Protein AF-A0A397FN67-F1 (afdb_monomer)

pLDDT: mean 71.42, std 22.91, range [21.08, 98.25]

Sequence (1260 aa):
MENNKENWKEIHKEFEYESCQKLWKEYGFDYQQTKEWKEALGWNFTVDDFAFCAWLRDEKHLTTQEVQQQNNLENLKTEYQKLWTDIHKDFSEEYYSKYRKETHQQNWEECNLTYQDAKEWIPAGFEPKDGWEVREWKDQGFTSEQVKALVEENVCDLYYVKKWKNQGFTPEQIVKYLVRIGLNLREIDFANYLKQKNIQLTADNLFQLRKEFYPGYPNAQEYLNKKYPCTCSERNHLNELIHEKNCSRNDIWEINLCNLNLEGDLDLKGFPHHSKYVIEIHHTGNPRLGEIKNKPEHVKLIYQNPQEWLKNEYSNKTQVEKIDLNLNSGRSRELIIDGYSNLKWIQGHNVSNTSKITISNCPQLYSVIVYDSNNIRDKNIRELILHNLPNLKKLDCHYNKLTTLEMNNCDNLEGINCSGNQLTEIKLPSGEKLEELNLCYNNFNQDLSFLSHLVNLKKLDLNNNPLYGSLEPLQLMNKLRWLDISNTDIDSGLEYLPNSLKEFICSTNIKKDAKVKVIEEDFEHFKDIKKLKEFNGSARKWLNENCPENGECRTDRVKPGTGGRRRRRRWYTDKEKVEGPSWHINGKKRADITELGISYEEINKNEKDENKKTKLKGGLWLKGFTDLEKLNCSDHQLTDLDLSDCPNLIELDCSNNSFKDLNFLKTLKSPEKLEKLSIQNNPQLVAKNLDSLSNFTNLKELDINDCPFGGSLKPLQNLNKLEKLNISNTNLREGLEYLPESCQILYCDSDYQYKSEKIMKELDKSKCSEGEGDKKYYIPTKWKIDKANNTTASIIPLERLFVIRGNLKQFINKWNKPHENDWYEKSKNFLQEKLLRKSTKEVSNELTKLQSSGNPDELGKDRWIIYGTQAFGRGAAIAGTVLTFQDQGTLGGGILGAYPIAELLVSKLDERLKNKEIKWNEFLNDADTFSDNFNELLGITKGIKTNELGMVNKTFKVLEKKVKDFLNDYDENKEGEEGYEEIDLEELTNKEKRKKLAQDLNDKGSKLWEIVKAIKDLEGIVTKYRQGILDEKETPEINLQLHQITNEKQSINQAKETQDKATQTENLTSESWLAKAKNLLCCRKDKNEPSLRDSLSLNNSEKELEIKESLEYLENTQEKDSYTSVKMENTDLDEHFAEKDEIEQIQVIKEGTKQEPENQEQQEANPEQKNWQNQNFTTEQTQQWIEAGLTANEANFATWLRDIKSQDLENFANPQWIKEKIATGELNLNELRQAYEQESKEVKIDMQAQVIQPPKGVNN

Structure (mmCIF, N/CA/C/O backbone):
data_AF-A0A397FN67-F1
#
_entry.id   AF-A0A397FN67-F1
#
loop_
_atom_site.group_PDB
_atom_site.id
_atom_site.type_symbol
_atom_site.label_atom_id
_atom_site.label_alt_id
_atom_site.label_comp_id
_atom_site.label_asym_id
_atom_site.label_entity_id
_atom_site.label_seq_id
_atom_site.pdbx_PDB_ins_code
_atom_site.Cartn_x
_atom_site.Cartn_y
_atom_site.Cartn_z
_atom_site.occupancy
_atom_site.B_iso_or_equiv
_atom_site.auth_seq_id
_atom_site.auth_comp_id
_atom_site.auth_asym_id
_atom_site.auth_atom_id
_atom_site.pdbx_PDB_model_num
ATOM 1 N N . MET A 1 1 ? 1.870 -63.033 54.431 1.00 37.62 1 MET A N 1
ATOM 2 C CA . MET A 1 1 ? 1.001 -62.476 53.378 1.00 37.62 1 MET A CA 1
ATOM 3 C C . MET A 1 1 ? 1.316 -61.001 53.353 1.00 37.62 1 MET A C 1
ATOM 5 O O . MET A 1 1 ? 0.927 -60.300 54.276 1.00 37.62 1 MET A O 1
ATOM 9 N N . GLU A 1 2 ? 2.177 -60.590 52.430 1.00 36.19 2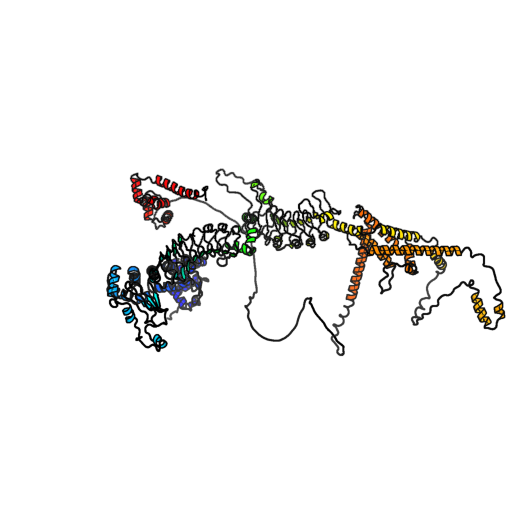 GLU A N 1
ATOM 10 C CA . GLU A 1 2 ? 2.654 -59.210 52.348 1.00 36.19 2 GLU A CA 1
ATOM 11 C C . GLU A 1 2 ? 1.702 -58.397 51.471 1.00 36.19 2 GLU A C 1
ATOM 13 O O . GLU A 1 2 ? 1.179 -58.905 50.479 1.00 36.19 2 GLU A O 1
ATOM 18 N N . ASN A 1 3 ? 1.446 -57.151 51.865 1.00 41.62 3 ASN A N 1
ATOM 19 C CA . ASN A 1 3 ? 0.583 -56.255 51.107 1.00 41.62 3 ASN A CA 1
ATOM 20 C C . ASN A 1 3 ? 1.307 -55.813 49.831 1.00 41.62 3 ASN A C 1
ATOM 22 O O . ASN A 1 3 ? 2.334 -55.136 49.921 1.00 41.62 3 ASN A O 1
ATOM 26 N N . ASN A 1 4 ? 0.733 -56.110 48.663 1.00 45.34 4 ASN A N 1
ATOM 27 C CA . ASN A 1 4 ? 1.080 -55.403 47.432 1.00 45.34 4 ASN A CA 1
ATOM 28 C C . ASN A 1 4 ? 0.812 -53.907 47.647 1.00 45.34 4 ASN A C 1
ATOM 30 O O . ASN A 1 4 ? -0.341 -53.490 47.745 1.00 45.34 4 ASN A O 1
ATOM 34 N N . LYS A 1 5 ? 1.869 -53.093 47.722 1.00 58.50 5 LYS A N 1
ATOM 35 C CA . LYS A 1 5 ? 1.740 -51.649 47.512 1.00 58.50 5 LYS A CA 1
ATOM 36 C C . LYS A 1 5 ? 1.583 -51.414 46.014 1.00 58.50 5 LYS A C 1
ATOM 38 O O . LYS A 1 5 ? 2.494 -51.731 45.257 1.00 58.50 5 LYS A O 1
ATOM 43 N N . GLU A 1 6 ? 0.452 -50.847 45.615 1.00 72.31 6 GLU A N 1
ATOM 44 C CA . GLU A 1 6 ? 0.221 -50.358 44.254 1.00 72.31 6 GLU A CA 1
ATOM 45 C C . GLU A 1 6 ? 1.322 -49.366 43.861 1.00 72.31 6 GLU A C 1
ATOM 47 O O . GLU A 1 6 ? 1.495 -48.322 44.496 1.00 72.31 6 GLU A O 1
ATOM 52 N N . ASN A 1 7 ? 2.096 -49.700 42.832 1.00 82.75 7 ASN A N 1
ATOM 53 C CA . ASN A 1 7 ? 3.241 -48.909 42.408 1.00 82.75 7 ASN A CA 1
ATOM 54 C C . ASN A 1 7 ? 2.853 -48.016 41.226 1.00 82.75 7 ASN A C 1
ATOM 56 O O . ASN A 1 7 ? 3.143 -48.322 40.075 1.00 82.75 7 ASN A O 1
ATOM 60 N N . TRP A 1 8 ? 2.202 -46.889 41.517 1.00 85.62 8 TRP A N 1
ATOM 61 C CA . TRP A 1 8 ? 1.679 -45.948 40.515 1.00 85.62 8 TRP A CA 1
ATOM 62 C C . TRP A 1 8 ? 2.721 -45.485 39.469 1.00 85.62 8 TRP A C 1
ATOM 64 O O . TRP A 1 8 ? 2.352 -45.205 38.328 1.00 85.62 8 TRP A O 1
ATOM 74 N N . LYS A 1 9 ? 4.026 -45.525 39.790 1.00 83.69 9 LYS A N 1
ATOM 75 C CA . LYS A 1 9 ? 5.127 -45.275 38.836 1.00 83.69 9 LYS A CA 1
ATOM 76 C C . LYS A 1 9 ? 5.163 -46.239 37.637 1.00 83.69 9 LYS A C 1
ATOM 78 O O . LYS A 1 9 ? 5.744 -45.896 36.612 1.00 83.69 9 LYS A O 1
ATOM 83 N N . GLU A 1 10 ? 4.579 -47.435 37.752 1.00 83.00 10 GLU A N 1
ATOM 84 C CA . GLU A 1 10 ? 4.506 -48.428 36.665 1.00 83.00 10 GLU A CA 1
ATOM 85 C C . GLU A 1 10 ? 3.536 -48.019 35.547 1.00 83.00 10 GLU A C 1
ATOM 87 O O . GLU A 1 10 ? 3.656 -48.510 34.424 1.00 83.00 10 GLU A O 1
ATOM 92 N N . ILE A 1 11 ? 2.602 -47.100 35.822 1.00 86.31 11 ILE A N 1
ATOM 93 C CA . ILE A 1 11 ? 1.666 -46.575 34.819 1.00 86.31 11 ILE A CA 1
ATOM 94 C C . ILE A 1 11 ? 2.350 -45.484 33.982 1.00 86.31 11 ILE A C 1
ATOM 96 O O . ILE A 1 11 ? 2.362 -45.555 32.750 1.00 86.31 11 ILE A O 1
ATOM 100 N N . HIS A 1 12 ? 2.947 -44.494 34.656 1.00 87.12 12 HIS A N 1
ATOM 101 C CA . HIS A 1 12 ? 3.748 -43.423 34.061 1.00 87.12 12 HIS A CA 1
ATOM 102 C C . HIS A 1 12 ? 4.732 -42.848 35.094 1.00 87.12 12 HIS A C 1
ATOM 104 O O . HIS A 1 12 ? 4.418 -42.764 36.281 1.00 87.12 12 HIS A O 1
ATOM 110 N N . LYS A 1 13 ? 5.905 -42.387 34.638 1.00 85.00 13 LYS A N 1
ATOM 111 C CA . LYS A 1 13 ? 6.996 -41.880 35.498 1.00 85.00 13 LYS A CA 1
ATOM 112 C C . LYS A 1 13 ? 6.555 -40.743 36.441 1.00 85.00 13 LYS A C 1
ATOM 114 O O . LYS A 1 13 ? 7.004 -40.678 37.578 1.00 85.00 13 LYS A O 1
ATOM 119 N N . GLU A 1 14 ? 5.658 -39.868 35.983 1.00 82.50 14 GLU A N 1
ATOM 120 C CA . GLU A 1 14 ? 5.205 -38.681 36.730 1.00 82.50 14 GLU A CA 1
ATOM 121 C C . GLU A 1 14 ? 4.193 -39.010 37.839 1.00 82.50 14 GLU A C 1
ATOM 123 O O . GLU A 1 14 ? 4.031 -38.222 38.765 1.00 82.50 14 GLU A O 1
ATOM 128 N N . PHE A 1 15 ? 3.621 -40.220 37.860 1.00 86.00 15 PHE A N 1
ATOM 129 C CA . PHE A 1 15 ? 2.894 -40.715 39.034 1.00 86.00 15 PHE A CA 1
ATOM 130 C C . PHE A 1 15 ? 3.808 -41.028 40.237 1.00 86.00 15 PHE A C 1
ATOM 132 O O . PHE A 1 15 ? 3.324 -41.460 41.284 1.00 86.00 15 PHE A O 1
ATOM 139 N N . GLU A 1 16 ? 5.119 -40.779 40.142 1.00 81.75 16 GLU A N 1
ATOM 140 C CA . GLU A 1 16 ? 5.977 -40.589 41.317 1.00 81.75 16 GLU A CA 1
ATOM 141 C C . GLU A 1 16 ? 5.455 -39.476 42.240 1.00 81.75 16 GLU A C 1
ATOM 143 O O . GLU A 1 16 ? 5.567 -39.596 43.461 1.00 81.75 16 GLU A O 1
ATOM 148 N N . TYR A 1 17 ? 4.840 -38.431 41.683 1.00 79.69 17 TYR A N 1
ATOM 149 C CA . TYR A 1 17 ? 4.263 -37.347 42.464 1.00 79.69 17 TYR A CA 1
ATOM 150 C C . TYR A 1 17 ? 2.878 -37.733 42.999 1.00 79.69 17 TYR A C 1
ATOM 152 O O . TYR A 1 17 ? 1.941 -38.015 42.249 1.00 79.69 17 TYR A O 1
ATOM 160 N N . GLU A 1 18 ? 2.734 -37.707 44.326 1.00 79.25 18 GLU A N 1
ATOM 161 C CA . GLU A 1 18 ? 1.484 -38.040 45.027 1.00 79.25 18 GLU A CA 1
ATOM 162 C C . GLU A 1 18 ? 0.322 -37.104 44.633 1.00 79.25 18 GLU A C 1
ATOM 164 O O . GLU A 1 18 ? -0.835 -37.519 44.649 1.00 79.25 18 GLU A O 1
ATOM 169 N N . SER A 1 19 ? 0.619 -35.880 44.179 1.00 77.56 19 SER A N 1
ATOM 170 C CA . SER A 1 19 ? -0.351 -34.941 43.597 1.00 77.56 19 SER A CA 1
ATOM 171 C C . SER A 1 19 ? -1.039 -35.488 42.341 1.00 77.56 19 SER A C 1
ATOM 173 O O . SER A 1 19 ? -2.262 -35.424 42.247 1.00 77.56 19 SER A O 1
ATOM 175 N N . CYS A 1 20 ? -0.290 -36.088 41.410 1.00 79.81 20 CYS A N 1
ATOM 176 C CA . CYS A 1 20 ? -0.850 -36.674 40.188 1.00 79.81 20 CYS A CA 1
ATOM 177 C C . CYS A 1 20 ? -1.724 -37.896 40.513 1.00 79.81 20 CYS A C 1
ATOM 179 O O . CYS A 1 20 ? -2.806 -38.054 39.956 1.00 79.81 20 CYS A O 1
ATOM 181 N N . GLN A 1 21 ? -1.305 -38.725 41.478 1.00 86.31 21 GLN A N 1
ATOM 182 C CA . GLN A 1 21 ? -2.132 -39.837 41.969 1.00 86.31 21 GLN A CA 1
ATOM 183 C C . GLN A 1 21 ? -3.420 -39.345 42.648 1.00 86.31 21 GLN A C 1
ATOM 185 O O . GLN A 1 21 ? -4.453 -40.006 42.566 1.00 86.31 21 GLN A O 1
ATOM 190 N N . LYS A 1 22 ? -3.358 -38.211 43.360 1.00 85.50 22 LYS A N 1
ATOM 191 C CA . LYS A 1 22 ? -4.500 -37.625 44.071 1.00 85.50 22 LYS A CA 1
ATOM 192 C C . LYS A 1 22 ? -5.565 -37.112 43.105 1.00 85.50 22 LYS A C 1
ATOM 194 O O . LYS A 1 22 ? -6.731 -37.389 43.348 1.00 85.50 22 LYS A O 1
ATOM 199 N N . LEU A 1 23 ? -5.179 -36.454 42.009 1.00 83.31 23 LEU A N 1
ATOM 200 C CA . LEU A 1 23 ? -6.122 -35.978 40.986 1.00 83.31 23 LEU A CA 1
ATOM 201 C C . LEU A 1 23 ? -6.899 -37.139 40.347 1.00 83.31 23 LEU A C 1
ATOM 203 O O . LEU A 1 23 ? -8.125 -37.133 40.368 1.00 83.31 23 LEU A O 1
ATOM 207 N N . TRP A 1 24 ? -6.219 -38.200 39.902 1.00 89.69 24 TRP A N 1
ATOM 208 C CA . TRP A 1 24 ? -6.897 -39.390 39.361 1.00 89.69 24 TRP A CA 1
ATOM 209 C C . TRP A 1 24 ? -7.875 -40.028 40.365 1.00 89.69 24 TRP A C 1
ATOM 211 O O . TRP A 1 24 ? -8.989 -40.396 39.992 1.00 89.69 24 TRP A O 1
ATOM 221 N N . LYS A 1 25 ? -7.514 -40.073 41.656 1.00 88.25 25 LYS A N 1
ATOM 222 C CA . LYS A 1 25 ? -8.401 -40.548 42.734 1.00 88.25 25 LYS A CA 1
ATOM 223 C C . LYS A 1 25 ? -9.576 -39.600 43.017 1.00 88.25 25 LYS A C 1
ATOM 225 O O . LYS A 1 25 ? -10.657 -40.086 43.332 1.00 88.25 25 LYS A O 1
ATOM 230 N N . GLU A 1 26 ? -9.397 -38.281 42.900 1.00 85.56 26 GLU A N 1
ATOM 231 C CA . GLU A 1 26 ? -10.476 -37.281 43.036 1.00 85.56 26 GLU A CA 1
ATOM 232 C C . GLU A 1 26 ? -11.522 -37.421 41.918 1.00 85.56 26 GLU A C 1
ATOM 234 O O . GLU A 1 26 ? -12.717 -37.380 42.205 1.00 85.56 26 GLU A O 1
ATOM 239 N N . TYR A 1 27 ? -11.091 -37.745 40.694 1.00 86.69 27 TYR A N 1
ATOM 240 C CA . TYR A 1 27 ? -11.962 -38.116 39.567 1.00 86.69 27 TYR A CA 1
ATOM 241 C C . TYR A 1 27 ? -12.446 -39.588 39.605 1.00 86.69 27 TYR A C 1
ATOM 243 O O . TYR A 1 27 ? -13.021 -40.105 38.640 1.00 86.69 27 TYR A O 1
ATOM 251 N N . GLY A 1 28 ? -12.256 -40.283 40.731 1.00 88.25 28 GLY A N 1
ATOM 252 C CA . GLY A 1 28 ? -12.824 -41.608 40.988 1.00 88.25 28 GLY A CA 1
ATOM 253 C C . GLY A 1 28 ? -12.128 -42.776 40.285 1.00 88.25 28 GLY A C 1
ATOM 254 O O . GLY A 1 28 ? -12.757 -43.817 40.116 1.00 88.25 28 GLY A O 1
ATOM 255 N N . PHE A 1 29 ? -10.867 -42.625 39.865 1.00 91.44 29 PHE A N 1
ATOM 256 C CA . PHE A 1 29 ? -10.068 -43.714 39.299 1.00 91.44 29 PHE A CA 1
ATOM 257 C C . PHE A 1 29 ? -9.144 -44.352 40.345 1.00 91.44 29 PHE A C 1
ATOM 259 O O . PHE A 1 29 ? -8.339 -43.674 40.991 1.00 91.44 29 PHE A O 1
ATOM 266 N N . ASP A 1 30 ? -9.212 -45.677 40.478 1.00 91.19 30 ASP A N 1
ATOM 267 C CA . ASP A 1 30 ? -8.211 -46.460 41.209 1.00 91.19 30 ASP A CA 1
ATOM 268 C C . ASP A 1 30 ? -6.963 -46.772 40.351 1.00 91.19 30 ASP A C 1
ATOM 270 O O . ASP A 1 30 ? -6.856 -46.367 39.188 1.00 91.19 30 ASP A O 1
ATOM 274 N N . TYR A 1 31 ? -5.982 -47.471 40.933 1.00 88.75 31 TYR A N 1
ATOM 275 C CA . TYR A 1 31 ? -4.731 -47.841 40.256 1.00 88.75 31 TYR A CA 1
ATOM 276 C C . TYR A 1 31 ? -4.960 -48.689 38.998 1.00 88.75 31 TYR A C 1
ATOM 278 O O . TYR A 1 31 ? -4.317 -48.473 37.970 1.00 88.75 31 TYR A O 1
ATOM 286 N N . GLN A 1 32 ? -5.878 -49.653 39.073 1.00 88.88 32 GLN A N 1
ATOM 287 C CA . GLN A 1 32 ? -6.140 -50.599 37.997 1.00 88.88 32 GLN A CA 1
ATOM 288 C C . GLN A 1 32 ? -6.911 -49.916 36.862 1.00 88.88 32 GLN A C 1
ATOM 290 O O . GLN A 1 32 ? -6.519 -50.031 35.702 1.00 88.88 32 GLN A O 1
ATOM 295 N N . GLN A 1 33 ? -7.919 -49.110 37.192 1.00 91.31 33 GLN A N 1
ATOM 296 C CA . GLN A 1 33 ? -8.656 -48.301 36.221 1.00 91.31 33 GLN A CA 1
ATOM 297 C C . GLN A 1 33 ? -7.745 -47.278 35.526 1.00 91.31 33 GLN A C 1
ATOM 299 O O . GLN A 1 33 ? -7.767 -47.166 34.303 1.00 91.31 33 GLN A O 1
ATOM 304 N N . THR A 1 34 ? -6.893 -46.569 36.276 1.00 92.25 34 THR A N 1
ATOM 305 C CA . THR A 1 34 ? -5.921 -45.611 35.708 1.00 92.25 34 THR A CA 1
ATOM 306 C C . THR A 1 34 ? -4.984 -46.300 34.711 1.00 92.25 34 THR A C 1
ATOM 308 O O . THR A 1 34 ? -4.683 -45.759 33.645 1.00 92.25 34 THR A O 1
ATOM 311 N N . LYS A 1 35 ? -4.553 -47.529 35.021 1.00 90.19 35 LYS A N 1
ATOM 312 C CA . LYS A 1 35 ? -3.726 -48.342 34.127 1.00 90.19 35 LYS A CA 1
ATOM 313 C C . LYS A 1 35 ? -4.472 -48.745 32.850 1.00 90.19 35 LYS A C 1
ATOM 315 O O . LYS A 1 35 ? -3.905 -48.620 31.768 1.00 90.19 35 LYS A O 1
ATOM 320 N N . GLU A 1 36 ? -5.728 -49.169 32.957 1.00 91.12 36 GLU A N 1
ATOM 321 C CA . GLU A 1 36 ? -6.570 -49.536 31.808 1.00 91.12 36 GLU A CA 1
ATOM 322 C C . GLU A 1 36 ? -6.836 -48.342 30.876 1.00 91.12 36 GLU A C 1
ATOM 324 O O . GLU A 1 36 ? -6.734 -48.480 29.657 1.00 91.12 36 GLU A O 1
ATOM 329 N N . TRP A 1 37 ? -7.089 -47.148 31.422 1.00 92.06 37 TRP A N 1
ATOM 330 C CA . TRP A 1 37 ? -7.226 -45.918 30.627 1.00 92.06 37 TRP A CA 1
ATOM 331 C C . TRP A 1 37 ? -5.919 -45.519 29.934 1.00 92.06 37 TRP A C 1
ATOM 333 O O . TRP A 1 37 ? -5.929 -45.146 28.760 1.00 92.06 37 TRP A O 1
ATOM 343 N N . LYS A 1 38 ? -4.774 -45.686 30.605 1.00 90.19 38 LYS A N 1
ATOM 344 C CA . LYS A 1 38 ? -3.451 -45.495 29.996 1.00 90.19 38 LYS A CA 1
ATOM 345 C C . LYS A 1 38 ? -3.157 -46.502 28.877 1.00 90.19 38 LYS A C 1
ATOM 347 O O . LYS A 1 38 ? -2.473 -46.163 27.912 1.00 90.19 38 LYS A O 1
ATOM 352 N N . GLU A 1 39 ? -3.646 -47.735 28.982 1.00 88.50 39 GLU A N 1
ATOM 353 C CA . GLU A 1 39 ? -3.519 -48.752 27.928 1.00 88.50 39 GLU A CA 1
ATOM 354 C C . GLU A 1 39 ? -4.458 -48.478 26.738 1.00 88.50 39 GLU A C 1
ATOM 356 O O . GLU A 1 39 ? -4.047 -48.673 25.593 1.00 88.50 39 GLU A O 1
ATOM 361 N N . ALA A 1 40 ? -5.662 -47.947 26.980 1.00 88.12 40 ALA A N 1
ATOM 362 C CA . ALA A 1 40 ? -6.610 -47.548 25.935 1.00 88.12 40 ALA A CA 1
ATOM 363 C C . ALA A 1 40 ? -6.161 -46.309 25.137 1.00 88.12 40 ALA A C 1
ATOM 365 O O . ALA A 1 40 ? -6.293 -46.288 23.915 1.00 88.12 40 ALA A O 1
ATOM 366 N N . LEU A 1 41 ? -5.607 -45.292 25.810 1.00 88.00 41 LEU A N 1
ATOM 367 C CA . LEU A 1 41 ? -5.147 -44.042 25.185 1.00 88.00 41 LEU A CA 1
ATOM 368 C C . LEU A 1 41 ? -3.759 -44.155 24.521 1.00 88.00 41 LEU A C 1
ATOM 370 O O . LEU A 1 41 ? -3.392 -43.317 23.694 1.00 88.00 41 LEU A O 1
ATOM 374 N N . GLY A 1 42 ? -2.980 -45.189 24.853 1.00 85.69 42 GLY A N 1
ATOM 375 C CA . GLY A 1 42 ? -1.720 -45.511 24.181 1.00 85.69 42 GLY A CA 1
ATOM 376 C C . GLY A 1 42 ? -0.681 -44.386 24.253 1.00 85.69 42 GLY A C 1
ATOM 377 O O . GLY A 1 42 ? -0.289 -43.956 25.336 1.00 85.69 42 GLY A O 1
ATOM 378 N N . TRP A 1 43 ? -0.193 -43.931 23.094 1.00 81.94 43 TRP A N 1
ATOM 379 C CA . TRP A 1 43 ? 0.784 -42.832 22.998 1.00 81.94 43 TRP A CA 1
ATOM 380 C C . TRP A 1 43 ? 0.173 -41.441 23.228 1.00 81.94 43 TRP A C 1
ATOM 382 O O . TRP A 1 43 ? 0.915 -40.506 23.509 1.00 81.94 43 TRP A O 1
ATOM 392 N N . ASN A 1 44 ? -1.157 -41.312 23.170 1.00 80.31 44 ASN A N 1
ATOM 393 C CA . ASN A 1 44 ? -1.868 -40.048 23.392 1.00 80.31 44 ASN A CA 1
ATOM 394 C C . ASN A 1 44 ? -2.247 -39.833 24.871 1.00 80.31 44 ASN A C 1
ATOM 396 O O . ASN A 1 44 ? -2.957 -38.876 25.191 1.00 80.31 44 ASN A O 1
ATOM 400 N N . PHE A 1 45 ? -1.794 -40.722 25.765 1.00 87.44 45 PHE A N 1
ATOM 401 C CA . PHE A 1 45 ? -1.947 -40.599 27.211 1.00 87.44 45 PHE A CA 1
ATOM 402 C C . PHE A 1 45 ? -0.966 -39.585 27.810 1.00 87.44 45 PHE A C 1
ATOM 404 O O . PHE A 1 45 ? 0.250 -39.696 27.646 1.00 87.44 45 PHE A O 1
ATOM 411 N N . THR A 1 46 ? -1.496 -38.676 28.616 1.00 86.62 46 THR A N 1
ATOM 412 C CA . THR A 1 46 ? -0.765 -37.773 29.506 1.00 86.62 46 THR A CA 1
ATOM 413 C C . THR A 1 46 ? -1.272 -37.952 30.940 1.00 86.62 46 THR A C 1
ATOM 415 O O . THR A 1 46 ? -2.404 -38.377 31.161 1.00 86.62 46 THR A O 1
ATOM 418 N N . VAL A 1 47 ? -0.460 -37.623 31.951 1.00 84.25 47 VAL A N 1
ATOM 419 C CA . VAL A 1 47 ? -0.909 -37.726 33.358 1.00 84.25 47 VAL A CA 1
ATOM 420 C C . VAL A 1 47 ? -1.998 -36.721 33.725 1.00 84.25 47 VAL A C 1
ATOM 422 O O . VAL A 1 47 ? -2.681 -36.935 34.723 1.00 84.25 47 VAL A O 1
ATOM 425 N N . ASP A 1 48 ? -2.181 -35.678 32.914 1.00 84.88 48 ASP A N 1
ATOM 426 C CA . ASP A 1 48 ? -3.223 -34.667 33.079 1.00 84.88 48 ASP A CA 1
ATOM 427 C C . ASP A 1 48 ? -4.565 -35.067 32.409 1.00 84.88 48 ASP A C 1
ATOM 429 O O . ASP A 1 48 ? -5.574 -34.407 32.624 1.00 84.88 48 ASP A O 1
ATOM 433 N N . ASP A 1 49 ? -4.645 -36.192 31.677 1.00 88.56 49 ASP A N 1
ATOM 434 C CA . ASP A 1 49 ? -5.885 -36.656 31.011 1.00 88.56 49 ASP A CA 1
ATOM 435 C C . ASP A 1 49 ? -6.989 -37.164 31.977 1.00 88.56 49 ASP A C 1
ATOM 437 O O . ASP A 1 49 ? -7.986 -37.729 31.521 1.00 88.56 49 ASP A O 1
ATOM 441 N N . PHE A 1 50 ? -6.869 -36.985 33.299 1.00 90.12 50 PHE A N 1
ATOM 442 C CA . PHE A 1 50 ? -7.849 -37.485 34.283 1.00 90.12 50 PHE A CA 1
ATOM 443 C C . PHE A 1 50 ? -9.269 -36.950 34.036 1.00 90.12 50 PHE A C 1
ATOM 445 O O . PHE A 1 50 ? -10.231 -37.719 34.085 1.00 90.12 50 PHE A O 1
ATOM 452 N N . ALA A 1 51 ? -9.407 -35.659 33.717 1.00 87.12 51 ALA A N 1
ATOM 453 C CA . ALA A 1 51 ? -10.700 -35.023 33.470 1.00 87.12 51 ALA A CA 1
ATOM 454 C C . ALA A 1 51 ? -11.303 -35.452 32.119 1.00 87.12 51 ALA A C 1
ATOM 456 O O . ALA A 1 51 ? -12.502 -35.723 32.030 1.00 87.12 51 ALA A O 1
ATOM 457 N N . PHE A 1 52 ? -10.461 -35.617 31.094 1.00 90.25 52 PHE A N 1
ATOM 458 C CA . PHE A 1 52 ? -10.858 -36.162 29.794 1.00 90.25 52 PHE A CA 1
ATOM 459 C C . PHE A 1 52 ? -11.320 -37.626 29.902 1.00 90.25 52 PHE A C 1
ATOM 461 O O . PHE A 1 52 ? -12.364 -37.987 29.361 1.00 90.25 52 PHE A O 1
ATOM 468 N N . CYS A 1 53 ? -10.606 -38.462 30.665 1.00 90.38 53 CYS A N 1
ATOM 469 C CA . CYS A 1 53 ? -11.012 -39.845 30.938 1.00 90.38 53 CYS A CA 1
ATOM 470 C C . CYS A 1 53 ? -12.323 -39.908 31.732 1.00 90.38 53 CYS A C 1
ATOM 472 O O . CYS A 1 53 ? -13.169 -40.754 31.444 1.00 90.38 53 CYS A O 1
ATOM 474 N N . ALA A 1 54 ? -12.518 -39.014 32.708 1.00 87.62 54 ALA A N 1
ATOM 475 C CA . ALA A 1 54 ? -13.774 -38.916 33.449 1.00 87.62 54 ALA A CA 1
ATOM 476 C C . ALA A 1 54 ? -14.938 -38.534 32.525 1.00 87.62 54 ALA A C 1
ATOM 478 O O . ALA A 1 54 ? -15.968 -39.194 32.550 1.00 87.62 54 ALA A O 1
ATOM 479 N N . TRP A 1 55 ? -14.760 -37.552 31.637 1.00 90.56 55 TRP A N 1
ATOM 480 C CA . TRP A 1 55 ? -15.769 -37.188 30.636 1.00 90.56 55 TRP A CA 1
ATOM 481 C C . TRP A 1 55 ? -16.108 -38.349 29.685 1.00 90.56 55 TRP A C 1
ATOM 483 O O . TRP A 1 55 ? -17.285 -38.617 29.433 1.00 90.56 55 TRP A O 1
ATOM 493 N N . LEU A 1 56 ? -15.106 -39.100 29.210 1.00 90.12 56 LEU A N 1
ATOM 494 C CA . LEU A 1 56 ? -15.346 -40.292 28.390 1.00 90.12 56 LEU A CA 1
ATOM 495 C C . LEU A 1 56 ? -16.146 -41.369 29.151 1.00 90.12 56 LEU A C 1
ATOM 497 O O . LEU A 1 56 ? -17.080 -41.940 28.588 1.00 90.12 56 LEU A O 1
ATOM 501 N N . ARG A 1 57 ? -15.819 -41.613 30.428 1.00 91.50 57 ARG A N 1
ATOM 502 C CA . ARG A 1 57 ? -16.481 -42.599 31.302 1.00 91.50 57 ARG A CA 1
ATOM 503 C C . ARG A 1 57 ? -17.906 -42.191 31.694 1.00 91.50 57 ARG A C 1
ATOM 505 O O . ARG A 1 57 ? -18.826 -43.000 31.597 1.00 91.50 57 ARG A O 1
ATOM 512 N N . ASP A 1 58 ? -18.079 -40.961 32.163 1.00 86.50 58 ASP A N 1
ATOM 513 C CA . ASP A 1 58 ? -19.273 -40.527 32.896 1.00 86.50 58 ASP A CA 1
ATOM 514 C C . ASP A 1 58 ? -20.312 -39.854 31.997 1.00 86.50 58 ASP A C 1
ATOM 516 O O . ASP A 1 58 ? -21.502 -40.041 32.223 1.00 86.50 58 ASP A O 1
ATOM 520 N N . GLU A 1 59 ? -19.884 -39.127 30.959 1.00 84.94 59 GLU A N 1
ATOM 521 C CA . GLU A 1 59 ? -20.772 -38.326 30.097 1.00 84.94 59 GLU A CA 1
ATOM 522 C C . GLU A 1 59 ? -20.979 -38.976 28.722 1.00 84.94 59 GLU A C 1
ATOM 524 O O . GLU A 1 59 ? -22.092 -39.014 28.200 1.00 84.94 59 GLU A O 1
ATOM 529 N N . LYS A 1 60 ? -19.910 -39.520 28.124 1.00 86.31 60 LYS A N 1
ATOM 530 C CA . LYS A 1 60 ? -19.995 -40.293 26.868 1.00 86.31 60 LYS A CA 1
ATOM 531 C C . LYS A 1 60 ? -20.336 -41.770 27.097 1.00 86.31 60 LYS A C 1
ATOM 533 O O . LYS A 1 60 ? -20.646 -42.460 26.128 1.00 86.31 60 LYS A O 1
ATOM 538 N N . HIS A 1 61 ? -20.281 -42.245 28.345 1.00 88.94 61 HIS A N 1
ATOM 539 C CA . HIS A 1 61 ? -20.503 -43.642 28.744 1.00 88.94 61 HIS A CA 1
ATOM 540 C C . HIS A 1 61 ? -19.633 -44.668 27.990 1.00 88.94 61 HIS A C 1
ATOM 542 O O . HIS A 1 61 ? -20.047 -45.809 27.789 1.00 88.94 61 HIS A O 1
ATOM 548 N N . LEU A 1 62 ? -18.426 -44.271 27.575 1.00 89.50 62 LEU A N 1
ATOM 549 C CA . LEU A 1 62 ? -17.500 -45.115 26.822 1.00 89.50 62 LEU A CA 1
ATOM 550 C C . LEU A 1 62 ? -16.588 -45.922 27.749 1.00 89.50 62 LEU A C 1
ATOM 552 O O . LEU A 1 62 ? -15.979 -45.398 28.684 1.00 89.50 62 LEU A O 1
ATOM 556 N N . THR A 1 63 ? -16.436 -47.205 27.437 1.00 89.69 63 THR A N 1
ATOM 557 C CA . THR A 1 63 ? -15.456 -48.086 28.077 1.00 89.69 63 THR A CA 1
ATOM 558 C C . THR A 1 63 ? -14.067 -47.948 27.447 1.00 89.69 63 THR A C 1
ATOM 560 O O . THR A 1 63 ? -13.912 -47.563 26.286 1.00 89.69 63 THR A O 1
ATOM 563 N N . THR A 1 64 ? -13.030 -48.346 28.186 1.00 88.25 64 THR A N 1
ATOM 564 C CA . THR A 1 64 ? -11.637 -48.391 27.701 1.00 88.25 64 THR A CA 1
ATOM 565 C C . THR A 1 64 ? -11.478 -49.227 26.425 1.00 88.25 64 THR A C 1
ATOM 567 O O . THR A 1 64 ? -10.701 -48.863 25.545 1.00 88.25 64 THR A O 1
ATOM 570 N N . GLN A 1 65 ? -12.254 -50.307 26.277 1.00 84.88 65 GLN A N 1
ATOM 571 C CA . GLN A 1 65 ? -12.250 -51.155 25.079 1.00 84.88 65 GLN A CA 1
ATOM 572 C C . GLN A 1 65 ? -12.872 -50.465 23.859 1.00 84.88 65 GLN A C 1
ATOM 574 O O . GLN A 1 65 ? -12.380 -50.645 22.747 1.00 84.88 65 GLN A O 1
ATOM 579 N N . GLU A 1 66 ? -13.929 -49.672 24.046 1.00 85.00 66 GLU A N 1
ATOM 580 C CA . GLU A 1 66 ? -14.563 -48.915 22.960 1.00 85.00 66 GLU A CA 1
ATOM 581 C C . GLU A 1 66 ? -13.682 -47.749 22.510 1.00 85.00 66 GLU A C 1
ATOM 583 O O . GLU A 1 66 ? -13.525 -47.541 21.310 1.00 85.00 66 GLU A O 1
ATOM 588 N N . VAL A 1 67 ? -13.040 -47.042 23.448 1.00 84.94 67 VAL A N 1
ATOM 589 C CA . VAL A 1 67 ? -12.064 -45.983 23.135 1.00 84.94 67 VAL A CA 1
ATOM 590 C C . VAL A 1 67 ? -10.885 -46.547 22.337 1.00 84.94 67 VAL A C 1
ATOM 592 O O . VAL A 1 67 ? -10.498 -45.964 21.329 1.00 84.94 67 VAL A O 1
ATOM 595 N N . GLN A 1 68 ? -10.368 -47.723 22.711 1.00 82.38 68 GLN A N 1
ATOM 596 C CA . GLN A 1 68 ? -9.272 -48.384 21.991 1.00 82.38 68 GLN A CA 1
ATOM 597 C C . GLN A 1 68 ? -9.661 -48.860 20.572 1.00 82.38 68 GLN A C 1
ATOM 599 O O . GLN A 1 68 ? -8.789 -49.043 19.724 1.00 82.38 68 GLN A O 1
ATOM 604 N N . GLN A 1 69 ? -10.955 -49.062 20.296 1.00 78.19 69 GLN A N 1
ATOM 605 C CA . GLN A 1 69 ? -11.469 -49.448 18.973 1.00 78.19 69 GLN A CA 1
ATOM 606 C C . GLN A 1 69 ? -11.833 -48.244 18.084 1.00 78.19 69 GLN A C 1
ATOM 608 O O . GLN A 1 69 ? -12.048 -48.412 16.881 1.00 78.19 69 GLN A O 1
ATOM 613 N N . GLN A 1 70 ? -11.905 -47.032 18.641 1.00 69.19 70 GLN A N 1
ATOM 614 C CA . GLN A 1 70 ? -12.266 -45.824 17.904 1.00 69.19 70 GLN A CA 1
ATOM 615 C C . GLN A 1 70 ? -11.029 -45.118 17.321 1.00 69.19 70 GLN A C 1
ATOM 617 O O . GLN A 1 70 ? -10.271 -44.451 18.021 1.00 69.19 70 GLN A O 1
ATOM 622 N N . ASN A 1 71 ? -10.879 -45.163 15.992 1.00 63.94 71 ASN A N 1
ATOM 623 C CA . ASN A 1 71 ? -9.847 -44.429 15.237 1.00 63.94 71 ASN A CA 1
ATOM 624 C C . ASN A 1 71 ? -10.103 -42.899 15.164 1.00 63.94 71 ASN A C 1
ATOM 626 O O . ASN A 1 71 ? -9.884 -42.281 14.123 1.00 63.94 71 ASN A O 1
ATOM 630 N N . ASN A 1 72 ? -10.616 -42.272 16.228 1.00 75.50 72 ASN A N 1
ATOM 631 C CA . ASN A 1 72 ? -11.003 -40.854 16.251 1.00 75.50 72 ASN A CA 1
ATOM 632 C C . ASN A 1 72 ? -10.562 -40.097 17.521 1.00 75.50 72 ASN A C 1
ATOM 634 O O . ASN A 1 72 ? -11.090 -39.018 17.780 1.00 75.50 72 ASN A O 1
ATOM 638 N N . LEU A 1 73 ? -9.622 -40.630 18.312 1.00 82.00 73 LEU A N 1
ATOM 639 C CA . LEU A 1 73 ? -9.269 -40.077 19.628 1.00 82.00 73 LEU A CA 1
ATOM 640 C C . LEU A 1 73 ? -8.906 -38.576 19.598 1.00 82.00 73 LEU A C 1
ATOM 642 O O . LEU A 1 73 ? -9.273 -37.837 20.509 1.00 82.00 73 LEU A O 1
ATOM 646 N N . GLU A 1 74 ? -8.265 -38.112 18.524 1.00 80.94 74 GLU A N 1
ATOM 647 C CA . GLU A 1 74 ? -7.949 -36.693 18.302 1.00 80.94 74 GLU A CA 1
ATOM 648 C C . GLU A 1 74 ? -9.209 -35.821 18.152 1.00 80.94 74 GLU A C 1
ATOM 650 O O . GLU A 1 74 ? -9.293 -34.723 18.703 1.00 80.94 74 GLU A O 1
ATOM 655 N N . ASN A 1 75 ? -10.239 -36.341 17.475 1.00 84.38 75 ASN A N 1
ATOM 656 C CA . ASN A 1 75 ? -11.541 -35.686 17.365 1.00 84.38 75 ASN A CA 1
ATOM 657 C C . ASN A 1 75 ? -12.257 -35.652 18.721 1.00 84.38 75 ASN A C 1
ATOM 659 O O . ASN A 1 75 ? -12.923 -34.665 19.005 1.00 84.38 75 ASN A O 1
ATOM 663 N N . LEU A 1 76 ? -12.105 -36.681 19.567 1.00 86.56 76 LEU A N 1
ATOM 664 C CA . LEU A 1 76 ? -12.670 -36.688 20.923 1.00 86.56 76 LEU A CA 1
ATOM 665 C C . LEU A 1 76 ? -11.969 -35.672 21.839 1.00 86.56 76 LEU A C 1
ATOM 667 O O . LEU A 1 76 ? -12.654 -34.958 22.568 1.00 86.56 76 LEU A O 1
ATOM 671 N N . LYS A 1 77 ? -10.632 -35.543 21.776 1.00 85.75 77 LYS A N 1
ATOM 672 C CA . LYS A 1 77 ? -9.908 -34.479 22.503 1.00 85.75 77 LYS A CA 1
ATOM 673 C C . LYS A 1 77 ? -10.290 -33.084 21.992 1.00 85.75 77 LYS A C 1
ATOM 675 O O . LYS A 1 77 ? -10.519 -32.188 22.801 1.00 85.75 77 LYS A O 1
ATOM 680 N N . THR A 1 78 ? -10.445 -32.922 20.676 1.00 85.50 78 THR A N 1
ATOM 681 C CA . THR A 1 78 ? -10.906 -31.668 20.052 1.00 85.50 78 THR A CA 1
ATOM 682 C C . THR A 1 78 ? -12.346 -31.330 20.455 1.00 85.50 78 THR A C 1
ATOM 684 O O . THR A 1 78 ? -12.635 -30.186 20.792 1.00 85.50 78 THR A O 1
ATOM 687 N N . GLU A 1 79 ? -13.253 -32.314 20.472 1.00 89.38 79 GLU A N 1
ATOM 688 C CA . GLU A 1 79 ? -14.631 -32.152 20.952 1.00 89.38 79 GLU A CA 1
ATOM 689 C C . GLU A 1 79 ? -14.642 -31.721 22.424 1.00 89.38 79 GLU A C 1
ATOM 691 O O . GLU A 1 79 ? -15.325 -30.760 22.773 1.00 89.38 79 GLU A O 1
ATOM 696 N N . TYR A 1 80 ? -13.844 -32.377 23.270 1.00 89.19 80 TYR A N 1
ATOM 697 C CA . TYR A 1 80 ? -13.758 -32.060 24.692 1.00 89.19 80 TYR A CA 1
ATOM 698 C C . TYR A 1 80 ? -13.245 -30.639 24.955 1.00 89.19 80 TYR A C 1
ATOM 700 O O . TYR A 1 80 ? -13.881 -29.894 25.696 1.00 89.19 80 TYR A O 1
ATOM 708 N N . GLN A 1 81 ? -12.153 -30.223 24.305 1.00 85.12 81 GLN A N 1
ATOM 709 C CA . GLN A 1 81 ? -11.657 -28.841 24.382 1.00 85.12 81 GLN A CA 1
ATOM 710 C C . GLN A 1 81 ? -12.707 -27.841 23.887 1.00 85.12 81 GLN A C 1
ATOM 712 O O . GLN A 1 81 ? -12.938 -26.805 24.517 1.00 85.12 81 GLN A O 1
ATOM 717 N N . LYS A 1 82 ? -13.403 -28.178 22.792 1.00 88.12 82 LYS A N 1
ATOM 718 C CA . LYS A 1 82 ? -14.436 -27.317 22.225 1.00 88.12 82 LYS A CA 1
ATOM 719 C C . LYS A 1 82 ? -15.587 -27.064 23.204 1.00 88.12 82 LYS A C 1
ATOM 721 O O . LYS A 1 82 ? -16.048 -25.928 23.287 1.00 88.12 82 LYS A O 1
ATOM 726 N N . LEU A 1 83 ? -16.008 -28.067 23.984 1.00 88.12 83 LEU A N 1
ATOM 727 C CA . LEU A 1 83 ? -17.066 -27.906 24.995 1.00 88.12 83 LEU A CA 1
ATOM 728 C C . LEU A 1 83 ? -16.768 -26.781 25.996 1.00 88.12 83 LEU A C 1
ATOM 730 O O . LEU A 1 83 ? -17.694 -26.085 26.403 1.00 88.12 83 LEU A O 1
ATOM 734 N N . TRP A 1 84 ? -15.503 -26.584 26.380 1.00 90.44 84 TRP A N 1
ATOM 735 C CA . TRP A 1 84 ? -15.110 -25.485 27.264 1.00 90.44 84 TRP A CA 1
ATOM 736 C C . TRP A 1 84 ? -15.075 -24.145 26.519 1.00 90.44 84 TRP A C 1
ATOM 738 O O . TRP A 1 84 ? -15.624 -23.158 27.010 1.00 90.44 84 TRP A O 1
ATOM 748 N N . THR A 1 85 ? -14.512 -24.094 25.306 1.00 86.81 85 THR A N 1
ATOM 749 C CA . THR A 1 85 ? -14.465 -22.844 24.520 1.00 86.81 85 THR A CA 1
ATOM 750 C C . THR A 1 85 ? -15.842 -22.357 24.059 1.00 86.81 85 THR A C 1
ATOM 752 O O . THR A 1 85 ? -16.041 -21.151 23.931 1.00 86.81 85 THR A O 1
ATOM 755 N N . ASP A 1 86 ? -16.800 -23.271 23.864 1.00 87.44 86 ASP A N 1
ATOM 756 C CA . ASP A 1 86 ? -18.203 -22.959 23.557 1.00 87.44 86 ASP A CA 1
ATOM 757 C C . ASP A 1 86 ? -18.931 -22.328 24.773 1.00 87.44 86 ASP A C 1
ATOM 759 O O . ASP A 1 86 ? -19.915 -21.612 24.587 1.00 87.44 86 ASP A O 1
ATOM 763 N N . ILE A 1 87 ? -18.445 -22.541 26.010 1.00 86.62 87 ILE A N 1
ATOM 764 C CA . ILE A 1 87 ? -18.908 -21.826 27.220 1.00 86.62 87 ILE A CA 1
ATOM 765 C C . ILE A 1 87 ? -18.243 -20.447 27.296 1.00 86.62 87 ILE A C 1
ATOM 767 O O . ILE A 1 87 ? -18.920 -19.436 27.478 1.00 86.62 87 ILE A O 1
ATOM 771 N N . HIS A 1 88 ? -16.913 -20.402 27.170 1.00 86.12 88 HIS A N 1
ATOM 772 C CA . HIS A 1 88 ? -16.150 -19.158 27.103 1.00 86.12 88 HIS A CA 1
ATOM 773 C C . HIS A 1 88 ? -14.816 -19.382 26.385 1.00 86.12 88 HIS A C 1
ATOM 775 O O . HIS A 1 88 ? -14.003 -20.195 26.823 1.00 86.12 88 HIS A O 1
ATOM 781 N N . LYS A 1 89 ? -14.548 -18.624 25.315 1.00 84.12 89 LYS A N 1
ATOM 782 C CA . LYS A 1 89 ? -13.341 -18.794 24.480 1.00 84.12 89 LYS A CA 1
ATOM 783 C C . LYS A 1 89 ? -12.036 -18.778 25.302 1.00 84.12 89 LYS A C 1
ATOM 785 O O . LYS A 1 89 ? -11.142 -19.571 25.037 1.00 84.12 89 LYS A O 1
ATOM 790 N N . ASP A 1 90 ? -11.960 -17.940 26.341 1.00 86.56 90 ASP A N 1
ATOM 791 C CA . ASP A 1 90 ? -10.754 -17.768 27.162 1.00 86.56 90 ASP A CA 1
ATOM 792 C C . ASP A 1 90 ? -10.371 -19.036 27.959 1.00 86.56 90 ASP A C 1
ATOM 794 O O . ASP A 1 90 ? -9.270 -19.097 28.495 1.00 86.56 90 ASP A O 1
ATOM 798 N N . PHE A 1 91 ? -11.204 -20.089 28.009 1.00 87.44 91 PHE A N 1
ATOM 799 C CA . PHE A 1 91 ? -10.788 -21.389 28.560 1.00 87.44 91 PHE A CA 1
ATOM 800 C C . PHE A 1 91 ? -9.569 -21.992 27.835 1.00 87.44 91 PHE A C 1
ATOM 802 O O . PHE A 1 91 ? -8.803 -22.728 28.461 1.00 87.44 91 PHE A O 1
ATOM 809 N N . SER A 1 92 ? -9.342 -21.646 26.560 1.00 84.19 92 SER A N 1
ATOM 810 C CA . SER A 1 92 ? -8.136 -22.034 25.815 1.00 84.19 92 SER A CA 1
ATOM 811 C C . SER A 1 92 ? -6.941 -21.087 25.993 1.00 84.19 92 SER A C 1
ATOM 813 O O . SER A 1 92 ? -5.879 -21.370 25.443 1.00 84.19 92 SER A O 1
ATOM 815 N N . GLU A 1 93 ? -7.076 -19.959 26.702 1.00 83.12 93 GLU A N 1
ATOM 816 C CA . GLU A 1 93 ? -5.939 -19.058 26.928 1.00 83.12 93 GLU A CA 1
ATOM 817 C C . GLU A 1 93 ? -4.916 -19.702 27.868 1.00 83.12 93 GLU A C 1
ATOM 819 O O . GLU A 1 93 ? -5.240 -20.166 28.964 1.00 83.12 93 GLU A O 1
ATOM 824 N N . GLU A 1 94 ? -3.660 -19.732 27.420 1.00 79.81 94 GLU A N 1
ATOM 825 C CA . GLU A 1 94 ? -2.526 -20.199 28.208 1.00 79.81 94 GLU A CA 1
ATOM 826 C C . GLU A 1 94 ? -1.997 -19.076 29.100 1.00 79.81 94 GLU A C 1
ATOM 828 O O . GLU A 1 94 ? -1.694 -17.975 28.632 1.00 79.81 94 GLU A O 1
ATOM 833 N N . TYR A 1 95 ? -1.767 -19.380 30.373 1.00 69.31 95 TYR A N 1
ATOM 834 C CA . TYR A 1 95 ? -1.131 -18.468 31.310 1.00 69.31 95 TYR A CA 1
ATOM 835 C C . TYR A 1 95 ? 0.004 -19.159 32.074 1.00 69.31 95 TYR A C 1
ATOM 837 O O . TYR A 1 95 ? 0.106 -20.385 32.138 1.00 69.31 95 TYR A O 1
ATOM 845 N N . TYR A 1 96 ? 0.902 -18.357 32.644 1.00 62.19 96 TYR A N 1
ATOM 846 C CA . TYR A 1 96 ? 1.912 -18.864 33.567 1.00 62.19 96 TYR A CA 1
ATOM 847 C C . TYR A 1 96 ? 1.321 -18.926 34.971 1.00 62.19 96 TYR A C 1
ATOM 849 O O . TYR A 1 96 ? 1.182 -17.897 35.640 1.00 62.19 96 TYR A O 1
ATOM 857 N N . SER A 1 97 ? 1.020 -20.137 35.436 1.00 59.28 97 SER A N 1
ATOM 858 C CA . SER A 1 97 ? 0.872 -20.376 36.864 1.00 59.28 97 SER A CA 1
ATOM 859 C C . SER A 1 97 ? 2.245 -20.323 37.536 1.00 59.28 97 SER A C 1
ATOM 861 O O . SER A 1 97 ? 3.300 -20.227 36.902 1.00 59.28 97 SER A O 1
ATOM 863 N N . LYS A 1 98 ? 2.258 -20.374 38.867 1.00 50.00 98 LYS A N 1
ATOM 864 C CA . LYS A 1 98 ? 3.489 -20.257 39.663 1.00 50.00 98 LYS A CA 1
ATOM 865 C C . LYS A 1 98 ? 4.487 -21.409 39.424 1.00 50.00 98 LYS A C 1
ATOM 867 O O . LYS A 1 98 ? 5.625 -21.313 39.882 1.00 50.00 98 LYS A O 1
ATOM 872 N N . TYR A 1 99 ? 4.067 -22.479 38.739 1.00 52.84 99 TYR A N 1
ATOM 873 C CA . TYR A 1 99 ? 4.842 -23.713 38.580 1.00 52.84 99 TYR A CA 1
ATOM 874 C C . TYR A 1 99 ? 4.863 -24.286 37.151 1.00 52.84 99 TYR A C 1
ATOM 876 O O . TYR A 1 99 ? 5.840 -24.956 36.816 1.00 52.84 99 TYR A O 1
ATOM 884 N N . ARG A 1 100 ? 3.861 -24.016 36.298 1.00 65.25 100 ARG A N 1
ATOM 885 C CA . ARG A 1 100 ? 3.867 -24.410 34.877 1.00 65.25 100 ARG A CA 1
ATOM 886 C C . ARG A 1 100 ? 3.103 -23.423 33.983 1.00 65.25 100 ARG A C 1
ATOM 888 O O . ARG A 1 100 ? 2.508 -22.462 34.459 1.00 65.25 100 ARG A O 1
ATOM 895 N N . LYS A 1 101 ? 3.186 -23.637 32.669 1.00 73.12 101 LYS A N 1
ATOM 896 C CA . LYS A 1 101 ? 2.304 -23.006 31.681 1.00 73.12 101 LYS A CA 1
ATOM 897 C C . LYS A 1 101 ? 1.081 -23.913 31.540 1.00 73.12 101 LYS A C 1
ATOM 899 O O . LYS A 1 101 ? 1.267 -25.103 31.294 1.00 73.12 101 LYS A O 1
ATOM 904 N N . GLU A 1 102 ? -0.115 -23.378 31.736 1.00 77.88 102 GLU A N 1
ATOM 905 C CA . GLU A 1 102 ? -1.373 -24.138 31.732 1.00 77.88 102 GLU A CA 1
ATOM 906 C C . GLU A 1 102 ? -2.502 -23.288 31.134 1.00 77.88 102 GLU A C 1
ATOM 908 O O . GLU A 1 102 ? -2.418 -22.057 31.123 1.00 77.88 102 GLU A O 1
ATOM 913 N N . THR A 1 103 ? -3.549 -23.923 30.611 1.00 85.31 103 THR A N 1
ATOM 914 C CA . THR A 1 103 ? -4.756 -23.222 30.153 1.00 85.31 103 THR A CA 1
ATOM 915 C C . THR A 1 103 ? -5.723 -22.955 31.302 1.00 85.31 103 THR A C 1
ATOM 917 O O . THR A 1 103 ? -5.682 -23.599 32.354 1.00 85.31 103 THR A O 1
ATOM 920 N N . HIS A 1 104 ? -6.649 -22.020 31.102 1.00 85.75 104 HIS A N 1
ATOM 921 C CA . HIS A 1 104 ? -7.751 -21.810 32.041 1.00 85.75 104 HIS A CA 1
ATOM 922 C C . HIS A 1 104 ? -8.649 -23.054 32.206 1.00 85.75 104 HIS A C 1
ATOM 924 O O . HIS A 1 104 ? -9.081 -23.328 33.323 1.00 85.75 104 HIS A O 1
ATOM 930 N N . GLN A 1 105 ? -8.837 -23.871 31.160 1.00 89.31 105 GLN A N 1
ATOM 931 C CA . GLN A 1 105 ? -9.459 -25.200 31.280 1.00 89.31 105 GLN A CA 1
ATOM 932 C C . GLN A 1 105 ? -8.688 -26.097 32.265 1.00 89.31 105 GLN A C 1
ATOM 934 O O . GLN A 1 105 ? -9.267 -26.583 33.237 1.00 89.31 105 GLN A O 1
ATOM 939 N N . GLN A 1 106 ? -7.377 -26.267 32.058 1.00 84.38 106 GLN A N 1
ATOM 940 C CA . GLN A 1 106 ? -6.535 -27.116 32.911 1.00 84.38 106 GLN A CA 1
ATOM 941 C C . GLN A 1 106 ? -6.548 -26.654 34.372 1.00 84.38 106 GLN A C 1
ATOM 943 O O . GLN A 1 106 ? -6.578 -27.479 35.281 1.00 84.38 106 GLN A O 1
ATOM 948 N N . ASN A 1 107 ? -6.606 -25.341 34.619 1.00 85.94 107 ASN A N 1
ATOM 949 C CA . ASN A 1 107 ? -6.725 -24.814 35.976 1.00 85.94 107 ASN A CA 1
ATOM 950 C C . ASN A 1 107 ? -8.030 -25.234 36.677 1.00 85.94 107 ASN A C 1
ATOM 952 O O . ASN A 1 107 ? -8.006 -25.567 37.862 1.00 85.94 107 ASN A O 1
ATOM 956 N N . TRP A 1 108 ? -9.163 -25.245 35.966 1.00 90.06 108 TRP A N 1
ATOM 957 C CA . TRP A 1 108 ? -10.436 -25.729 36.516 1.00 90.06 108 TRP A C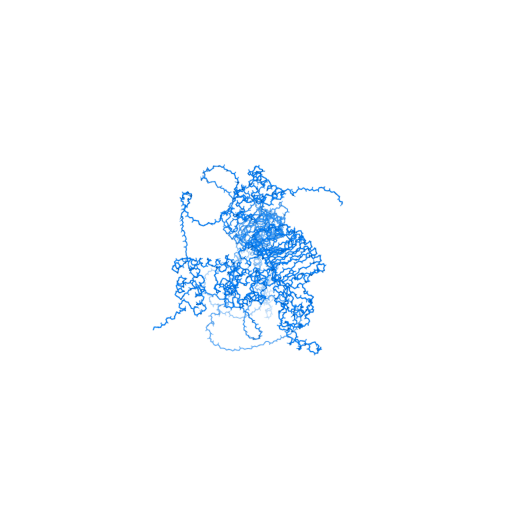A 1
ATOM 958 C C . TRP A 1 108 ? -10.399 -27.238 36.777 1.00 90.06 108 TRP A C 1
ATOM 960 O O . TRP A 1 108 ? -10.838 -27.686 37.836 1.00 90.06 108 TRP A O 1
ATOM 970 N N . GLU A 1 109 ? -9.811 -28.010 35.866 1.00 88.12 109 GLU A N 1
ATOM 971 C CA . GLU A 1 109 ? -9.646 -29.460 36.008 1.00 88.12 109 GLU A CA 1
ATOM 972 C C . GLU A 1 109 ? -8.740 -29.814 37.210 1.00 88.12 109 GLU A C 1
ATOM 974 O O . GLU A 1 109 ? -9.102 -30.641 38.047 1.00 88.12 109 GLU A O 1
ATOM 979 N N . GLU A 1 110 ? -7.618 -29.112 37.408 1.00 83.94 110 GLU A N 1
ATOM 980 C CA . GLU A 1 110 ? -6.788 -29.220 38.626 1.00 83.94 110 GLU A CA 1
ATOM 981 C C . GLU A 1 110 ? -7.538 -28.811 39.910 1.00 83.94 110 GLU A C 1
ATOM 983 O O . GLU A 1 110 ? -7.276 -29.320 41.010 1.00 83.94 110 GLU A O 1
ATOM 988 N N . CYS A 1 111 ? -8.509 -27.905 39.785 1.00 83.94 111 CYS A N 1
ATOM 989 C CA . CYS A 1 111 ? -9.399 -27.510 40.871 1.00 83.94 111 CYS A CA 1
ATOM 990 C C . CYS A 1 111 ? -10.496 -28.545 41.184 1.00 83.94 111 CYS A C 1
ATOM 992 O O . CYS A 1 111 ? -11.295 -28.311 42.092 1.00 83.94 111 CYS A O 1
ATOM 994 N N . ASN A 1 112 ? -10.502 -29.699 40.503 1.00 85.19 112 ASN A N 1
ATOM 995 C CA . ASN A 1 112 ? -11.551 -30.719 40.568 1.00 85.19 112 ASN A CA 1
ATOM 996 C C . ASN A 1 112 ? -12.932 -30.147 40.184 1.00 85.19 112 ASN A C 1
ATOM 998 O O . ASN A 1 112 ? -13.952 -30.427 40.822 1.00 85.19 112 ASN A O 1
ATOM 1002 N N . LEU A 1 113 ? -12.940 -29.287 39.160 1.00 87.94 113 LEU A N 1
ATOM 1003 C CA . LEU A 1 113 ? -14.133 -28.723 38.537 1.00 87.94 113 LEU A CA 1
ATOM 1004 C C . LEU A 1 113 ? -14.320 -29.324 37.145 1.00 87.94 113 LEU A C 1
ATOM 1006 O O . LEU A 1 113 ? -13.371 -29.572 36.403 1.00 87.94 113 LEU A O 1
ATOM 1010 N N . THR A 1 114 ? -15.573 -29.573 36.798 1.00 87.00 114 THR A N 1
ATOM 1011 C CA . THR A 1 114 ? -15.972 -30.180 35.527 1.00 87.00 114 THR A CA 1
ATOM 1012 C C . THR A 1 114 ? -16.427 -29.124 34.518 1.00 87.00 114 THR A C 1
ATOM 1014 O O . THR A 1 114 ? -16.749 -27.992 34.878 1.00 87.00 114 THR A O 1
ATOM 1017 N N . TYR A 1 115 ? -16.556 -29.506 33.246 1.00 86.19 115 TYR A N 1
ATOM 1018 C CA . TYR A 1 115 ? -17.164 -28.635 32.232 1.00 86.19 115 TYR A CA 1
ATOM 1019 C C . TYR A 1 115 ? -18.626 -28.260 32.581 1.00 86.19 115 TYR A C 1
ATOM 1021 O O . TYR A 1 115 ? -19.112 -27.194 32.208 1.00 86.19 115 TYR A O 1
ATOM 1029 N N . GLN A 1 116 ? -19.322 -29.115 33.341 1.00 85.56 116 GLN A N 1
ATOM 1030 C CA . GLN A 1 116 ? -20.664 -28.848 33.856 1.00 85.56 116 GLN A CA 1
ATOM 1031 C C . GLN A 1 116 ? -20.633 -27.807 34.987 1.00 85.56 116 GLN A C 1
ATOM 1033 O O . GLN A 1 116 ? -21.483 -26.920 35.014 1.00 85.56 116 GLN A O 1
ATOM 1038 N N . ASP A 1 117 ? -19.604 -27.817 35.844 1.00 89.56 117 ASP A N 1
ATOM 1039 C CA . ASP A 1 117 ? -19.362 -26.707 36.774 1.00 89.56 117 ASP A CA 1
ATOM 1040 C C . ASP A 1 117 ? -19.109 -25.396 36.017 1.00 89.56 117 ASP A C 1
ATOM 1042 O O . ASP A 1 117 ? -19.666 -24.366 36.386 1.00 89.56 117 ASP A O 1
ATOM 1046 N N . ALA A 1 118 ? -18.340 -25.408 34.924 1.00 89.38 118 ALA A N 1
ATOM 1047 C CA . ALA A 1 118 ? -18.141 -24.209 34.106 1.00 89.38 118 ALA A CA 1
ATOM 1048 C C . ALA A 1 118 ? -19.461 -23.662 33.530 1.00 89.38 118 ALA A C 1
ATOM 1050 O O . ALA A 1 118 ? -19.697 -22.454 33.590 1.00 89.38 118 ALA A O 1
ATOM 1051 N N . LYS A 1 119 ? -20.369 -24.533 33.062 1.00 89.31 119 LYS A N 1
ATOM 1052 C CA . LYS A 1 119 ? -21.714 -24.127 32.603 1.00 89.31 119 LYS A CA 1
ATOM 1053 C C . LYS A 1 119 ? -22.563 -23.463 33.687 1.00 89.31 119 LYS A C 1
ATOM 1055 O O . LYS A 1 119 ? -23.431 -22.664 33.350 1.00 89.31 119 LYS A O 1
ATOM 1060 N N . GLU A 1 120 ? -22.353 -23.787 34.958 1.00 90.56 120 GLU A N 1
ATOM 1061 C CA . GLU A 1 120 ? -23.136 -23.232 36.068 1.00 90.56 120 GLU A CA 1
ATOM 1062 C C . GLU A 1 120 ? -22.487 -22.000 36.708 1.00 90.56 120 GLU A C 1
ATOM 1064 O O . GLU A 1 120 ? -23.172 -21.027 37.029 1.00 90.56 120 GLU A O 1
ATOM 1069 N N . TRP A 1 121 ? -21.166 -22.024 36.886 1.00 89.31 121 TRP A N 1
ATOM 1070 C CA . TRP A 1 121 ? -20.430 -21.012 37.639 1.00 89.31 121 TRP A CA 1
ATOM 1071 C C . TRP A 1 121 ? -19.978 -19.824 36.779 1.00 89.31 121 TRP A C 1
ATOM 1073 O O . TRP A 1 121 ? -19.958 -18.702 37.287 1.00 89.31 121 TRP A O 1
ATOM 1083 N N . ILE A 1 122 ? -19.733 -19.997 35.473 1.00 85.38 122 ILE A N 1
ATOM 1084 C CA . ILE A 1 122 ? -19.484 -18.848 34.581 1.00 85.38 122 ILE A CA 1
ATOM 1085 C C . ILE A 1 122 ? -20.736 -17.937 34.505 1.00 85.38 122 ILE A C 1
ATOM 1087 O O . ILE A 1 122 ? -20.623 -16.744 34.798 1.00 85.38 122 ILE A O 1
ATOM 1091 N N . PRO A 1 123 ? -21.973 -18.442 34.282 1.00 80.94 123 PRO A N 1
ATOM 1092 C CA . PRO A 1 123 ? -23.194 -17.622 34.365 1.00 80.94 123 PRO A CA 1
ATOM 1093 C C . PRO A 1 123 ? -23.590 -17.156 35.778 1.00 80.94 123 PRO A C 1
ATOM 1095 O O . PRO A 1 123 ? -24.563 -16.401 35.916 1.00 80.94 123 PRO A O 1
ATOM 1098 N N . ALA A 1 124 ? -22.884 -17.609 36.822 1.00 75.19 124 ALA A N 1
ATOM 1099 C CA . ALA A 1 124 ? -22.985 -17.078 38.183 1.00 75.19 124 ALA A CA 1
ATOM 1100 C C . ALA A 1 124 ? -22.102 -15.833 38.409 1.00 75.19 124 ALA A C 1
ATOM 1102 O O . ALA A 1 124 ? -22.274 -15.154 39.420 1.00 75.19 124 ALA A O 1
ATOM 1103 N N . GLY A 1 125 ? -21.216 -15.504 37.458 1.00 73.50 125 GLY A N 1
ATOM 1104 C CA . GLY A 1 125 ? -20.405 -14.283 37.447 1.00 73.50 125 GLY A CA 1
ATOM 1105 C C . GLY A 1 125 ? -18.893 -14.488 37.572 1.00 73.50 125 GLY A C 1
ATOM 1106 O O . GLY A 1 125 ? -18.190 -13.495 37.731 1.00 73.50 125 GLY A O 1
ATOM 1107 N N . PHE A 1 126 ? -18.401 -15.729 37.504 1.00 82.44 126 PHE A N 1
ATOM 1108 C CA . PHE A 1 126 ? -16.967 -16.049 37.503 1.00 82.44 126 PHE A CA 1
ATOM 1109 C C . PHE A 1 126 ? -16.392 -16.084 36.077 1.00 82.44 126 PHE A C 1
ATOM 1111 O O . PHE A 1 126 ? -17.119 -16.324 35.113 1.00 82.44 126 PHE A O 1
ATOM 1118 N N . GLU A 1 127 ? -15.083 -15.877 35.934 1.00 83.25 127 GLU A N 1
ATOM 1119 C CA . GLU A 1 127 ? -14.355 -15.995 34.664 1.00 83.25 127 GLU A CA 1
ATOM 1120 C C . GLU A 1 127 ? -13.550 -17.314 34.589 1.00 83.25 127 GLU A C 1
ATOM 1122 O O . GLU A 1 127 ? -13.255 -17.929 35.618 1.00 83.25 127 GLU A O 1
ATOM 1127 N N . PRO A 1 128 ? -13.107 -17.753 33.391 1.00 85.25 128 PRO A N 1
ATOM 1128 C CA . PRO A 1 128 ? -12.273 -18.954 33.227 1.00 85.25 128 PRO A CA 1
ATOM 1129 C C . PRO A 1 128 ? -10.985 -18.983 34.066 1.00 85.25 128 PRO A C 1
ATOM 1131 O O . PRO A 1 128 ? -10.458 -20.050 34.359 1.00 85.25 128 PRO A O 1
ATOM 1134 N N . LYS A 1 129 ? -10.492 -17.829 34.519 1.00 81.19 129 LYS A N 1
ATOM 1135 C CA . LYS A 1 129 ? -9.328 -17.713 35.412 1.00 81.19 129 LYS A CA 1
ATOM 1136 C C . LYS A 1 129 ? -9.603 -18.132 36.876 1.00 81.19 129 LYS A C 1
ATOM 1138 O O . LYS A 1 129 ? -8.649 -18.322 37.626 1.00 81.19 129 LYS A O 1
ATOM 1143 N N . ASP A 1 130 ? -10.869 -18.227 37.299 1.00 82.81 130 ASP A N 1
ATOM 1144 C CA . ASP A 1 130 ? -11.276 -18.226 38.719 1.00 82.81 130 ASP A CA 1
ATOM 1145 C C . ASP A 1 130 ? -11.501 -19.628 39.325 1.00 82.81 130 ASP A C 1
ATOM 1147 O O . ASP A 1 130 ? -12.152 -19.763 40.365 1.00 82.81 130 ASP A O 1
ATOM 1151 N N . GLY A 1 131 ? -10.956 -20.688 38.714 1.00 83.38 131 GLY A N 1
ATOM 1152 C CA . GLY A 1 131 ? -11.203 -22.081 39.123 1.00 83.38 131 GLY A CA 1
ATOM 1153 C C . GLY A 1 131 ? -10.915 -22.349 40.607 1.00 83.38 131 GLY A C 1
ATOM 1154 O O . GLY A 1 131 ? -11.693 -23.016 41.293 1.00 83.38 131 GLY A O 1
ATOM 1155 N N . TRP A 1 132 ? -9.856 -21.743 41.151 1.00 83.31 132 TRP A N 1
ATOM 1156 C CA . TRP A 1 132 ? -9.534 -21.836 42.579 1.00 83.31 132 TRP A CA 1
ATOM 1157 C C . TRP A 1 132 ? -10.585 -21.192 43.490 1.00 83.31 132 TRP A C 1
ATOM 1159 O O . TRP A 1 132 ? -10.865 -21.734 44.560 1.00 83.31 132 TRP A O 1
ATOM 1169 N N . GLU A 1 133 ? -11.186 -20.066 43.095 1.00 82.06 133 GLU A N 1
ATOM 1170 C CA . GLU A 1 133 ? -12.210 -19.410 43.913 1.00 82.06 133 GLU A CA 1
ATOM 1171 C C . GLU A 1 133 ? -13.528 -20.193 43.866 1.00 82.06 133 GLU A C 1
ATOM 1173 O O . GLU A 1 133 ? -14.130 -20.450 44.911 1.00 82.06 133 GLU A O 1
ATOM 1178 N N . VAL A 1 134 ? -13.930 -20.666 42.680 1.00 86.81 134 VAL A N 1
ATOM 1179 C CA . VAL A 1 134 ? -15.096 -21.548 42.503 1.00 86.81 134 VAL A CA 1
ATOM 1180 C C . VAL A 1 134 ? -14.962 -22.818 43.355 1.00 86.81 134 VAL A C 1
ATOM 1182 O O . VAL A 1 134 ? -15.911 -23.200 44.048 1.00 86.81 134 VAL A O 1
ATOM 1185 N N . ARG A 1 135 ? -13.768 -23.434 43.391 1.00 87.56 135 ARG A N 1
ATOM 1186 C CA . ARG A 1 135 ? -13.465 -24.561 44.290 1.00 87.56 135 ARG A CA 1
ATOM 1187 C C . ARG A 1 135 ? -13.679 -24.188 45.755 1.00 87.56 135 ARG A C 1
ATOM 1189 O O . ARG A 1 135 ? -14.387 -24.907 46.456 1.00 87.56 135 ARG A O 1
ATOM 1196 N N . GLU A 1 136 ? -13.127 -23.066 46.223 1.00 86.38 136 GLU A N 1
ATOM 1197 C CA . GLU A 1 136 ? -13.303 -22.664 47.623 1.00 86.38 136 GLU A CA 1
ATOM 1198 C C . GLU A 1 136 ? -14.779 -22.409 47.989 1.00 86.38 136 GLU A C 1
ATOM 1200 O O . GLU A 1 136 ? -15.191 -22.744 49.103 1.00 86.38 136 GLU A O 1
ATOM 1205 N N . TRP A 1 137 ? -15.595 -21.855 47.082 1.00 87.19 137 TRP A N 1
ATOM 1206 C CA . TRP A 1 137 ? -17.040 -21.689 47.298 1.00 87.19 137 TRP A CA 1
ATOM 1207 C C . TRP A 1 137 ? -17.775 -23.032 47.412 1.00 87.19 137 TRP A C 1
ATOM 1209 O O . TRP A 1 137 ? -18.582 -23.206 48.337 1.00 87.19 137 TRP A O 1
ATOM 1219 N N . LYS A 1 138 ? -17.459 -24.001 46.540 1.00 88.62 138 LYS A N 1
ATOM 1220 C CA . LYS A 1 138 ? -17.979 -25.379 46.624 1.00 88.62 138 LYS A CA 1
ATOM 1221 C C . LYS A 1 138 ? -17.528 -26.082 47.910 1.00 88.62 138 LYS A C 1
ATOM 1223 O O . LYS A 1 138 ? -18.355 -26.714 48.563 1.00 88.62 138 LYS A O 1
ATOM 1228 N N . ASP A 1 139 ? -16.282 -25.893 48.348 1.00 87.06 139 ASP A N 1
ATOM 1229 C CA . ASP A 1 139 ? -15.764 -26.423 49.621 1.00 87.06 139 ASP A CA 1
ATOM 1230 C C . ASP A 1 139 ? -16.450 -25.783 50.847 1.00 87.06 139 ASP A C 1
ATOM 1232 O O . ASP A 1 139 ? -16.621 -26.423 51.888 1.00 87.06 139 ASP A O 1
ATOM 1236 N N . GLN A 1 140 ? -16.915 -24.530 50.740 1.00 85.25 140 GLN A N 1
ATOM 1237 C CA . GLN A 1 140 ? -17.817 -23.928 51.732 1.00 85.25 140 GLN A CA 1
ATOM 1238 C C . GLN A 1 140 ? -19.269 -24.439 51.624 1.00 85.25 140 GLN A C 1
ATOM 1240 O O . GLN A 1 140 ? -20.105 -24.065 52.452 1.00 85.25 140 GLN A O 1
ATOM 1245 N N . GLY A 1 141 ? -19.590 -25.310 50.669 1.00 88.06 141 GLY A N 1
ATOM 1246 C CA . GLY A 1 141 ? -20.910 -25.910 50.478 1.00 88.06 141 GLY A CA 1
ATOM 1247 C C . GLY A 1 141 ? -21.954 -24.966 49.882 1.00 88.06 141 GLY A C 1
ATOM 1248 O O . GLY A 1 141 ? -23.135 -25.148 50.164 1.00 88.06 141 GLY A O 1
ATOM 1249 N N . PHE A 1 142 ? -21.540 -23.943 49.129 1.00 91.44 142 PHE A N 1
ATOM 1250 C CA . PHE A 1 142 ? -22.460 -23.086 48.375 1.00 91.44 142 PHE A CA 1
ATOM 1251 C C . PHE A 1 142 ? -22.744 -23.665 46.983 1.00 91.44 142 PHE A C 1
ATOM 1253 O O . PHE A 1 142 ? -21.861 -24.254 46.360 1.00 91.44 142 PHE A O 1
ATOM 1260 N N . THR A 1 143 ? -23.958 -23.449 46.475 1.00 91.62 143 THR A N 1
ATOM 1261 C CA . THR A 1 143 ? -24.309 -23.737 45.073 1.00 91.62 143 THR A CA 1
ATOM 1262 C C . THR A 1 143 ? -24.040 -22.540 44.159 1.00 91.62 143 THR A C 1
ATOM 1264 O O . THR A 1 143 ? -24.030 -21.393 44.612 1.00 91.62 143 THR A O 1
ATOM 1267 N N . SER A 1 144 ? -23.896 -22.802 42.859 1.00 89.12 144 SER A N 1
ATOM 1268 C CA . SER A 1 144 ? -23.784 -21.795 41.793 1.00 89.12 144 SER A CA 1
ATOM 1269 C C . SER A 1 144 ? -24.895 -20.741 41.883 1.00 89.12 144 SER A C 1
ATOM 1271 O O . SER A 1 144 ? -24.615 -19.547 41.882 1.00 89.12 144 SER A O 1
ATOM 1273 N N . GLU A 1 145 ? -26.147 -21.160 42.082 1.00 87.19 145 GLU A N 1
ATOM 1274 C CA . GLU A 1 145 ? -27.310 -20.275 42.270 1.00 87.19 145 GLU A CA 1
ATOM 1275 C C . GLU A 1 145 ? -27.237 -19.418 43.546 1.00 87.19 145 GLU A C 1
ATOM 1277 O O . GLU A 1 145 ? -27.614 -18.244 43.540 1.00 87.19 145 GLU A O 1
ATOM 1282 N N . GLN A 1 146 ? -26.750 -19.981 44.658 1.00 87.75 146 GLN A N 1
ATOM 1283 C CA . GLN A 1 146 ? -26.581 -19.241 45.911 1.00 87.75 146 GLN A CA 1
ATOM 1284 C C . GLN A 1 146 ? -25.478 -18.192 45.784 1.00 87.75 146 GLN A C 1
ATOM 1286 O O . GLN A 1 146 ? -25.669 -17.060 46.229 1.00 87.75 146 GLN A O 1
ATOM 1291 N N . VAL A 1 147 ? -24.343 -18.542 45.171 1.00 83.38 147 VAL A N 1
ATOM 1292 C CA . VAL A 1 147 ? -23.263 -17.578 44.931 1.00 83.38 147 VAL A CA 1
ATOM 1293 C C . VAL A 1 147 ? -23.688 -16.554 43.891 1.00 83.38 147 VAL A C 1
ATOM 1295 O O . VAL A 1 147 ? -23.460 -15.378 44.125 1.00 83.38 147 VAL A O 1
ATOM 1298 N N . LYS A 1 148 ? -24.422 -16.938 42.842 1.00 80.69 148 LYS A N 1
ATOM 1299 C CA . LYS A 1 148 ? -25.045 -16.003 41.896 1.00 80.69 148 LYS A CA 1
ATOM 1300 C C . LYS A 1 148 ? -25.928 -14.982 42.609 1.00 80.69 148 LYS A C 1
ATOM 1302 O O . LYS A 1 148 ? -25.727 -13.791 42.413 1.00 80.69 148 LYS A O 1
ATOM 1307 N N . ALA A 1 149 ? -26.815 -15.408 43.510 1.00 76.38 149 ALA A N 1
ATOM 1308 C CA . ALA A 1 149 ? -27.618 -14.483 44.314 1.00 76.38 149 ALA A CA 1
ATOM 1309 C C . ALA A 1 149 ? -26.753 -13.574 45.215 1.00 76.38 149 ALA A C 1
ATOM 1311 O O . ALA A 1 149 ? -27.096 -12.413 45.438 1.00 76.38 149 ALA A O 1
ATOM 1312 N N . LEU A 1 150 ? -25.607 -14.061 45.714 1.00 75.56 150 LEU A N 1
ATOM 1313 C CA . LEU A 1 150 ? -24.632 -13.223 46.420 1.00 75.56 150 LEU A CA 1
ATOM 1314 C C . LEU A 1 150 ? -23.838 -12.299 45.479 1.00 75.56 150 LEU A C 1
ATOM 1316 O O . LEU A 1 150 ? -23.448 -11.226 45.916 1.00 75.56 150 LEU A O 1
ATOM 1320 N N . VAL A 1 151 ? -23.565 -12.669 44.229 1.00 67.19 151 VAL A N 1
ATOM 1321 C CA . VAL A 1 151 ? -22.825 -11.864 43.238 1.00 67.19 151 VAL A CA 1
ATOM 1322 C C . VAL A 1 151 ? -23.728 -10.776 42.659 1.00 67.19 151 VAL A C 1
ATOM 1324 O O . VAL A 1 151 ? -23.337 -9.612 42.612 1.00 67.19 151 VAL A O 1
ATOM 1327 N N . GLU A 1 152 ? -24.973 -11.122 42.328 1.00 62.78 152 GLU A N 1
ATOM 1328 C CA . GLU A 1 152 ? -26.050 -10.191 41.986 1.00 62.78 152 GLU A CA 1
ATOM 1329 C C . GLU A 1 152 ? -26.292 -9.215 43.144 1.00 62.78 152 GLU A C 1
ATOM 1331 O O . GLU A 1 152 ? -26.244 -8.000 42.939 1.00 62.78 152 GLU A O 1
ATOM 1336 N N . GLU A 1 153 ? -26.459 -9.738 44.364 1.00 59.91 153 GLU A N 1
ATOM 1337 C CA . GLU A 1 153 ? -26.470 -8.985 45.630 1.00 59.91 153 GLU A CA 1
ATOM 1338 C C . GLU A 1 153 ? -25.217 -8.134 45.878 1.00 59.91 153 GLU A C 1
ATOM 1340 O O . GLU A 1 153 ? -25.209 -7.228 46.711 1.00 59.91 153 GLU A O 1
ATOM 1345 N N . ASN A 1 154 ? -24.121 -8.465 45.194 1.00 56.41 154 ASN A N 1
ATOM 1346 C CA . ASN A 1 154 ? -22.778 -7.996 45.478 1.00 56.41 154 ASN A CA 1
ATOM 1347 C C . ASN A 1 154 ? -22.521 -8.046 47.005 1.00 56.41 154 ASN A C 1
ATOM 1349 O O . ASN A 1 154 ? -22.382 -7.055 47.713 1.00 56.41 154 ASN A O 1
ATOM 1353 N N . VAL A 1 155 ? -22.523 -9.260 47.535 1.00 64.75 155 VAL A N 1
ATOM 1354 C CA . VAL A 1 155 ? -22.230 -9.691 48.911 1.00 64.75 155 VAL A CA 1
ATOM 1355 C C . VAL A 1 155 ? -21.438 -11.014 48.892 1.00 64.75 155 VAL A C 1
ATOM 1357 O O . VAL A 1 155 ? -21.339 -11.722 49.888 1.00 64.75 155 VAL A O 1
ATOM 1360 N N . CYS A 1 156 ? -20.806 -11.318 47.759 1.00 67.12 156 CYS A N 1
ATOM 1361 C CA . CYS A 1 156 ? -19.967 -12.483 47.479 1.00 67.12 156 CYS A CA 1
ATOM 1362 C C . CYS A 1 156 ? -18.511 -12.335 47.973 1.00 67.12 156 CYS A C 1
ATOM 1364 O O . CYS A 1 156 ? -17.578 -12.697 47.269 1.00 67.12 156 CYS A O 1
ATOM 1366 N N . ASP A 1 157 ? -18.275 -11.770 49.161 1.00 73.81 157 ASP A N 1
ATOM 1367 C CA . ASP A 1 157 ? -16.913 -11.748 49.722 1.00 73.81 157 ASP A CA 1
ATOM 1368 C C . ASP A 1 157 ? -16.663 -13.033 50.518 1.00 73.81 157 ASP A C 1
ATOM 1370 O O . ASP A 1 157 ? -17.172 -13.208 51.632 1.00 73.81 157 ASP A O 1
ATOM 1374 N N . LEU A 1 158 ? -15.868 -13.931 49.940 1.00 71.31 158 LEU A N 1
ATOM 1375 C CA . LEU A 1 158 ? -15.582 -15.247 50.499 1.00 71.31 158 LEU A CA 1
ATOM 1376 C C . LEU A 1 158 ? -14.901 -15.187 51.881 1.00 71.31 158 LEU A C 1
ATOM 1378 O O . LEU A 1 158 ? -15.144 -16.058 52.718 1.00 71.31 158 LEU A O 1
ATOM 1382 N N . TYR A 1 159 ? -14.106 -14.153 52.186 1.00 75.25 159 TYR A N 1
ATOM 1383 C CA . TYR A 1 159 ? -13.480 -13.992 53.504 1.00 75.25 159 TYR A CA 1
ATOM 1384 C C . TYR A 1 159 ? -14.518 -13.671 54.587 1.00 75.25 159 TYR A C 1
ATOM 1386 O O . TYR A 1 159 ? -14.496 -14.266 55.672 1.00 75.25 159 TYR A O 1
ATOM 1394 N N . TYR A 1 160 ? -15.466 -12.774 54.304 1.00 74.12 160 TYR A N 1
ATOM 1395 C CA . TYR A 1 160 ? -16.567 -12.513 55.234 1.00 74.12 160 TYR A CA 1
ATOM 1396 C C . TYR A 1 160 ? -17.553 -13.684 55.286 1.00 74.12 160 TYR A C 1
ATOM 1398 O O . TYR A 1 160 ? -17.969 -14.062 56.379 1.00 74.12 160 TYR A O 1
ATOM 1406 N N . VAL A 1 161 ? -17.868 -14.337 54.166 1.00 79.06 161 VAL A N 1
ATOM 1407 C CA . VAL A 1 161 ? -18.737 -15.526 54.161 1.00 79.06 161 VAL A CA 1
ATOM 1408 C C . VAL A 1 161 ? -18.136 -16.676 54.980 1.00 79.06 161 VAL A C 1
ATOM 1410 O O . VAL A 1 161 ? -18.847 -17.269 55.796 1.00 79.06 161 VAL A O 1
ATOM 1413 N N . LYS A 1 162 ? -16.820 -16.917 54.894 1.00 81.75 162 LYS A N 1
ATOM 1414 C CA . LYS A 1 162 ? -16.094 -17.840 55.790 1.00 81.75 162 LYS A CA 1
ATOM 1415 C C . LYS A 1 162 ? -16.267 -17.452 57.271 1.00 81.75 162 LYS A C 1
ATOM 1417 O O . LYS A 1 162 ? -16.482 -18.328 58.107 1.00 81.75 162 LYS A O 1
ATOM 1422 N N . LYS A 1 163 ? -16.283 -16.157 57.631 1.00 82.94 163 LYS A N 1
ATOM 1423 C CA . LYS A 1 163 ? -16.618 -15.722 59.009 1.00 82.94 163 LYS A CA 1
ATOM 1424 C C . LYS A 1 163 ? -18.062 -16.044 59.404 1.00 82.94 163 LYS A C 1
ATOM 1426 O O . LYS A 1 163 ? -18.270 -16.516 60.520 1.00 82.94 163 LYS A O 1
ATOM 1431 N N . TRP A 1 164 ? -19.044 -15.833 58.524 1.00 87.25 164 TRP A N 1
ATOM 1432 C CA . TRP A 1 164 ? -20.447 -16.193 58.794 1.00 87.25 164 TRP A CA 1
ATOM 1433 C C . TRP A 1 164 ? -20.621 -17.709 58.975 1.00 87.25 164 TRP A C 1
ATOM 1435 O O . TRP A 1 164 ? -21.278 -18.141 59.924 1.00 87.25 164 TRP A O 1
ATOM 1445 N N . LYS A 1 165 ? -19.951 -18.527 58.156 1.00 86.56 165 LYS A N 1
ATOM 1446 C CA . LYS A 1 165 ? -19.884 -19.989 58.335 1.00 86.56 165 LYS A CA 1
ATOM 1447 C C . LYS A 1 165 ? -19.259 -20.369 59.683 1.00 86.56 165 LYS A C 1
ATOM 1449 O O . LYS A 1 165 ? -19.824 -21.198 60.392 1.00 86.56 165 LYS A O 1
ATOM 1454 N N . ASN A 1 166 ? -18.181 -19.701 60.101 1.00 85.81 166 ASN A N 1
ATOM 1455 C CA . ASN A 1 166 ? -17.544 -19.916 61.410 1.00 85.81 166 ASN A CA 1
ATOM 1456 C C . ASN A 1 166 ? -18.427 -19.505 62.610 1.00 85.81 166 ASN A C 1
ATOM 1458 O O . ASN A 1 166 ? -18.250 -20.037 63.702 1.00 85.81 166 ASN A O 1
ATOM 1462 N N . GLN A 1 167 ? -19.409 -18.615 62.420 1.00 84.75 167 GLN A N 1
ATOM 1463 C CA . GLN A 1 167 ? -20.477 -18.314 63.396 1.00 84.75 167 GLN A CA 1
ATOM 1464 C C . GLN A 1 167 ? -21.694 -19.267 63.265 1.00 84.75 167 GLN A C 1
ATOM 1466 O O . GLN A 1 167 ? -22.781 -19.031 63.805 1.00 84.75 167 GLN A O 1
ATOM 1471 N N . GLY A 1 168 ? -21.533 -20.368 62.525 1.00 86.50 168 GLY A N 1
ATOM 1472 C CA . GLY A 1 168 ? -22.509 -21.446 62.389 1.00 86.50 168 GLY A CA 1
ATOM 1473 C C . GLY A 1 168 ? -23.740 -21.092 61.556 1.00 86.50 168 GLY A C 1
ATOM 1474 O O . GLY A 1 168 ? -24.819 -21.613 61.840 1.00 86.50 168 GLY A O 1
ATOM 1475 N N . PHE A 1 169 ? -23.650 -20.154 60.607 1.00 90.06 169 PHE A N 1
ATOM 1476 C CA . PHE A 1 169 ? -24.718 -19.917 59.626 1.00 90.06 169 PHE A CA 1
ATOM 1477 C C . PHE A 1 169 ? -24.584 -20.880 58.439 1.00 90.06 169 PHE A C 1
ATOM 1479 O O . PHE A 1 169 ? -23.474 -21.133 57.970 1.00 90.06 169 PHE A O 1
ATOM 1486 N N . THR A 1 170 ? -25.704 -21.401 57.931 1.00 91.00 170 THR A N 1
ATOM 1487 C CA . THR A 1 170 ? -25.710 -22.186 56.680 1.00 91.00 170 THR A CA 1
ATOM 1488 C C . THR A 1 170 ? -25.655 -21.263 55.451 1.00 91.00 170 THR A C 1
ATOM 1490 O O . THR A 1 170 ? -26.025 -20.092 55.572 1.00 91.00 170 THR A O 1
ATOM 1493 N N . PRO A 1 171 ? -25.232 -21.748 54.269 1.00 90.12 171 PRO A N 1
ATOM 1494 C CA . PRO A 1 171 ? -25.279 -20.985 53.017 1.00 90.12 171 PRO A CA 1
ATOM 1495 C C . PRO A 1 171 ? -26.642 -20.328 52.746 1.00 90.12 171 PRO A C 1
ATOM 1497 O O . PRO A 1 171 ? -26.714 -19.131 52.479 1.00 90.12 171 PRO A O 1
ATOM 1500 N N . GLU A 1 172 ? -27.741 -21.057 52.953 1.00 88.12 172 GLU A N 1
ATOM 1501 C CA . GLU A 1 172 ? -29.117 -20.566 52.772 1.00 88.12 172 GLU A CA 1
ATOM 1502 C C . GLU A 1 172 ? -29.451 -19.449 53.765 1.00 88.12 172 GLU A C 1
ATOM 1504 O O . GLU A 1 172 ? -30.146 -18.491 53.424 1.00 88.12 172 GLU A O 1
ATOM 1509 N N . GLN A 1 173 ? -28.964 -19.558 55.007 1.00 86.69 173 GLN A N 1
ATOM 1510 C CA . GLN A 1 173 ? -29.120 -18.504 56.006 1.00 86.69 173 GLN A CA 1
ATOM 1511 C C . GLN A 1 173 ? -28.309 -17.265 55.621 1.00 86.69 173 GLN A C 1
ATOM 1513 O O . GLN A 1 173 ? -28.828 -16.161 55.735 1.00 86.69 173 GLN A O 1
ATOM 1518 N N . ILE A 1 174 ? -27.076 -17.434 55.139 1.00 88.44 174 ILE A N 1
ATOM 1519 C CA . ILE A 1 174 ? -26.205 -16.338 54.693 1.00 88.44 174 ILE A CA 1
ATOM 1520 C C . ILE A 1 174 ? -26.866 -15.588 53.531 1.00 88.44 174 ILE A C 1
ATOM 1522 O O . ILE A 1 174 ? -27.067 -14.380 53.634 1.00 88.44 174 ILE A O 1
ATOM 1526 N N . VAL A 1 175 ? -27.329 -16.299 52.497 1.00 86.12 175 VAL A N 1
ATOM 1527 C CA . VAL A 1 175 ? -28.114 -15.713 51.397 1.00 86.12 175 VAL A CA 1
ATOM 1528 C C . VAL A 1 175 ? -29.380 -15.032 51.930 1.00 86.12 175 VAL A C 1
ATOM 1530 O O . VAL A 1 175 ? -29.647 -13.883 51.593 1.00 86.12 175 VAL A O 1
ATOM 1533 N N . LYS A 1 176 ? -30.152 -15.669 52.822 1.00 84.81 176 LYS A N 1
ATOM 1534 C CA . LYS A 1 176 ? -31.364 -15.059 53.399 1.00 84.81 176 LYS A CA 1
ATOM 1535 C C . LYS A 1 176 ? -31.070 -13.751 54.145 1.00 84.81 176 LYS A C 1
ATOM 1537 O O . LYS A 1 176 ? -31.817 -12.793 53.978 1.00 84.81 176 LYS A O 1
ATOM 1542 N N . TYR A 1 177 ? -30.037 -13.710 54.983 1.00 82.75 177 TYR A N 1
ATOM 1543 C CA . TYR A 1 177 ? -29.713 -12.525 55.777 1.00 82.75 177 TYR A CA 1
ATOM 1544 C C . TYR A 1 177 ? -29.116 -11.401 54.918 1.00 82.75 177 TYR A C 1
ATOM 1546 O O . TYR A 1 177 ? -29.516 -10.250 55.075 1.00 82.75 177 TYR A O 1
ATOM 1554 N N . LEU A 1 178 ? -28.214 -11.719 53.989 1.00 79.44 178 LEU A N 1
ATOM 1555 C CA . LEU A 1 178 ? -27.553 -10.711 53.160 1.00 79.44 178 LEU A CA 1
ATOM 1556 C C . LEU A 1 178 ? -28.463 -10.210 52.026 1.00 79.44 178 LEU A C 1
ATOM 1558 O O . LEU A 1 178 ? -28.713 -9.014 51.941 1.00 79.44 178 LEU A O 1
ATOM 1562 N N . VAL A 1 179 ? -29.027 -11.120 51.223 1.00 74.88 179 VAL A N 1
ATOM 1563 C CA . VAL A 1 179 ? -29.851 -10.793 50.041 1.00 74.88 179 VAL A CA 1
ATOM 1564 C C . VAL A 1 179 ? -31.284 -10.430 50.435 1.00 74.88 179 VAL A C 1
ATOM 1566 O O . VAL A 1 179 ? -31.772 -9.356 50.115 1.00 74.88 179 VAL A O 1
ATOM 1569 N N . ARG A 1 180 ? -31.991 -11.303 51.170 1.00 73.44 180 ARG A N 1
ATOM 1570 C CA . ARG A 1 180 ? -33.444 -11.121 51.402 1.00 73.44 180 ARG A CA 1
ATOM 1571 C C . ARG A 1 180 ? -33.794 -10.187 52.562 1.00 73.44 180 ARG A C 1
ATOM 1573 O O . ARG A 1 180 ? -34.921 -9.705 52.622 1.00 73.44 180 ARG A O 1
ATOM 1580 N N . ILE A 1 181 ? -32.878 -9.983 53.509 1.00 73.31 181 ILE A N 1
ATOM 1581 C CA . ILE A 1 181 ? -33.075 -9.108 54.680 1.00 73.31 181 ILE A CA 1
ATOM 1582 C C . ILE A 1 181 ? -32.261 -7.805 54.552 1.00 73.31 181 ILE A C 1
ATOM 1584 O O . ILE A 1 181 ? -32.584 -6.831 55.227 1.00 73.31 181 ILE A O 1
ATOM 1588 N N . GLY A 1 182 ? -31.250 -7.742 53.676 1.00 70.12 182 GLY A N 1
ATOM 1589 C CA . GLY A 1 182 ? -30.453 -6.529 53.458 1.00 70.12 182 GLY A CA 1
ATOM 1590 C C . GLY A 1 182 ? -29.459 -6.224 54.586 1.00 70.12 182 GLY A C 1
ATOM 1591 O O . GLY A 1 182 ? -29.241 -5.059 54.936 1.00 70.12 182 GLY A O 1
ATOM 1592 N N . LEU A 1 183 ? -28.879 -7.260 55.203 1.00 74.31 183 LEU A N 1
ATOM 1593 C CA . LEU A 1 183 ? -27.723 -7.097 56.090 1.00 74.31 183 LEU A CA 1
ATOM 1594 C C . LEU A 1 183 ? -26.430 -6.975 55.280 1.00 74.31 183 LEU A C 1
ATOM 1596 O O . LEU A 1 183 ? -26.223 -7.656 54.281 1.00 74.31 183 LEU A O 1
ATOM 1600 N N . ASN A 1 184 ? -25.510 -6.150 55.766 1.00 71.00 184 ASN A N 1
ATOM 1601 C CA . ASN A 1 184 ? -24.148 -6.099 55.256 1.00 71.00 184 ASN A CA 1
ATOM 1602 C C . ASN A 1 184 ? -23.343 -7.316 55.763 1.00 71.00 184 ASN A C 1
ATOM 1604 O O . ASN A 1 184 ? -23.499 -7.742 56.907 1.00 71.00 184 ASN A O 1
ATOM 1608 N N . LEU A 1 185 ? -22.400 -7.816 54.958 1.00 70.25 185 LEU A N 1
ATOM 1609 C CA . LEU A 1 185 ? -21.392 -8.824 55.336 1.00 70.25 185 LEU A CA 1
ATOM 1610 C C . LEU A 1 185 ? -20.671 -8.540 56.669 1.00 70.25 185 LEU A C 1
ATOM 1612 O O . LEU A 1 185 ? -20.207 -9.466 57.335 1.00 70.25 185 LEU A O 1
ATOM 1616 N N . ARG A 1 186 ? -20.574 -7.269 57.074 1.00 71.81 186 ARG A N 1
ATOM 1617 C CA . ARG A 1 186 ? -19.952 -6.831 58.333 1.00 71.81 186 ARG A CA 1
ATOM 1618 C C . ARG A 1 186 ? -20.904 -6.825 59.543 1.00 71.81 186 ARG A C 1
ATOM 1620 O O . ARG A 1 186 ? -20.432 -6.688 60.665 1.00 71.81 186 ARG A O 1
ATOM 1627 N N . GLU A 1 187 ? -22.212 -7.029 59.364 1.00 73.50 187 GLU A N 1
ATOM 1628 C CA . GLU A 1 187 ? -23.225 -7.072 60.442 1.00 73.50 187 GLU A CA 1
ATOM 1629 C C . GLU A 1 187 ? -23.382 -8.463 61.094 1.00 73.50 187 GLU A C 1
ATOM 1631 O O . GLU A 1 187 ? -24.428 -8.785 61.657 1.00 73.50 187 GLU A O 1
ATOM 1636 N N . ILE A 1 188 ? -22.340 -9.297 61.057 1.00 78.44 188 ILE A N 1
ATOM 1637 C CA . ILE A 1 188 ? -22.358 -10.680 61.563 1.00 78.44 188 ILE A CA 1
ATOM 1638 C C . ILE A 1 188 ? -22.800 -10.797 63.035 1.00 78.44 188 ILE A C 1
ATOM 1640 O O . ILE A 1 188 ? -23.551 -11.706 63.385 1.00 78.44 188 ILE A O 1
ATOM 1644 N N . ASP A 1 189 ? -22.405 -9.850 63.892 1.00 75.25 189 ASP A N 1
ATOM 1645 C CA . ASP A 1 189 ? -22.787 -9.831 65.312 1.00 75.25 189 ASP A CA 1
ATOM 1646 C C . ASP A 1 189 ? -24.272 -9.491 65.504 1.00 75.25 189 ASP A C 1
ATOM 1648 O O . ASP A 1 189 ? -24.947 -10.070 66.358 1.00 75.25 189 ASP A O 1
ATOM 1652 N N . PHE A 1 190 ? -24.808 -8.599 64.666 1.00 76.56 190 PHE A N 1
ATOM 1653 C CA . PHE A 1 190 ? -26.232 -8.274 64.661 1.00 76.56 190 PHE A CA 1
ATOM 1654 C C . PHE A 1 190 ? -27.052 -9.432 64.076 1.00 76.56 190 PHE A C 1
ATOM 1656 O O . PHE A 1 190 ? -28.068 -9.813 64.653 1.00 76.56 190 PHE A O 1
ATOM 1663 N N . ALA A 1 191 ? -26.574 -10.087 63.014 1.00 80.25 191 ALA A N 1
ATOM 1664 C CA . ALA A 1 191 ? -27.171 -11.320 62.506 1.00 80.25 191 ALA A CA 1
ATOM 1665 C C . ALA A 1 191 ? -27.172 -12.439 63.566 1.00 80.25 191 ALA A C 1
ATOM 1667 O O . ALA A 1 191 ? -28.160 -13.162 63.694 1.00 80.25 191 ALA A O 1
ATOM 1668 N N . ASN A 1 192 ? -26.113 -12.555 64.374 1.00 81.00 192 ASN A N 1
ATOM 1669 C CA . ASN A 1 192 ? -26.046 -13.474 65.515 1.00 81.00 192 ASN A CA 1
ATOM 1670 C C . ASN A 1 192 ? -27.101 -13.141 66.584 1.00 81.00 192 ASN A C 1
ATOM 1672 O O . ASN A 1 192 ? -27.813 -14.036 67.039 1.00 81.00 192 ASN A O 1
ATOM 1676 N N . TYR A 1 193 ? -27.260 -11.865 66.946 1.00 80.31 193 TYR A N 1
ATOM 1677 C CA . TYR A 1 193 ? -28.330 -11.407 67.843 1.00 80.31 193 TYR A CA 1
ATOM 1678 C C . TYR A 1 193 ? -29.727 -11.735 67.294 1.00 80.31 193 TYR A C 1
ATOM 1680 O O . TYR A 1 193 ? -30.565 -12.288 68.009 1.00 80.31 193 TYR A O 1
ATOM 1688 N N . LEU A 1 194 ? -29.965 -11.468 66.008 1.00 79.69 194 LEU A N 1
ATOM 1689 C CA . LEU A 1 194 ? -31.215 -11.788 65.319 1.00 79.69 194 LEU A CA 1
ATOM 1690 C C . LEU A 1 194 ? -31.510 -13.299 65.318 1.00 79.69 194 LEU A C 1
ATOM 1692 O O . LEU A 1 194 ? -32.638 -13.711 65.595 1.00 79.69 194 LEU A O 1
ATOM 1696 N N . LYS A 1 195 ? -30.490 -14.124 65.058 1.00 80.69 195 LYS A N 1
ATOM 1697 C CA . LYS A 1 195 ? -30.546 -15.594 65.101 1.00 80.69 195 LYS A CA 1
ATOM 1698 C C . LYS A 1 195 ? -30.873 -16.114 66.505 1.00 80.69 195 LYS A C 1
ATOM 1700 O O . LYS A 1 195 ? -31.711 -16.998 66.639 1.00 80.69 195 LYS A O 1
ATOM 1705 N N . GLN A 1 196 ? -30.273 -15.537 67.550 1.00 79.81 196 GLN A N 1
ATOM 1706 C CA . GLN A 1 196 ? -30.550 -15.889 68.951 1.00 79.81 196 GLN A CA 1
ATOM 1707 C C . GLN A 1 196 ? -31.956 -15.469 69.409 1.00 79.81 196 GLN A C 1
ATOM 1709 O O . GLN A 1 196 ? -32.586 -16.177 70.191 1.00 79.81 196 GLN A O 1
ATOM 1714 N N . LYS A 1 197 ? -32.462 -14.329 68.922 1.00 75.62 197 LYS A N 1
ATOM 1715 C CA . LYS A 1 197 ? -33.798 -13.805 69.250 1.00 75.62 197 LYS A CA 1
ATOM 1716 C C . LYS A 1 197 ? -34.949 -14.573 68.580 1.00 75.62 197 LYS A C 1
ATOM 1718 O O . LYS A 1 197 ? -36.075 -14.472 69.056 1.00 75.62 197 LYS A O 1
ATOM 1723 N N . ASN A 1 198 ? -34.680 -15.329 67.509 1.00 70.62 198 ASN A N 1
ATOM 1724 C CA . ASN A 1 198 ? -35.655 -16.137 66.757 1.00 70.62 198 ASN A CA 1
ATOM 1725 C C . ASN A 1 198 ? -36.907 -15.354 66.284 1.00 70.62 198 ASN A C 1
ATOM 1727 O O . ASN A 1 198 ? -38.035 -15.844 66.345 1.00 70.62 198 ASN A O 1
ATOM 1731 N N . ILE A 1 199 ? -36.710 -14.108 65.837 1.00 66.06 199 ILE A N 1
ATOM 1732 C CA . ILE A 1 199 ? -37.785 -13.205 65.392 1.00 66.06 199 ILE A CA 1
ATOM 1733 C C . ILE A 1 199 ? -38.049 -13.377 63.885 1.00 66.06 199 ILE A C 1
ATOM 1735 O O . ILE A 1 199 ? -37.119 -13.483 63.085 1.00 66.06 199 ILE A O 1
ATOM 1739 N N . GLN A 1 200 ? -39.327 -13.353 63.488 1.00 63.31 200 GLN A N 1
ATOM 1740 C CA . GLN A 1 200 ? -39.758 -13.207 62.090 1.00 63.31 200 GLN A CA 1
ATOM 1741 C C . GLN A 1 200 ? -39.312 -11.835 61.557 1.00 63.31 200 GLN A C 1
ATOM 1743 O O . GLN A 1 200 ? -39.900 -10.810 61.894 1.00 63.31 200 GLN A O 1
ATOM 1748 N N . LEU A 1 201 ? -38.243 -11.812 60.763 1.00 64.56 201 LEU A N 1
ATOM 1749 C CA . LEU A 1 201 ? -37.672 -10.589 60.197 1.00 64.56 201 LEU A CA 1
ATOM 1750 C C . LEU A 1 201 ? -38.446 -10.102 58.972 1.00 64.56 201 LEU A C 1
ATOM 1752 O O . LEU A 1 201 ? -38.650 -10.856 58.022 1.00 64.56 201 LEU A O 1
ATOM 1756 N N . THR A 1 202 ? -38.795 -8.818 58.989 1.00 62.66 202 THR A N 1
ATOM 1757 C CA . THR A 1 202 ? -39.296 -8.055 57.840 1.00 62.66 202 THR A CA 1
ATOM 1758 C C . THR A 1 202 ? -38.478 -6.770 57.713 1.00 62.66 202 THR A C 1
ATOM 1760 O O . THR A 1 202 ? -37.879 -6.315 58.691 1.00 62.66 202 THR A O 1
ATOM 1763 N N . ALA A 1 203 ? -38.452 -6.156 56.527 1.00 56.72 203 ALA A N 1
ATOM 1764 C CA . ALA A 1 203 ? -37.749 -4.884 56.327 1.00 56.72 203 ALA A CA 1
ATOM 1765 C C . ALA A 1 203 ? -38.215 -3.802 57.330 1.00 56.72 203 ALA A C 1
ATOM 1767 O O . ALA A 1 203 ? -37.397 -3.059 57.872 1.00 56.72 203 ALA A O 1
ATOM 1768 N N . ASP A 1 204 ? -39.511 -3.792 57.660 1.00 57.78 204 ASP A N 1
ATOM 1769 C CA . ASP A 1 204 ? -40.130 -2.821 58.571 1.00 57.78 204 ASP A CA 1
ATOM 1770 C C . ASP A 1 204 ? -39.680 -2.968 60.035 1.00 57.78 204 ASP A C 1
ATOM 1772 O O . ASP A 1 204 ? -39.588 -1.973 60.757 1.00 57.78 204 ASP A O 1
ATOM 1776 N N . ASN A 1 205 ? -39.388 -4.193 60.501 1.00 69.88 205 ASN A N 1
ATOM 1777 C CA . ASN A 1 205 ? -38.945 -4.420 61.883 1.00 69.88 205 ASN A CA 1
ATOM 1778 C C . ASN A 1 205 ? -37.418 -4.365 62.057 1.00 69.88 205 ASN A C 1
ATOM 1780 O O . ASN A 1 205 ? -36.941 -4.087 63.162 1.00 69.88 205 ASN A O 1
ATOM 1784 N N . LEU A 1 206 ? -36.653 -4.514 60.970 1.00 69.88 206 LEU A N 1
ATOM 1785 C CA . LEU A 1 206 ? -35.190 -4.461 60.968 1.00 69.88 206 LEU A CA 1
ATOM 1786 C C . LEU A 1 206 ? -34.638 -3.158 61.575 1.00 69.88 206 LEU A C 1
ATOM 1788 O O . LEU A 1 206 ? -33.684 -3.202 62.352 1.00 69.88 206 LEU A O 1
ATOM 1792 N N . PHE A 1 207 ? -35.251 -2.005 61.278 1.00 66.62 207 PHE A N 1
ATOM 1793 C CA . PHE A 1 207 ? -34.809 -0.706 61.804 1.00 66.62 207 PHE A CA 1
ATOM 1794 C C . PHE A 1 207 ? -34.917 -0.618 63.336 1.00 66.62 207 PHE A C 1
ATOM 1796 O O . PHE A 1 207 ? -33.984 -0.166 64.001 1.00 66.62 207 PHE A O 1
ATOM 1803 N N . GLN A 1 208 ? -36.022 -1.096 63.919 1.00 66.44 208 GLN A N 1
ATOM 1804 C CA . GLN A 1 208 ? -36.185 -1.097 65.378 1.00 66.44 208 GLN A CA 1
ATOM 1805 C C . GLN A 1 208 ? -35.320 -2.167 66.051 1.00 66.44 208 GLN A C 1
ATOM 1807 O O . GLN A 1 208 ? -34.761 -1.906 67.111 1.00 66.44 208 GLN A O 1
ATOM 1812 N N . LEU A 1 209 ? -35.115 -3.326 65.418 1.00 72.69 209 LEU A N 1
ATOM 1813 C CA . LEU A 1 209 ? -34.196 -4.349 65.927 1.00 72.69 209 LEU A CA 1
ATOM 1814 C C . LEU A 1 209 ? -32.731 -3.875 65.907 1.00 72.69 209 LEU A C 1
ATOM 1816 O O . LEU A 1 209 ? -32.005 -4.146 66.864 1.00 72.69 209 LEU A O 1
ATOM 1820 N N . ARG A 1 210 ? -32.306 -3.103 64.891 1.00 72.12 210 ARG A N 1
ATOM 1821 C CA . ARG A 1 210 ? -31.007 -2.397 64.897 1.00 72.12 210 ARG A CA 1
ATOM 1822 C C . ARG A 1 210 ? -30.932 -1.407 66.065 1.00 72.12 210 ARG A C 1
ATOM 1824 O O . ARG A 1 210 ? -29.947 -1.405 66.800 1.00 72.12 210 ARG A O 1
ATOM 1831 N N . LYS A 1 211 ? -31.989 -0.619 66.297 1.00 63.81 211 LYS A N 1
ATOM 1832 C CA . LYS A 1 211 ? -32.067 0.337 67.417 1.00 63.81 211 LYS A CA 1
ATOM 1833 C C . LYS A 1 211 ? -31.997 -0.339 68.797 1.00 63.81 211 LYS A C 1
ATOM 1835 O O . LYS A 1 211 ? -31.375 0.204 69.705 1.00 63.81 211 LYS A O 1
ATOM 1840 N N . GLU A 1 212 ? -32.601 -1.518 68.955 1.00 68.69 212 GLU A N 1
ATOM 1841 C CA . GLU A 1 212 ? -32.510 -2.338 70.174 1.00 68.69 212 GLU A CA 1
ATOM 1842 C C . GLU A 1 212 ? -31.127 -2.969 70.387 1.00 68.69 212 GLU A C 1
ATOM 1844 O O . GLU A 1 212 ? -30.739 -3.194 71.532 1.00 68.69 212 GLU A O 1
ATOM 1849 N N . PHE A 1 213 ? -30.395 -3.275 69.310 1.00 69.94 213 PHE A N 1
ATOM 1850 C CA . PHE A 1 213 ? -29.072 -3.906 69.376 1.00 69.94 213 PHE A CA 1
ATOM 1851 C C . PHE A 1 213 ? -27.921 -2.904 69.566 1.00 69.94 213 PHE A C 1
ATOM 1853 O O . PHE A 1 213 ? -26.933 -3.223 70.227 1.00 69.94 213 PHE A O 1
ATOM 1860 N N . TYR A 1 214 ? -28.071 -1.668 69.077 1.00 65.00 214 TYR A N 1
ATOM 1861 C CA . TYR A 1 214 ? -27.097 -0.579 69.240 1.00 65.00 214 TYR A CA 1
ATOM 1862 C C . TYR A 1 214 ? -27.516 0.538 70.241 1.00 65.00 214 TYR A C 1
ATOM 1864 O O . TYR A 1 214 ? -27.260 1.711 69.968 1.00 65.00 214 TYR A O 1
ATOM 1872 N N . PRO A 1 215 ? -28.105 0.265 71.428 1.00 53.38 215 PRO A N 1
ATOM 1873 C CA . PRO A 1 215 ? -28.762 1.280 72.268 1.00 53.38 215 PRO A CA 1
ATOM 1874 C C . PRO A 1 215 ? -27.790 2.161 73.086 1.00 53.38 215 PRO A C 1
ATOM 1876 O O . PRO A 1 215 ? -28.174 2.715 74.114 1.00 53.38 215 PRO A O 1
ATOM 1879 N N . GLY A 1 216 ? -26.513 2.242 72.697 1.00 56.31 216 GLY A N 1
ATOM 1880 C CA . GLY A 1 216 ? -25.421 2.709 73.562 1.00 56.31 216 GLY A CA 1
ATOM 1881 C C . GLY A 1 216 ? -24.690 3.987 73.146 1.00 56.31 216 GLY A C 1
ATOM 1882 O O . GLY A 1 216 ? -23.827 4.418 73.908 1.00 56.31 216 GLY A O 1
ATOM 1883 N N . TYR A 1 217 ? -24.976 4.559 71.970 1.00 63.44 217 TYR A N 1
ATOM 1884 C CA . TYR A 1 217 ? -24.251 5.720 71.434 1.00 63.44 217 TYR A CA 1
ATOM 1885 C C . TYR A 1 217 ? -25.193 6.655 70.664 1.00 63.44 217 TYR A C 1
ATOM 1887 O O . TYR A 1 217 ? -25.412 6.443 69.473 1.00 63.44 217 TYR A O 1
ATOM 1895 N N . PRO A 1 218 ? -25.763 7.691 71.303 1.00 65.12 218 PRO A N 1
ATOM 1896 C CA . PRO A 1 218 ? -26.532 8.697 70.579 1.00 65.12 218 PRO A CA 1
ATOM 1897 C C . PRO A 1 218 ? -25.627 9.584 69.714 1.00 65.12 218 PRO A C 1
ATOM 1899 O O . PRO A 1 218 ? -26.081 10.096 68.700 1.00 65.12 218 PRO A O 1
ATOM 1902 N N . ASN A 1 219 ? -24.351 9.760 70.081 1.00 80.81 219 ASN A N 1
ATOM 1903 C CA . ASN A 1 219 ? -23.444 10.700 69.429 1.00 80.81 219 ASN A CA 1
ATOM 1904 C C . ASN A 1 219 ? -22.293 10.023 68.657 1.00 80.81 219 ASN A C 1
ATOM 1906 O O . ASN A 1 219 ? -21.663 9.079 69.143 1.00 80.81 219 ASN A O 1
ATOM 1910 N N . ALA A 1 220 ? -21.977 10.554 67.470 1.00 80.25 220 ALA A N 1
ATOM 1911 C CA . ALA A 1 220 ? -20.933 10.024 66.592 1.00 80.25 220 ALA A CA 1
ATOM 1912 C C . ALA A 1 220 ? -19.515 10.103 67.192 1.00 80.25 220 ALA A C 1
ATOM 1914 O O . ALA A 1 220 ? -18.757 9.130 67.122 1.00 80.25 220 ALA A O 1
ATOM 1915 N N . GLN A 1 221 ? -19.170 11.222 67.839 1.00 83.56 221 GLN A N 1
ATOM 1916 C CA . GLN A 1 221 ? -17.876 11.391 68.504 1.00 83.56 221 GLN A CA 1
ATOM 1917 C C . GLN A 1 221 ? -17.723 10.460 69.713 1.00 83.56 221 GLN A C 1
ATOM 1919 O O . GLN A 1 221 ? -16.638 9.930 69.954 1.00 83.56 221 GLN A O 1
ATOM 1924 N N . GLU A 1 222 ? -18.800 10.233 70.469 1.00 80.38 222 GLU A N 1
ATOM 1925 C CA . GLU A 1 222 ? -18.801 9.306 71.604 1.00 80.38 222 GLU A CA 1
ATOM 1926 C C . GLU A 1 222 ? -18.553 7.858 71.150 1.00 80.38 222 GLU A C 1
ATOM 1928 O O . GLU A 1 222 ? -17.708 7.169 71.732 1.00 80.38 222 GLU A O 1
ATOM 1933 N N . TYR A 1 223 ? -19.212 7.417 70.070 1.00 80.50 223 TYR A N 1
ATOM 1934 C CA . TYR A 1 223 ? -18.945 6.114 69.452 1.00 80.50 223 TYR A CA 1
ATOM 1935 C C . TYR A 1 223 ? -17.476 5.987 69.028 1.00 80.50 223 TYR A C 1
ATOM 1937 O O . TYR A 1 223 ? -16.813 5.012 69.397 1.00 80.50 223 TYR A O 1
ATOM 1945 N N . LEU A 1 224 ? -16.942 6.986 68.311 1.00 79.81 224 LEU A N 1
ATOM 1946 C CA . LEU A 1 224 ? -15.544 7.000 67.879 1.00 79.81 224 LEU A CA 1
ATOM 1947 C C . LEU A 1 224 ? -14.592 6.912 69.079 1.00 79.81 224 LEU A C 1
ATOM 1949 O O . LEU A 1 224 ? -13.699 6.071 69.099 1.00 79.81 224 LEU A O 1
ATOM 1953 N N . ASN A 1 225 ? -14.789 7.744 70.101 1.00 78.25 225 ASN A N 1
ATOM 1954 C CA . ASN A 1 225 ? -13.899 7.813 71.259 1.00 78.25 225 ASN A CA 1
ATOM 1955 C C . ASN A 1 225 ? -13.949 6.557 72.142 1.00 78.25 225 ASN A C 1
ATOM 1957 O O . ASN A 1 225 ? -12.936 6.220 72.750 1.00 78.25 225 ASN A O 1
ATOM 1961 N N . LYS A 1 226 ? -15.086 5.853 72.212 1.00 77.25 226 LYS A N 1
ATOM 1962 C CA . LYS A 1 226 ? -15.236 4.652 73.050 1.00 77.25 226 LYS A CA 1
ATOM 1963 C C . LYS A 1 226 ? -14.877 3.352 72.329 1.00 77.25 226 LYS A C 1
ATOM 1965 O O . LYS A 1 226 ? -14.314 2.462 72.961 1.00 77.25 226 LYS A O 1
ATOM 1970 N N . LYS A 1 227 ? -15.157 3.233 71.025 1.00 74.44 227 LYS A N 1
ATOM 1971 C CA . LYS A 1 227 ? -14.761 2.062 70.218 1.00 74.44 227 LYS A CA 1
ATOM 1972 C C . LYS A 1 227 ? -13.312 2.151 69.725 1.00 74.44 227 LYS A C 1
ATOM 1974 O O . LYS A 1 227 ? -12.651 1.127 69.598 1.00 74.44 227 LYS A O 1
ATOM 1979 N N . TYR A 1 228 ? -12.818 3.369 69.504 1.00 75.19 228 TYR A N 1
ATOM 1980 C CA . TYR A 1 228 ? -11.474 3.667 69.010 1.00 75.19 228 TYR A CA 1
ATOM 1981 C C . TYR A 1 228 ? -10.831 4.778 69.870 1.00 75.19 228 TYR A C 1
ATOM 1983 O O . TYR A 1 228 ? -10.693 5.921 69.418 1.00 75.19 228 TYR A O 1
ATOM 1991 N N . PRO A 1 229 ? -10.471 4.505 71.138 1.00 71.31 229 PRO A N 1
ATOM 1992 C CA . PRO A 1 229 ? -9.875 5.511 72.018 1.00 71.31 229 PRO A CA 1
ATOM 1993 C C . PRO A 1 229 ? -8.532 6.029 71.482 1.00 71.31 229 PRO A C 1
ATOM 1995 O O . PRO A 1 229 ? -7.789 5.296 70.833 1.00 71.31 229 PRO A O 1
ATOM 1998 N N . CYS A 1 230 ? -8.207 7.290 71.782 1.00 67.50 230 CYS A N 1
ATOM 1999 C CA . CYS A 1 230 ? -6.854 7.843 71.655 1.00 67.50 230 CYS A CA 1
ATOM 2000 C C . CYS A 1 230 ? -6.217 7.816 73.050 1.00 67.50 230 CYS A C 1
ATOM 2002 O O . CYS A 1 230 ? -6.775 8.386 73.985 1.00 67.50 230 CYS A O 1
ATOM 2004 N N . THR A 1 231 ? -5.031 7.233 73.196 1.00 61.12 231 THR A N 1
ATOM 2005 C CA . THR A 1 231 ? -4.180 7.320 74.405 1.00 61.12 231 THR A CA 1
ATOM 2006 C C . THR A 1 231 ? -3.522 8.702 74.593 1.00 61.12 231 THR A C 1
ATOM 2008 O O . THR A 1 231 ? -2.601 8.879 75.386 1.00 61.12 231 THR A O 1
ATOM 2011 N N . CYS A 1 232 ? -3.993 9.692 73.840 1.00 58.47 232 CYS A N 1
ATOM 2012 C CA . CYS A 1 232 ? -3.341 10.953 73.528 1.00 58.47 232 CYS A CA 1
ATOM 2013 C C . CYS A 1 232 ? -3.926 12.061 74.418 1.00 58.47 232 CYS A C 1
ATOM 2015 O O . CYS A 1 232 ? -4.877 12.738 74.031 1.00 58.47 232 CYS A O 1
ATOM 2017 N N . SER A 1 233 ? -3.411 12.215 75.640 1.00 47.38 233 SER A N 1
ATOM 2018 C CA . SER A 1 233 ? -3.865 13.278 76.547 1.00 47.38 233 SER A CA 1
ATOM 2019 C C . SER A 1 233 ? -3.525 14.664 75.995 1.00 47.38 233 SER A C 1
ATOM 2021 O O . SER A 1 233 ? -2.417 14.879 75.505 1.00 47.38 233 SER A O 1
ATOM 2023 N N . GLU A 1 234 ? -4.446 15.620 76.118 1.00 51.91 234 GLU A N 1
ATOM 2024 C CA . GLU A 1 234 ? -4.233 16.982 75.626 1.00 51.91 234 GLU A CA 1
ATOM 2025 C C . GLU A 1 234 ? -2.993 17.657 76.252 1.00 51.91 234 GLU A C 1
ATOM 2027 O O . GLU A 1 234 ? -2.847 17.700 77.472 1.00 51.91 234 GLU A O 1
ATOM 2032 N N . ARG A 1 235 ? -2.186 18.293 75.385 1.00 48.84 235 ARG A N 1
ATOM 2033 C CA . ARG A 1 235 ? -1.028 19.180 75.654 1.00 48.84 235 ARG A CA 1
ATOM 2034 C C . ARG A 1 235 ? 0.309 18.520 76.036 1.00 48.84 235 ARG A C 1
ATOM 2036 O O . ARG A 1 235 ? 0.587 18.262 77.202 1.00 48.84 235 ARG A O 1
ATOM 2043 N N . ASN A 1 236 ? 1.233 18.514 75.068 1.00 42.19 236 ASN A N 1
ATOM 2044 C CA . ASN A 1 236 ? 2.497 19.266 75.174 1.00 42.19 236 ASN A CA 1
ATOM 2045 C C . ASN A 1 236 ? 3.173 19.415 73.791 1.00 42.19 236 ASN A C 1
ATOM 2047 O O . ASN A 1 236 ? 3.575 18.426 73.185 1.00 42.19 236 ASN A O 1
ATOM 2051 N N . HIS A 1 237 ? 3.340 20.654 73.310 1.00 45.88 237 HIS A N 1
ATOM 2052 C CA . HIS A 1 237 ? 3.878 21.009 71.976 1.00 45.88 237 HIS A CA 1
ATOM 2053 C C . HIS A 1 237 ? 5.410 20.834 71.833 1.00 45.88 237 HIS A C 1
ATOM 2055 O O . HIS A 1 237 ? 6.093 21.708 71.308 1.00 45.88 237 HIS A O 1
ATOM 2061 N N . LEU A 1 238 ? 5.984 19.748 72.358 1.00 44.28 238 LEU A N 1
ATOM 2062 C CA . LEU A 1 238 ? 7.444 19.595 72.464 1.00 44.28 238 LEU A CA 1
ATOM 2063 C C . LEU A 1 238 ? 8.010 18.247 71.987 1.00 44.28 238 LEU A C 1
ATOM 2065 O O . LEU A 1 238 ? 9.221 18.081 72.050 1.00 44.28 238 LEU A O 1
ATOM 2069 N N . ASN A 1 239 ? 7.186 17.304 71.504 1.00 51.03 239 ASN A N 1
ATOM 2070 C CA . ASN A 1 239 ? 7.651 16.032 70.914 1.00 51.03 239 ASN A CA 1
ATOM 2071 C C . ASN A 1 239 ? 6.582 15.351 70.022 1.00 51.03 239 ASN A C 1
ATOM 2073 O O . ASN A 1 239 ? 6.122 14.250 70.323 1.00 51.03 239 ASN A O 1
ATOM 2077 N N . GLU A 1 240 ? 6.183 15.975 68.910 1.00 51.22 240 GLU A N 1
ATOM 2078 C CA . GLU A 1 240 ? 5.165 15.412 67.993 1.00 51.22 240 GLU A CA 1
ATOM 2079 C C . GLU A 1 240 ? 5.579 14.032 67.425 1.00 51.22 240 GLU A C 1
ATOM 2081 O O . GLU A 1 240 ? 4.826 13.064 67.530 1.00 51.22 240 GLU A O 1
ATOM 2086 N N . LEU A 1 241 ? 6.833 13.889 66.973 1.00 49.62 241 LEU A N 1
ATOM 2087 C CA . LEU A 1 241 ? 7.377 12.669 66.342 1.00 49.62 241 LEU A CA 1
ATOM 2088 C C . LEU A 1 241 ? 7.431 11.409 67.230 1.00 49.62 241 LEU A C 1
ATOM 2090 O O . LEU A 1 241 ? 7.493 10.291 66.712 1.00 49.62 241 LEU A O 1
ATOM 2094 N N . ILE A 1 242 ? 7.453 11.559 68.558 1.00 48.06 242 ILE A N 1
ATOM 2095 C CA . ILE A 1 242 ? 7.424 10.418 69.495 1.00 48.06 242 ILE A CA 1
ATOM 2096 C C . ILE A 1 242 ? 5.976 10.091 69.885 1.00 48.06 242 ILE A C 1
ATOM 2098 O O . ILE A 1 242 ? 5.657 8.932 70.153 1.00 48.06 242 ILE A O 1
ATOM 2102 N N . HIS A 1 243 ? 5.090 11.090 69.882 1.00 50.62 243 HIS A N 1
ATOM 2103 C CA . HIS A 1 243 ? 3.717 10.931 70.346 1.00 50.62 243 HIS A CA 1
ATOM 2104 C C . HIS A 1 243 ? 2.832 10.173 69.349 1.00 50.62 243 HIS A C 1
ATOM 2106 O O . HIS A 1 243 ? 2.006 9.365 69.778 1.00 50.62 243 HIS A O 1
ATOM 2112 N N . GLU A 1 244 ? 3.034 10.373 68.040 1.00 52.22 244 GLU A N 1
ATOM 2113 C CA . GLU A 1 244 ? 2.276 9.664 66.997 1.00 52.22 244 GLU A CA 1
ATOM 2114 C C . GLU A 1 244 ? 2.483 8.141 67.063 1.00 52.22 244 GLU A C 1
ATOM 2116 O O . GLU A 1 244 ? 1.517 7.381 66.977 1.00 52.22 244 GLU A O 1
ATOM 2121 N N . LYS A 1 245 ? 3.718 7.674 67.306 1.00 52.69 245 LYS A N 1
ATOM 2122 C CA . LYS A 1 245 ? 4.072 6.239 67.309 1.00 52.69 245 LYS A CA 1
ATOM 2123 C C . LYS A 1 245 ? 3.348 5.384 68.358 1.00 52.69 245 LYS A C 1
ATOM 2125 O O . LYS A 1 245 ? 3.284 4.175 68.177 1.00 52.69 245 LYS A O 1
ATOM 2130 N N . ASN A 1 246 ? 2.809 5.987 69.420 1.00 53.88 246 ASN A N 1
ATOM 2131 C CA . ASN A 1 246 ? 2.132 5.282 70.520 1.00 53.88 246 ASN A CA 1
ATOM 2132 C C . ASN A 1 246 ? 0.619 5.576 70.598 1.00 53.88 246 ASN A C 1
ATOM 2134 O O . ASN A 1 246 ? -0.031 5.260 71.600 1.00 53.88 246 ASN A O 1
ATOM 2138 N N . CYS A 1 247 ? 0.045 6.203 69.568 1.00 65.25 247 CYS A N 1
ATOM 2139 C CA . CYS A 1 247 ? -1.393 6.421 69.479 1.00 65.25 247 CYS A CA 1
ATOM 2140 C C . CYS A 1 247 ? -2.117 5.107 69.140 1.00 65.25 247 CYS A C 1
ATOM 2142 O O . CYS A 1 247 ? -1.877 4.512 68.093 1.00 65.25 247 CYS A O 1
ATOM 2144 N N . SER A 1 248 ? -3.081 4.694 69.967 1.00 68.00 248 SER A N 1
ATOM 2145 C CA . SER A 1 248 ? -3.938 3.518 69.718 1.00 68.00 248 SER A CA 1
ATOM 2146 C C . SER A 1 248 ? -4.796 3.605 68.445 1.00 68.00 248 SER A C 1
ATOM 2148 O O . SER A 1 248 ? -5.376 2.604 68.032 1.00 68.00 248 SER A O 1
ATOM 2150 N N . ARG A 1 249 ? -4.874 4.780 67.804 1.00 76.44 249 ARG A N 1
ATOM 2151 C CA . ARG A 1 249 ? -5.521 4.965 66.495 1.00 76.44 249 ARG A CA 1
ATOM 2152 C C . ARG A 1 249 ? -4.593 4.733 65.295 1.00 76.44 249 ARG A C 1
ATOM 2154 O O . ARG A 1 249 ? -5.077 4.758 64.172 1.00 76.44 249 ARG A O 1
ATOM 2161 N N . ASN A 1 250 ? -3.296 4.503 65.514 1.00 71.19 250 ASN A N 1
ATOM 2162 C CA . ASN A 1 250 ? -2.289 4.428 64.447 1.00 71.19 250 ASN A CA 1
ATOM 2163 C C . ASN A 1 250 ? -2.210 3.050 63.742 1.00 71.19 250 ASN A C 1
ATOM 2165 O O . ASN A 1 250 ? -1.681 2.939 62.640 1.00 71.19 250 ASN A O 1
ATOM 2169 N N . ASP A 1 251 ? -2.784 2.007 64.355 1.00 72.00 251 ASP A N 1
ATOM 2170 C CA . ASP A 1 251 ? -2.955 0.666 63.763 1.00 72.00 251 ASP A CA 1
ATOM 2171 C C . ASP A 1 251 ? -4.379 0.428 63.208 1.00 72.00 251 ASP A C 1
ATOM 2173 O O . ASP A 1 251 ? -4.713 -0.676 62.771 1.00 72.00 251 ASP A O 1
ATOM 2177 N N . ILE A 1 252 ? -5.247 1.448 63.225 1.00 74.94 252 ILE A N 1
ATOM 2178 C CA . ILE A 1 252 ? -6.584 1.366 62.625 1.00 74.94 252 ILE A CA 1
ATOM 2179 C C . ILE A 1 252 ? -6.447 1.505 61.109 1.00 74.94 252 ILE A C 1
ATOM 2181 O O . ILE A 1 252 ? -5.774 2.408 60.625 1.00 74.94 252 ILE A O 1
ATOM 2185 N N . TRP A 1 253 ? -7.137 0.640 60.368 1.00 68.69 253 TRP A N 1
ATOM 2186 C CA . TRP A 1 253 ? -7.279 0.721 58.909 1.00 68.69 253 TRP A CA 1
ATOM 2187 C C . TRP A 1 253 ? -8.752 0.793 58.458 1.00 68.69 253 TRP A C 1
ATOM 2189 O O . TRP A 1 253 ? -9.025 1.223 57.345 1.00 68.69 253 TRP A O 1
ATOM 2199 N N . GLU A 1 254 ? -9.716 0.455 59.327 1.00 77.25 254 GLU A N 1
ATOM 2200 C CA . GLU A 1 254 ? -11.157 0.528 59.034 1.00 77.25 254 GLU A CA 1
ATOM 2201 C C . GLU A 1 254 ? -11.969 1.030 60.245 1.00 77.25 254 GLU A C 1
ATOM 2203 O O . GLU A 1 254 ? -11.775 0.591 61.384 1.00 77.25 254 GLU A O 1
ATOM 2208 N N . ILE A 1 255 ? -12.936 1.912 59.986 1.00 77.56 255 ILE A N 1
ATOM 2209 C CA . ILE A 1 255 ? -13.943 2.398 60.932 1.00 77.56 255 ILE A CA 1
ATOM 2210 C C . ILE A 1 255 ? -15.321 2.213 60.300 1.00 77.56 255 ILE A C 1
ATOM 2212 O O . ILE A 1 255 ? -15.694 2.918 59.362 1.00 77.56 255 ILE A O 1
ATOM 2216 N N . ASN A 1 256 ? -16.114 1.293 60.847 1.00 73.19 256 ASN A N 1
ATOM 2217 C CA . ASN A 1 256 ? -17.488 1.090 60.405 1.00 73.19 256 ASN A CA 1
ATOM 2218 C C . ASN A 1 256 ? -18.472 1.821 61.334 1.00 73.19 256 ASN A C 1
ATOM 2220 O O . ASN A 1 256 ? -18.609 1.484 62.519 1.00 73.19 256 ASN A O 1
ATOM 2224 N N . LEU A 1 257 ? -19.135 2.832 60.771 1.00 76.44 257 LEU A N 1
ATOM 2225 C CA . LEU A 1 257 ? -20.224 3.603 61.366 1.00 76.44 257 LEU A CA 1
ATOM 2226 C C . LEU A 1 257 ? -21.584 3.288 60.707 1.00 76.44 257 LEU A C 1
ATOM 2228 O O . LEU A 1 257 ? -22.581 3.883 61.100 1.00 76.44 257 LEU A O 1
ATOM 2232 N N . CYS A 1 258 ? -21.653 2.426 59.685 1.00 70.94 258 CYS A N 1
ATOM 2233 C CA . CYS A 1 258 ? -22.840 2.287 58.833 1.00 70.94 258 CYS A CA 1
ATOM 2234 C C . CYS A 1 258 ? -24.099 1.854 59.596 1.00 70.94 258 CYS A C 1
ATOM 2236 O O . CYS A 1 258 ? -24.047 0.955 60.431 1.00 70.94 258 CYS A O 1
ATOM 2238 N N . ASN A 1 259 ? -25.247 2.444 59.242 1.00 65.19 259 ASN A N 1
ATOM 2239 C CA . ASN A 1 259 ? -26.578 2.098 59.771 1.00 65.19 259 ASN A CA 1
ATOM 2240 C C . ASN A 1 259 ? -26.743 2.206 61.307 1.00 65.19 259 ASN A C 1
ATOM 2242 O O . ASN A 1 259 ? -27.688 1.642 61.862 1.00 65.19 259 ASN A O 1
ATOM 2246 N N . LEU A 1 260 ? -25.865 2.939 62.002 1.00 71.12 260 LEU A N 1
ATOM 2247 C CA . LEU A 1 260 ? -25.891 3.084 63.466 1.00 71.12 260 LEU A CA 1
ATOM 2248 C C . LEU A 1 260 ? -26.824 4.200 63.976 1.00 71.12 260 LEU A C 1
ATOM 2250 O O . LEU A 1 260 ? -27.051 4.299 65.179 1.00 71.12 260 LEU A O 1
ATOM 2254 N N . ASN A 1 261 ? -27.369 5.033 63.081 1.00 69.38 261 ASN A N 1
ATOM 2255 C CA . ASN A 1 261 ? -28.206 6.200 63.397 1.00 69.38 261 ASN A CA 1
ATOM 2256 C C . ASN A 1 261 ? -27.550 7.166 64.417 1.00 69.38 261 ASN A C 1
ATOM 2258 O O . ASN A 1 261 ? -28.214 7.693 65.309 1.00 69.38 261 ASN A O 1
ATOM 2262 N N . LEU A 1 262 ? -26.240 7.394 64.278 1.00 76.25 262 LEU A N 1
ATOM 2263 C CA . LEU A 1 262 ? -25.474 8.320 65.121 1.00 76.25 262 LEU A CA 1
ATOM 2264 C C . LEU A 1 262 ? -25.876 9.781 64.859 1.00 76.25 262 LEU A C 1
ATOM 2266 O O . LEU A 1 262 ? -26.124 10.155 63.711 1.00 76.25 262 LEU A O 1
ATOM 2270 N N . GLU A 1 263 ? -25.892 10.610 65.906 1.00 80.00 263 GLU A N 1
ATOM 2271 C CA . GLU A 1 263 ? -26.210 12.042 65.834 1.00 80.00 263 GLU A CA 1
ATOM 2272 C C . GLU A 1 263 ? -24.977 12.942 66.037 1.00 80.00 263 GLU A C 1
ATOM 2274 O O . GLU A 1 263 ? -24.085 12.647 66.840 1.00 80.00 263 GLU A O 1
ATOM 2279 N N . GLY A 1 264 ? -24.966 14.096 65.364 1.00 83.56 264 GLY A N 1
ATOM 2280 C CA . GLY A 1 264 ? -23.975 15.160 65.566 1.00 83.56 264 GLY A CA 1
ATOM 2281 C C . GLY A 1 264 ? -22.645 14.957 64.832 1.00 83.56 264 GLY A C 1
ATOM 2282 O O . GLY A 1 264 ? -22.430 13.946 64.165 1.00 83.56 264 GLY A O 1
ATOM 2283 N N . ASP A 1 265 ? -21.778 15.966 64.923 1.00 84.38 265 ASP A N 1
ATOM 2284 C CA . ASP A 1 265 ? -20.507 16.045 64.190 1.00 84.38 265 ASP A CA 1
ATOM 2285 C C . ASP A 1 265 ? -19.499 14.952 64.590 1.00 84.38 265 ASP A C 1
ATOM 2287 O O . ASP A 1 265 ? -19.515 14.439 65.714 1.00 84.38 265 ASP A O 1
ATOM 2291 N N . LEU A 1 266 ? -18.577 14.648 63.670 1.00 85.62 266 LEU A N 1
ATOM 2292 C CA . LEU A 1 266 ? -17.486 13.690 63.852 1.00 85.62 266 LEU A CA 1
ATOM 2293 C C . LEU A 1 266 ? -16.133 14.371 63.593 1.00 85.62 266 LEU A C 1
ATOM 2295 O O . LEU A 1 266 ? -15.762 14.625 62.451 1.00 85.62 266 LEU A O 1
ATOM 2299 N N . ASP A 1 267 ? -15.375 14.650 64.649 1.00 85.00 267 ASP A N 1
ATOM 2300 C CA . ASP A 1 267 ? -14.041 15.249 64.597 1.00 85.00 267 ASP A CA 1
ATOM 2301 C C . ASP A 1 267 ? -12.936 14.174 64.578 1.00 85.00 267 ASP A C 1
ATOM 2303 O O . ASP A 1 267 ? -12.758 13.383 65.517 1.00 85.00 267 ASP A O 1
ATOM 2307 N N . LEU A 1 268 ? -12.161 14.177 63.491 1.00 83.69 268 LEU A N 1
ATOM 2308 C CA . LEU A 1 268 ? -11.067 13.249 63.215 1.00 83.69 268 LEU A CA 1
ATOM 2309 C C . LEU A 1 268 ? -9.685 13.774 63.645 1.00 83.69 268 LEU A C 1
ATOM 2311 O O . LEU A 1 268 ? -8.691 13.077 63.457 1.00 83.69 268 LEU A O 1
ATOM 2315 N N . LYS A 1 269 ? -9.594 14.934 64.309 1.00 77.44 269 LYS A N 1
ATOM 2316 C CA . LYS A 1 269 ? -8.330 15.531 64.793 1.00 77.44 269 LYS A CA 1
ATOM 2317 C C . LYS A 1 269 ? -7.493 14.622 65.710 1.00 77.44 269 LYS A C 1
ATOM 2319 O O . LYS A 1 269 ? -6.301 14.844 65.881 1.00 77.44 269 LYS A O 1
ATOM 2324 N N . GLY A 1 270 ? -8.107 13.608 66.321 1.00 69.31 270 GLY A N 1
ATOM 2325 C CA . GLY A 1 270 ? -7.405 12.609 67.132 1.00 69.31 270 GLY A CA 1
ATOM 2326 C C . GLY A 1 270 ? -6.702 11.499 66.336 1.00 69.31 270 GLY A C 1
ATOM 2327 O O . GLY A 1 270 ? -6.185 10.576 66.957 1.00 69.31 270 GLY A O 1
ATOM 2328 N N . PHE A 1 271 ? -6.725 11.519 65.002 1.00 74.50 271 PHE A N 1
ATOM 2329 C CA . PHE A 1 271 ? -5.901 10.635 64.172 1.00 74.50 271 PHE A CA 1
ATOM 2330 C C . PHE A 1 271 ? -4.537 11.300 63.893 1.00 74.50 271 PHE A C 1
ATOM 2332 O O . PHE A 1 271 ? -4.506 12.506 63.648 1.00 74.50 271 PHE A O 1
ATOM 2339 N N . PRO A 1 272 ? -3.413 10.555 63.965 1.00 68.25 272 PRO A N 1
ATOM 2340 C CA . PRO A 1 272 ? -2.073 11.096 63.694 1.00 68.25 272 PRO A CA 1
ATOM 2341 C C . PRO A 1 272 ? -1.973 11.566 62.239 1.00 68.25 272 PRO A C 1
ATOM 2343 O O . PRO A 1 272 ? -2.721 11.074 61.405 1.00 68.25 272 PRO A O 1
ATOM 2346 N N . HIS A 1 273 ? -1.059 12.475 61.889 1.00 66.94 273 HIS A N 1
ATOM 2347 C CA . HIS A 1 273 ? -0.945 12.962 60.505 1.00 66.94 273 HIS A CA 1
ATOM 2348 C C . HIS A 1 273 ? -0.425 11.881 59.545 1.00 66.94 273 HIS A C 1
ATOM 2350 O O . HIS A 1 273 ? -0.809 11.851 58.370 1.00 66.94 273 HIS A O 1
ATOM 2356 N N . HIS A 1 274 ? 0.381 10.954 60.066 1.00 62.84 274 HIS A N 1
ATOM 2357 C CA . HIS A 1 274 ? 0.894 9.797 59.344 1.00 62.84 274 HIS A CA 1
ATOM 2358 C C . HIS A 1 274 ? 0.428 8.493 60.003 1.00 62.84 274 HIS A C 1
ATOM 2360 O O . HIS A 1 274 ? 0.785 8.210 61.147 1.00 62.84 274 HIS A O 1
ATOM 2366 N N . SER A 1 275 ? -0.332 7.694 59.249 1.00 65.75 275 SER A N 1
ATOM 2367 C CA . SER A 1 275 ? -0.730 6.331 59.615 1.00 65.75 275 SER A CA 1
ATOM 2368 C C . SER A 1 275 ? 0.065 5.289 58.831 1.00 65.75 275 SER A C 1
ATOM 2370 O O . SER A 1 275 ? 0.504 5.539 57.706 1.00 65.75 275 SER A O 1
ATOM 2372 N N . LYS A 1 276 ? 0.222 4.092 59.407 1.00 64.19 276 LYS A N 1
ATOM 2373 C CA . LYS A 1 276 ? 0.790 2.922 58.715 1.00 64.19 276 LYS A CA 1
ATOM 2374 C C . LYS A 1 276 ? -0.136 2.390 57.610 1.00 64.19 276 LYS A C 1
ATOM 2376 O O . LYS A 1 276 ? 0.332 1.717 56.693 1.00 64.19 276 LYS A O 1
ATOM 2381 N N . TYR A 1 277 ? -1.430 2.695 57.697 1.00 65.62 277 TYR A N 1
ATOM 2382 C CA . TYR A 1 277 ? -2.468 2.250 56.771 1.00 65.62 277 TYR A CA 1
ATOM 2383 C C . TYR A 1 277 ? -3.354 3.425 56.340 1.00 65.62 277 TYR A C 1
ATOM 2385 O O . TYR A 1 277 ? -3.563 4.375 57.095 1.00 65.62 277 TYR A O 1
ATOM 2393 N N . VAL A 1 278 ? -3.925 3.341 55.137 1.00 70.38 278 VAL A N 1
ATOM 2394 C CA . VAL A 1 278 ? -5.060 4.196 54.761 1.00 70.38 278 VAL A CA 1
ATOM 2395 C C . VAL A 1 278 ? -6.241 3.816 55.654 1.00 70.38 278 VAL A C 1
ATOM 2397 O O . VAL A 1 278 ? -6.521 2.630 55.813 1.00 70.38 278 VAL A O 1
ATOM 2400 N N . ILE A 1 279 ? -6.906 4.803 56.257 1.00 77.25 279 ILE A N 1
ATOM 2401 C CA . ILE A 1 279 ? -8.029 4.564 57.174 1.00 77.25 279 ILE A CA 1
ATOM 2402 C C . ILE A 1 279 ? -9.334 4.749 56.410 1.00 77.25 279 ILE A C 1
ATOM 2404 O O . ILE A 1 279 ? -9.654 5.861 55.992 1.00 77.25 279 ILE A O 1
ATOM 2408 N N . GLU A 1 280 ? -10.098 3.676 56.248 1.00 78.75 280 GLU A N 1
ATOM 2409 C CA . GLU A 1 280 ? -11.396 3.689 55.573 1.00 78.75 280 GLU A CA 1
ATOM 2410 C C . GLU A 1 280 ? -12.537 3.907 56.575 1.00 78.75 280 GLU A C 1
ATOM 2412 O O . GLU A 1 280 ? -12.745 3.099 57.480 1.00 78.75 280 GLU A O 1
ATOM 2417 N N . ILE A 1 281 ? -13.297 4.996 56.428 1.00 80.06 281 ILE A N 1
ATOM 2418 C CA . ILE A 1 281 ? -14.460 5.301 57.272 1.00 80.06 281 ILE A CA 1
ATOM 2419 C C . ILE A 1 281 ? -15.745 5.066 56.479 1.00 80.06 281 ILE A C 1
ATOM 2421 O O . ILE A 1 281 ? -16.135 5.883 55.647 1.00 80.06 281 ILE A O 1
ATOM 2425 N N . HIS A 1 282 ? -16.439 3.971 56.778 1.00 76.12 282 HIS A N 1
ATOM 2426 C CA . HIS A 1 282 ? -17.736 3.641 56.190 1.00 76.12 282 HIS A CA 1
ATOM 2427 C C . HIS A 1 282 ? -18.849 4.274 57.034 1.00 76.12 282 HIS A C 1
ATOM 2429 O O . HIS A 1 282 ? -19.089 3.817 58.153 1.00 76.12 282 HIS A O 1
ATOM 2435 N N . HIS A 1 283 ? -19.526 5.317 56.541 1.00 75.69 283 HIS A N 1
ATOM 2436 C CA . HIS A 1 283 ? -20.381 6.179 57.384 1.00 75.69 283 HIS A CA 1
ATOM 2437 C C . HIS A 1 283 ? -21.847 6.337 56.958 1.00 75.69 283 HIS A C 1
ATOM 2439 O O . HIS A 1 283 ? -22.599 7.116 57.550 1.00 75.69 283 HIS A O 1
ATOM 2445 N N . THR A 1 284 ? -22.275 5.594 55.952 1.00 67.88 284 THR A N 1
ATOM 2446 C CA . THR A 1 284 ? -23.571 5.765 55.288 1.00 67.88 284 THR A CA 1
ATOM 2447 C C . THR A 1 284 ? -24.724 5.058 56.010 1.00 67.88 284 THR A C 1
ATOM 2449 O O . THR A 1 284 ? -24.522 4.212 56.882 1.00 67.88 284 THR A O 1
ATOM 2452 N N . GLY A 1 285 ? -25.960 5.488 55.743 1.00 65.06 285 GLY A N 1
ATOM 2453 C CA . GLY A 1 285 ? -27.131 5.077 56.533 1.00 65.06 285 GLY A CA 1
ATOM 2454 C C . GLY A 1 285 ? -27.238 5.715 57.931 1.00 65.06 285 GLY A C 1
ATOM 2455 O O . GLY A 1 285 ? -27.973 5.217 58.780 1.00 65.06 285 GLY A O 1
ATOM 2456 N N . ASN A 1 286 ? -26.534 6.825 58.190 1.00 69.50 286 ASN A N 1
ATOM 2457 C CA . ASN A 1 286 ? -26.695 7.644 59.400 1.00 69.50 286 ASN A CA 1
ATOM 2458 C C . ASN A 1 286 ? -27.362 8.990 59.055 1.00 69.50 286 ASN A C 1
ATOM 2460 O O . ASN A 1 286 ? -26.660 9.982 58.873 1.00 69.50 286 ASN A O 1
ATOM 2464 N N . PRO A 1 287 ? -28.703 9.073 58.974 1.00 66.44 287 PRO A N 1
ATOM 2465 C CA . PRO A 1 287 ? -29.403 10.284 58.523 1.00 66.44 287 PRO A CA 1
ATOM 2466 C C . PRO A 1 287 ? -29.319 11.475 59.498 1.00 66.44 287 PRO A C 1
ATOM 2468 O O . PRO A 1 287 ? -29.872 12.533 59.209 1.00 66.44 287 PRO A O 1
ATOM 2471 N N . ARG A 1 288 ? -28.676 11.302 60.661 1.00 70.12 288 ARG A N 1
ATOM 2472 C CA . ARG A 1 288 ? -28.489 12.321 61.709 1.00 70.12 288 ARG A CA 1
ATOM 2473 C C . ARG A 1 288 ? -27.017 12.673 61.965 1.00 70.12 288 ARG A C 1
ATOM 2475 O O . ARG A 1 288 ? -26.740 13.494 62.842 1.00 70.12 288 ARG A O 1
ATOM 2482 N N . LEU A 1 289 ? -26.090 12.062 61.221 1.00 79.12 289 LEU A N 1
ATOM 2483 C CA . LEU A 1 289 ? -24.666 12.366 61.315 1.00 79.12 289 LEU A CA 1
ATOM 2484 C C . LEU A 1 289 ? -24.438 13.816 60.872 1.00 79.12 289 LEU A C 1
ATOM 2486 O O . LEU A 1 289 ? -24.964 14.242 59.845 1.00 79.12 289 LEU A O 1
ATOM 2490 N N . GLY A 1 290 ? -23.692 14.566 61.679 1.00 77.38 290 GLY A N 1
ATOM 2491 C CA . GLY A 1 290 ? -23.317 15.945 61.390 1.00 77.38 290 GLY A CA 1
ATOM 2492 C C . GLY A 1 290 ? -22.129 16.040 60.435 1.00 77.38 290 GLY A C 1
ATOM 2493 O O . GLY A 1 290 ? -21.847 15.139 59.645 1.00 77.38 290 GLY A O 1
ATOM 2494 N N . GLU A 1 291 ? -21.406 17.148 60.519 1.00 81.00 291 GLU A N 1
ATOM 2495 C CA . GLU A 1 291 ? -20.243 17.411 59.675 1.00 81.00 291 GLU A CA 1
ATOM 2496 C C . GLU A 1 291 ? -19.027 16.576 60.123 1.00 81.00 291 GLU A C 1
ATOM 2498 O O . GLU A 1 291 ? -18.735 16.470 61.319 1.00 81.00 291 GLU A O 1
ATOM 2503 N N . ILE A 1 292 ? -18.290 15.998 59.166 1.00 83.31 292 ILE A N 1
ATOM 2504 C CA . ILE A 1 292 ? -17.023 15.300 59.434 1.00 83.31 292 ILE A CA 1
ATOM 2505 C C . ILE A 1 292 ? -15.875 16.315 59.358 1.00 83.31 292 ILE A C 1
ATOM 2507 O O . ILE A 1 292 ? -15.578 16.853 58.293 1.00 83.31 292 ILE A O 1
ATOM 2511 N N . LYS A 1 293 ? -15.222 16.577 60.492 1.00 83.12 293 LYS A N 1
ATOM 2512 C CA . LYS A 1 293 ? -14.245 17.662 60.682 1.00 83.12 293 LYS A CA 1
ATOM 2513 C C . LYS A 1 293 ? -12.817 17.140 60.811 1.00 83.12 293 LYS A C 1
ATOM 2515 O O . LYS A 1 293 ? -12.586 16.025 61.271 1.00 83.12 293 LYS A O 1
ATOM 2520 N N . ASN A 1 294 ? -11.852 17.981 60.426 1.00 80.69 294 ASN A N 1
ATOM 2521 C CA . ASN A 1 294 ? -10.408 17.742 60.571 1.00 80.69 294 ASN A CA 1
ATOM 2522 C C . ASN A 1 294 ? -9.912 16.404 59.973 1.00 80.69 294 ASN A C 1
ATOM 2524 O O . ASN A 1 294 ? -9.045 15.755 60.555 1.00 80.69 294 ASN A O 1
ATOM 2528 N N . LYS A 1 295 ? -10.460 15.976 58.825 1.00 84.75 295 LYS A N 1
ATOM 2529 C CA . LYS A 1 295 ? -10.086 14.725 58.139 1.00 84.75 295 LYS A CA 1
ATOM 2530 C C . LYS A 1 295 ? -8.627 14.769 57.635 1.00 84.75 295 LYS A C 1
ATOM 2532 O O . LYS A 1 295 ? -8.346 15.571 56.744 1.00 84.75 295 LYS A O 1
ATOM 2537 N N . PRO A 1 296 ? -7.717 13.893 58.104 1.00 78.88 296 PRO A N 1
ATOM 2538 C CA . PRO A 1 296 ? -6.369 13.777 57.539 1.00 78.88 296 PRO A CA 1
ATOM 2539 C C . PRO A 1 296 ? -6.366 13.268 56.084 1.00 78.88 296 PRO A C 1
ATOM 2541 O O . PRO A 1 296 ? -7.344 12.685 55.602 1.00 78.88 296 PRO A O 1
ATOM 2544 N N . GLU A 1 297 ? -5.246 13.445 55.378 1.00 75.69 297 GLU A N 1
ATOM 2545 C CA . GLU A 1 297 ? -5.104 13.035 53.968 1.00 75.69 297 GLU A CA 1
ATOM 2546 C C . GLU A 1 297 ? -5.211 11.516 53.768 1.00 75.69 297 GLU A C 1
ATOM 2548 O O . GLU A 1 297 ? -5.897 11.062 52.856 1.00 75.69 297 GLU A O 1
ATOM 2553 N N . HIS A 1 298 ? -4.607 10.723 54.658 1.00 74.44 298 HIS A N 1
ATOM 2554 C CA . HIS A 1 298 ? -4.627 9.256 54.602 1.00 74.44 298 HIS A CA 1
ATOM 2555 C C . HIS A 1 298 ? -5.962 8.636 55.077 1.00 74.44 298 HIS A C 1
ATOM 2557 O O . HIS A 1 298 ? -6.079 7.411 55.133 1.00 74.44 298 HIS A O 1
ATOM 2563 N N . VAL A 1 299 ? -6.966 9.449 55.431 1.00 78.25 299 VAL A N 1
ATOM 2564 C CA . VAL A 1 299 ? -8.310 8.980 55.799 1.00 78.25 299 VAL A CA 1
ATOM 2565 C C . VAL A 1 299 ? -9.255 9.116 54.605 1.00 78.25 299 VAL A C 1
ATOM 2567 O O . VAL A 1 299 ? -9.492 10.221 54.108 1.00 78.25 299 VAL A O 1
ATOM 2570 N N . LYS A 1 300 ? -9.835 8.000 54.164 1.00 76.62 300 LYS A N 1
ATOM 2571 C CA . LYS A 1 300 ? -10.832 7.932 53.090 1.00 76.62 300 LYS A CA 1
ATOM 2572 C C . LYS A 1 300 ? -12.234 7.764 53.668 1.00 76.62 300 LYS A C 1
ATOM 2574 O O . LYS A 1 300 ? -12.451 6.921 54.534 1.00 76.62 300 LYS A O 1
ATOM 2579 N N . LEU A 1 301 ? -13.193 8.535 53.162 1.00 77.38 301 LEU A N 1
ATOM 2580 C CA . LEU A 1 301 ? -14.613 8.290 53.411 1.00 77.38 301 LEU A CA 1
ATOM 2581 C C . LEU A 1 301 ? -15.115 7.278 52.381 1.00 77.38 301 LEU A C 1
ATOM 2583 O O . LEU A 1 301 ? -14.890 7.469 51.187 1.00 77.38 301 LEU A O 1
ATOM 2587 N N . ILE A 1 302 ? -15.772 6.215 52.846 1.00 74.00 302 ILE A N 1
ATOM 2588 C CA . ILE A 1 302 ? -16.355 5.187 51.986 1.00 74.00 302 ILE A CA 1
ATOM 2589 C C . ILE A 1 302 ? -17.880 5.280 52.027 1.00 74.00 302 ILE A C 1
ATOM 2591 O O . ILE A 1 302 ? -18.526 4.978 53.036 1.00 74.00 302 ILE A O 1
ATOM 2595 N N . TYR A 1 303 ? -18.455 5.682 50.897 1.00 72.06 303 TYR A N 1
ATOM 2596 C CA . TYR A 1 303 ? -19.901 5.778 50.689 1.00 72.06 303 TYR A CA 1
ATOM 2597 C C . TYR A 1 303 ? -20.518 4.397 50.423 1.00 72.06 303 TYR A C 1
ATOM 2599 O O . TYR A 1 303 ? -19.806 3.496 49.988 1.00 72.06 303 TYR A O 1
ATOM 2607 N N . GLN A 1 304 ? -21.821 4.185 50.661 1.00 66.00 304 GLN A N 1
ATOM 2608 C CA . GLN A 1 304 ? -22.444 2.881 50.362 1.00 66.00 304 GLN A CA 1
ATOM 2609 C C . GLN A 1 304 ? -22.700 2.720 48.864 1.00 66.00 304 GLN A C 1
ATOM 2611 O O . GLN A 1 304 ? -22.507 1.625 48.349 1.00 66.00 304 GLN A O 1
ATOM 2616 N N . ASN A 1 305 ? -23.059 3.807 48.175 1.00 71.06 305 ASN A N 1
ATOM 2617 C CA . ASN A 1 305 ? -23.217 3.842 46.725 1.00 71.06 305 ASN A CA 1
ATOM 2618 C C . ASN A 1 305 ? -22.648 5.150 46.108 1.00 71.06 305 ASN A C 1
ATOM 2620 O O . ASN A 1 305 ? -22.657 6.197 46.762 1.00 71.06 305 ASN A O 1
ATOM 2624 N N . PRO A 1 306 ? -22.179 5.114 44.846 1.00 77.56 306 PRO A N 1
ATOM 2625 C CA . PRO A 1 306 ? -21.821 6.278 44.033 1.00 77.56 306 PRO A CA 1
ATOM 2626 C C . PRO A 1 306 ? -22.812 7.456 44.030 1.00 77.56 306 PRO A C 1
ATOM 2628 O O . PRO A 1 306 ? -22.379 8.606 43.972 1.00 77.56 306 PRO A O 1
ATOM 2631 N N . GLN A 1 307 ? -24.127 7.225 44.131 1.00 81.62 307 GLN A N 1
ATOM 2632 C CA . GLN A 1 307 ? -25.105 8.322 44.127 1.00 81.62 307 GLN A CA 1
ATOM 2633 C C . GLN A 1 307 ? -25.063 9.146 45.427 1.00 81.62 307 GLN A C 1
ATOM 2635 O O . GLN A 1 307 ? -25.195 10.371 45.399 1.00 81.62 307 GLN A O 1
ATOM 2640 N N . GLU A 1 308 ? -24.840 8.492 46.570 1.00 76.12 308 GLU A N 1
ATOM 2641 C CA . GLU A 1 308 ? -24.572 9.147 47.852 1.00 76.12 308 GLU A CA 1
ATOM 2642 C C . GLU A 1 308 ? -23.240 9.895 47.831 1.00 76.12 308 GLU A C 1
ATOM 2644 O O . GLU A 1 308 ? -23.185 11.020 48.323 1.00 76.12 308 GLU A O 1
ATOM 2649 N N . TRP A 1 309 ? -22.190 9.310 47.249 1.00 83.19 309 TRP A N 1
ATOM 2650 C CA . TRP A 1 309 ? -20.905 9.992 47.054 1.00 83.19 309 TRP A CA 1
ATOM 2651 C C . TRP A 1 309 ? -2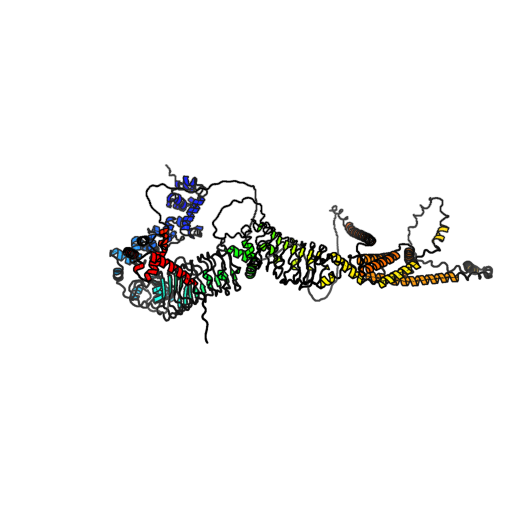1.099 11.307 46.286 1.00 83.19 309 TRP A C 1
ATOM 2653 O O . TRP A 1 309 ? -20.770 12.374 46.805 1.00 83.19 309 TRP A O 1
ATOM 2663 N N . LEU A 1 310 ? -21.758 11.256 45.121 1.00 85.50 310 LEU A N 1
ATOM 2664 C CA . LEU A 1 310 ? -22.048 12.434 44.298 1.00 85.50 310 LEU A CA 1
ATOM 2665 C C . LEU A 1 310 ? -22.860 13.484 45.074 1.00 85.50 310 LEU A C 1
ATOM 2667 O O . LEU A 1 310 ? -22.557 14.675 45.023 1.00 85.50 310 LEU A O 1
ATOM 2671 N N . LYS A 1 311 ? -23.879 13.049 45.827 1.00 82.44 311 LYS A N 1
ATOM 2672 C CA . LYS A 1 311 ? -24.732 13.945 46.619 1.00 82.44 311 LYS A CA 1
ATOM 2673 C C . LYS A 1 311 ? -23.981 14.649 47.754 1.00 82.44 311 LYS A C 1
ATOM 2675 O O . LYS A 1 311 ? -24.374 15.758 48.107 1.00 82.44 311 LYS A O 1
ATOM 2680 N N . ASN A 1 312 ? -22.959 14.024 48.339 1.00 77.44 312 ASN A N 1
ATOM 2681 C CA . ASN A 1 312 ? -22.197 14.603 49.447 1.00 77.44 312 ASN A CA 1
ATOM 2682 C C . ASN A 1 312 ? -21.031 15.469 48.946 1.00 77.44 312 ASN A C 1
ATOM 2684 O O . ASN A 1 312 ? -20.985 16.655 49.267 1.00 77.44 312 ASN A O 1
ATOM 2688 N N . GLU A 1 313 ? -20.147 14.911 48.115 1.00 80.62 313 GLU A N 1
ATOM 2689 C CA . GLU A 1 313 ? -18.954 15.603 47.595 1.00 80.62 313 GLU A CA 1
ATOM 2690 C C . GLU A 1 313 ? -19.323 16.751 46.633 1.00 80.62 313 GLU A C 1
ATOM 2692 O O . GLU A 1 313 ? -18.697 17.809 46.635 1.00 80.62 313 GLU A O 1
ATOM 2697 N N . TYR A 1 314 ? -20.393 16.582 45.846 1.00 86.75 314 TYR A N 1
ATOM 2698 C CA . TYR A 1 314 ? -20.842 17.531 44.819 1.00 86.75 314 TYR A CA 1
ATOM 2699 C C . TYR A 1 314 ? -22.280 18.017 45.065 1.00 86.75 314 TYR A C 1
ATOM 2701 O O . TYR A 1 314 ? -23.090 18.139 44.140 1.00 86.75 314 TYR A O 1
ATOM 2709 N N . SER A 1 315 ? -22.595 18.309 46.330 1.00 83.81 315 SER A N 1
ATOM 2710 C CA . SER A 1 315 ? -23.930 18.711 46.803 1.00 83.81 315 SER A CA 1
ATOM 2711 C C . SER A 1 315 ? -24.495 19.977 46.133 1.00 83.81 315 SER A C 1
ATOM 2713 O O . SER A 1 315 ? -25.676 20.018 45.777 1.00 83.81 315 SER A O 1
ATOM 2715 N N . ASN A 1 316 ? -23.675 21.014 45.925 1.00 87.50 316 ASN A N 1
ATOM 2716 C CA . ASN A 1 316 ? -24.123 22.290 45.360 1.00 87.50 316 ASN A CA 1
ATOM 2717 C C . ASN A 1 316 ? -24.045 22.317 43.822 1.00 87.50 316 ASN A C 1
ATOM 2719 O O . ASN A 1 316 ? -23.134 22.912 43.242 1.00 87.50 316 ASN A O 1
ATOM 2723 N N . LYS A 1 317 ? -25.036 21.707 43.157 1.00 90.94 317 LYS A N 1
ATOM 2724 C CA . LYS A 1 317 ? -25.088 21.547 41.688 1.00 90.94 317 LYS A CA 1
ATOM 2725 C C . LYS A 1 317 ? -24.834 22.818 40.862 1.00 90.94 317 LYS A C 1
ATOM 2727 O O . LYS A 1 317 ? -24.378 22.715 39.726 1.00 90.94 317 LYS A O 1
ATOM 2732 N N . THR A 1 318 ? -25.124 24.005 41.400 1.00 89.44 318 THR A N 1
ATOM 2733 C CA . THR A 1 318 ? -24.951 25.283 40.684 1.00 89.44 318 THR A CA 1
ATOM 2734 C C . THR A 1 318 ? -23.538 25.863 40.780 1.00 89.44 318 THR A C 1
ATOM 2736 O O . THR A 1 318 ? -23.233 26.802 40.052 1.00 89.44 318 THR A O 1
ATOM 2739 N N . GLN A 1 319 ? -22.657 25.330 41.633 1.00 91.44 319 GLN A N 1
ATOM 2740 C CA . GLN A 1 319 ? -21.272 25.809 41.788 1.00 91.44 319 GLN A CA 1
ATOM 2741 C C . GLN A 1 319 ? -20.211 24.829 41.266 1.00 91.44 319 GLN A C 1
ATOM 2743 O O . GLN A 1 319 ? -19.056 25.212 41.102 1.00 91.44 319 GLN A O 1
ATOM 2748 N N . VAL A 1 320 ? -20.577 23.574 40.995 1.00 94.69 320 VAL A N 1
ATOM 2749 C CA . VAL A 1 320 ? -19.630 22.554 40.527 1.00 94.69 320 VAL A CA 1
ATOM 2750 C C . VAL A 1 320 ? -19.310 22.761 39.046 1.00 94.69 320 VAL A C 1
ATOM 2752 O O . VAL A 1 320 ? -20.157 22.527 38.189 1.00 94.69 320 VAL A O 1
ATOM 2755 N N . GLU A 1 321 ? -18.067 23.150 38.744 1.00 95.25 321 GLU A N 1
ATOM 2756 C CA . GLU A 1 321 ? -17.556 23.222 37.364 1.00 95.25 321 GLU A CA 1
ATOM 2757 C C . GLU A 1 321 ? -16.881 21.926 36.885 1.00 95.25 321 GLU A C 1
ATOM 2759 O O . GLU A 1 321 ? -16.764 21.694 35.679 1.00 95.25 321 GLU A O 1
ATOM 2764 N N . LYS A 1 322 ? -16.435 21.069 37.811 1.00 95.25 322 LYS A N 1
ATOM 2765 C CA . LYS A 1 322 ? -15.734 19.815 37.515 1.00 95.25 322 LYS A CA 1
ATOM 2766 C C . LYS A 1 322 ? -16.132 18.714 38.495 1.00 95.25 322 LYS A C 1
ATOM 2768 O O . LYS A 1 322 ? -16.130 18.951 39.700 1.00 95.25 322 LYS A O 1
ATOM 2773 N N . ILE A 1 323 ? -16.376 17.513 37.974 1.00 93.56 323 ILE A N 1
ATOM 2774 C CA . ILE A 1 323 ? -16.495 16.272 38.750 1.00 93.56 323 ILE A CA 1
ATOM 2775 C C . ILE A 1 323 ? -15.293 15.378 38.426 1.00 93.56 323 ILE A C 1
ATOM 2777 O O . ILE A 1 323 ? -14.902 15.241 37.265 1.00 93.56 323 ILE A O 1
ATOM 2781 N N . ASP A 1 324 ? -14.708 14.786 39.463 1.00 89.44 324 ASP A N 1
ATOM 2782 C CA . ASP A 1 324 ? -13.643 13.790 39.370 1.00 89.44 324 ASP A CA 1
ATOM 2783 C C . ASP A 1 324 ? -14.164 12.473 39.958 1.00 89.44 324 ASP A C 1
ATOM 2785 O O . ASP A 1 324 ? -14.487 12.407 41.142 1.00 89.44 324 ASP A O 1
ATOM 2789 N N . LEU A 1 325 ? -14.311 11.441 39.127 1.00 84.81 325 LEU A N 1
ATOM 2790 C CA . LEU A 1 325 ? -14.928 10.150 39.452 1.00 84.81 325 LEU A CA 1
ATOM 2791 C C . LEU A 1 325 ? -13.980 9.234 40.244 1.00 84.81 325 LEU A C 1
ATOM 2793 O O . LEU A 1 325 ? -13.821 8.051 39.942 1.00 84.81 325 LEU A O 1
ATOM 2797 N N . ASN A 1 326 ? -13.366 9.774 41.295 1.00 74.81 326 ASN A N 1
ATOM 2798 C CA . ASN A 1 326 ? -12.565 9.031 42.261 1.00 74.81 326 ASN A CA 1
ATOM 2799 C C . ASN A 1 326 ? -13.486 8.297 43.257 1.00 74.81 326 ASN A C 1
ATOM 2801 O O . ASN A 1 326 ? -13.563 8.631 44.446 1.00 74.81 326 ASN A O 1
ATOM 2805 N N . LEU A 1 327 ? -14.229 7.315 42.732 1.00 69.00 327 LEU A N 1
ATOM 2806 C CA . LEU A 1 327 ? -15.222 6.509 43.442 1.00 69.00 327 LEU A CA 1
ATOM 2807 C C . LEU A 1 327 ? -14.567 5.596 44.493 1.00 69.00 327 LEU A C 1
ATOM 2809 O O . LEU A 1 327 ? -14.417 4.389 44.308 1.00 69.00 327 LEU A O 1
ATOM 2813 N N . ASN A 1 328 ? -14.236 6.167 45.653 1.00 59.50 328 ASN A N 1
ATOM 2814 C CA . ASN A 1 328 ? -13.913 5.429 46.880 1.00 59.50 328 ASN A CA 1
ATOM 2815 C C . ASN A 1 328 ? -15.213 4.954 47.559 1.00 59.50 328 ASN A C 1
ATOM 2817 O O . ASN A 1 328 ? -15.434 5.178 48.744 1.00 59.50 328 ASN A O 1
ATOM 2821 N N . SER A 1 329 ? -16.128 4.364 46.792 1.00 54.78 329 SER A N 1
ATOM 2822 C CA . SER A 1 329 ? -17.471 3.984 47.229 1.00 54.78 329 SER A CA 1
ATOM 2823 C C . SER A 1 329 ? -17.678 2.478 47.175 1.00 54.78 329 SER A C 1
ATOM 2825 O O . SER A 1 329 ? -17.145 1.784 46.312 1.00 54.78 329 SER A O 1
ATOM 2827 N N . GLY A 1 330 ? -18.536 1.995 48.067 1.00 54.00 330 GLY A N 1
ATOM 2828 C CA . GLY A 1 330 ? -19.177 0.698 47.972 1.00 54.00 330 GLY A CA 1
ATOM 2829 C C . GLY A 1 330 ? -20.117 0.572 46.769 1.00 54.00 330 GLY A C 1
ATOM 2830 O O . GLY A 1 330 ? -20.066 1.320 45.792 1.00 54.00 330 GLY A O 1
ATOM 2831 N N . ARG A 1 331 ? -20.955 -0.455 46.836 1.00 51.09 331 ARG A N 1
ATOM 2832 C CA . ARG A 1 331 ? -21.572 -1.110 45.685 1.00 51.09 331 ARG A CA 1
ATOM 2833 C C . ARG A 1 331 ? -22.790 -0.339 45.157 1.00 51.09 331 ARG A C 1
ATOM 2835 O O . ARG A 1 331 ? -23.788 -0.194 45.853 1.00 51.09 331 ARG A O 1
ATOM 2842 N N . SER A 1 332 ? -22.733 0.075 43.889 1.00 55.25 332 SER A N 1
ATOM 2843 C CA . SER A 1 332 ? -23.909 0.397 43.064 1.00 55.25 332 SER A CA 1
ATOM 2844 C C . SER A 1 332 ? -23.750 -0.198 41.673 1.00 55.25 332 SER A C 1
ATOM 2846 O O . SER A 1 332 ? -22.639 -0.473 41.219 1.00 55.25 332 SER A O 1
ATOM 2848 N N . ARG A 1 333 ? -24.877 -0.360 40.983 1.00 65.38 333 ARG A N 1
ATOM 2849 C CA . ARG A 1 333 ? -24.910 -0.663 39.551 1.00 65.38 333 ARG A CA 1
ATOM 2850 C C . ARG A 1 333 ? -24.951 0.607 38.694 1.00 65.38 333 ARG A C 1
ATOM 2852 O O . ARG A 1 333 ? -24.473 0.562 37.567 1.00 65.38 333 ARG A O 1
ATOM 2859 N N . GLU A 1 334 ? -25.446 1.728 39.223 1.00 83.50 334 GLU A N 1
ATOM 2860 C CA . GLU A 1 334 ? -25.629 2.981 38.476 1.00 83.50 334 GLU A CA 1
ATOM 2861 C C . GLU A 1 334 ? -25.137 4.231 39.235 1.00 83.50 334 GLU A C 1
ATOM 2863 O O . GLU A 1 334 ? -25.203 4.295 40.470 1.00 83.50 334 GLU A O 1
ATOM 2868 N N . LEU A 1 335 ? -24.663 5.222 38.471 1.00 87.75 335 LEU A N 1
ATOM 2869 C CA . LEU A 1 335 ? -24.385 6.602 38.879 1.00 87.75 335 LEU A CA 1
ATOM 2870 C C . LEU A 1 335 ? -25.102 7.571 37.921 1.00 87.75 335 LEU A C 1
ATOM 2872 O O . LEU A 1 335 ? -24.867 7.528 36.714 1.00 87.75 335 LEU A O 1
ATOM 2876 N N . ILE A 1 336 ? -25.928 8.471 38.459 1.00 92.12 336 ILE A N 1
ATOM 2877 C CA . ILE A 1 336 ? -26.714 9.451 37.695 1.00 92.12 336 ILE A CA 1
ATOM 2878 C C . ILE A 1 336 ? -26.228 10.875 38.001 1.00 92.12 336 ILE A C 1
ATOM 2880 O O . ILE A 1 336 ? -26.454 11.412 39.092 1.00 92.12 336 ILE A O 1
ATOM 2884 N N . ILE A 1 337 ? -25.598 11.511 37.012 1.00 93.94 337 ILE A N 1
ATOM 2885 C CA . ILE A 1 337 ? -25.130 12.902 37.055 1.00 93.94 337 ILE A CA 1
ATOM 2886 C C . ILE A 1 337 ? -26.112 13.763 36.258 1.00 93.94 337 ILE A C 1
ATOM 2888 O O . ILE A 1 337 ? -25.975 13.936 35.050 1.00 93.94 337 ILE A O 1
ATOM 2892 N N . ASP A 1 338 ? -27.115 14.301 36.950 1.00 94.75 338 ASP A N 1
ATOM 2893 C CA . ASP A 1 338 ? -28.188 15.090 36.337 1.00 94.75 338 ASP A CA 1
ATOM 2894 C C . ASP A 1 338 ? -28.220 16.545 36.832 1.00 94.75 338 ASP A C 1
ATOM 2896 O O . ASP A 1 338 ? -28.050 16.806 38.029 1.00 94.75 338 ASP A O 1
ATOM 2900 N N . GLY A 1 339 ? -28.495 17.495 35.935 1.00 91.56 339 GLY A N 1
ATOM 2901 C CA . GLY A 1 339 ? -28.912 18.856 36.297 1.00 91.56 339 GLY A CA 1
ATOM 2902 C C . GLY A 1 339 ? -27.822 19.761 36.889 1.00 91.56 339 GLY A C 1
ATOM 2903 O O . GLY A 1 339 ? -28.135 20.690 37.638 1.00 91.56 339 GLY A O 1
ATOM 2904 N N . TYR A 1 340 ? -26.545 19.509 36.591 1.00 95.12 340 TYR A N 1
ATOM 2905 C CA . TYR A 1 340 ? -25.439 20.382 36.993 1.00 95.12 340 TYR A CA 1
ATOM 2906 C C . TYR A 1 340 ? -25.245 21.515 35.970 1.00 95.12 340 TYR A C 1
ATOM 2908 O O . TYR A 1 340 ? -24.620 21.345 34.923 1.00 95.12 340 TYR A O 1
ATOM 2916 N N . SER A 1 341 ? -25.795 22.697 36.264 1.00 92.50 341 SER A N 1
ATOM 2917 C CA . SER A 1 341 ? -25.928 23.799 35.294 1.00 92.50 341 SER A CA 1
ATOM 2918 C C . SER A 1 341 ? -24.613 24.457 34.854 1.00 92.50 341 SER A C 1
ATOM 2920 O O . SER A 1 341 ? -24.558 24.997 33.748 1.00 92.50 341 SER A O 1
ATOM 2922 N N . ASN A 1 342 ? -23.579 24.417 35.701 1.00 94.75 342 ASN A N 1
ATOM 2923 C CA . ASN A 1 342 ? -22.261 25.031 35.476 1.00 94.75 342 ASN A CA 1
ATOM 2924 C C . ASN A 1 342 ? -21.128 24.002 35.282 1.00 94.75 342 ASN A C 1
ATOM 2926 O O . ASN A 1 342 ? -19.968 24.391 35.149 1.00 94.75 342 ASN A O 1
ATOM 2930 N N . LEU A 1 343 ? -21.449 22.704 35.247 1.00 97.31 343 LEU A N 1
ATOM 2931 C CA . LEU A 1 343 ? -20.474 21.629 35.063 1.00 97.31 343 LEU A CA 1
ATOM 2932 C C . LEU A 1 343 ? -19.910 21.660 33.642 1.00 97.31 343 LEU A C 1
ATOM 2934 O O . LEU A 1 343 ? -20.672 21.632 32.683 1.00 97.31 343 LEU A O 1
ATOM 2938 N N . LYS A 1 344 ? -18.580 21.691 33.525 1.00 96.81 344 LYS A N 1
ATOM 2939 C CA . LYS A 1 344 ? -17.822 21.776 32.264 1.00 96.81 344 LYS A CA 1
ATOM 2940 C C . LYS A 1 344 ? -16.991 20.522 31.994 1.00 96.81 344 LYS A C 1
ATOM 2942 O O . LYS A 1 344 ? -16.787 20.176 30.832 1.00 96.81 344 LYS A O 1
ATOM 2947 N N . TRP A 1 345 ? -16.535 19.826 33.038 1.00 97.06 345 TRP A N 1
ATOM 2948 C CA . TRP A 1 345 ? -15.678 18.643 32.906 1.00 97.06 345 TRP A CA 1
ATOM 2949 C C . TRP A 1 345 ? -16.113 17.503 33.824 1.00 97.06 345 TRP A C 1
ATOM 2951 O O . TRP A 1 345 ? -16.304 17.703 35.023 1.00 97.06 345 TRP A O 1
ATOM 2961 N N . ILE A 1 346 ? -16.172 16.295 33.271 1.00 95.88 346 ILE A N 1
ATOM 2962 C CA . ILE A 1 346 ? -16.184 15.045 34.032 1.00 95.88 346 ILE A CA 1
ATOM 2963 C C . ILE A 1 346 ? -14.912 14.290 33.651 1.00 95.88 346 ILE A C 1
ATOM 2965 O O . ILE A 1 346 ? -14.673 14.060 32.465 1.00 95.88 346 ILE A O 1
ATOM 2969 N N . GLN A 1 347 ? -14.099 13.926 34.641 1.00 92.19 347 GLN A N 1
ATOM 2970 C CA . GLN A 1 347 ? -12.957 13.031 34.448 1.00 92.19 347 GLN A CA 1
ATOM 2971 C C . GLN A 1 347 ? -13.053 11.831 35.388 1.00 92.19 347 GLN A C 1
ATOM 2973 O O . GLN A 1 347 ? -13.558 11.965 36.498 1.00 92.19 347 GLN A O 1
ATOM 2978 N N . GLY A 1 348 ? -12.555 10.678 34.963 1.00 83.62 348 GLY A N 1
ATOM 2979 C CA . GLY A 1 348 ? -12.545 9.451 35.738 1.00 83.62 348 GLY A CA 1
ATOM 2980 C C . GLY A 1 348 ? -11.505 8.482 35.201 1.00 83.62 348 GLY A C 1
ATOM 2981 O O . GLY A 1 348 ? -11.492 8.173 34.011 1.00 83.62 348 GLY A O 1
ATOM 2982 N N . HIS A 1 349 ? -10.648 7.998 36.092 1.00 75.56 349 HIS A N 1
ATOM 2983 C CA . HIS A 1 349 ? -9.645 6.985 35.790 1.00 75.56 349 HIS A CA 1
ATOM 2984 C C . HIS A 1 349 ? -9.892 5.791 36.707 1.00 75.56 349 HIS A C 1
ATOM 2986 O O . HIS A 1 349 ? -9.975 5.968 37.923 1.00 75.56 349 HIS A O 1
ATOM 2992 N N . ASN A 1 350 ? -10.015 4.594 36.135 1.00 69.25 350 ASN A N 1
ATOM 2993 C CA . ASN A 1 350 ? -10.278 3.344 36.855 1.00 69.25 350 ASN A CA 1
ATOM 2994 C C . ASN A 1 350 ? -11.554 3.453 37.717 1.00 69.25 350 ASN A C 1
ATOM 2996 O O . ASN A 1 350 ? -11.541 3.174 38.919 1.00 69.25 350 ASN A O 1
ATOM 3000 N N . VAL A 1 351 ? -12.647 3.934 37.107 1.00 73.19 351 VAL A N 1
ATOM 3001 C CA . VAL A 1 351 ? -13.920 4.252 37.781 1.00 73.19 351 VAL A CA 1
ATOM 3002 C C . VAL A 1 351 ? -14.601 2.975 38.270 1.00 73.19 351 VAL A C 1
ATOM 3004 O O . VAL A 1 351 ? -15.414 2.361 37.586 1.00 73.19 351 VAL A O 1
ATOM 3007 N N . SER A 1 352 ? -14.218 2.568 39.476 1.00 62.91 352 SER A N 1
ATOM 3008 C CA . SER A 1 352 ? -14.561 1.265 40.032 1.00 62.91 352 SER A CA 1
ATOM 3009 C C . SER A 1 352 ? -15.911 1.248 40.763 1.00 62.91 352 SER A C 1
ATOM 3011 O O . SER A 1 352 ? -16.322 2.235 41.374 1.00 62.91 352 SER A O 1
ATOM 3013 N N . ASN A 1 353 ? -16.567 0.082 40.782 1.00 65.31 353 ASN A N 1
ATOM 3014 C CA . ASN A 1 353 ? -17.852 -0.169 41.462 1.00 65.31 353 ASN A CA 1
ATOM 3015 C C . ASN A 1 353 ? -19.060 0.571 40.840 1.00 65.31 353 ASN A C 1
ATOM 3017 O O . ASN A 1 353 ? -19.957 1.013 41.559 1.00 65.31 353 ASN A O 1
ATOM 3021 N N . THR A 1 354 ? -19.101 0.721 39.511 1.00 74.62 354 THR A N 1
ATOM 3022 C CA . THR A 1 354 ? -20.278 1.213 38.772 1.00 74.62 354 THR A CA 1
ATOM 3023 C C . THR A 1 354 ? -20.351 0.562 37.390 1.00 74.62 354 THR A C 1
ATOM 3025 O O . THR A 1 354 ? -19.435 0.716 36.591 1.00 74.62 354 THR A O 1
ATOM 3028 N N . SER A 1 355 ? -21.443 -0.148 37.088 1.00 79.44 355 SER A N 1
ATOM 3029 C CA . SER A 1 355 ? -21.664 -0.765 35.768 1.00 79.44 355 SER A CA 1
ATOM 3030 C C . SER A 1 355 ? -22.330 0.170 34.753 1.00 79.44 355 SER A C 1
ATOM 3032 O O . SER A 1 355 ? -22.187 -0.052 33.554 1.00 79.44 355 SER A O 1
ATOM 3034 N N . LYS A 1 356 ? -23.038 1.208 35.209 1.00 87.75 356 LYS A N 1
ATOM 3035 C CA . LYS A 1 356 ? -23.801 2.143 34.377 1.00 87.75 356 LYS A CA 1
ATOM 3036 C C . LYS A 1 356 ? -23.574 3.586 34.810 1.00 87.75 356 LYS A C 1
ATOM 3038 O O . LYS A 1 356 ? -23.722 3.903 35.988 1.00 87.75 356 LYS A O 1
ATOM 3043 N N . ILE A 1 357 ? -23.256 4.469 33.871 1.00 91.56 357 ILE A N 1
ATOM 3044 C CA . ILE A 1 357 ? -23.198 5.912 34.124 1.00 91.56 357 ILE A CA 1
ATOM 3045 C C . ILE A 1 357 ? -24.198 6.618 33.212 1.00 91.56 357 ILE A C 1
ATOM 3047 O O . ILE A 1 357 ? -24.133 6.488 31.992 1.00 91.56 357 ILE A O 1
ATOM 3051 N N . THR A 1 358 ? -25.089 7.398 33.817 1.00 94.44 358 THR A N 1
ATOM 3052 C CA . THR A 1 358 ? -26.085 8.218 33.124 1.00 94.44 358 THR A CA 1
ATOM 3053 C C . THR A 1 358 ? -25.766 9.693 33.383 1.00 94.44 358 THR A C 1
ATOM 3055 O O . THR A 1 358 ? -25.759 10.134 34.533 1.00 94.44 358 THR A O 1
ATOM 3058 N N . ILE A 1 359 ? -25.472 10.469 32.336 1.00 95.81 359 ILE A N 1
ATOM 3059 C CA . ILE A 1 359 ? -25.169 11.907 32.427 1.00 95.81 359 ILE A CA 1
ATOM 3060 C C . ILE A 1 359 ? -26.215 12.683 31.627 1.00 95.81 359 ILE A C 1
ATOM 3062 O O . ILE A 1 359 ? -26.307 12.538 30.406 1.00 95.81 359 ILE A O 1
ATOM 3066 N N . SER A 1 360 ? -26.988 13.531 32.307 1.00 95.69 360 SER A N 1
ATOM 3067 C CA . SER A 1 360 ? -28.119 14.237 31.705 1.00 95.69 360 SER A CA 1
ATOM 3068 C C . SER A 1 360 ? -28.214 15.709 32.100 1.00 95.69 360 SER A C 1
ATOM 3070 O O . SER A 1 360 ? -27.793 16.126 33.180 1.00 95.69 360 SER A O 1
ATOM 3072 N N . ASN A 1 361 ? -28.786 16.525 31.210 1.00 92.50 361 ASN A N 1
ATOM 3073 C CA . ASN A 1 361 ? -29.195 17.908 31.497 1.00 92.50 361 ASN A CA 1
ATOM 3074 C C . ASN A 1 361 ? -28.081 18.783 32.120 1.00 92.50 361 ASN A C 1
ATOM 3076 O O . ASN A 1 361 ? -28.336 19.610 32.998 1.00 92.50 361 ASN A O 1
ATOM 3080 N N . CYS A 1 362 ? -26.834 18.600 31.673 1.00 95.44 362 CYS A N 1
ATOM 3081 C CA . CYS A 1 362 ? -25.671 19.390 32.091 1.00 95.44 362 CYS A CA 1
ATOM 3082 C C . CYS A 1 362 ? -25.252 20.326 30.937 1.00 95.44 362 CYS A C 1
ATOM 3084 O O . CYS A 1 362 ? -24.349 19.997 30.168 1.00 95.44 362 CYS A O 1
ATOM 3086 N N . PRO A 1 363 ? -25.921 21.484 30.753 1.00 93.69 363 PRO A N 1
ATOM 3087 C CA . PRO A 1 363 ? -25.866 22.254 29.509 1.00 93.69 363 PRO A CA 1
ATOM 3088 C C . PRO A 1 363 ? -24.509 22.898 29.203 1.00 93.69 363 PRO A C 1
ATOM 3090 O O . PRO A 1 363 ? -24.281 23.269 28.057 1.00 93.69 363 PRO A O 1
ATOM 3093 N N . GLN A 1 364 ? -23.613 23.048 30.183 1.00 95.44 364 GLN A N 1
ATOM 3094 C CA . GLN A 1 364 ? -22.256 23.584 29.986 1.00 95.44 364 GLN A CA 1
ATOM 3095 C C . GLN A 1 364 ? -21.175 22.499 29.846 1.00 95.44 364 GLN A C 1
ATOM 3097 O O . GLN A 1 364 ? -20.002 22.837 29.677 1.00 95.44 364 GLN A O 1
ATOM 3102 N N . LEU A 1 365 ? -21.549 21.215 29.899 1.00 97.25 365 LEU A N 1
ATOM 3103 C CA . LEU A 1 365 ? -20.595 20.110 29.907 1.00 97.25 365 LEU A CA 1
ATOM 3104 C C . LEU A 1 365 ? -19.862 20.047 28.565 1.00 97.25 365 LEU A C 1
ATOM 3106 O O . LEU A 1 365 ? -20.480 19.840 27.528 1.00 97.25 365 LEU A O 1
ATOM 3110 N N . TYR A 1 366 ? -18.546 20.249 28.603 1.00 94.69 366 TYR A N 1
ATOM 3111 C CA . TYR A 1 366 ? -17.670 20.376 27.438 1.00 94.69 366 TYR A CA 1
ATOM 3112 C C . TYR A 1 366 ? -16.929 19.067 27.128 1.00 94.69 366 TYR A C 1
ATOM 3114 O O . TYR A 1 366 ? -16.750 18.722 25.957 1.00 94.69 366 TYR A O 1
ATOM 3122 N N . SER A 1 367 ? -16.505 18.331 28.164 1.00 96.94 367 SER A N 1
ATOM 3123 C CA . SER A 1 367 ? -15.752 17.078 28.020 1.00 96.94 367 SER A CA 1
ATOM 3124 C C . SER A 1 367 ? -16.131 16.043 29.077 1.00 96.94 367 SER A C 1
ATOM 3126 O O . SER A 1 367 ? -16.227 16.368 30.263 1.00 96.94 367 SER A O 1
ATOM 3128 N N . VAL A 1 368 ? -16.242 14.789 28.640 1.00 96.75 368 VAL A N 1
ATOM 3129 C CA . VAL A 1 368 ? -16.367 13.589 29.479 1.00 96.75 368 VAL A CA 1
ATOM 3130 C C . VAL A 1 368 ? -15.187 12.672 29.161 1.00 96.75 368 VAL A C 1
ATOM 3132 O O . VAL A 1 368 ? -14.972 12.349 27.996 1.00 96.75 368 VAL A O 1
ATOM 3135 N N . ILE A 1 369 ? -14.407 12.296 30.174 1.00 93.81 369 ILE A N 1
ATOM 3136 C CA . ILE A 1 369 ? -13.254 11.388 30.062 1.00 93.81 369 ILE A CA 1
ATOM 3137 C C . ILE A 1 369 ? -13.403 10.313 31.138 1.00 93.81 369 ILE A C 1
ATOM 3139 O O . ILE A 1 369 ? -13.331 10.640 32.317 1.00 93.81 369 ILE A O 1
ATOM 3143 N N . VAL A 1 370 ? -13.636 9.056 30.765 1.00 89.81 370 VAL A N 1
ATOM 3144 C CA . VAL A 1 370 ? -13.910 7.958 31.704 1.00 89.81 370 VAL A CA 1
ATOM 3145 C C . VAL A 1 370 ? -13.292 6.654 31.186 1.00 89.81 370 VAL A C 1
ATOM 3147 O O . VAL A 1 370 ? -13.909 5.980 30.371 1.00 89.81 370 VAL A O 1
ATOM 3150 N N . TYR A 1 371 ? -12.093 6.277 31.638 1.00 84.56 371 TYR A N 1
ATOM 3151 C CA . TYR A 1 371 ? -11.382 5.075 31.153 1.00 84.56 371 TYR A CA 1
ATOM 3152 C C . TYR A 1 371 ? -10.715 4.268 32.278 1.00 84.56 371 TYR A C 1
ATOM 3154 O O . TYR A 1 371 ? -10.399 4.826 33.331 1.00 84.56 371 TYR A O 1
ATOM 3162 N N . ASP A 1 372 ? -10.470 2.970 32.065 1.00 75.12 372 ASP A N 1
ATOM 3163 C CA . ASP A 1 372 ? -9.598 2.141 32.916 1.00 75.12 372 ASP A CA 1
ATOM 3164 C C . ASP A 1 372 ? -8.225 1.964 32.245 1.00 75.12 372 ASP A C 1
ATOM 3166 O O . ASP A 1 372 ? -8.106 1.450 31.137 1.00 75.12 372 ASP A O 1
ATOM 3170 N N . SER A 1 373 ? -7.165 2.423 32.910 1.00 64.44 373 SER A N 1
ATOM 3171 C CA . SER A 1 373 ? -5.784 2.336 32.424 1.00 64.44 373 SER A CA 1
ATOM 3172 C C . SER A 1 373 ? -5.097 1.013 32.752 1.00 64.44 373 SER A C 1
ATOM 3174 O O . SER A 1 373 ? -4.003 0.762 32.251 1.00 64.44 373 SER A O 1
ATOM 3176 N N . ASN A 1 374 ? -5.674 0.214 33.651 1.00 57.34 374 ASN A N 1
ATOM 3177 C CA . ASN A 1 374 ? -4.971 -0.875 34.323 1.00 57.34 374 ASN A CA 1
ATOM 3178 C C . ASN A 1 374 ? -5.561 -2.265 34.024 1.00 57.34 374 ASN A C 1
ATOM 3180 O O . ASN A 1 374 ? -4.971 -3.253 34.462 1.00 57.34 374 ASN A O 1
ATOM 3184 N N . ASN A 1 375 ? -6.688 -2.355 33.302 1.00 51.66 375 ASN A N 1
ATOM 3185 C CA . ASN A 1 375 ? -7.399 -3.606 32.995 1.00 51.66 375 ASN A CA 1
ATOM 3186 C C . ASN A 1 375 ? -7.655 -4.433 34.275 1.00 51.66 375 ASN A C 1
ATOM 3188 O O . ASN A 1 375 ? -7.433 -5.647 34.316 1.00 51.66 375 ASN A O 1
ATOM 3192 N N . ILE A 1 376 ? -8.043 -3.749 35.362 1.00 50.94 376 ILE A N 1
ATOM 3193 C CA . ILE A 1 376 ? -8.218 -4.375 36.680 1.00 50.94 376 ILE A CA 1
ATOM 3194 C C . ILE A 1 376 ? -9.539 -5.137 36.676 1.00 50.94 376 ILE A C 1
ATOM 3196 O O . ILE A 1 376 ? -10.612 -4.578 36.461 1.00 50.94 376 ILE A O 1
ATOM 3200 N N . ARG A 1 377 ? -9.424 -6.440 36.923 1.00 49.38 377 ARG A N 1
ATOM 3201 C CA . ARG A 1 377 ? -10.284 -7.473 36.340 1.00 49.38 377 ARG A CA 1
ATOM 3202 C C . ARG A 1 377 ? -11.792 -7.418 36.645 1.00 49.38 377 ARG A C 1
ATOM 3204 O O . ARG A 1 377 ? -12.533 -8.032 35.892 1.00 49.38 377 ARG A O 1
ATOM 3211 N N . ASP A 1 378 ? -12.266 -6.670 37.647 1.00 49.66 378 ASP A N 1
ATOM 3212 C CA . ASP A 1 378 ? -13.608 -6.918 38.215 1.00 49.66 378 ASP A CA 1
ATOM 3213 C C . ASP A 1 378 ? -14.561 -5.699 38.295 1.00 49.66 378 ASP A C 1
ATOM 3215 O O . ASP A 1 378 ? -15.626 -5.809 38.908 1.00 49.66 378 ASP A O 1
ATOM 3219 N N . LYS A 1 379 ? -14.206 -4.501 37.781 1.00 57.25 379 LYS A N 1
ATOM 3220 C CA . LYS A 1 379 ? -14.896 -3.245 38.197 1.00 57.25 379 LYS A CA 1
ATOM 3221 C C . LYS A 1 379 ? -15.216 -2.183 37.127 1.00 57.25 379 LYS A C 1
ATOM 3223 O O . LYS A 1 379 ? -15.391 -1.023 37.497 1.00 57.25 379 LYS A O 1
ATOM 3228 N N . ASN A 1 380 ? -15.360 -2.551 35.854 1.00 69.44 380 ASN A N 1
ATOM 3229 C CA . ASN A 1 380 ? -15.483 -1.581 34.748 1.00 69.44 380 ASN A CA 1
ATOM 3230 C C . ASN A 1 380 ? -16.932 -1.310 34.290 1.00 69.44 380 ASN A C 1
ATOM 3232 O O . ASN A 1 380 ? -17.842 -2.114 34.507 1.00 69.44 380 ASN A O 1
ATOM 3236 N N . ILE A 1 381 ? -17.130 -0.170 33.618 1.00 83.38 381 ILE A N 1
ATOM 3237 C CA . ILE A 1 381 ? -18.435 0.301 33.127 1.00 83.38 381 ILE A CA 1
ATOM 3238 C C . ILE A 1 381 ? -18.863 -0.506 31.887 1.00 83.38 381 ILE A C 1
ATOM 3240 O O . ILE A 1 381 ? -18.044 -0.774 31.004 1.00 83.38 381 ILE A O 1
ATOM 3244 N N . ARG A 1 382 ? -20.153 -0.862 31.824 1.00 86.56 382 ARG A N 1
ATOM 3245 C CA . ARG A 1 382 ? -20.824 -1.595 30.730 1.00 86.56 382 ARG A CA 1
ATOM 3246 C C . ARG A 1 382 ? -21.822 -0.743 29.936 1.00 86.56 382 ARG A C 1
ATOM 3248 O O . ARG A 1 382 ? -22.008 -0.972 28.744 1.00 86.56 382 ARG A O 1
ATOM 3255 N N . GLU A 1 383 ? -22.427 0.255 30.575 1.00 91.19 383 GLU A N 1
ATOM 3256 C CA . GLU A 1 383 ? -23.376 1.182 29.951 1.00 91.19 383 GLU A CA 1
ATOM 3257 C C . GLU A 1 383 ? -22.962 2.640 30.202 1.00 91.19 383 GLU A C 1
ATOM 3259 O O . GLU A 1 383 ? -22.776 3.049 31.352 1.00 91.19 383 GLU A O 1
ATOM 3264 N N . LEU A 1 384 ? -22.869 3.444 29.141 1.00 94.12 384 LEU A N 1
ATOM 3265 C CA . LEU A 1 384 ? -22.707 4.897 29.234 1.00 94.12 384 LEU A CA 1
ATOM 3266 C C . LEU A 1 384 ? -23.832 5.588 28.458 1.00 94.12 384 LEU A C 1
ATOM 3268 O O . LEU A 1 384 ? -23.924 5.458 27.239 1.00 94.12 384 LEU A O 1
ATOM 3272 N N . ILE A 1 385 ? -24.685 6.325 29.170 1.00 95.00 385 ILE A N 1
ATOM 3273 C CA . ILE A 1 385 ? -25.837 7.031 28.601 1.00 95.00 385 ILE A CA 1
ATOM 3274 C C . ILE A 1 385 ? -25.632 8.534 28.759 1.00 95.00 385 ILE A C 1
ATOM 3276 O O . ILE A 1 385 ? -25.547 9.053 29.873 1.00 95.00 385 ILE A O 1
ATOM 3280 N N . LEU A 1 386 ? -25.577 9.241 27.634 1.00 95.06 386 LEU A N 1
ATOM 3281 C CA . LEU A 1 386 ? -25.449 10.691 27.555 1.00 95.06 386 LEU A CA 1
ATOM 3282 C C . LEU A 1 386 ? -26.730 11.279 26.947 1.00 95.06 386 LEU A C 1
ATOM 3284 O O . LEU A 1 386 ? -27.174 10.838 25.885 1.00 95.06 386 LEU A O 1
ATOM 3288 N N . HIS A 1 387 ? -27.337 12.263 27.619 1.00 93.06 387 HIS A N 1
ATOM 3289 C CA . HIS A 1 387 ? -28.613 12.845 27.188 1.00 93.06 387 HIS A CA 1
ATOM 3290 C C . HIS A 1 387 ? -28.694 14.366 27.407 1.00 93.06 387 HIS A C 1
ATOM 3292 O O . HIS A 1 387 ? -28.448 14.863 28.507 1.00 93.06 387 HIS A O 1
ATOM 3298 N N . ASN A 1 388 ? -29.103 15.120 26.382 1.00 90.69 388 ASN A N 1
ATOM 3299 C CA . ASN A 1 388 ? -29.256 16.586 26.430 1.00 90.69 388 ASN A CA 1
ATOM 3300 C C . ASN A 1 388 ? -27.977 17.311 26.890 1.00 90.69 388 ASN A C 1
ATOM 3302 O O . ASN A 1 388 ? -27.991 18.087 27.852 1.00 90.69 388 ASN A O 1
ATOM 3306 N N . LEU A 1 389 ? -26.864 17.069 26.191 1.00 94.25 389 LEU A N 1
ATOM 3307 C CA . LEU A 1 389 ? -25.562 17.684 26.476 1.00 94.25 389 LEU A CA 1
ATOM 3308 C C . LEU A 1 389 ? -25.134 18.596 25.309 1.00 94.25 389 LEU A C 1
ATOM 3310 O O . LEU A 1 389 ? -24.180 18.286 24.593 1.00 94.25 389 LEU A O 1
ATOM 3314 N N . PRO A 1 390 ? -25.827 19.731 25.087 1.00 91.62 390 PRO A N 1
ATOM 3315 C CA . PRO A 1 390 ? -25.709 20.516 23.858 1.00 91.62 390 PRO A CA 1
ATOM 3316 C C . PRO A 1 390 ? -24.338 21.164 23.636 1.00 91.62 390 PRO A C 1
ATOM 3318 O O . PRO A 1 390 ? -24.070 21.578 22.517 1.00 91.62 390 PRO A O 1
ATOM 3321 N N . ASN A 1 391 ? -23.468 21.265 24.645 1.00 93.81 391 ASN A N 1
ATOM 3322 C CA . ASN A 1 391 ? -22.112 21.817 24.501 1.00 93.81 391 ASN A CA 1
ATOM 3323 C C . ASN A 1 391 ? -20.994 20.759 24.578 1.00 93.81 391 ASN A C 1
ATOM 3325 O O . ASN A 1 391 ? -19.815 21.127 24.547 1.00 93.81 391 ASN A O 1
ATOM 3329 N N . LEU A 1 392 ? -21.340 19.466 24.646 1.00 96.06 392 LEU A N 1
ATOM 3330 C CA . LEU A 1 392 ? -20.358 18.389 24.733 1.00 96.06 392 LEU A CA 1
ATOM 3331 C C . LEU A 1 392 ? -19.591 18.279 23.416 1.00 96.06 392 LEU A C 1
ATOM 3333 O O . LEU A 1 392 ? -20.178 18.008 22.374 1.00 96.06 392 LEU A O 1
ATOM 3337 N N . LYS A 1 393 ? -18.273 18.476 23.481 1.00 95.94 393 LYS A N 1
ATOM 3338 C CA . LYS A 1 393 ? -17.362 18.437 22.328 1.00 95.94 393 LYS A CA 1
ATOM 3339 C C . LYS A 1 393 ? -16.436 17.231 22.338 1.00 95.94 393 LYS A C 1
ATOM 3341 O O . LYS A 1 393 ? -15.989 16.812 21.275 1.0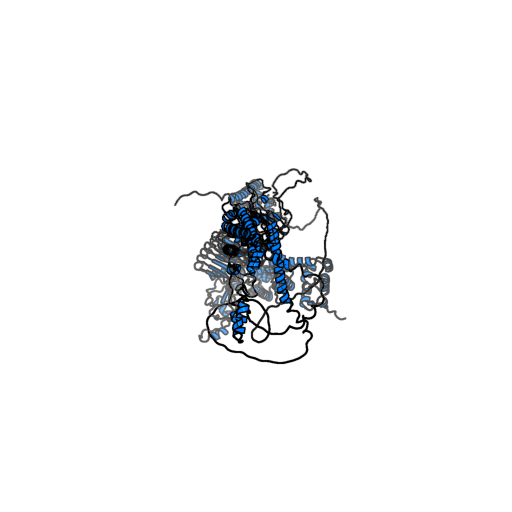0 95.94 393 LYS A O 1
ATOM 3346 N N . LYS A 1 394 ? -16.130 16.675 23.511 1.00 96.50 394 LYS A N 1
ATOM 3347 C CA . LYS A 1 394 ? -15.219 15.532 23.637 1.00 96.50 394 LYS A CA 1
ATOM 3348 C C . LYS A 1 394 ? -15.800 14.448 24.528 1.00 96.50 394 LYS A C 1
ATOM 3350 O O . LYS A 1 394 ? -16.123 14.707 25.688 1.00 96.50 394 LYS A O 1
ATOM 3355 N N . LEU A 1 395 ? -15.868 13.243 23.980 1.00 96.75 395 LEU A N 1
ATOM 3356 C CA . LEU A 1 395 ? -16.134 12.017 24.712 1.00 96.75 395 LEU A CA 1
ATOM 3357 C C . LEU A 1 395 ? -14.919 11.100 24.591 1.00 96.75 395 LEU A C 1
ATOM 3359 O O . LEU A 1 395 ? -14.535 10.715 23.490 1.00 96.75 395 LEU A O 1
ATOM 3363 N N . ASP A 1 396 ? -14.348 10.727 25.727 1.00 95.44 396 ASP A N 1
ATOM 3364 C CA . ASP A 1 396 ? -13.356 9.668 25.823 1.00 95.44 396 ASP A CA 1
ATOM 3365 C C . ASP A 1 396 ? -13.834 8.623 26.837 1.00 95.44 396 ASP A C 1
ATOM 3367 O O . ASP A 1 396 ? -14.064 8.935 28.004 1.00 95.44 396 ASP A O 1
ATOM 3371 N N . CYS A 1 397 ? -14.040 7.396 26.372 1.00 93.12 397 CYS A N 1
ATOM 3372 C CA . CYS A 1 397 ? -14.547 6.267 27.149 1.00 93.12 397 CYS A CA 1
ATOM 3373 C C . CYS A 1 397 ? -13.807 4.956 26.825 1.00 93.12 397 CYS A C 1
ATOM 3375 O O . CYS A 1 397 ? -14.373 3.861 26.913 1.00 93.12 397 CYS A O 1
ATOM 3377 N N . HIS A 1 398 ? -12.542 5.070 26.408 1.00 91.19 398 HIS A N 1
ATOM 3378 C CA . HIS A 1 398 ? -11.727 3.928 25.999 1.00 91.19 398 HIS A CA 1
ATOM 3379 C C . HIS A 1 398 ? -11.382 2.956 27.143 1.00 91.19 398 HIS A C 1
ATOM 3381 O O . HIS A 1 398 ? -11.556 3.284 28.314 1.00 91.19 398 HIS A O 1
ATOM 3387 N N . TYR A 1 399 ? -10.924 1.748 26.796 1.00 86.94 399 TYR A N 1
ATOM 3388 C CA . TYR A 1 399 ? -10.563 0.660 27.718 1.00 86.94 399 TYR A CA 1
ATOM 3389 C C . TYR A 1 399 ? -11.577 0.457 28.861 1.00 86.94 399 TYR A C 1
ATOM 3391 O O . TYR A 1 399 ? -11.225 0.443 30.036 1.00 86.94 399 TYR A O 1
ATOM 3399 N N . ASN A 1 400 ? -12.856 0.290 28.524 1.00 86.44 400 ASN A N 1
ATOM 3400 C CA . ASN A 1 400 ? -13.899 -0.130 29.466 1.00 86.44 400 ASN A CA 1
ATOM 3401 C C . ASN A 1 400 ? -14.435 -1.518 29.053 1.00 86.44 400 ASN A C 1
ATOM 3403 O O . ASN A 1 400 ? -13.745 -2.301 28.400 1.00 86.44 400 ASN A O 1
ATOM 3407 N N . LYS A 1 401 ? -15.650 -1.877 29.478 1.00 86.31 401 LYS A N 1
ATOM 3408 C CA . LYS A 1 401 ? -16.370 -3.073 29.013 1.00 86.31 401 LYS A CA 1
ATOM 3409 C C . LYS A 1 401 ? -17.731 -2.664 28.437 1.00 86.31 401 LYS A C 1
ATOM 3411 O O . LYS A 1 401 ? -18.722 -3.357 28.651 1.00 86.31 401 LYS A O 1
ATOM 3416 N N . LEU A 1 402 ? -17.790 -1.508 27.761 1.00 90.81 402 LEU A N 1
ATOM 3417 C CA . LEU A 1 402 ? -19.039 -0.954 27.243 1.00 90.81 402 LEU A CA 1
ATOM 3418 C C . LEU A 1 402 ? -19.638 -1.884 26.190 1.00 90.81 402 LEU A C 1
ATOM 3420 O O . LEU A 1 402 ? -19.023 -2.123 25.151 1.00 90.81 402 LEU A O 1
ATOM 3424 N N . THR A 1 403 ? -20.850 -2.360 26.457 1.00 91.31 403 THR A N 1
ATOM 3425 C CA . THR A 1 403 ? -21.740 -2.991 25.474 1.00 91.31 403 THR A CA 1
ATOM 3426 C C . THR A 1 403 ? -22.725 -1.977 24.899 1.00 91.31 403 THR A C 1
ATOM 3428 O O . THR A 1 403 ? -23.207 -2.164 23.787 1.00 91.31 403 THR A O 1
ATOM 3431 N N . THR A 1 404 ? -22.990 -0.889 25.634 1.00 92.56 404 THR A N 1
ATOM 3432 C CA . THR A 1 404 ? -23.954 0.153 25.261 1.00 92.56 404 THR A CA 1
ATOM 3433 C C . THR A 1 404 ? -23.344 1.543 25.434 1.00 92.56 404 THR A C 1
ATOM 3435 O O . THR A 1 404 ? -22.881 1.896 26.523 1.00 92.56 404 THR A O 1
ATOM 3438 N N . LEU A 1 405 ? -23.402 2.351 24.372 1.00 96.00 405 LEU A N 1
ATOM 3439 C CA . LEU A 1 405 ? -23.067 3.775 24.385 1.00 96.00 405 LEU A CA 1
ATOM 3440 C C . LEU A 1 405 ? -24.180 4.574 23.690 1.00 96.00 405 LEU A C 1
ATOM 3442 O O . LEU A 1 405 ? -24.375 4.450 22.482 1.00 96.00 405 LEU A O 1
ATOM 3446 N N . GLU A 1 406 ? -24.884 5.416 24.446 1.00 94.38 406 GLU A N 1
ATOM 3447 C CA . GLU A 1 406 ? -25.933 6.305 23.930 1.00 94.38 406 GLU A CA 1
ATOM 3448 C C . GLU A 1 406 ? -25.513 7.778 24.010 1.00 94.38 406 GLU A C 1
ATOM 3450 O O . GLU A 1 406 ? -24.980 8.225 25.025 1.00 94.38 406 GLU A O 1
ATOM 3455 N N . MET A 1 407 ? -25.771 8.545 22.944 1.00 92.94 407 MET A N 1
ATOM 3456 C CA . MET A 1 407 ? -25.337 9.945 22.779 1.00 92.94 407 MET A CA 1
ATOM 3457 C C . MET A 1 407 ? -26.483 10.844 22.287 1.00 92.94 407 MET A C 1
ATOM 3459 O O . MET A 1 407 ? -26.373 11.557 21.288 1.00 92.94 407 MET A O 1
ATOM 3463 N N . ASN A 1 408 ? -27.620 10.775 22.977 1.00 88.75 408 ASN A N 1
ATOM 3464 C CA . ASN A 1 408 ? -28.859 11.434 22.576 1.00 88.75 408 ASN A CA 1
ATOM 3465 C C . ASN A 1 408 ? -28.774 12.962 22.784 1.00 88.75 408 ASN A C 1
ATOM 3467 O O . ASN A 1 408 ? -28.548 13.436 23.900 1.00 88.75 408 ASN A O 1
ATOM 3471 N N . ASN A 1 409 ? -29.019 13.748 21.729 1.00 86.38 409 ASN A N 1
ATOM 3472 C CA . ASN A 1 409 ? -28.920 15.218 21.732 1.00 86.38 409 ASN A CA 1
ATOM 3473 C C . ASN A 1 409 ? -27.519 15.726 22.158 1.00 86.38 409 ASN A C 1
ATOM 3475 O O . ASN A 1 409 ? -27.376 16.587 23.036 1.00 86.38 409 ASN A O 1
ATOM 3479 N N . CYS A 1 410 ? -26.477 15.157 21.539 1.00 90.56 410 CYS A N 1
ATOM 3480 C CA . CYS A 1 410 ? -25.058 15.493 21.732 1.00 90.56 410 CYS A CA 1
ATOM 3481 C C . CYS A 1 410 ? -24.396 16.006 20.431 1.00 90.56 410 CYS A C 1
ATOM 3483 O O . CYS A 1 410 ? -23.230 15.727 20.156 1.00 90.56 410 CYS A O 1
ATOM 3485 N N . ASP A 1 411 ? -25.131 16.770 19.618 1.00 87.62 411 ASP A N 1
ATOM 3486 C CA . ASP A 1 411 ? -24.781 17.110 18.221 1.00 87.62 411 ASP A CA 1
ATOM 3487 C C . ASP A 1 411 ? -23.545 18.013 18.038 1.00 87.62 411 ASP A C 1
ATOM 3489 O O . ASP A 1 411 ? -23.115 18.280 16.916 1.00 87.62 411 ASP A O 1
ATOM 3493 N N . ASN A 1 412 ? -22.955 18.499 19.133 1.00 92.00 412 ASN A N 1
ATOM 3494 C CA . ASN A 1 412 ? -21.749 19.329 19.118 1.00 92.00 412 ASN A CA 1
ATOM 3495 C C . ASN A 1 412 ? -20.442 18.552 19.360 1.00 92.00 412 ASN A C 1
ATOM 3497 O O . ASN A 1 412 ? -19.390 19.183 19.487 1.00 92.00 412 ASN A O 1
ATOM 3501 N N . LEU A 1 413 ? -20.492 17.214 19.381 1.00 94.88 413 LEU A N 1
ATOM 3502 C CA . LEU A 1 413 ? -19.316 16.353 19.517 1.00 94.88 413 LEU A CA 1
ATOM 3503 C C . LEU A 1 413 ? -18.327 16.549 18.353 1.00 94.88 413 LEU A C 1
ATOM 3505 O O . LEU A 1 413 ? -18.663 16.388 17.182 1.00 94.88 413 LEU A O 1
ATOM 3509 N N . GLU A 1 414 ? -17.083 16.873 18.709 1.00 96.12 414 GLU A N 1
ATOM 3510 C CA . GLU A 1 414 ? -15.931 17.056 17.816 1.00 96.12 414 GLU A CA 1
ATOM 3511 C C . GLU A 1 414 ? -14.999 15.835 17.840 1.00 96.12 414 GLU A C 1
ATOM 3513 O O . GLU A 1 414 ? -14.350 15.538 16.838 1.00 96.12 414 GLU A O 1
ATOM 3518 N N . GLY A 1 415 ? -14.946 15.102 18.959 1.00 96.75 415 GLY A N 1
ATOM 3519 C CA . GLY A 1 415 ? -14.142 13.888 19.099 1.00 96.75 415 GLY A CA 1
ATOM 3520 C C . GLY A 1 415 ? -14.803 12.825 19.976 1.00 96.75 415 GLY A C 1
ATOM 3521 O O . GLY A 1 415 ? -15.270 13.138 21.075 1.00 96.75 415 GLY A O 1
ATOM 3522 N N . ILE A 1 416 ? -14.808 11.579 19.495 1.00 97.25 416 ILE A N 1
ATOM 3523 C CA . ILE A 1 416 ? -15.291 10.388 20.209 1.00 97.25 416 ILE A CA 1
ATOM 3524 C C . ILE A 1 416 ? -14.182 9.330 20.213 1.00 97.25 416 ILE A C 1
ATOM 3526 O O . ILE A 1 416 ? -13.744 8.877 19.155 1.00 97.25 416 ILE A O 1
ATOM 3530 N N . ASN A 1 417 ? -13.761 8.903 21.401 1.00 97.12 417 ASN A N 1
ATOM 3531 C CA . ASN A 1 417 ? -12.915 7.732 21.599 1.00 97.12 417 ASN A CA 1
ATOM 3532 C C . ASN A 1 417 ? -13.670 6.701 22.444 1.00 97.12 417 ASN A C 1
ATOM 3534 O O . ASN A 1 417 ? -13.983 6.962 23.605 1.00 97.12 417 ASN A O 1
ATOM 3538 N N . CYS A 1 418 ? -13.960 5.536 21.870 1.00 95.44 418 CYS A N 1
ATOM 3539 C CA . CYS A 1 418 ? -14.561 4.398 22.569 1.00 95.44 418 CYS A CA 1
ATOM 3540 C C . CYS A 1 418 ? -13.785 3.097 22.302 1.00 95.44 418 CYS A C 1
ATOM 3542 O O . CYS A 1 418 ? -14.356 2.005 22.338 1.00 95.44 418 CYS A O 1
ATOM 3544 N N . SER A 1 419 ? -12.483 3.207 22.029 1.00 94.69 419 SER A N 1
ATOM 3545 C CA . SER A 1 419 ? -11.611 2.059 21.763 1.00 94.69 419 SER A CA 1
ATOM 3546 C C . SER A 1 419 ? -11.494 1.090 22.944 1.00 94.69 419 SER A C 1
ATOM 3548 O O . SER A 1 419 ? -11.659 1.485 24.095 1.00 94.69 419 SER A O 1
ATOM 3550 N N . GLY A 1 420 ? -11.210 -0.188 22.688 1.00 89.94 420 GLY A N 1
ATOM 3551 C CA . GLY A 1 420 ? -11.017 -1.191 23.741 1.00 89.94 420 GLY A CA 1
ATOM 3552 C C . GLY A 1 420 ? -12.283 -1.453 24.558 1.00 89.94 420 GLY A C 1
ATOM 3553 O O . GLY A 1 420 ? -12.242 -1.409 25.785 1.00 89.94 420 GLY A O 1
ATOM 3554 N N . ASN A 1 421 ? -13.407 -1.678 23.881 1.00 91.94 421 ASN A N 1
ATOM 3555 C CA . ASN A 1 421 ? -14.716 -1.940 24.482 1.00 91.94 421 ASN A CA 1
ATOM 3556 C C . ASN A 1 421 ? -15.348 -3.204 23.865 1.00 91.94 421 ASN A C 1
ATOM 3558 O O . ASN A 1 421 ? -14.667 -4.007 23.230 1.00 91.94 421 ASN A O 1
ATOM 3562 N N . GLN A 1 422 ? -16.640 -3.439 24.107 1.00 92.75 422 GLN A N 1
ATOM 3563 C CA . GLN A 1 422 ? -17.379 -4.600 23.600 1.00 92.75 422 GLN A CA 1
ATOM 3564 C C . GLN A 1 422 ? -18.529 -4.197 22.660 1.00 92.75 422 GLN A C 1
ATOM 3566 O O . GLN A 1 422 ? -19.443 -4.992 22.437 1.00 92.75 422 GLN A O 1
ATOM 3571 N N . LEU A 1 423 ? -18.481 -2.984 22.094 1.00 94.88 423 LEU A N 1
ATOM 3572 C CA . LEU A 1 423 ? -19.539 -2.434 21.245 1.00 94.88 423 LEU A CA 1
ATOM 3573 C C . LEU A 1 423 ? -19.667 -3.232 19.940 1.00 94.88 423 LEU A C 1
ATOM 3575 O O . LEU A 1 423 ? -18.670 -3.524 19.278 1.00 94.88 423 LEU A O 1
ATOM 3579 N N . THR A 1 424 ? -20.903 -3.559 19.568 1.00 93.75 424 THR A N 1
ATOM 3580 C CA . THR A 1 424 ? -21.265 -4.213 18.297 1.00 93.75 424 THR A CA 1
ATOM 3581 C C . THR A 1 424 ? -21.964 -3.256 17.330 1.00 93.75 424 THR A C 1
ATOM 3583 O O . THR A 1 424 ? -21.814 -3.395 16.118 1.00 93.75 424 THR A O 1
ATOM 3586 N N . GLU A 1 425 ? -22.679 -2.261 17.860 1.00 92.19 425 GLU A N 1
ATOM 3587 C CA . GLU A 1 425 ? -23.311 -1.158 17.133 1.00 92.19 425 GLU A CA 1
ATOM 3588 C C . GLU A 1 425 ? -23.086 0.179 17.860 1.00 92.19 425 GLU A C 1
ATOM 3590 O O . GLU A 1 425 ? -22.775 0.216 19.051 1.00 92.19 425 GLU A O 1
ATOM 3595 N N . ILE A 1 426 ? -23.204 1.294 17.133 1.00 92.38 426 ILE A N 1
ATOM 3596 C CA . ILE A 1 426 ? -23.121 2.644 17.699 1.00 92.38 426 ILE A CA 1
ATOM 3597 C C . ILE A 1 426 ? -24.000 3.606 16.897 1.00 92.38 426 ILE A C 1
ATOM 3599 O O . ILE A 1 426 ? -23.913 3.678 15.670 1.00 92.38 426 ILE A O 1
ATOM 3603 N N . LYS A 1 427 ? -24.838 4.376 17.597 1.00 89.25 427 LYS A N 1
ATOM 3604 C CA . LYS A 1 427 ? -25.598 5.487 17.012 1.00 89.25 427 LYS A CA 1
ATOM 3605 C C . LYS A 1 427 ? -24.807 6.770 17.223 1.00 89.25 427 LYS A C 1
ATOM 3607 O O . LYS A 1 427 ? -24.725 7.288 18.334 1.00 89.25 427 LYS A O 1
ATOM 3612 N N . LEU A 1 428 ? -24.177 7.237 16.153 1.00 88.94 428 LEU A N 1
ATOM 3613 C CA . LEU A 1 428 ? -23.404 8.475 16.152 1.00 88.94 428 LEU A CA 1
ATOM 3614 C C . LEU A 1 428 ? -24.348 9.694 16.053 1.00 88.94 428 LEU A C 1
ATOM 3616 O O . LEU A 1 428 ? -25.441 9.568 15.493 1.00 88.94 428 LEU A O 1
ATOM 3620 N N . PRO A 1 429 ? -23.963 10.864 16.603 1.00 82.81 429 PRO A N 1
ATOM 3621 C CA . PRO A 1 429 ? -24.703 12.118 16.410 1.00 82.81 429 PRO A CA 1
ATOM 3622 C C . PRO A 1 429 ? -24.698 12.537 14.928 1.00 82.81 429 PRO A C 1
ATOM 3624 O O . PRO A 1 429 ? -23.986 11.939 14.127 1.00 82.81 429 PRO A O 1
ATOM 3627 N N . SER A 1 430 ? -25.417 13.608 14.561 1.00 75.38 430 SER A N 1
ATOM 3628 C CA . SER A 1 430 ? -25.639 14.032 13.156 1.00 75.38 430 SER A CA 1
ATOM 3629 C C . SER A 1 430 ? -24.386 14.229 12.277 1.00 75.38 430 SER A C 1
ATOM 3631 O O . SER A 1 430 ? -24.500 14.377 11.061 1.00 75.38 430 SER A O 1
ATOM 3633 N N . GLY A 1 431 ? -23.186 14.236 12.863 1.00 68.56 431 GLY A N 1
ATOM 3634 C CA . GLY A 1 431 ? -21.911 14.174 12.147 1.00 68.56 431 GLY A CA 1
ATOM 3635 C C . GLY A 1 431 ? -21.377 15.518 11.660 1.00 68.56 431 GLY A C 1
ATOM 3636 O O . GLY A 1 431 ? -20.218 15.598 11.252 1.00 68.56 431 GLY A O 1
ATOM 3637 N N . GLU A 1 432 ? -22.163 16.598 11.748 1.00 82.75 432 GLU A N 1
ATOM 3638 C CA . GLU A 1 432 ? -21.776 17.916 11.224 1.00 82.75 432 GLU A CA 1
ATOM 3639 C C . GLU A 1 432 ? -20.478 18.468 11.832 1.00 82.75 432 GLU A C 1
ATOM 3641 O O . GLU A 1 432 ? -19.761 19.213 11.162 1.00 82.75 432 GLU A O 1
ATOM 3646 N N . LYS A 1 433 ? -20.153 18.107 13.080 1.00 90.44 433 LYS A N 1
ATOM 3647 C CA . LYS A 1 433 ? -18.973 18.616 13.800 1.00 90.44 433 LYS A CA 1
ATOM 3648 C C . LYS A 1 433 ? -17.926 17.565 14.148 1.00 90.44 433 LYS A C 1
ATOM 3650 O O . LYS A 1 433 ? -16.858 17.946 14.615 1.00 90.44 433 LYS A O 1
ATOM 3655 N N . LEU A 1 434 ? -18.189 16.283 13.892 1.00 95.44 434 LEU A N 1
ATOM 3656 C CA . LEU A 1 434 ? -17.288 15.208 14.298 1.00 95.44 434 LEU A CA 1
ATOM 3657 C C . LEU A 1 434 ? -16.018 15.213 13.433 1.00 95.44 434 LEU A C 1
ATOM 3659 O O . LEU A 1 434 ? -16.077 15.068 12.212 1.00 95.44 434 LEU A O 1
ATOM 3663 N N . GLU A 1 435 ? -14.864 15.385 14.075 1.00 96.62 435 GLU A N 1
ATOM 3664 C CA . GLU A 1 435 ? -13.549 15.455 13.433 1.00 96.62 435 GLU A CA 1
ATOM 3665 C C . GLU A 1 435 ? -12.658 14.249 13.768 1.00 96.62 435 GLU A C 1
ATOM 3667 O O . GLU A 1 435 ? -11.794 13.889 12.969 1.00 96.62 435 GLU A O 1
ATOM 3672 N N . GLU A 1 436 ? -12.843 13.615 14.926 1.00 97.69 436 GLU A N 1
ATOM 3673 C CA . GLU A 1 436 ? -12.050 12.457 15.356 1.00 97.69 436 GLU A CA 1
ATOM 3674 C C . GLU A 1 436 ? -12.968 11.341 15.870 1.00 97.69 436 GLU A C 1
ATOM 3676 O O . GLU A 1 436 ? -13.795 11.568 16.753 1.00 97.69 436 GLU A O 1
ATOM 3681 N N . LEU A 1 437 ? -12.820 10.134 15.321 1.00 97.81 437 LEU A N 1
ATOM 3682 C CA . LEU A 1 437 ? -13.572 8.953 15.741 1.00 97.81 437 LEU A CA 1
ATOM 3683 C C . LEU A 1 437 ? -12.626 7.762 15.904 1.00 97.81 437 LEU A C 1
ATOM 3685 O O . LEU A 1 437 ? -11.958 7.364 14.950 1.00 97.81 437 LEU A O 1
ATOM 3689 N N . ASN A 1 438 ? -12.582 7.192 17.108 1.00 98.00 438 ASN A N 1
ATOM 3690 C CA . ASN A 1 438 ? -11.833 5.976 17.397 1.00 98.00 438 ASN A CA 1
ATOM 3691 C C . ASN A 1 438 ? -12.763 4.864 17.910 1.00 98.00 438 ASN A C 1
ATOM 3693 O O . ASN A 1 438 ? -13.357 4.990 18.985 1.00 98.00 438 ASN A O 1
ATOM 3697 N N . LEU A 1 439 ? -12.852 3.788 17.121 1.00 96.94 439 LEU A N 1
ATOM 3698 C CA . LEU A 1 439 ? -13.638 2.579 17.358 1.00 96.94 439 LEU A CA 1
ATOM 3699 C C . LEU A 1 439 ? -12.763 1.325 17.573 1.00 96.94 439 LEU A C 1
ATOM 3701 O O . LEU A 1 439 ? -13.308 0.221 17.627 1.00 96.94 439 LEU A O 1
ATOM 3705 N N . CYS A 1 440 ? -11.431 1.433 17.649 1.00 95.25 440 CYS A N 1
ATOM 3706 C CA . CYS A 1 440 ? -10.557 0.257 17.592 1.00 95.25 440 CYS A CA 1
ATOM 3707 C C . CYS A 1 440 ? -10.729 -0.705 18.776 1.00 95.25 440 CYS A C 1
ATOM 3709 O O . CYS A 1 440 ? -11.161 -0.304 19.854 1.00 95.25 440 CYS A O 1
ATOM 3711 N N . TYR A 1 441 ? -10.411 -1.988 18.585 1.00 93.06 441 TYR A N 1
ATOM 3712 C CA . TYR A 1 441 ? -10.610 -3.050 19.584 1.00 93.06 441 TYR A CA 1
ATOM 3713 C C . TYR A 1 441 ? -12.055 -3.075 20.127 1.00 93.06 441 TYR A C 1
ATOM 3715 O O . TYR A 1 441 ? -12.296 -2.881 21.319 1.00 93.06 441 TYR A O 1
ATOM 3723 N N . ASN A 1 442 ? -13.014 -3.287 19.226 1.00 94.06 442 ASN A N 1
ATOM 3724 C CA . ASN A 1 442 ? -14.431 -3.513 19.519 1.00 94.06 442 ASN A CA 1
ATOM 3725 C C . ASN A 1 442 ? -14.937 -4.727 18.705 1.00 94.06 442 ASN A C 1
ATOM 3727 O O . ASN A 1 442 ? -14.156 -5.455 18.088 1.00 94.06 442 ASN A O 1
ATOM 3731 N N . ASN A 1 443 ? -16.251 -4.961 18.709 1.00 94.62 443 ASN A N 1
ATOM 3732 C CA . ASN A 1 443 ? -16.906 -6.099 18.063 1.00 94.62 443 ASN A CA 1
ATOM 3733 C C . ASN A 1 443 ? -17.801 -5.675 16.876 1.00 94.62 443 ASN A C 1
ATOM 3735 O O . ASN A 1 443 ? -18.771 -6.368 16.563 1.00 94.62 443 ASN A O 1
ATOM 3739 N N . PHE A 1 444 ? -17.512 -4.547 16.212 1.00 95.38 444 PHE A N 1
ATOM 3740 C CA . PHE A 1 444 ? -18.318 -4.053 15.085 1.00 95.38 444 PHE A CA 1
ATOM 3741 C C . PHE A 1 444 ? -18.259 -5.013 13.884 1.00 95.38 444 PHE A C 1
ATOM 3743 O O . PHE A 1 444 ? -17.236 -5.087 13.207 1.00 95.38 444 PHE A O 1
ATOM 3750 N N . ASN A 1 445 ? -19.355 -5.731 13.610 1.00 94.06 445 ASN A N 1
ATOM 3751 C CA . ASN A 1 445 ? -19.471 -6.730 12.535 1.00 94.06 445 ASN A CA 1
ATOM 3752 C C . ASN A 1 445 ? -20.448 -6.264 11.440 1.00 94.06 445 ASN A C 1
ATOM 3754 O O . ASN A 1 445 ? -21.564 -6.770 11.314 1.00 94.06 445 ASN A O 1
ATOM 3758 N N . GLN A 1 446 ? -20.044 -5.238 10.693 1.00 94.38 446 GLN A N 1
ATOM 3759 C CA . GLN A 1 446 ? -20.843 -4.597 9.644 1.00 94.38 446 GLN A CA 1
ATOM 3760 C C . GLN A 1 446 ? -19.938 -3.942 8.588 1.00 94.38 446 GLN A C 1
ATOM 3762 O O . GLN A 1 446 ? -18.723 -3.851 8.774 1.00 94.38 446 GLN A O 1
ATOM 3767 N N . ASP A 1 447 ? -20.523 -3.473 7.485 1.00 95.50 447 ASP A N 1
ATOM 3768 C CA . ASP A 1 447 ? -19.814 -2.618 6.527 1.00 95.50 447 ASP A CA 1
ATOM 3769 C C . ASP A 1 447 ? -19.689 -1.163 7.025 1.00 95.50 447 ASP A C 1
ATOM 3771 O O . ASP A 1 447 ? -20.218 -0.792 8.072 1.00 95.50 447 ASP A O 1
ATOM 3775 N N . LEU A 1 448 ? -18.968 -0.312 6.286 1.00 96.12 448 LEU A N 1
ATOM 3776 C CA . LEU A 1 448 ? -18.704 1.079 6.685 1.00 96.12 448 LEU A CA 1
ATOM 3777 C C . LEU A 1 448 ? -19.842 2.070 6.366 1.00 96.12 448 LEU A C 1
ATOM 3779 O O . LEU A 1 448 ? -19.665 3.276 6.554 1.00 96.12 448 LEU A O 1
ATOM 3783 N N . SER A 1 449 ? -21.007 1.621 5.883 1.00 94.25 449 SER A N 1
ATOM 3784 C CA . SER A 1 449 ? -22.106 2.509 5.456 1.00 94.25 449 SER A CA 1
ATOM 3785 C C . SER A 1 449 ? -22.605 3.438 6.569 1.00 94.25 449 SER A C 1
ATOM 3787 O O . SER A 1 449 ? -22.921 4.603 6.296 1.00 94.25 449 SER A O 1
ATOM 3789 N N . PHE A 1 450 ? -22.565 2.985 7.829 1.00 93.00 450 PHE A N 1
ATOM 3790 C CA . PHE A 1 450 ? -22.907 3.780 9.016 1.00 93.00 450 PHE A CA 1
ATOM 3791 C C . PHE A 1 450 ? -22.015 5.017 9.222 1.00 93.00 450 PHE A C 1
ATOM 3793 O O . PHE A 1 450 ? -22.414 5.935 9.932 1.00 93.00 450 PHE A O 1
ATOM 3800 N N . LEU A 1 451 ? -20.844 5.092 8.579 1.00 94.19 451 LEU A N 1
ATOM 3801 C CA . LEU A 1 451 ? -19.923 6.231 8.670 1.00 94.19 451 LEU A CA 1
ATOM 3802 C C . LEU A 1 451 ? -20.110 7.264 7.545 1.00 94.19 451 LEU A C 1
ATOM 3804 O O . LEU A 1 451 ? -19.556 8.359 7.623 1.00 94.19 451 LEU A O 1
ATOM 3808 N N . SER A 1 452 ? -20.882 6.949 6.500 1.00 91.31 452 SER A N 1
ATOM 3809 C CA . SER A 1 452 ? -20.936 7.730 5.246 1.00 91.31 452 SER A CA 1
ATOM 3810 C C . SER A 1 452 ? -21.369 9.198 5.393 1.00 91.31 452 SER A C 1
ATOM 3812 O O . SER A 1 452 ? -20.990 10.044 4.582 1.00 91.31 452 SER A O 1
ATOM 3814 N N . HIS A 1 453 ? -22.121 9.525 6.447 1.00 90.62 453 HIS A N 1
ATOM 3815 C CA . HIS A 1 453 ? -22.586 10.882 6.751 1.00 90.62 453 HIS A CA 1
ATOM 3816 C C . HIS A 1 453 ? -21.531 11.757 7.462 1.00 90.62 453 HIS A C 1
ATOM 3818 O O . HIS A 1 453 ? -21.672 12.978 7.518 1.00 90.62 453 HIS A O 1
ATOM 3824 N N . LEU A 1 454 ? -20.439 11.169 7.964 1.00 93.00 454 LEU A N 1
ATOM 3825 C CA . LEU A 1 454 ? -19.420 11.829 8.794 1.00 93.00 454 LEU A CA 1
ATOM 3826 C C . LEU A 1 454 ? -18.359 12.569 7.955 1.00 93.00 454 LEU A C 1
ATOM 3828 O O . LEU A 1 454 ? -17.150 12.431 8.154 1.00 93.00 454 LEU A O 1
ATOM 3832 N N . VAL A 1 455 ? -18.807 13.379 6.995 1.00 92.25 455 VAL A N 1
ATOM 3833 C CA . VAL A 1 455 ? -17.966 14.027 5.966 1.00 92.25 455 VAL A CA 1
ATOM 3834 C C . VAL A 1 455 ? -16.880 14.969 6.515 1.00 92.25 455 VAL A C 1
ATOM 3836 O O . VAL A 1 455 ? -15.979 15.379 5.777 1.00 92.25 455 VAL A O 1
ATOM 3839 N N . ASN A 1 456 ? -16.953 15.325 7.802 1.00 93.88 456 ASN A N 1
ATOM 3840 C CA . ASN A 1 456 ? -16.015 16.223 8.472 1.00 93.88 456 ASN A CA 1
ATOM 3841 C C . ASN A 1 456 ? -14.854 15.528 9.204 1.00 93.88 456 ASN A C 1
ATOM 3843 O O . ASN A 1 456 ? -13.937 16.235 9.641 1.00 93.88 456 ASN A O 1
ATOM 3847 N N . LEU A 1 457 ? -14.837 14.189 9.268 1.00 96.19 457 LEU A N 1
ATOM 3848 C CA . LEU A 1 457 ? -13.766 13.431 9.917 1.00 96.19 457 LEU A CA 1
ATOM 3849 C C . LEU A 1 457 ? -12.378 13.767 9.353 1.00 96.19 457 LEU A C 1
ATOM 3851 O O . LEU A 1 457 ? -12.168 13.909 8.148 1.00 96.19 457 LEU A O 1
ATOM 3855 N N . LYS A 1 458 ? -11.415 13.866 10.268 1.00 97.44 458 LYS A N 1
ATOM 3856 C CA . LYS A 1 458 ? -9.978 14.080 10.052 1.00 97.44 458 LYS A CA 1
ATOM 3857 C C . LYS A 1 458 ? -9.158 12.869 10.490 1.00 97.44 458 LYS A C 1
ATOM 3859 O O . LYS A 1 458 ? -8.106 12.631 9.898 1.00 97.44 458 LYS A O 1
ATOM 3864 N N . LYS A 1 459 ? -9.626 12.116 11.489 1.00 98.19 459 LYS A N 1
ATOM 3865 C CA . LYS A 1 459 ? -9.033 10.852 11.943 1.00 98.19 459 LYS A CA 1
ATOM 3866 C C . LYS A 1 459 ? -10.120 9.799 12.128 1.00 98.19 459 LYS A C 1
ATOM 3868 O O . LYS A 1 459 ? -11.148 10.106 12.733 1.00 98.19 459 LYS A O 1
ATOM 3873 N N . LEU A 1 460 ? -9.862 8.591 11.643 1.00 98.25 460 LEU A N 1
ATOM 3874 C CA . LEU A 1 460 ? -10.739 7.436 11.798 1.00 98.25 460 LEU A CA 1
ATOM 3875 C C . LEU A 1 460 ? -9.904 6.200 12.149 1.00 98.25 460 LEU A C 1
ATOM 3877 O O . LEU A 1 460 ? -9.050 5.798 11.364 1.00 98.25 460 LEU A O 1
ATOM 3881 N N . ASP A 1 461 ? -10.142 5.618 13.320 1.00 98.25 461 ASP A N 1
ATOM 3882 C CA . ASP A 1 461 ? -9.503 4.373 13.758 1.00 98.25 461 ASP A CA 1
ATOM 3883 C C . ASP A 1 461 ? -10.544 3.253 13.838 1.00 98.25 461 ASP A C 1
ATOM 3885 O O . ASP A 1 461 ? -11.517 3.350 14.592 1.00 98.25 461 ASP A O 1
ATOM 3889 N N . LEU A 1 462 ? -10.347 2.215 13.027 1.00 97.38 462 LEU A N 1
ATOM 3890 C CA . LEU A 1 462 ? -11.206 1.036 12.918 1.00 97.38 462 LEU A CA 1
ATOM 3891 C C . LEU A 1 462 ? -10.475 -0.253 13.329 1.00 97.38 462 LEU A C 1
ATOM 3893 O O . LEU A 1 462 ? -11.066 -1.332 13.256 1.00 97.38 462 LEU A O 1
ATOM 3897 N N . ASN A 1 463 ? -9.213 -0.151 13.763 1.00 95.94 463 ASN A N 1
ATOM 3898 C CA . ASN A 1 463 ? -8.304 -1.277 13.956 1.00 95.94 463 ASN A CA 1
ATOM 3899 C C . ASN A 1 463 ? -8.900 -2.374 14.855 1.00 95.94 463 ASN A C 1
ATOM 3901 O O . ASN A 1 463 ? -9.527 -2.105 15.879 1.00 95.94 463 ASN A O 1
ATOM 3905 N N . ASN A 1 464 ? -8.684 -3.630 14.479 1.00 94.12 464 ASN A N 1
ATOM 3906 C CA . ASN A 1 464 ? -9.086 -4.811 15.231 1.00 94.12 464 ASN A CA 1
ATOM 3907 C C . ASN A 1 464 ? -10.597 -4.884 15.522 1.00 94.12 464 ASN A C 1
ATOM 3909 O O . ASN A 1 464 ? -11.023 -5.120 16.650 1.00 94.12 464 ASN A O 1
ATOM 3913 N N . ASN A 1 465 ? -11.398 -4.731 14.467 1.00 94.81 465 ASN A N 1
ATOM 3914 C CA . ASN A 1 465 ? -12.837 -4.997 14.444 1.00 94.81 465 ASN A CA 1
ATOM 3915 C C . ASN A 1 465 ? -13.178 -5.994 13.321 1.00 94.81 465 ASN A C 1
ATOM 3917 O O . ASN A 1 465 ? -12.486 -6.000 12.306 1.00 94.81 465 ASN A O 1
ATOM 3921 N N . PRO A 1 466 ? -14.242 -6.807 13.436 1.00 93.69 466 PRO A N 1
ATOM 3922 C CA . PRO A 1 466 ? -14.754 -7.643 12.342 1.00 93.69 466 PRO A CA 1
ATOM 3923 C C . PRO A 1 466 ? -15.538 -6.842 11.271 1.00 93.69 466 PRO A C 1
ATOM 3925 O O . PRO A 1 466 ? -16.535 -7.314 10.732 1.00 93.69 466 PRO A O 1
ATOM 3928 N N . LEU A 1 467 ? -15.100 -5.616 10.959 1.00 96.25 467 LEU A N 1
ATOM 3929 C CA . LEU A 1 467 ? -15.674 -4.788 9.892 1.00 96.25 467 LEU A CA 1
ATOM 3930 C C . LEU A 1 467 ? -15.297 -5.373 8.530 1.00 96.25 467 LEU A C 1
ATOM 3932 O O . LEU A 1 467 ? -14.152 -5.782 8.350 1.00 96.25 467 LEU A O 1
ATOM 3936 N N . TYR A 1 468 ? -16.225 -5.379 7.573 1.00 93.62 468 TYR A N 1
ATOM 3937 C CA . TYR A 1 468 ? -16.032 -6.027 6.272 1.00 93.62 468 TYR A CA 1
ATOM 3938 C C . TYR A 1 468 ? -16.472 -5.162 5.083 1.00 93.62 468 TYR A C 1
ATOM 3940 O O . TYR A 1 468 ? -17.109 -4.122 5.237 1.00 93.62 468 TYR A O 1
ATOM 3948 N N . GLY A 1 469 ? -16.155 -5.619 3.869 1.00 92.12 469 GLY A N 1
ATOM 3949 C CA . GLY A 1 469 ? -16.578 -4.973 2.625 1.00 92.12 469 GLY A CA 1
ATOM 3950 C C . GLY A 1 469 ? -15.557 -3.958 2.116 1.00 92.12 469 GLY A C 1
ATOM 3951 O O . GLY A 1 469 ? -14.355 -4.215 2.158 1.00 92.12 469 GLY A O 1
ATOM 3952 N N . SER A 1 470 ? -16.033 -2.819 1.603 1.00 92.12 470 SER A N 1
ATOM 3953 C CA . SER A 1 470 ? -15.192 -1.839 0.909 1.00 92.12 470 SER A CA 1
ATOM 3954 C C . SER A 1 470 ? -15.080 -0.494 1.634 1.00 92.12 470 SER A C 1
ATOM 3956 O O . SER A 1 470 ? -15.922 -0.106 2.446 1.00 92.12 470 SER A O 1
ATOM 3958 N N . LEU A 1 471 ? -14.046 0.265 1.270 1.00 92.88 471 LEU A N 1
ATOM 3959 C CA . LEU A 1 471 ? -13.815 1.650 1.696 1.00 92.88 471 LEU A CA 1
ATOM 3960 C C . LEU A 1 471 ? -14.706 2.684 0.964 1.00 92.88 471 LEU A C 1
ATOM 3962 O O . LEU A 1 471 ? -14.575 3.883 1.213 1.00 92.88 471 LEU A O 1
ATOM 3966 N N . GLU A 1 472 ? -15.631 2.254 0.092 1.00 90.50 472 GLU A N 1
ATOM 3967 C CA . GLU A 1 472 ? -16.544 3.136 -0.662 1.00 90.50 472 GLU A CA 1
ATOM 3968 C C . GLU A 1 472 ? -17.343 4.135 0.203 1.00 90.50 472 GLU A C 1
ATOM 3970 O O . GLU A 1 472 ? -17.461 5.302 -0.196 1.00 90.50 472 GLU A O 1
ATOM 3975 N N . PRO A 1 473 ? -17.842 3.775 1.404 1.00 94.88 473 PRO A N 1
ATOM 3976 C CA . PRO A 1 473 ? -18.549 4.719 2.272 1.00 94.88 473 PRO A CA 1
ATOM 3977 C C . PRO A 1 473 ? -17.706 5.919 2.730 1.00 94.88 473 PRO A C 1
ATOM 3979 O O . PRO A 1 473 ? -18.267 6.932 3.145 1.00 94.88 473 PRO A O 1
ATOM 3982 N N . LEU A 1 474 ? -16.373 5.849 2.631 1.00 94.44 474 LEU A N 1
ATOM 3983 C CA . LEU A 1 474 ? -15.465 6.929 3.032 1.00 94.44 474 LEU A CA 1
ATOM 3984 C C . LEU A 1 474 ? -15.280 8.006 1.940 1.00 94.44 474 LEU A C 1
ATOM 3986 O O . LEU A 1 474 ? -14.642 9.029 2.197 1.00 94.44 474 LEU A O 1
ATOM 3990 N N . GLN A 1 475 ? -15.859 7.829 0.742 1.00 89.69 475 GLN A N 1
ATOM 3991 C CA . GLN A 1 475 ? -15.606 8.679 -0.436 1.00 89.69 475 GLN A CA 1
ATOM 3992 C C . GLN A 1 475 ? -15.894 10.177 -0.250 1.00 89.69 475 GLN A C 1
ATOM 3994 O O . GLN A 1 475 ? -15.272 11.020 -0.898 1.00 89.69 475 GLN A O 1
ATOM 3999 N N . LEU A 1 476 ? -16.821 10.534 0.644 1.00 91.81 476 LEU A N 1
ATOM 4000 C CA . LEU A 1 476 ? -17.190 11.928 0.905 1.00 91.81 476 LEU A CA 1
ATOM 4001 C C . LEU A 1 476 ? -16.347 12.593 2.009 1.00 91.81 476 LEU A C 1
ATOM 4003 O O . LEU A 1 476 ? -16.454 13.808 2.203 1.00 91.81 476 LEU A O 1
ATOM 4007 N N . MET A 1 477 ? -15.476 11.846 2.701 1.00 93.88 477 MET A N 1
ATOM 4008 C CA . MET A 1 477 ? -14.666 12.321 3.834 1.00 93.88 477 MET A CA 1
ATOM 4009 C C . MET A 1 477 ? -13.447 13.148 3.394 1.00 93.88 477 MET A C 1
ATOM 4011 O O . MET A 1 477 ? -12.305 12.877 3.758 1.00 93.88 477 MET A O 1
ATOM 4015 N N . ASN A 1 478 ? -13.679 14.214 2.630 1.00 92.12 478 ASN A N 1
ATOM 4016 C CA . ASN A 1 478 ? -12.661 15.078 2.014 1.00 92.12 478 ASN A CA 1
ATOM 4017 C C . ASN A 1 478 ? -11.724 15.816 3.003 1.00 92.12 478 ASN A C 1
ATOM 4019 O O . ASN A 1 478 ? -10.862 16.591 2.583 1.00 92.12 478 ASN A O 1
ATOM 4023 N N . LYS A 1 479 ? -11.902 15.617 4.315 1.00 95.19 479 LYS A N 1
ATOM 4024 C CA . LYS A 1 479 ? -11.045 16.143 5.387 1.00 95.19 479 LYS A CA 1
ATOM 4025 C C . LYS A 1 479 ? -10.186 15.070 6.071 1.00 95.19 479 LYS A C 1
ATOM 4027 O O . LYS A 1 479 ? -9.305 15.455 6.844 1.00 95.19 479 LYS A O 1
ATOM 4032 N N . LEU A 1 480 ? -10.389 13.782 5.772 1.00 96.19 480 LEU A N 1
ATOM 4033 C CA . LEU A 1 480 ? -9.727 12.653 6.432 1.00 96.19 480 LEU A CA 1
ATOM 4034 C C . LEU A 1 480 ? -8.223 12.674 6.145 1.00 96.19 480 LEU A C 1
ATOM 4036 O O . LEU A 1 480 ? -7.816 12.759 4.990 1.00 96.19 480 LEU A O 1
ATOM 4040 N N . ARG A 1 481 ? -7.401 12.634 7.194 1.00 95.88 481 ARG A N 1
ATOM 4041 C CA . ARG A 1 481 ? -5.930 12.723 7.142 1.00 95.88 481 ARG A CA 1
ATOM 4042 C C . ARG A 1 481 ? -5.243 11.473 7.669 1.00 95.88 481 ARG A C 1
ATOM 4044 O O . ARG A 1 481 ? -4.118 11.216 7.254 1.00 95.88 481 ARG A O 1
ATOM 4051 N N . TRP A 1 482 ? -5.905 10.739 8.554 1.00 97.25 482 TRP A N 1
ATOM 4052 C CA . TRP A 1 482 ? -5.387 9.546 9.208 1.00 97.25 482 TRP A CA 1
ATOM 4053 C C . TRP A 1 482 ? -6.473 8.468 9.212 1.00 97.25 482 TRP A C 1
ATOM 4055 O O . TRP A 1 482 ? -7.611 8.766 9.590 1.00 97.25 482 TRP A O 1
ATOM 4065 N N . LEU A 1 483 ? -6.126 7.259 8.776 1.00 97.06 483 LEU A N 1
ATOM 4066 C CA . LEU A 1 483 ? -7.016 6.100 8.729 1.00 97.06 483 LEU A CA 1
ATOM 4067 C C . LEU A 1 483 ? -6.242 4.832 9.112 1.00 97.06 483 LEU A C 1
ATOM 4069 O O . LEU A 1 483 ? -5.253 4.521 8.450 1.00 97.06 483 LEU A O 1
ATOM 4073 N N . ASP A 1 484 ? -6.718 4.091 10.112 1.00 97.12 484 ASP A N 1
ATOM 4074 C CA . ASP A 1 484 ? -6.248 2.732 10.419 1.00 97.12 484 ASP A CA 1
ATOM 4075 C C . ASP A 1 484 ? -7.394 1.727 10.238 1.00 97.12 484 ASP A C 1
ATOM 4077 O O . ASP A 1 484 ? -8.470 1.881 10.821 1.00 97.12 484 ASP A O 1
ATOM 4081 N N . ILE A 1 485 ? -7.160 0.716 9.399 1.00 96.81 485 ILE A N 1
ATOM 4082 C CA . ILE A 1 485 ? -8.068 -0.407 9.115 1.00 96.81 485 ILE A CA 1
ATOM 4083 C C . ILE A 1 485 ? -7.424 -1.768 9.422 1.00 96.81 485 ILE A C 1
ATOM 4085 O O . ILE A 1 485 ? -7.892 -2.805 8.952 1.00 96.81 485 ILE A O 1
ATOM 4089 N N . SER A 1 486 ? -6.326 -1.789 10.178 1.00 96.62 486 SER A N 1
ATOM 4090 C CA . SER A 1 486 ? -5.598 -3.016 10.511 1.00 96.62 486 SER A CA 1
ATOM 4091 C C . SER A 1 486 ? -6.496 -4.059 11.179 1.00 96.62 486 SER A C 1
ATOM 4093 O O . SER A 1 486 ? -7.372 -3.729 11.973 1.00 96.62 486 SER A O 1
ATOM 4095 N N . ASN A 1 487 ? -6.250 -5.340 10.907 1.00 95.06 487 ASN A N 1
ATOM 4096 C CA . ASN A 1 487 ? -6.952 -6.467 11.529 1.00 95.06 487 ASN A CA 1
ATOM 4097 C C . ASN A 1 487 ? -8.492 -6.424 11.344 1.00 95.06 487 ASN A C 1
ATOM 4099 O O . ASN A 1 487 ? -9.244 -6.821 12.247 1.00 95.06 487 ASN A O 1
ATOM 4103 N N . THR A 1 488 ? -8.938 -5.934 10.178 1.00 96.94 488 THR A N 1
ATOM 4104 C CA . THR A 1 488 ? -10.332 -5.938 9.695 1.00 96.94 488 THR A CA 1
ATOM 4105 C C . THR A 1 488 ? -10.490 -6.823 8.452 1.00 96.94 488 THR A C 1
ATOM 4107 O O . THR A 1 488 ? -9.510 -7.179 7.798 1.00 96.94 488 THR A O 1
ATOM 4110 N N . ASP A 1 489 ? -11.728 -7.150 8.090 1.00 95.31 489 ASP A N 1
ATOM 4111 C CA . ASP A 1 489 ? -12.077 -7.892 6.872 1.00 95.31 489 ASP A CA 1
ATOM 4112 C C . ASP A 1 489 ? -12.491 -6.970 5.708 1.00 95.31 489 ASP A C 1
ATOM 4114 O O . ASP A 1 489 ? -13.218 -7.378 4.796 1.00 95.31 489 ASP A O 1
ATOM 4118 N N . ILE A 1 490 ? -12.031 -5.715 5.737 1.00 94.69 490 ILE A N 1
ATOM 4119 C CA . ILE A 1 490 ? -12.159 -4.755 4.637 1.00 94.69 490 ILE A CA 1
ATOM 4120 C C . ILE A 1 490 ? -11.141 -5.134 3.557 1.00 94.69 490 ILE A C 1
ATOM 4122 O O . ILE A 1 490 ? -9.939 -5.117 3.812 1.00 94.69 490 ILE A O 1
ATOM 4126 N N . ASP A 1 491 ? -11.606 -5.466 2.353 1.00 88.38 491 ASP A N 1
ATOM 4127 C CA . ASP A 1 491 ? -10.789 -6.093 1.300 1.00 88.38 491 ASP A CA 1
ATOM 4128 C C . ASP A 1 491 ? -10.677 -5.274 0.001 1.00 88.38 491 ASP A C 1
ATOM 4130 O O . ASP A 1 491 ? -9.957 -5.655 -0.923 1.00 88.38 491 ASP A O 1
ATOM 4134 N N . SER A 1 492 ? -11.382 -4.141 -0.089 1.00 84.00 492 SER A N 1
ATOM 4135 C CA . SER A 1 492 ? -11.547 -3.390 -1.338 1.00 84.00 492 SER A CA 1
ATOM 4136 C C . SER A 1 492 ? -11.844 -1.892 -1.132 1.00 84.00 492 SER A C 1
ATOM 4138 O O . SER A 1 492 ? -12.061 -1.416 -0.017 1.00 84.00 492 SER A O 1
ATOM 4140 N N . GLY A 1 493 ? -11.870 -1.110 -2.220 1.00 81.38 493 GLY A N 1
ATOM 4141 C CA . GLY A 1 493 ? -12.352 0.280 -2.221 1.00 81.38 493 GLY A CA 1
ATOM 4142 C C . GLY A 1 493 ? -11.290 1.384 -2.086 1.00 81.38 493 GLY A C 1
ATOM 4143 O O . GLY A 1 493 ? -11.632 2.535 -1.815 1.00 81.38 493 GLY A O 1
ATOM 4144 N N . LEU A 1 494 ? -10.005 1.077 -2.268 1.00 83.06 494 LEU A N 1
ATOM 4145 C CA . LEU A 1 494 ? -8.897 2.043 -2.175 1.00 83.06 494 LEU A CA 1
ATOM 4146 C C . LEU A 1 494 ? -9.042 3.265 -3.109 1.00 83.06 494 LEU A C 1
ATOM 4148 O O . LEU A 1 494 ? -8.521 4.341 -2.808 1.00 83.06 494 LEU A O 1
ATOM 4152 N N . GLU A 1 495 ? -9.767 3.122 -4.222 1.00 74.06 495 GLU A N 1
ATOM 4153 C CA . GLU A 1 495 ? -10.097 4.187 -5.178 1.00 74.06 495 GLU A CA 1
ATOM 4154 C C . GLU A 1 495 ? -10.966 5.291 -4.560 1.00 74.06 495 GLU A C 1
ATOM 4156 O O . GLU A 1 495 ? -10.876 6.452 -4.961 1.00 74.06 495 GLU A O 1
ATOM 4161 N N . TYR A 1 496 ? -11.762 4.940 -3.549 1.00 85.31 496 TYR A N 1
ATOM 4162 C CA . TYR A 1 496 ? -12.671 5.842 -2.851 1.00 85.31 496 TYR A CA 1
ATOM 4163 C C . TYR A 1 496 ? -11.997 6.610 -1.712 1.00 85.31 496 TYR A C 1
ATOM 4165 O O . TYR A 1 496 ? -12.596 7.531 -1.161 1.00 85.31 496 TYR A O 1
ATOM 4173 N N . LEU A 1 497 ? -10.752 6.285 -1.345 1.00 87.12 497 LEU A N 1
ATOM 4174 C CA . LEU A 1 497 ? -10.062 7.034 -0.299 1.00 87.12 497 LEU A CA 1
ATOM 4175 C C . LEU A 1 497 ? -9.900 8.513 -0.706 1.00 87.12 497 LEU A C 1
ATOM 4177 O O . LEU A 1 497 ? -9.549 8.814 -1.851 1.00 87.12 497 LEU A O 1
ATOM 4181 N N . PRO A 1 498 ? -10.081 9.476 0.211 1.00 85.94 498 PRO A N 1
ATOM 4182 C CA . PRO A 1 498 ? -9.985 10.897 -0.112 1.00 85.94 498 PRO A CA 1
ATOM 4183 C C . PRO A 1 498 ? -8.530 11.333 -0.354 1.00 85.94 498 PRO A C 1
ATOM 4185 O O . PRO A 1 498 ? -7.574 10.741 0.150 1.00 85.94 498 PRO A O 1
ATOM 4188 N N . ASN A 1 499 ? -8.324 12.389 -1.147 1.00 85.25 499 ASN A N 1
ATOM 4189 C CA . ASN A 1 499 ? -6.979 12.917 -1.454 1.00 85.25 499 ASN A CA 1
ATOM 4190 C C . ASN A 1 499 ? -6.353 13.738 -0.312 1.00 85.25 499 ASN A C 1
ATOM 4192 O O . ASN A 1 499 ? -5.198 14.149 -0.406 1.00 85.25 499 ASN A O 1
ATOM 4196 N N . SER A 1 500 ? -7.102 13.969 0.767 1.00 89.88 500 SER A N 1
ATOM 4197 C CA . SER A 1 500 ? -6.631 14.582 2.012 1.00 89.88 500 SER A CA 1
ATOM 4198 C C . SER A 1 500 ? -5.825 13.629 2.904 1.00 89.88 500 SER A C 1
ATOM 4200 O O . SER A 1 500 ? -5.170 14.102 3.839 1.00 89.88 500 SER A O 1
ATOM 4202 N N . LEU A 1 501 ? -5.888 12.318 2.632 1.00 90.56 501 LEU A N 1
ATOM 4203 C CA . LEU A 1 501 ? -5.282 11.270 3.447 1.00 90.56 501 LEU A CA 1
ATOM 4204 C C . LEU A 1 501 ? -3.750 11.387 3.416 1.00 90.56 501 LEU A C 1
ATOM 4206 O O . LEU A 1 501 ? -3.148 11.495 2.347 1.00 90.56 501 LEU A O 1
ATOM 4210 N N . LYS A 1 502 ? -3.132 11.419 4.600 1.00 90.25 502 LYS A N 1
ATOM 4211 C CA . LYS A 1 502 ? -1.681 11.565 4.797 1.00 90.25 502 LYS A CA 1
ATOM 4212 C C . LYS A 1 502 ? -1.049 10.295 5.339 1.00 90.25 502 LYS A C 1
ATOM 4214 O O . LYS A 1 502 ? 0.045 9.937 4.925 1.00 90.25 502 LYS A O 1
ATOM 4219 N N . GLU A 1 503 ? -1.745 9.661 6.271 1.00 90.81 503 GLU A N 1
ATOM 4220 C CA . GLU A 1 503 ? -1.335 8.447 6.958 1.00 90.81 503 GLU A CA 1
ATOM 4221 C C . GLU A 1 503 ? -2.446 7.414 6.771 1.00 90.81 503 GLU A C 1
ATOM 4223 O O . GLU A 1 503 ? -3.624 7.699 7.001 1.00 90.81 503 GLU A O 1
ATOM 4228 N N . PHE A 1 504 ? -2.056 6.237 6.299 1.00 92.44 504 PHE A N 1
ATOM 4229 C CA . PHE A 1 504 ? -2.916 5.082 6.106 1.00 92.44 504 PHE A CA 1
ATOM 4230 C C . PHE A 1 504 ? -2.201 3.885 6.711 1.00 92.44 504 PHE A C 1
ATOM 4232 O O . PHE A 1 504 ? -1.015 3.680 6.443 1.00 92.44 504 PHE A O 1
ATOM 4239 N N . ILE A 1 505 ? -2.910 3.145 7.553 1.00 92.75 505 ILE A N 1
ATOM 4240 C CA . ILE A 1 505 ? -2.389 1.986 8.259 1.00 92.75 505 ILE A CA 1
ATOM 4241 C C . ILE A 1 505 ? -3.314 0.812 7.951 1.00 92.75 505 ILE A C 1
ATOM 4243 O O . ILE A 1 505 ? -4.526 0.860 8.159 1.00 92.75 505 ILE A O 1
ATOM 4247 N N . CYS A 1 506 ? -2.721 -0.247 7.426 1.00 92.75 506 CYS A N 1
ATOM 4248 C CA . CYS A 1 506 ? -3.351 -1.531 7.198 1.00 92.75 506 CYS A CA 1
ATOM 4249 C C . CYS A 1 506 ? -2.313 -2.588 7.563 1.00 92.75 506 CYS A C 1
ATOM 4251 O O . CYS A 1 506 ? -1.205 -2.570 7.029 1.00 92.75 506 CYS A O 1
ATOM 4253 N N . SER A 1 507 ? -2.638 -3.462 8.511 1.00 92.50 507 SER A N 1
ATOM 4254 C CA . SER A 1 507 ? -1.768 -4.573 8.879 1.00 92.50 507 SER A CA 1
ATOM 4255 C C . SER A 1 507 ? -2.535 -5.787 9.389 1.00 92.50 507 SER A C 1
ATOM 4257 O O . SER A 1 507 ? -3.633 -5.639 9.932 1.00 92.50 507 SER A O 1
ATOM 4259 N N . THR A 1 508 ? -1.942 -6.974 9.265 1.00 92.62 508 THR A N 1
ATOM 4260 C CA . THR A 1 508 ? -2.490 -8.249 9.781 1.00 92.62 508 THR A CA 1
ATOM 4261 C C . THR A 1 508 ? -1.721 -8.812 10.985 1.00 92.62 508 THR A C 1
ATOM 4263 O O . THR A 1 508 ? -1.814 -9.992 11.325 1.00 92.62 508 THR A O 1
ATOM 4266 N N . ASN A 1 509 ? -0.978 -7.949 11.689 1.00 88.06 509 ASN A N 1
ATOM 4267 C CA . ASN A 1 509 ? -0.111 -8.315 12.818 1.00 88.06 509 ASN A CA 1
ATOM 4268 C C . ASN A 1 509 ? -0.822 -9.049 13.974 1.00 88.06 509 ASN A C 1
ATOM 4270 O O . ASN A 1 509 ? -0.181 -9.839 14.668 1.00 88.06 509 ASN A O 1
ATOM 4274 N N . ILE A 1 510 ? -2.114 -8.785 14.201 1.00 85.56 510 ILE A N 1
ATOM 4275 C CA . ILE A 1 510 ? -2.920 -9.400 15.272 1.00 85.56 510 ILE A CA 1
ATOM 4276 C C . ILE A 1 510 ? -3.801 -10.520 14.701 1.00 85.56 510 ILE A C 1
ATOM 4278 O O . ILE A 1 510 ? -3.855 -11.605 15.275 1.00 85.56 510 ILE A O 1
ATOM 4282 N N . LYS A 1 511 ? -4.454 -10.280 13.556 1.00 87.38 511 LYS A N 1
ATOM 4283 C CA . LYS A 1 511 ? -5.272 -11.267 12.831 1.00 87.38 511 LYS A CA 1
ATOM 4284 C C . LYS A 1 511 ? -4.645 -11.577 11.472 1.00 87.38 511 LYS A C 1
ATOM 4286 O O . LYS A 1 511 ? -4.880 -10.860 10.502 1.00 87.38 511 LYS A O 1
ATOM 4291 N N . LYS A 1 512 ? -3.852 -12.649 11.409 1.00 87.12 512 LYS A N 1
ATOM 4292 C CA . LYS A 1 512 ? -3.086 -13.061 10.211 1.00 87.12 512 LYS A CA 1
ATOM 4293 C C . LYS A 1 512 ? -3.955 -13.541 9.041 1.00 87.12 512 LYS A C 1
ATOM 4295 O O . LYS A 1 512 ? -3.472 -13.658 7.919 1.00 87.12 512 LYS A O 1
ATOM 4300 N N . ASP A 1 513 ? -5.205 -13.870 9.333 1.00 87.94 513 ASP A N 1
ATOM 4301 C CA . ASP A 1 513 ? -6.248 -14.366 8.440 1.00 87.94 513 ASP A CA 1
ATOM 4302 C C . ASP A 1 513 ? -7.226 -13.270 7.975 1.00 87.94 513 ASP A C 1
ATOM 4304 O O . ASP A 1 513 ? -8.048 -13.523 7.095 1.00 87.94 513 ASP A O 1
ATOM 4308 N N . ALA A 1 514 ? -7.120 -12.054 8.523 1.00 91.50 514 ALA A N 1
ATOM 4309 C CA . ALA A 1 514 ? -8.007 -10.941 8.198 1.00 91.50 514 ALA A CA 1
ATOM 4310 C C . ALA A 1 514 ? -7.859 -10.487 6.736 1.00 91.50 514 ALA A C 1
ATOM 4312 O O . ALA A 1 514 ? -6.747 -10.314 6.224 1.00 91.50 514 ALA A O 1
ATOM 4313 N N . LYS A 1 515 ? -8.983 -10.242 6.053 1.00 92.00 515 LYS A N 1
ATOM 4314 C CA . LYS A 1 515 ? -8.979 -9.980 4.599 1.00 92.00 515 LYS A CA 1
ATOM 4315 C C . LYS A 1 515 ? -8.284 -8.685 4.180 1.00 92.00 515 LYS A C 1
ATOM 4317 O O . LYS A 1 515 ? -7.864 -8.586 3.025 1.00 92.00 515 LYS A O 1
ATOM 4322 N N . VAL A 1 516 ? -8.082 -7.739 5.104 1.00 94.06 516 VAL A N 1
ATOM 4323 C CA . VAL A 1 516 ? -7.272 -6.532 4.857 1.00 94.06 516 VAL A CA 1
ATOM 4324 C C . VAL A 1 516 ? -5.848 -6.850 4.392 1.00 94.06 516 VAL A C 1
ATOM 4326 O O . VAL A 1 516 ? -5.212 -5.988 3.792 1.00 94.06 516 VAL A O 1
ATOM 4329 N N . LYS A 1 517 ? -5.374 -8.095 4.545 1.00 90.38 517 LYS A N 1
ATOM 4330 C CA . LYS A 1 517 ? -4.132 -8.581 3.931 1.00 90.38 517 LYS A CA 1
ATOM 4331 C C . LYS A 1 517 ? -4.001 -8.238 2.439 1.00 90.38 517 LYS A C 1
ATOM 4333 O O . LYS A 1 517 ? -2.915 -7.901 1.986 1.00 90.38 517 LYS A O 1
ATOM 4338 N N . VAL A 1 518 ? -5.095 -8.285 1.671 1.00 86.25 518 VAL A N 1
ATOM 4339 C CA . VAL A 1 518 ? -5.072 -7.933 0.236 1.00 86.25 518 VAL A CA 1
ATOM 4340 C C . VAL A 1 518 ? -4.680 -6.462 0.044 1.00 86.25 518 VAL A C 1
ATOM 4342 O O . VAL A 1 518 ? -3.866 -6.139 -0.816 1.00 86.25 518 VAL A O 1
ATOM 4345 N N . ILE A 1 519 ? -5.211 -5.576 0.890 1.00 88.56 519 ILE A N 1
ATOM 4346 C CA . ILE A 1 519 ? -4.872 -4.149 0.908 1.00 88.56 519 ILE A CA 1
ATOM 4347 C C . ILE A 1 519 ? -3.461 -3.911 1.479 1.00 88.56 519 ILE A C 1
ATOM 4349 O O . ILE A 1 519 ? -2.763 -3.014 1.012 1.00 88.56 519 ILE A O 1
ATOM 4353 N N . GLU A 1 520 ? -3.032 -4.702 2.466 1.00 90.75 520 GLU A N 1
ATOM 4354 C CA . GLU A 1 520 ? -1.679 -4.662 3.040 1.00 90.75 520 GLU A CA 1
ATOM 4355 C C . GLU A 1 520 ? -0.621 -4.989 1.976 1.00 90.75 520 GLU A C 1
ATOM 4357 O O . GLU A 1 520 ? 0.262 -4.169 1.746 1.00 90.75 520 GLU A O 1
ATOM 4362 N N . GLU A 1 521 ? -0.759 -6.108 1.253 1.00 87.50 521 GLU A N 1
ATOM 4363 C CA . GLU A 1 521 ? 0.134 -6.496 0.145 1.00 87.50 521 GLU A CA 1
ATOM 4364 C C . GLU A 1 521 ? 0.192 -5.421 -0.958 1.00 87.50 521 GLU A C 1
ATOM 4366 O O . GLU A 1 521 ? 1.268 -5.055 -1.438 1.00 87.50 521 GLU A O 1
ATOM 4371 N N . ASP A 1 522 ? -0.967 -4.877 -1.340 1.00 85.06 522 ASP A N 1
ATOM 4372 C CA . ASP A 1 522 ? -1.083 -3.768 -2.289 1.00 85.06 522 ASP A CA 1
ATOM 4373 C C . ASP A 1 522 ? -0.329 -2.511 -1.820 1.00 85.06 522 ASP A C 1
ATOM 4375 O O . ASP A 1 522 ? 0.379 -1.855 -2.594 1.00 85.06 522 ASP A O 1
ATOM 4379 N N . PHE A 1 523 ? -0.480 -2.152 -0.545 1.00 86.00 523 PHE A N 1
ATOM 4380 C CA . PHE A 1 523 ? 0.147 -0.969 0.030 1.00 86.00 523 PHE A CA 1
ATOM 4381 C C . PHE A 1 523 ? 1.654 -1.161 0.247 1.00 86.00 523 PHE A C 1
ATOM 4383 O O . PHE A 1 523 ? 2.422 -0.226 0.005 1.00 86.00 523 PHE A O 1
ATOM 4390 N N . GLU A 1 524 ? 2.104 -2.363 0.617 1.00 86.94 524 GLU A N 1
ATOM 4391 C CA . GLU A 1 524 ? 3.524 -2.718 0.705 1.00 86.94 524 GLU A CA 1
ATOM 4392 C C . GLU A 1 524 ? 4.238 -2.640 -0.649 1.00 86.94 524 GLU A C 1
ATOM 4394 O O . GLU A 1 524 ? 5.408 -2.248 -0.694 1.00 86.94 524 GLU A O 1
ATOM 4399 N N . HIS A 1 525 ? 3.550 -2.968 -1.747 1.00 85.50 525 HIS A N 1
ATOM 4400 C CA . HIS A 1 525 ? 4.107 -2.888 -3.099 1.00 85.50 525 HIS A CA 1
ATOM 4401 C C . HIS A 1 525 ? 4.342 -1.435 -3.540 1.00 85.50 525 HIS A C 1
ATOM 4403 O O . HIS A 1 525 ? 5.462 -1.060 -3.895 1.00 85.50 525 HIS A O 1
ATOM 4409 N N . PHE A 1 526 ? 3.315 -0.580 -3.465 1.00 83.75 526 PHE A N 1
ATOM 4410 C CA . PHE A 1 526 ? 3.418 0.805 -3.952 1.00 83.75 526 PHE A CA 1
ATOM 4411 C C . PHE A 1 526 ? 4.043 1.788 -2.952 1.00 83.75 526 PHE A C 1
ATOM 4413 O O . PHE A 1 526 ? 4.657 2.771 -3.376 1.00 83.75 526 PHE A O 1
ATOM 4420 N N . LYS A 1 527 ? 3.854 1.565 -1.642 1.00 83.56 527 LYS A N 1
ATOM 4421 C CA . LYS A 1 527 ? 4.267 2.430 -0.511 1.00 83.56 527 LYS A CA 1
ATOM 4422 C C . LYS A 1 527 ? 3.805 3.894 -0.602 1.00 83.56 527 LYS A C 1
ATOM 4424 O O . LYS A 1 527 ? 4.302 4.756 0.120 1.00 83.56 527 LYS A O 1
ATOM 4429 N N . ASP A 1 528 ? 2.846 4.177 -1.481 1.00 83.62 528 ASP A N 1
ATOM 4430 C CA . ASP A 1 528 ? 2.247 5.490 -1.711 1.00 83.62 528 ASP A CA 1
ATOM 4431 C C . ASP A 1 528 ? 0.781 5.318 -2.133 1.00 83.62 528 ASP A C 1
ATOM 4433 O O . ASP A 1 528 ? 0.468 4.715 -3.162 1.00 83.62 528 ASP A O 1
ATOM 4437 N N . ILE A 1 529 ? -0.122 5.903 -1.344 1.00 78.94 529 ILE A N 1
ATOM 4438 C CA . ILE A 1 529 ? -1.572 5.903 -1.577 1.00 78.94 529 ILE A CA 1
ATOM 4439 C C . ILE A 1 529 ? -1.911 6.552 -2.932 1.00 78.94 529 ILE A C 1
ATOM 4441 O O . ILE A 1 529 ? -2.887 6.171 -3.574 1.00 78.94 529 ILE A O 1
ATOM 4445 N N . LYS A 1 530 ? -1.128 7.537 -3.392 1.00 81.62 530 LYS A N 1
ATOM 4446 C CA . LYS A 1 530 ? -1.376 8.216 -4.674 1.00 81.62 530 LYS A CA 1
ATOM 4447 C C . LYS A 1 530 ? -1.147 7.278 -5.850 1.00 81.62 530 LYS A C 1
ATOM 4449 O O . LYS A 1 530 ? -2.036 7.166 -6.688 1.00 81.62 530 LYS A O 1
ATOM 4454 N N . LYS A 1 531 ? -0.024 6.555 -5.855 1.00 81.56 531 LYS A N 1
ATOM 4455 C CA . LYS A 1 531 ? 0.249 5.507 -6.847 1.00 81.56 531 LYS A CA 1
ATOM 4456 C C . LYS A 1 531 ? -0.811 4.415 -6.797 1.00 81.56 531 LYS A C 1
ATOM 4458 O O . LYS A 1 531 ? -1.401 4.077 -7.815 1.00 81.56 531 LYS A O 1
ATOM 4463 N N . LEU A 1 532 ? -1.125 3.926 -5.598 1.00 79.38 532 LEU A N 1
ATOM 4464 C CA . LEU A 1 532 ? -2.144 2.897 -5.395 1.00 79.38 532 LEU A CA 1
ATOM 4465 C C . LEU A 1 532 ? -3.510 3.296 -5.995 1.00 79.38 532 LEU A C 1
ATOM 4467 O O . LEU A 1 532 ? -4.184 2.462 -6.594 1.00 79.38 532 LEU A O 1
ATOM 4471 N N . LYS A 1 533 ? -3.886 4.581 -5.911 1.00 78.25 533 LYS A N 1
ATOM 4472 C CA . LYS A 1 533 ? -5.071 5.143 -6.586 1.00 78.25 533 LYS A CA 1
ATOM 4473 C C . LYS A 1 533 ? -4.922 5.274 -8.098 1.00 78.25 533 LYS A C 1
ATOM 4475 O O . LYS A 1 533 ? -5.895 5.030 -8.804 1.00 78.25 533 LYS A O 1
ATOM 4480 N N . GLU A 1 534 ? -3.750 5.656 -8.608 1.00 82.94 534 GLU A N 1
ATOM 4481 C CA . GLU A 1 534 ? -3.490 5.698 -10.056 1.00 82.94 534 GLU A CA 1
ATOM 4482 C C . GLU A 1 534 ? -3.730 4.318 -10.681 1.00 82.94 534 GLU A C 1
ATOM 4484 O O . GLU A 1 534 ? -4.418 4.225 -11.697 1.00 82.94 534 GLU A O 1
ATOM 4489 N N . PHE A 1 535 ? -3.284 3.247 -10.018 1.00 84.50 535 PHE A N 1
ATOM 4490 C CA . PHE A 1 535 ? -3.529 1.858 -10.416 1.00 84.50 535 PHE A CA 1
ATOM 4491 C C . PHE A 1 535 ? -4.943 1.336 -10.125 1.00 84.50 535 PHE A C 1
ATOM 4493 O O . PHE A 1 535 ? -5.260 0.220 -10.525 1.00 84.50 535 PHE A O 1
ATOM 4500 N N . ASN A 1 536 ? -5.828 2.108 -9.491 1.00 74.69 536 ASN A N 1
ATOM 4501 C CA . ASN A 1 536 ? -7.188 1.667 -9.166 1.00 74.69 536 ASN A CA 1
ATOM 4502 C C . ASN A 1 536 ? -8.248 2.261 -10.114 1.00 74.69 536 ASN A C 1
ATOM 4504 O O . ASN A 1 536 ? -9.256 2.839 -9.710 1.00 74.69 536 ASN A O 1
ATOM 4508 N N . GLY A 1 537 ? -7.963 2.159 -11.415 1.00 81.25 537 GLY A N 1
ATOM 4509 C CA . GLY A 1 537 ? -8.848 2.585 -12.498 1.00 81.25 537 GLY A CA 1
ATOM 4510 C C . GLY A 1 537 ? -9.652 1.439 -13.123 1.00 81.25 537 GLY A C 1
ATOM 4511 O O . GLY A 1 537 ? -9.599 0.282 -12.696 1.00 81.25 537 GLY A O 1
ATOM 4512 N N . SER A 1 538 ? -10.371 1.740 -14.211 1.00 86.38 538 SER A N 1
ATOM 4513 C CA . SER A 1 538 ? -11.130 0.718 -14.947 1.00 86.38 538 SER A CA 1
ATOM 4514 C C . SER A 1 538 ? -10.239 -0.368 -15.558 1.00 86.38 538 SER A C 1
ATOM 4516 O O . SER A 1 538 ? -10.731 -1.469 -15.784 1.00 86.38 538 SER A O 1
ATOM 4518 N N . ALA A 1 539 ? -8.945 -0.097 -15.771 1.00 88.31 539 ALA A N 1
ATOM 4519 C CA . ALA A 1 539 ? -7.961 -1.087 -16.205 1.00 88.31 539 ALA A CA 1
ATOM 4520 C C . ALA A 1 539 ? -7.792 -2.231 -15.190 1.00 88.31 539 ALA A C 1
ATOM 4522 O O . ALA A 1 539 ? -8.040 -3.391 -15.521 1.00 88.31 539 ALA A O 1
ATOM 4523 N N . ARG A 1 540 ? -7.452 -1.908 -13.933 1.00 85.56 540 ARG A N 1
ATOM 4524 C CA . ARG A 1 540 ? -7.314 -2.897 -12.850 1.00 85.56 540 ARG A CA 1
ATOM 4525 C C . ARG A 1 540 ? -8.632 -3.599 -12.541 1.00 85.56 540 ARG A C 1
ATOM 4527 O O . ARG A 1 540 ? -8.640 -4.815 -12.369 1.00 85.56 540 ARG A O 1
ATOM 4534 N N . LYS A 1 541 ? -9.754 -2.869 -12.542 1.00 83.31 541 LYS A N 1
ATOM 4535 C CA . LYS A 1 541 ? -11.083 -3.472 -12.366 1.00 83.31 541 LYS A CA 1
ATOM 4536 C C . LYS A 1 541 ? -11.390 -4.506 -13.452 1.00 83.31 541 LYS A C 1
ATOM 4538 O O . LYS A 1 541 ? -11.762 -5.628 -13.125 1.00 83.31 541 LYS A O 1
ATOM 4543 N N . TRP A 1 542 ? -11.174 -4.163 -14.725 1.00 86.38 542 TRP A N 1
ATOM 4544 C CA . TRP A 1 542 ? -11.357 -5.098 -15.837 1.00 86.38 542 TRP A CA 1
ATOM 4545 C C . TRP A 1 542 ? -10.452 -6.327 -15.690 1.00 86.38 542 TRP A C 1
ATOM 4547 O O . TRP A 1 542 ? -10.924 -7.451 -15.859 1.00 86.38 542 TRP A O 1
ATOM 4557 N N . LEU A 1 543 ? -9.182 -6.133 -15.316 1.00 86.56 543 LEU A N 1
ATOM 4558 C CA . LEU A 1 543 ? -8.240 -7.233 -15.114 1.00 86.56 543 LEU A CA 1
ATOM 4559 C C . LEU A 1 543 ? -8.692 -8.162 -13.980 1.00 86.56 543 LEU A C 1
ATOM 4561 O O . LEU A 1 543 ? -8.688 -9.371 -14.162 1.00 86.56 543 LEU A O 1
ATOM 4565 N N . ASN A 1 544 ? -9.139 -7.627 -12.844 1.00 82.88 544 ASN A N 1
ATOM 4566 C CA . ASN A 1 544 ? -9.619 -8.431 -11.716 1.00 82.88 544 ASN A CA 1
ATOM 4567 C C . ASN A 1 544 ? -10.952 -9.149 -12.013 1.00 82.88 544 ASN A C 1
ATOM 4569 O O . ASN A 1 544 ? -11.153 -10.266 -11.543 1.00 82.88 544 ASN A O 1
ATOM 4573 N N . GLU A 1 545 ? -11.848 -8.546 -12.804 1.00 83.12 545 GLU A N 1
ATOM 4574 C CA . GLU A 1 545 ? -13.127 -9.156 -13.205 1.00 83.12 545 GLU A CA 1
ATOM 4575 C C . GLU A 1 545 ? -12.959 -10.290 -14.234 1.00 83.12 545 GLU A C 1
ATOM 4577 O O . GLU A 1 545 ? -13.659 -11.302 -14.151 1.00 83.12 545 GLU A O 1
ATOM 4582 N N . ASN A 1 546 ? -12.051 -10.129 -15.206 1.00 83.56 546 ASN A N 1
ATOM 4583 C CA . ASN A 1 546 ? -11.861 -11.083 -16.308 1.00 83.56 546 ASN A CA 1
ATOM 4584 C C . ASN A 1 546 ? -10.706 -12.066 -16.060 1.00 83.56 546 ASN A C 1
ATOM 4586 O O . ASN A 1 546 ? -10.722 -13.156 -16.618 1.00 83.56 546 ASN A O 1
ATOM 4590 N N . CYS A 1 547 ? -9.745 -11.715 -15.205 1.00 86.38 547 CYS A N 1
ATOM 4591 C CA . CYS A 1 547 ? -8.593 -12.519 -14.795 1.00 86.38 547 CYS A CA 1
ATOM 4592 C C . CYS A 1 547 ? -8.311 -12.329 -13.288 1.00 86.38 547 CYS A C 1
ATOM 4594 O O . CYS A 1 547 ? -7.353 -11.639 -12.919 1.00 86.38 547 CYS A O 1
ATOM 4596 N N . PRO A 1 548 ? -9.135 -12.894 -12.388 1.00 83.62 548 PRO A N 1
ATOM 4597 C CA . PRO A 1 548 ? -8.927 -12.783 -10.942 1.00 83.62 548 PRO A CA 1
ATOM 4598 C C . PRO A 1 548 ? -7.613 -13.447 -10.495 1.00 83.62 548 PRO A C 1
ATOM 4600 O O . PRO A 1 548 ? -7.200 -14.452 -11.062 1.00 83.62 548 PRO A O 1
ATOM 4603 N N . GLU A 1 549 ? -6.970 -12.917 -9.449 1.00 75.50 549 GLU A N 1
ATOM 4604 C CA . GLU A 1 549 ? -5.690 -13.449 -8.929 1.00 75.50 549 GLU A CA 1
ATOM 4605 C C . GLU A 1 549 ? -5.812 -14.899 -8.445 1.00 75.50 549 GLU A C 1
ATOM 4607 O O . GLU A 1 549 ? -4.989 -15.744 -8.785 1.00 75.50 549 GLU A O 1
ATOM 4612 N N . ASN A 1 550 ? -6.891 -15.199 -7.720 1.00 72.25 550 ASN A N 1
ATOM 4613 C CA . ASN A 1 550 ? -7.151 -16.510 -7.123 1.00 72.25 550 ASN A CA 1
ATOM 4614 C C . ASN A 1 550 ? -8.172 -17.338 -7.927 1.00 72.25 550 ASN A C 1
ATOM 4616 O O . ASN A 1 550 ? -8.977 -18.069 -7.349 1.00 72.25 550 ASN A O 1
ATOM 4620 N N . GLY A 1 551 ? -8.189 -17.210 -9.257 1.00 80.38 551 GLY A N 1
ATOM 4621 C CA . GLY A 1 551 ? -9.133 -17.938 -10.104 1.00 80.38 551 GLY A CA 1
ATOM 4622 C C . GLY A 1 551 ? -8.716 -18.044 -11.568 1.00 80.38 551 GLY A C 1
ATOM 4623 O O . GLY A 1 551 ? -7.655 -17.582 -11.976 1.00 80.38 551 GLY A O 1
ATOM 4624 N N . GLU A 1 552 ? -9.574 -18.683 -12.355 1.00 84.00 552 GLU A N 1
ATOM 4625 C CA . GLU A 1 552 ? -9.407 -18.812 -13.803 1.00 84.00 552 GLU A CA 1
ATOM 4626 C C . GLU A 1 552 ? -9.944 -17.574 -14.532 1.00 84.00 552 GLU A C 1
ATOM 4628 O O . GLU A 1 552 ? -11.001 -17.038 -14.173 1.00 84.00 552 GLU A O 1
ATOM 4633 N N . CYS A 1 553 ? -9.249 -17.145 -15.586 1.00 82.00 553 CYS A N 1
ATOM 4634 C CA . CYS A 1 553 ? -9.727 -16.086 -16.463 1.00 82.00 553 CYS A CA 1
ATOM 4635 C C . CYS A 1 553 ? -10.989 -16.516 -17.229 1.00 82.00 553 CYS A C 1
ATOM 4637 O O . CYS A 1 553 ? -11.093 -17.643 -17.724 1.00 82.00 553 CYS A O 1
ATOM 4639 N N . ARG A 1 554 ? -11.938 -15.585 -17.359 1.00 71.12 554 ARG A N 1
ATOM 4640 C CA . ARG A 1 554 ? -13.266 -15.765 -17.964 1.00 71.12 554 ARG A CA 1
ATOM 4641 C C . ARG A 1 554 ? -13.416 -14.902 -19.213 1.00 71.12 554 ARG A C 1
ATOM 4643 O O . ARG A 1 554 ? -12.887 -13.798 -19.266 1.00 71.12 554 ARG A O 1
ATOM 4650 N N . THR A 1 555 ? -14.218 -15.359 -20.176 1.00 58.47 555 THR A N 1
ATOM 4651 C CA . THR A 1 555 ? -14.488 -14.607 -21.420 1.00 58.47 555 THR A CA 1
ATOM 4652 C C . THR A 1 555 ? -15.952 -14.205 -21.646 1.00 58.47 555 THR A C 1
ATOM 4654 O O . THR A 1 555 ? -16.217 -13.393 -22.531 1.00 58.47 555 THR A O 1
ATOM 4657 N N . ASP A 1 556 ? -16.915 -14.721 -20.870 1.00 49.00 556 ASP A N 1
ATOM 4658 C CA . ASP A 1 556 ? -18.340 -14.633 -21.229 1.00 49.00 556 ASP A CA 1
ATOM 4659 C C . ASP A 1 556 ? -19.192 -13.680 -20.373 1.00 49.00 556 ASP A C 1
ATOM 4661 O O . ASP A 1 556 ? -19.623 -13.993 -19.260 1.00 49.00 556 ASP A O 1
ATOM 4665 N N . ARG A 1 557 ? -19.615 -12.566 -20.989 1.00 37.62 557 ARG A N 1
ATOM 4666 C CA . ARG A 1 557 ? -20.843 -11.846 -20.605 1.00 37.62 557 ARG A CA 1
ATOM 4667 C C . ARG A 1 557 ? -22.093 -12.592 -21.100 1.00 37.62 557 ARG A C 1
ATOM 4669 O O . ARG A 1 557 ? -22.816 -12.096 -21.965 1.00 37.62 557 ARG A O 1
ATOM 4676 N N . VAL A 1 558 ? -22.432 -13.726 -20.489 1.00 31.48 558 VAL A N 1
ATOM 4677 C CA . VAL A 1 558 ? -23.816 -14.238 -20.539 1.00 31.48 558 VAL A CA 1
ATOM 4678 C C . VAL A 1 558 ? -24.559 -13.744 -19.300 1.00 31.48 558 VAL A C 1
ATOM 4680 O O . VAL A 1 558 ? -24.474 -14.332 -18.226 1.00 31.48 558 VAL A O 1
ATOM 4683 N N . LYS A 1 559 ? -25.319 -12.649 -19.442 1.00 29.92 559 LYS A N 1
ATOM 4684 C CA . LYS A 1 559 ? -26.270 -12.229 -18.401 1.00 29.92 559 LYS A CA 1
ATOM 4685 C C . LYS A 1 559 ? -27.348 -13.311 -18.233 1.00 29.92 559 LYS A C 1
ATOM 4687 O O . LYS A 1 559 ? -28.036 -13.599 -19.217 1.00 29.92 559 LYS A O 1
ATOM 4692 N N . PRO A 1 560 ? -27.617 -13.815 -17.014 1.00 29.75 560 PRO A N 1
ATOM 4693 C CA . PRO A 1 560 ? -28.861 -14.514 -16.720 1.00 29.75 560 PRO A CA 1
ATOM 4694 C C . PRO A 1 560 ? -29.999 -13.481 -16.708 1.00 29.75 560 PRO A C 1
ATOM 4696 O O . PRO A 1 560 ? -30.349 -12.908 -15.679 1.00 29.75 560 PRO A O 1
ATOM 4699 N N . GLY A 1 561 ? -30.544 -13.185 -17.890 1.00 29.86 561 GLY A N 1
ATOM 4700 C CA . GLY A 1 561 ? -31.729 -12.345 -18.036 1.00 29.86 561 GLY A CA 1
ATOM 4701 C C . GLY A 1 561 ? -32.942 -13.014 -17.388 1.00 29.86 561 GLY A C 1
ATOM 4702 O O . GLY A 1 561 ? -33.236 -14.182 -17.644 1.00 29.86 561 GLY A O 1
ATOM 4703 N N . THR A 1 562 ? -33.644 -12.277 -16.535 1.00 32.94 562 THR A N 1
ATOM 4704 C CA . THR A 1 562 ? -34.801 -12.762 -15.782 1.00 32.94 562 THR A CA 1
ATOM 4705 C C . THR A 1 562 ? -36.001 -13.101 -16.679 1.00 32.94 562 THR A C 1
ATOM 4707 O O . THR A 1 562 ? -36.340 -12.371 -17.602 1.00 32.94 562 THR A O 1
ATOM 4710 N N . GLY A 1 563 ? -36.708 -14.186 -16.337 1.00 30.62 563 GLY A N 1
ATOM 4711 C CA . GLY A 1 563 ? -38.135 -14.365 -16.649 1.00 30.62 563 GLY A CA 1
ATOM 4712 C C . GLY A 1 563 ? -38.529 -14.702 -18.096 1.00 30.62 563 GLY A C 1
ATOM 4713 O O . GLY A 1 563 ? -39.015 -13.847 -18.828 1.00 30.62 563 GLY A O 1
ATOM 4714 N N . GLY A 1 564 ? -38.499 -15.989 -18.472 1.00 28.36 564 GLY A N 1
ATOM 4715 C CA . GLY A 1 564 ? -39.052 -16.435 -19.761 1.00 28.36 564 GLY A CA 1
ATOM 4716 C C . GLY A 1 564 ? -39.286 -17.943 -19.886 1.00 28.36 564 GLY A C 1
ATOM 4717 O O . GLY A 1 564 ? -38.504 -18.654 -20.510 1.00 28.36 564 GLY A O 1
ATOM 4718 N N . ARG A 1 565 ? -40.393 -18.472 -19.341 1.00 39.50 565 ARG A N 1
ATOM 4719 C CA . ARG A 1 565 ? -40.789 -19.876 -19.584 1.00 39.50 565 ARG A CA 1
ATOM 4720 C C . ARG A 1 565 ? -41.088 -20.103 -21.078 1.00 39.50 565 ARG A C 1
ATOM 4722 O O . ARG A 1 565 ? -42.151 -19.671 -21.519 1.00 39.50 565 ARG A O 1
ATOM 4729 N N . ARG A 1 566 ? -40.286 -20.917 -21.792 1.00 34.88 566 ARG A N 1
ATOM 4730 C CA . ARG A 1 566 ? -40.759 -22.104 -22.565 1.00 34.88 566 ARG A CA 1
ATOM 4731 C C . ARG A 1 566 ? -39.678 -22.815 -23.404 1.00 34.88 566 ARG A C 1
ATOM 4733 O O . ARG A 1 566 ? -38.940 -22.195 -24.148 1.00 34.88 566 ARG A O 1
ATOM 4740 N N . ARG A 1 567 ? -39.791 -24.155 -23.401 1.00 30.30 567 ARG A N 1
ATOM 4741 C CA . ARG A 1 567 ? -39.251 -25.155 -24.355 1.00 30.30 567 ARG A CA 1
ATOM 4742 C C . ARG A 1 567 ? -37.739 -25.434 -24.347 1.00 30.30 567 ARG A C 1
ATOM 4744 O O . ARG A 1 567 ? -36.971 -24.876 -25.117 1.00 30.30 567 ARG A O 1
ATOM 4751 N N . ARG A 1 568 ? -37.388 -26.521 -23.640 1.00 36.75 568 ARG A N 1
ATOM 4752 C CA . ARG A 1 568 ? -36.289 -27.427 -24.021 1.00 36.75 568 ARG A CA 1
ATOM 4753 C C . ARG A 1 568 ? -36.372 -27.768 -25.520 1.00 36.75 568 ARG A C 1
ATOM 4755 O O . ARG A 1 568 ? -37.357 -28.381 -25.937 1.00 36.75 568 ARG A O 1
ATOM 4762 N N . ARG A 1 569 ? -35.315 -27.495 -26.290 1.00 29.95 569 ARG A N 1
ATOM 4763 C CA . ARG A 1 569 ? -34.975 -28.243 -27.514 1.00 29.95 569 ARG A CA 1
ATOM 4764 C C . ARG A 1 569 ? -33.460 -28.425 -27.628 1.00 29.95 569 ARG A C 1
ATOM 4766 O O . ARG A 1 569 ? -32.755 -27.527 -28.059 1.00 29.95 569 ARG A O 1
ATOM 4773 N N . ARG A 1 570 ? -33.028 -29.630 -27.240 1.00 32.03 570 ARG A N 1
ATOM 4774 C CA . ARG A 1 570 ? -31.925 -30.424 -27.809 1.00 32.03 570 ARG A CA 1
ATOM 4775 C C . ARG A 1 570 ? -31.236 -29.774 -29.025 1.00 32.03 570 ARG A C 1
ATOM 4777 O O . ARG A 1 570 ? -31.770 -29.897 -30.121 1.00 32.03 570 ARG A O 1
ATOM 4784 N N . TRP A 1 571 ? -30.039 -29.232 -28.807 1.00 25.45 571 TRP A N 1
ATOM 4785 C CA . TRP A 1 571 ? -28.948 -29.138 -29.786 1.00 25.45 571 TRP A CA 1
ATOM 4786 C C . TRP A 1 571 ? -27.629 -29.388 -29.042 1.00 25.45 571 TRP A C 1
ATOM 4788 O O . TRP A 1 571 ? -27.027 -28.482 -28.480 1.00 25.45 571 TRP A O 1
ATOM 4798 N N . TYR A 1 572 ? -27.231 -30.660 -28.980 1.00 32.81 572 TYR A N 1
ATOM 4799 C CA . TYR A 1 572 ? -25.811 -30.996 -29.094 1.00 32.81 572 TYR A CA 1
ATOM 4800 C C . TYR A 1 572 ? -25.504 -31.031 -30.597 1.00 32.81 572 TYR A C 1
ATOM 4802 O O . TYR A 1 572 ? -26.429 -31.244 -31.380 1.00 32.81 572 TYR A O 1
ATOM 4810 N N . THR A 1 573 ? -24.231 -30.863 -30.957 1.00 33.53 573 THR A N 1
ATOM 4811 C CA . THR A 1 573 ? -23.714 -30.788 -32.336 1.00 33.53 573 THR A CA 1
ATOM 4812 C C . THR A 1 573 ? -24.256 -29.617 -33.161 1.00 33.53 573 THR A C 1
ATOM 4814 O O . THR A 1 573 ? -25.205 -29.772 -33.919 1.00 33.53 573 THR A O 1
ATOM 4817 N N . ASP A 1 574 ? -23.563 -28.481 -33.085 1.00 27.45 574 ASP A N 1
ATOM 4818 C CA . ASP A 1 574 ? -22.807 -28.025 -34.255 1.00 27.45 574 ASP A CA 1
ATOM 4819 C C . ASP A 1 574 ? -21.519 -27.304 -33.831 1.00 27.45 574 ASP A C 1
ATOM 4821 O O . ASP A 1 574 ? -21.448 -26.684 -32.770 1.00 27.45 574 ASP A O 1
ATOM 4825 N N . LYS A 1 575 ? -20.462 -27.453 -34.640 1.00 33.31 575 LYS A N 1
ATOM 4826 C CA . LYS A 1 575 ? -19.150 -26.820 -34.421 1.00 33.31 575 LYS A CA 1
ATOM 4827 C C . LYS A 1 575 ? -19.150 -25.391 -34.974 1.00 33.31 575 LYS A C 1
ATOM 4829 O O . LYS A 1 575 ? -18.415 -25.098 -35.915 1.00 33.31 575 LYS A O 1
ATOM 4834 N N . GLU A 1 576 ? -19.932 -24.495 -34.385 1.00 32.34 576 GLU A N 1
ATOM 4835 C CA . GLU A 1 576 ? -19.735 -23.064 -34.626 1.00 32.34 576 GLU A CA 1
ATOM 4836 C C . GLU A 1 576 ? -18.663 -22.536 -33.669 1.00 32.34 576 GLU A C 1
ATOM 4838 O O . GLU A 1 576 ? -18.851 -22.459 -32.455 1.00 32.34 576 GLU A O 1
ATOM 4843 N N . LYS A 1 577 ? -17.492 -22.211 -34.232 1.00 35.75 577 LYS A N 1
ATOM 4844 C CA . LYS A 1 577 ? -16.429 -21.499 -33.523 1.00 35.75 577 LYS A CA 1
ATOM 4845 C C . LYS A 1 577 ? -16.958 -20.130 -33.092 1.00 35.75 577 LYS A C 1
ATOM 4847 O O . LYS A 1 577 ? -17.094 -19.234 -33.922 1.00 35.75 577 LYS A O 1
ATOM 4852 N N . VAL A 1 578 ? -17.190 -19.947 -31.798 1.00 35.44 578 VAL A N 1
ATOM 4853 C CA . VAL A 1 578 ? -17.329 -18.609 -31.218 1.00 35.44 578 VAL A CA 1
ATOM 4854 C C . VAL A 1 578 ? -15.923 -18.017 -31.113 1.00 35.44 578 VAL A C 1
ATOM 4856 O O . VAL A 1 578 ? -15.175 -18.321 -30.187 1.00 35.44 578 VAL A O 1
ATOM 4859 N N . GLU A 1 579 ? -15.529 -17.223 -32.109 1.00 36.69 579 GLU A N 1
ATOM 4860 C CA . GLU A 1 579 ? -14.213 -16.575 -32.152 1.00 36.69 579 GLU A CA 1
ATOM 4861 C C . GLU A 1 579 ? -14.153 -15.372 -31.197 1.00 36.69 579 GLU A C 1
ATOM 4863 O O . GLU A 1 579 ? -14.285 -14.212 -31.597 1.00 36.69 579 GLU A O 1
ATOM 4868 N N . GLY A 1 580 ? -13.917 -15.664 -29.915 1.00 38.97 580 GLY A N 1
ATOM 4869 C CA . GLY A 1 580 ? -13.501 -14.679 -28.914 1.00 38.97 580 GLY A CA 1
ATOM 4870 C C . GLY A 1 580 ? -12.177 -13.964 -29.262 1.00 38.97 580 GLY A C 1
ATOM 4871 O O . GLY A 1 580 ? -11.624 -14.147 -30.357 1.00 38.97 580 GLY A O 1
ATOM 4872 N N . PRO A 1 581 ? -11.657 -13.107 -28.363 1.00 40.25 581 PRO A N 1
ATOM 4873 C CA . PRO A 1 581 ? -10.310 -12.549 -28.507 1.00 40.25 581 PRO A CA 1
ATOM 4874 C C . PRO A 1 581 ? -9.271 -13.682 -28.590 1.00 40.25 581 PRO A C 1
ATOM 4876 O O . PRO A 1 581 ? -9.426 -14.730 -27.969 1.00 40.25 581 PRO A O 1
ATOM 4879 N N . SER A 1 582 ? -8.244 -13.506 -29.422 1.00 44.19 582 SER A N 1
ATOM 4880 C CA . SER A 1 582 ? -7.462 -14.607 -30.010 1.00 44.19 582 SER A CA 1
ATOM 4881 C C . SER A 1 582 ? -6.350 -15.198 -29.132 1.00 44.19 582 SER A C 1
ATOM 4883 O O . SER A 1 582 ? -5.475 -15.879 -29.660 1.00 44.19 582 SER A O 1
ATOM 4885 N N . TRP A 1 583 ? -6.387 -14.992 -27.813 1.00 54.19 583 TRP A N 1
ATOM 4886 C CA . TRP A 1 583 ? -5.398 -15.538 -26.873 1.00 54.19 583 TRP A CA 1
ATOM 4887 C C . TRP A 1 583 ? -6.023 -16.585 -25.960 1.00 54.19 583 TRP A C 1
ATOM 4889 O O . TRP A 1 583 ? -7.139 -16.432 -25.461 1.00 54.19 583 TRP A O 1
ATOM 4899 N N . HIS A 1 584 ? -5.281 -17.664 -25.726 1.00 56.72 584 HIS A N 1
ATOM 4900 C CA . HIS A 1 584 ? -5.719 -18.834 -24.966 1.00 56.72 584 HIS A CA 1
ATOM 4901 C C . HIS A 1 584 ? -5.712 -18.593 -23.442 1.00 56.72 584 HIS A C 1
ATOM 4903 O O . HIS A 1 584 ? -5.099 -19.362 -22.706 1.00 56.72 584 HIS A O 1
ATOM 4909 N N . ILE A 1 585 ? -6.372 -17.531 -22.964 1.00 71.88 585 ILE A N 1
ATOM 4910 C CA . ILE A 1 585 ? -6.469 -17.201 -21.529 1.00 71.88 585 ILE A CA 1
ATOM 4911 C C . ILE A 1 585 ? -7.632 -17.912 -20.819 1.00 71.88 585 ILE A C 1
ATOM 4913 O O . ILE A 1 585 ? -7.604 -18.068 -19.605 1.00 71.88 585 ILE A O 1
ATOM 4917 N N . ASN A 1 586 ? -8.661 -18.350 -21.551 1.00 73.81 586 ASN A N 1
ATOM 4918 C CA . ASN A 1 586 ? -9.868 -18.937 -20.959 1.00 73.81 586 ASN A CA 1
ATOM 4919 C C . ASN A 1 586 ? -9.548 -20.223 -20.173 1.00 73.81 586 ASN A C 1
ATOM 4921 O O . ASN A 1 586 ? -8.966 -21.151 -20.736 1.00 73.81 586 ASN A O 1
ATOM 4925 N N . GLY A 1 587 ? -9.937 -20.278 -18.896 1.00 77.50 587 GLY A N 1
ATOM 4926 C CA . GLY A 1 587 ? -9.638 -21.409 -18.005 1.00 77.50 587 GLY A CA 1
ATOM 4927 C C . GLY A 1 587 ? -8.200 -21.450 -17.463 1.00 77.50 587 GLY A C 1
ATOM 4928 O O . GLY A 1 587 ? -7.856 -22.374 -16.733 1.00 77.50 587 GLY A O 1
ATOM 4929 N N . LYS A 1 588 ? -7.344 -20.474 -17.798 1.00 85.12 588 LYS A N 1
ATOM 4930 C CA . LYS A 1 588 ? -5.991 -20.344 -17.229 1.00 85.12 588 LYS A CA 1
ATOM 4931 C C . LYS A 1 588 ? -5.980 -19.443 -15.999 1.00 85.12 588 LYS A C 1
ATOM 4933 O O . LYS A 1 588 ? -6.785 -18.516 -15.909 1.00 85.12 588 LYS A O 1
ATOM 4938 N N . LYS A 1 589 ? -5.025 -19.653 -15.090 1.00 89.50 589 LYS A N 1
ATOM 4939 C CA . LYS A 1 589 ? -4.690 -18.675 -14.041 1.00 89.50 589 LYS A CA 1
ATOM 4940 C C . LYS A 1 589 ? -3.711 -17.642 -14.604 1.00 89.50 589 LYS A C 1
ATOM 4942 O O . LYS A 1 589 ? -3.059 -17.906 -15.612 1.00 89.50 589 LYS A O 1
ATOM 4947 N N . ARG A 1 590 ? -3.557 -16.488 -13.937 1.00 91.19 590 ARG A N 1
ATOM 4948 C CA . ARG A 1 590 ? -2.600 -15.434 -14.351 1.00 91.19 590 ARG A CA 1
ATOM 4949 C C . ARG A 1 590 ? -1.185 -15.972 -14.599 1.00 91.19 590 ARG A C 1
ATOM 4951 O O . ARG A 1 590 ? -0.566 -15.601 -15.591 1.00 91.19 590 ARG A O 1
ATOM 4958 N N . ALA A 1 591 ? -0.725 -16.881 -13.738 1.00 91.50 591 ALA A N 1
ATOM 4959 C CA . ALA A 1 591 ? 0.602 -17.482 -13.817 1.00 91.50 591 ALA A CA 1
ATOM 4960 C C . ALA A 1 591 ? 0.844 -18.264 -15.121 1.00 91.50 591 ALA A C 1
ATOM 4962 O O . ALA A 1 591 ? 1.955 -18.230 -15.628 1.00 91.50 591 ALA A O 1
ATOM 4963 N N . ASP A 1 592 ? -0.188 -18.894 -15.703 1.00 90.12 592 ASP A N 1
ATOM 4964 C CA . ASP A 1 592 ? -0.072 -19.767 -16.885 1.00 90.12 592 ASP A CA 1
ATOM 4965 C C . ASP A 1 592 ? -0.220 -19.008 -18.231 1.00 90.12 592 ASP A C 1
ATOM 4967 O O . ASP A 1 592 ? -0.300 -19.618 -19.313 1.00 90.12 592 ASP A O 1
ATOM 4971 N N . ILE A 1 593 ? -0.374 -17.678 -18.188 1.00 89.69 593 ILE A N 1
ATOM 4972 C CA . ILE A 1 593 ? -0.661 -16.836 -19.357 1.00 89.69 593 ILE A CA 1
ATOM 4973 C C . ILE A 1 593 ? 0.637 -16.276 -19.934 1.00 89.69 593 ILE A C 1
ATOM 4975 O O . ILE A 1 593 ? 1.212 -15.331 -19.406 1.00 89.69 593 ILE A O 1
ATOM 4979 N N . THR A 1 594 ? 1.038 -16.831 -21.078 1.00 91.62 594 THR A N 1
ATOM 4980 C CA . THR A 1 594 ? 2.209 -16.399 -21.853 1.00 91.62 594 THR A CA 1
ATOM 4981 C C . THR A 1 594 ? 1.916 -15.242 -22.812 1.00 91.62 594 THR A C 1
ATOM 4983 O O . THR A 1 594 ? 2.815 -14.476 -23.143 1.00 91.62 594 THR A O 1
ATOM 4986 N N . GLU A 1 595 ? 0.665 -15.063 -23.241 1.00 90.88 595 GLU A N 1
ATOM 4987 C CA . GLU A 1 595 ? 0.255 -13.974 -24.135 1.00 90.88 595 GLU A CA 1
ATOM 4988 C C . GLU A 1 595 ? -1.052 -13.339 -23.646 1.00 90.88 595 GLU A C 1
ATOM 4990 O O . GLU A 1 595 ? -2.065 -14.029 -23.495 1.00 90.88 595 GLU A O 1
ATOM 4995 N N . LEU A 1 596 ? -1.036 -12.022 -23.423 1.00 90.00 596 LEU A N 1
ATOM 4996 C CA . LEU A 1 596 ? -2.179 -11.231 -22.972 1.00 90.00 596 LEU A CA 1
ATOM 4997 C C . LEU A 1 596 ? -2.459 -10.090 -23.960 1.00 90.00 596 LEU A C 1
ATOM 4999 O O . LEU A 1 596 ? -1.792 -9.055 -23.941 1.00 90.00 596 LEU A O 1
ATOM 5003 N N . GLY A 1 597 ? -3.470 -10.280 -24.808 1.00 87.06 597 GLY A N 1
ATOM 5004 C CA . GLY A 1 597 ? -4.072 -9.211 -25.605 1.00 87.06 597 GLY A CA 1
ATOM 5005 C C . GLY A 1 597 ? -5.276 -8.603 -24.889 1.00 87.06 597 GLY A C 1
ATOM 5006 O O . GLY A 1 597 ? -6.241 -9.307 -24.572 1.00 87.06 597 GLY A O 1
ATOM 5007 N N . ILE A 1 598 ? -5.191 -7.304 -24.600 1.00 88.12 598 ILE A N 1
ATOM 5008 C CA . ILE A 1 598 ? -6.233 -6.486 -23.975 1.00 88.12 598 ILE A CA 1
ATOM 5009 C C . ILE A 1 598 ? -6.391 -5.122 -24.671 1.00 88.12 598 ILE A C 1
ATOM 5011 O O . ILE A 1 598 ? -6.805 -4.158 -24.026 1.00 88.12 598 ILE A O 1
ATOM 5015 N N . SER A 1 599 ? -6.065 -4.996 -25.962 1.00 90.19 599 SER A N 1
ATOM 5016 C CA . SER A 1 599 ? -6.221 -3.731 -26.700 1.00 90.19 599 SER A CA 1
ATOM 5017 C C . SER A 1 599 ? -7.686 -3.288 -26.813 1.00 90.19 599 SER A C 1
ATOM 5019 O O . SER A 1 599 ? -8.626 -4.046 -26.538 1.00 90.19 599 SER A O 1
ATOM 5021 N N . TYR A 1 600 ? -7.920 -2.034 -27.209 1.00 88.19 600 TYR A N 1
ATOM 5022 C CA . TYR A 1 600 ? -9.284 -1.531 -27.401 1.00 88.19 600 TYR A CA 1
ATOM 5023 C C . TYR A 1 600 ? -10.077 -2.341 -28.429 1.00 88.19 600 TYR A C 1
ATOM 5025 O O . TYR A 1 600 ? -11.251 -2.633 -28.182 1.00 88.19 600 TYR A O 1
ATOM 5033 N N . GLU A 1 601 ? -9.462 -2.723 -29.551 1.00 84.50 601 GLU A N 1
ATOM 5034 C CA . GLU A 1 601 ? -10.132 -3.542 -30.566 1.00 84.50 601 GLU A CA 1
ATOM 5035 C C . GLU A 1 601 ? -10.490 -4.925 -30.023 1.00 84.50 601 GLU A C 1
ATOM 5037 O O . GLU A 1 601 ? -11.558 -5.448 -30.324 1.00 84.50 601 GLU A O 1
ATOM 5042 N N . GLU A 1 602 ? -9.638 -5.497 -29.175 1.00 79.50 602 GLU A N 1
ATOM 5043 C CA . GLU A 1 602 ? -9.773 -6.856 -28.649 1.00 79.50 602 GLU A CA 1
ATOM 5044 C C . GLU A 1 602 ? -10.873 -6.961 -27.595 1.00 79.50 602 GLU A C 1
ATOM 5046 O O . GLU A 1 602 ? -11.772 -7.798 -27.717 1.00 79.50 602 GLU A O 1
ATOM 5051 N N . ILE A 1 603 ? -10.852 -6.066 -26.601 1.00 81.31 603 ILE A N 1
ATOM 5052 C CA . ILE A 1 603 ? -11.876 -5.995 -25.548 1.00 81.31 603 ILE A CA 1
ATOM 5053 C C . ILE A 1 603 ? -13.256 -5.703 -26.149 1.00 81.31 603 ILE A C 1
ATOM 5055 O O . ILE A 1 603 ? -14.268 -6.222 -25.676 1.00 81.31 603 ILE A O 1
ATOM 5059 N N . ASN A 1 604 ? -13.307 -4.889 -27.206 1.00 81.19 604 ASN A N 1
ATOM 5060 C CA . ASN A 1 604 ? -14.557 -4.444 -27.816 1.00 81.19 604 ASN A CA 1
ATOM 5061 C C . ASN A 1 604 ? -14.923 -5.201 -29.111 1.00 81.19 604 ASN A C 1
ATOM 5063 O O . ASN A 1 604 ? -15.944 -4.879 -29.719 1.00 81.19 604 ASN A O 1
ATOM 5067 N N . LYS A 1 605 ? -14.164 -6.238 -29.503 1.00 79.50 605 LYS A N 1
ATOM 5068 C CA . LYS A 1 605 ? -14.318 -7.008 -30.761 1.00 79.50 605 LYS A CA 1
ATOM 5069 C C . LYS A 1 605 ? -15.745 -7.509 -31.001 1.00 79.50 605 LYS A C 1
ATOM 5071 O O . LYS A 1 605 ? -16.227 -7.536 -32.132 1.00 79.50 605 LYS A O 1
ATOM 5076 N N . ASN A 1 606 ? -16.418 -7.903 -29.921 1.00 71.69 606 ASN A N 1
ATOM 5077 C CA . ASN A 1 606 ? -17.765 -8.473 -29.942 1.00 71.69 606 ASN A CA 1
ATOM 5078 C C . ASN A 1 606 ? -18.876 -7.462 -29.593 1.00 71.69 606 ASN A C 1
ATOM 5080 O O . ASN A 1 606 ? -20.055 -7.814 -29.668 1.00 71.69 606 ASN A O 1
ATOM 5084 N N . GLU A 1 607 ? -18.537 -6.219 -29.229 1.00 80.88 607 GLU A N 1
ATOM 5085 C CA . GLU A 1 607 ? -19.517 -5.176 -28.912 1.00 80.88 607 GLU A CA 1
ATOM 5086 C C . GLU A 1 607 ? -19.872 -4.371 -30.170 1.00 80.88 607 GLU A C 1
ATOM 5088 O O . GLU A 1 607 ? -19.066 -3.621 -30.721 1.00 80.88 607 GLU A O 1
ATOM 5093 N N . LYS A 1 608 ? -21.113 -4.551 -30.634 1.00 79.44 608 LYS A N 1
ATOM 5094 C CA . LYS A 1 608 ? -21.637 -3.935 -31.864 1.00 79.44 608 LYS A CA 1
ATOM 5095 C C . LYS A 1 608 ? -22.231 -2.545 -31.630 1.00 79.44 608 LYS A C 1
ATOM 5097 O O . LYS A 1 608 ? -22.503 -1.840 -32.596 1.00 79.44 608 LYS A O 1
ATOM 5102 N N . ASP A 1 609 ? -22.472 -2.166 -30.377 1.00 80.62 609 ASP A N 1
ATOM 5103 C CA . ASP A 1 609 ? -22.952 -0.837 -30.003 1.00 80.62 609 ASP A CA 1
ATOM 5104 C C . ASP A 1 609 ? -21.765 0.057 -29.621 1.00 80.62 609 ASP A C 1
ATOM 5106 O O . ASP A 1 609 ? -21.196 -0.092 -28.540 1.00 80.62 609 ASP A O 1
ATOM 5110 N N . GLU A 1 610 ? -21.405 1.007 -30.490 1.00 81.94 610 GLU A N 1
ATOM 5111 C CA . GLU A 1 610 ? -20.308 1.961 -30.243 1.00 81.94 610 GLU A CA 1
ATOM 5112 C C . GLU A 1 610 ? -20.440 2.686 -28.891 1.00 81.94 610 GLU A C 1
ATOM 5114 O O . GLU A 1 610 ? -19.434 2.974 -28.251 1.00 81.94 610 GLU A O 1
ATOM 5119 N N . ASN A 1 611 ? -21.664 2.918 -28.395 1.00 82.44 611 ASN A N 1
ATOM 5120 C CA . ASN A 1 611 ? -21.885 3.598 -27.112 1.00 82.44 611 ASN A CA 1
ATOM 5121 C C . ASN A 1 611 ? -21.575 2.718 -25.889 1.00 82.44 611 ASN A C 1
ATOM 5123 O O . ASN A 1 611 ? -21.523 3.225 -24.768 1.00 82.44 611 ASN A O 1
ATOM 5127 N N . LYS A 1 612 ? -21.416 1.402 -26.079 1.00 79.44 612 LYS A N 1
ATOM 5128 C CA . LYS A 1 612 ? -21.045 0.446 -25.025 1.00 79.44 612 LYS A CA 1
ATOM 5129 C C . LYS A 1 612 ? -19.565 0.084 -25.033 1.00 79.44 612 LYS A C 1
ATOM 5131 O O . LYS A 1 612 ? -19.116 -0.550 -24.077 1.00 79.44 612 LYS A O 1
ATOM 5136 N N . LYS A 1 613 ? -18.816 0.470 -26.070 1.00 83.50 613 LYS A N 1
ATOM 5137 C CA . LYS A 1 613 ? -17.375 0.237 -26.110 1.00 83.50 613 LYS A CA 1
ATOM 5138 C C . LYS A 1 613 ? -16.683 1.077 -25.045 1.00 83.50 613 LYS A C 1
ATOM 5140 O O . LYS A 1 613 ? -16.953 2.268 -24.897 1.00 83.50 613 LYS A O 1
ATOM 5145 N N . THR A 1 614 ? -15.775 0.464 -24.295 1.00 82.00 614 THR A N 1
ATOM 5146 C CA . THR A 1 614 ? -15.079 1.128 -23.184 1.00 82.00 614 THR A CA 1
ATOM 5147 C C . THR A 1 614 ? -13.575 1.102 -23.391 1.00 82.00 614 THR A C 1
ATOM 5149 O O . THR A 1 614 ? -12.997 0.030 -23.570 1.00 82.00 614 THR A O 1
ATOM 5152 N N . LYS A 1 615 ? -12.936 2.277 -23.303 1.00 89.94 615 LYS A N 1
ATOM 5153 C CA . LYS A 1 615 ? -11.485 2.388 -23.098 1.00 89.94 615 LYS A CA 1
ATOM 5154 C C . LYS A 1 615 ? -11.153 2.201 -21.616 1.00 89.94 615 LYS A C 1
ATOM 5156 O O . LYS A 1 615 ? -11.811 2.791 -20.751 1.00 89.94 615 LYS A O 1
ATOM 5161 N N . LEU A 1 616 ? -10.132 1.400 -21.336 1.00 91.25 616 LEU A N 1
ATOM 5162 C CA . LEU A 1 616 ? -9.551 1.241 -20.007 1.00 91.25 616 LEU A CA 1
ATOM 5163 C C . LEU A 1 616 ? -8.813 2.523 -19.600 1.00 91.25 616 LEU A C 1
ATOM 5165 O O . LEU A 1 616 ? -8.282 3.240 -20.448 1.00 91.25 616 LEU A O 1
ATOM 5169 N N . LYS A 1 617 ? -8.815 2.834 -18.302 1.00 91.69 617 LYS A N 1
ATOM 5170 C CA . LYS A 1 617 ? -8.223 4.052 -17.733 1.00 91.69 617 LYS A CA 1
ATOM 5171 C C . LYS A 1 617 ? -7.463 3.745 -16.449 1.00 91.69 617 LYS A C 1
ATOM 5173 O O . LYS A 1 617 ? -7.846 2.823 -15.7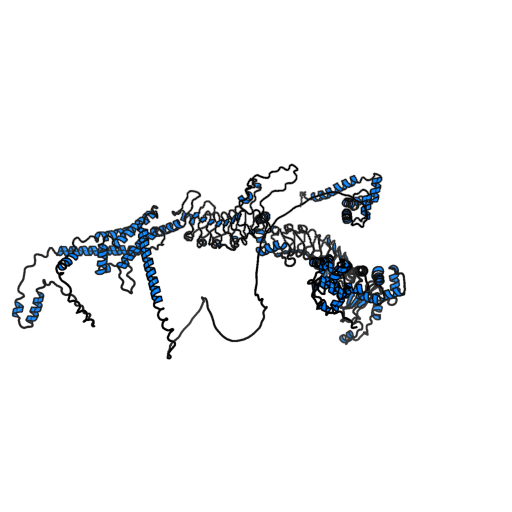25 1.00 91.69 617 LYS A O 1
ATOM 5178 N N . GLY A 1 618 ? -6.483 4.592 -16.138 1.00 89.81 618 GLY A N 1
ATOM 5179 C CA . GLY A 1 618 ? -5.622 4.469 -14.960 1.00 89.81 618 GLY A CA 1
ATOM 5180 C C . GLY A 1 618 ? -4.401 3.590 -15.225 1.00 89.81 618 GLY A C 1
ATOM 5181 O O . GLY A 1 618 ? -4.081 3.285 -16.374 1.00 89.81 618 GLY A O 1
ATOM 5182 N N . GLY A 1 619 ? -3.709 3.205 -14.161 1.00 91.25 619 GLY A N 1
ATOM 5183 C CA . GLY A 1 619 ? -2.610 2.253 -14.205 1.00 91.25 619 GLY A CA 1
ATOM 5184 C C . GLY A 1 619 ? -3.101 0.812 -14.365 1.00 91.25 619 GLY A C 1
ATOM 5185 O O . GLY A 1 619 ? -4.167 0.448 -13.860 1.00 91.25 619 GLY A O 1
ATOM 5186 N N . LEU A 1 620 ? -2.315 -0.014 -15.053 1.00 92.31 620 LEU A N 1
ATOM 5187 C CA . LEU A 1 620 ? -2.540 -1.455 -15.176 1.00 92.31 620 LEU A CA 1
ATOM 5188 C C . LEU A 1 620 ? -1.421 -2.214 -14.454 1.00 92.31 620 LEU A C 1
ATOM 5190 O O . LEU A 1 620 ? -0.266 -2.157 -14.868 1.00 92.31 620 LEU A O 1
ATOM 5194 N N . TRP A 1 621 ? -1.773 -2.943 -13.397 1.00 91.38 621 TRP A N 1
ATOM 5195 C CA . TRP A 1 621 ? -0.833 -3.745 -12.613 1.00 91.38 621 TRP A CA 1
ATOM 5196 C C . TRP A 1 621 ? -0.999 -5.228 -12.932 1.00 91.38 621 TRP A C 1
ATOM 5198 O O . TRP A 1 621 ? -2.067 -5.793 -12.697 1.00 91.38 621 TRP A O 1
ATOM 5208 N N . LEU A 1 622 ? 0.052 -5.863 -13.453 1.00 91.38 622 LEU A N 1
ATOM 5209 C CA . LEU A 1 622 ? 0.034 -7.270 -13.860 1.00 91.38 622 LEU A CA 1
ATOM 5210 C C . LEU A 1 622 ? 0.536 -8.227 -12.761 1.00 91.38 622 LEU A C 1
ATOM 5212 O O . LEU A 1 622 ? 1.264 -9.179 -13.043 1.00 91.38 622 LEU A O 1
ATOM 5216 N N . LYS A 1 623 ? 0.113 -8.004 -11.506 1.00 89.94 623 LYS A N 1
ATOM 5217 C CA . LYS A 1 623 ? 0.399 -8.897 -10.364 1.00 89.94 623 LYS A CA 1
ATOM 5218 C C . LYS A 1 623 ? 0.050 -10.349 -10.714 1.00 89.94 623 LYS A C 1
ATOM 5220 O O . LYS A 1 623 ? -1.077 -10.629 -11.139 1.00 89.94 623 LYS A O 1
ATOM 5225 N N . GLY A 1 624 ? 1.001 -11.264 -10.530 1.00 89.00 624 GLY A N 1
ATOM 5226 C CA . GLY A 1 624 ? 0.830 -12.703 -10.763 1.00 89.00 624 GLY A CA 1
ATOM 5227 C C . GLY A 1 624 ? 0.922 -13.205 -12.216 1.00 89.00 624 GLY A C 1
ATOM 5228 O O . GLY A 1 624 ? 0.652 -14.382 -12.439 1.00 89.00 624 GLY A O 1
ATOM 5229 N N . PHE A 1 625 ? 1.296 -12.380 -13.201 1.00 92.75 625 PHE A N 1
ATOM 5230 C CA . PHE A 1 625 ? 1.495 -12.803 -14.604 1.00 92.75 625 PHE A CA 1
ATOM 5231 C C . PHE A 1 625 ? 2.932 -13.304 -14.881 1.00 92.75 625 PHE A C 1
ATOM 5233 O O . PHE A 1 625 ? 3.649 -12.760 -15.725 1.00 92.75 625 PHE A O 1
ATOM 5240 N N . THR A 1 626 ? 3.362 -14.340 -14.152 1.00 94.12 626 THR A N 1
ATOM 5241 C CA . THR A 1 626 ? 4.771 -14.786 -14.083 1.00 94.12 626 THR A CA 1
ATOM 5242 C C . THR A 1 626 ? 5.356 -15.309 -15.395 1.00 94.12 626 THR A C 1
ATOM 5244 O O . THR A 1 626 ? 6.531 -15.060 -15.681 1.00 94.12 626 THR A O 1
ATOM 5247 N N . ASP A 1 627 ? 4.553 -15.984 -16.217 1.00 94.12 627 ASP A N 1
ATOM 5248 C CA . ASP A 1 627 ? 5.020 -16.586 -17.473 1.00 94.12 627 ASP A CA 1
ATOM 5249 C C . ASP A 1 627 ? 4.740 -15.694 -18.694 1.00 94.12 627 ASP A C 1
ATOM 5251 O O . ASP A 1 627 ? 4.918 -16.125 -19.830 1.00 94.12 627 ASP A O 1
ATOM 5255 N N . LEU A 1 628 ? 4.323 -14.439 -18.483 1.00 94.81 628 LEU A N 1
ATOM 5256 C CA . LEU A 1 628 ? 3.928 -13.537 -19.563 1.00 94.81 628 LEU A CA 1
ATOM 5257 C C . LEU A 1 628 ? 5.113 -13.144 -20.456 1.00 94.81 628 LEU A C 1
ATOM 5259 O O . LEU A 1 628 ? 6.020 -12.426 -20.033 1.00 94.81 628 LEU A O 1
ATOM 5263 N N . GLU A 1 629 ? 5.052 -13.575 -21.716 1.00 95.44 629 GLU A N 1
ATOM 5264 C CA . GLU A 1 629 ? 6.008 -13.274 -22.784 1.00 95.44 629 GLU A CA 1
ATOM 5265 C C . GLU A 1 629 ? 5.547 -12.109 -23.668 1.00 95.44 629 GLU A C 1
ATOM 5267 O O . GLU A 1 629 ? 6.382 -11.354 -24.167 1.00 95.44 629 GLU A O 1
ATOM 5272 N N . LYS A 1 630 ? 4.234 -11.938 -23.880 1.00 95.50 630 LYS A N 1
ATOM 5273 C CA . LYS A 1 630 ? 3.691 -10.899 -24.774 1.00 95.50 630 LYS A CA 1
ATOM 5274 C C . LYS A 1 630 ? 2.520 -10.149 -24.157 1.00 95.50 630 LYS A C 1
ATOM 5276 O O . LYS A 1 630 ? 1.539 -10.770 -23.749 1.00 95.50 630 LYS A O 1
ATOM 5281 N N . LEU A 1 631 ? 2.588 -8.820 -24.168 1.00 95.00 631 LEU A N 1
ATOM 5282 C CA . LEU A 1 631 ? 1.519 -7.928 -23.723 1.00 95.00 631 LEU A CA 1
ATOM 5283 C C . LEU A 1 631 ? 1.126 -6.959 -24.843 1.00 95.00 631 LEU A C 1
ATOM 5285 O O . LEU A 1 631 ? 1.962 -6.180 -25.296 1.00 95.00 631 LEU A O 1
ATOM 5289 N N . ASN A 1 632 ? -0.154 -6.955 -25.222 1.00 94.12 632 ASN A N 1
ATOM 5290 C CA . ASN A 1 632 ? -0.757 -5.880 -26.010 1.00 94.12 632 ASN A CA 1
ATOM 5291 C C . ASN A 1 632 ? -1.806 -5.144 -25.164 1.00 94.12 632 ASN A C 1
ATOM 5293 O O . ASN A 1 632 ? -2.865 -5.696 -24.871 1.00 94.12 632 ASN A O 1
ATOM 5297 N N . CYS A 1 633 ? -1.528 -3.899 -24.780 1.00 94.00 633 CYS A N 1
ATOM 5298 C CA . CYS A 1 633 ? -2.438 -3.028 -24.027 1.00 94.00 633 CYS A CA 1
ATOM 5299 C C . CYS A 1 633 ? -2.713 -1.689 -24.736 1.00 94.00 633 CYS A C 1
ATOM 5301 O O . CYS A 1 633 ? -2.972 -0.661 -24.099 1.00 94.00 633 CYS A O 1
ATOM 5303 N N . SER A 1 634 ? -2.664 -1.712 -26.067 1.00 94.88 634 SER A N 1
ATOM 5304 C CA . SER A 1 634 ? -2.831 -0.549 -26.938 1.00 94.88 634 SER A CA 1
ATOM 5305 C C . SER A 1 634 ? -4.246 0.055 -26.967 1.00 94.88 634 SER A C 1
ATOM 5307 O O . SER A 1 634 ? -5.250 -0.571 -26.612 1.00 94.88 634 SER A O 1
ATOM 5309 N N . ASP A 1 635 ? -4.314 1.306 -27.427 1.00 94.25 635 ASP A N 1
ATOM 5310 C CA . ASP A 1 635 ? -5.539 2.045 -27.770 1.00 94.25 635 ASP A CA 1
ATOM 5311 C C . ASP A 1 635 ? -6.482 2.399 -26.610 1.00 94.25 635 ASP A C 1
ATOM 5313 O O . ASP A 1 635 ? -7.677 2.646 -26.802 1.00 94.25 635 ASP A O 1
ATOM 5317 N N . HIS A 1 636 ? -5.962 2.535 -25.395 1.00 94.62 636 HIS A N 1
ATOM 5318 C CA . HIS A 1 636 ? -6.751 2.860 -24.203 1.00 94.62 636 HIS A CA 1
ATOM 5319 C C . HIS A 1 636 ? -6.534 4.304 -23.718 1.00 94.62 636 HIS A C 1
ATOM 5321 O O . HIS A 1 636 ? -6.385 5.238 -24.507 1.00 94.62 636 HIS A O 1
ATOM 5327 N N . GLN A 1 637 ? -6.674 4.531 -22.414 1.00 93.94 637 GLN A N 1
ATOM 5328 C CA . GLN A 1 637 ? -6.295 5.749 -21.695 1.00 93.94 637 GLN A CA 1
ATOM 5329 C C . GLN A 1 637 ? -5.457 5.351 -20.468 1.00 93.94 637 GLN A C 1
ATOM 5331 O O . GLN A 1 637 ? -5.664 5.874 -19.367 1.00 93.94 637 GLN A O 1
ATOM 5336 N N . LEU A 1 638 ? -4.566 4.365 -20.639 1.00 93.75 638 LEU A N 1
ATOM 5337 C CA . LEU A 1 638 ? -3.662 3.924 -19.582 1.00 93.75 638 LEU A CA 1
ATOM 5338 C C . LEU A 1 638 ? -2.649 5.027 -19.282 1.00 93.75 638 LEU A C 1
ATOM 5340 O O . LEU A 1 638 ? -2.153 5.697 -20.191 1.00 93.75 638 LEU A O 1
ATOM 5344 N N . THR A 1 639 ? -2.375 5.232 -17.997 1.00 92.50 639 THR A N 1
ATOM 5345 C CA . THR A 1 639 ? -1.474 6.292 -17.519 1.00 92.50 639 THR A CA 1
ATOM 5346 C C . THR A 1 639 ? -0.171 5.761 -16.942 1.00 92.50 639 THR A C 1
ATOM 5348 O O . THR A 1 639 ? 0.803 6.510 -16.909 1.00 92.50 639 THR A O 1
ATOM 5351 N N . ASP A 1 640 ? -0.159 4.503 -16.496 1.00 93.19 640 ASP A N 1
ATOM 5352 C CA . ASP A 1 640 ? 1.008 3.819 -15.935 1.00 93.19 640 ASP A CA 1
ATOM 5353 C C . ASP A 1 640 ? 0.887 2.290 -16.124 1.00 93.19 640 ASP A C 1
ATOM 5355 O O . ASP A 1 640 ? -0.214 1.778 -16.352 1.00 93.19 640 ASP A O 1
ATOM 5359 N N . LEU A 1 641 ? 2.002 1.562 -16.061 1.00 94.81 641 LEU A N 1
ATOM 5360 C CA . LEU A 1 641 ? 2.043 0.094 -16.072 1.00 94.81 641 LEU A CA 1
ATOM 5361 C C . LEU A 1 641 ? 2.890 -0.393 -14.897 1.00 94.81 641 LEU A C 1
ATOM 5363 O O . LEU A 1 641 ? 3.876 0.238 -14.528 1.00 94.81 641 LEU A O 1
ATOM 5367 N N . ASP A 1 642 ? 2.559 -1.560 -14.361 1.00 93.56 642 ASP A N 1
ATOM 5368 C CA . ASP A 1 642 ? 3.454 -2.272 -13.458 1.00 93.56 642 ASP A CA 1
ATOM 5369 C C . ASP A 1 642 ? 3.671 -3.698 -13.971 1.00 93.56 642 ASP A C 1
ATOM 5371 O O . ASP A 1 642 ? 2.736 -4.501 -14.077 1.00 93.56 642 ASP A O 1
ATOM 5375 N N . LEU A 1 643 ? 4.927 -3.947 -14.349 1.00 94.69 643 LEU A N 1
ATOM 5376 C CA . LEU A 1 643 ? 5.439 -5.146 -15.005 1.00 94.69 643 LEU A CA 1
ATOM 5377 C C . LEU A 1 643 ? 6.369 -5.935 -14.064 1.00 94.69 643 LEU A C 1
ATOM 5379 O O . LEU A 1 643 ? 7.132 -6.789 -14.523 1.00 94.69 643 LEU A O 1
ATOM 5383 N N . SER A 1 644 ? 6.331 -5.659 -12.750 1.00 93.38 644 SER A N 1
ATOM 5384 C CA . SER A 1 644 ? 7.213 -6.289 -11.761 1.00 93.38 644 SER A CA 1
ATOM 5385 C C . SER A 1 644 ? 7.098 -7.808 -11.745 1.00 93.38 644 SER A C 1
ATOM 5387 O O . SER A 1 644 ? 8.082 -8.500 -11.493 1.00 93.38 644 SER A O 1
ATOM 5389 N N . ASP A 1 645 ? 5.915 -8.341 -12.035 1.00 92.81 645 ASP A N 1
ATOM 5390 C CA . ASP A 1 645 ? 5.631 -9.776 -12.052 1.00 92.81 645 ASP A CA 1
ATOM 5391 C C . ASP A 1 645 ? 5.708 -10.403 -13.447 1.00 92.81 645 ASP A C 1
ATOM 5393 O O . ASP A 1 645 ? 5.323 -11.554 -13.600 1.00 92.81 645 ASP A O 1
ATOM 5397 N N . CYS A 1 646 ? 6.275 -9.705 -14.439 1.00 95.25 646 CYS A N 1
ATOM 5398 C CA . CYS A 1 646 ? 6.420 -10.193 -15.816 1.00 95.25 646 CYS A CA 1
ATOM 5399 C C . CYS A 1 646 ? 7.904 -10.442 -16.192 1.00 95.25 646 CYS A C 1
ATOM 5401 O O . CYS A 1 646 ? 8.438 -9.785 -17.090 1.00 95.25 646 CYS A O 1
ATOM 5403 N N . PRO A 1 647 ? 8.623 -11.370 -15.522 1.00 94.75 647 PRO A N 1
ATOM 5404 C CA . PRO A 1 647 ? 10.058 -11.605 -15.723 1.00 94.75 647 PRO A CA 1
ATOM 5405 C C . PRO A 1 647 ? 10.409 -12.266 -17.065 1.00 94.75 647 PRO A C 1
ATOM 5407 O O . PRO A 1 647 ? 11.590 -12.463 -17.348 1.00 94.75 647 PRO A O 1
ATOM 5410 N N . ASN A 1 648 ? 9.418 -12.650 -17.872 1.00 95.19 648 ASN A N 1
ATOM 5411 C CA . ASN A 1 648 ? 9.593 -13.334 -19.154 1.00 95.19 648 ASN A CA 1
ATOM 5412 C C . ASN A 1 648 ? 9.185 -12.482 -20.366 1.00 95.19 648 ASN A C 1
ATOM 5414 O O . ASN A 1 648 ? 9.199 -12.995 -21.479 1.00 95.19 648 ASN A O 1
ATOM 5418 N N . LEU A 1 649 ? 8.879 -11.192 -20.178 1.00 96.62 649 LEU A N 1
ATOM 5419 C CA . LEU A 1 649 ? 8.341 -10.339 -21.239 1.00 96.62 649 LEU A CA 1
ATOM 5420 C C . LEU A 1 649 ? 9.351 -10.114 -22.385 1.00 96.62 649 LEU A C 1
ATOM 5422 O O . LEU A 1 649 ? 10.439 -9.573 -22.189 1.00 96.62 649 LEU A O 1
ATOM 5426 N N . ILE A 1 650 ? 8.948 -10.516 -23.590 1.00 96.75 650 ILE A N 1
ATOM 5427 C CA . ILE A 1 650 ? 9.684 -10.439 -24.861 1.00 96.75 650 ILE A CA 1
ATOM 5428 C C . ILE A 1 650 ? 9.074 -9.365 -25.777 1.00 96.75 650 ILE A C 1
ATOM 5430 O O . ILE A 1 650 ? 9.804 -8.687 -26.500 1.00 96.75 650 ILE A O 1
ATOM 5434 N N . GLU A 1 651 ? 7.753 -9.179 -25.747 1.00 97.25 651 GLU A N 1
ATOM 5435 C CA . GLU A 1 651 ? 7.031 -8.251 -26.626 1.00 97.25 651 GLU A CA 1
ATOM 5436 C C . GLU A 1 651 ? 6.051 -7.386 -25.827 1.00 97.25 651 GLU A C 1
ATOM 5438 O O . GLU A 1 651 ? 5.181 -7.900 -25.122 1.00 97.25 651 GLU A O 1
ATOM 5443 N N . LEU A 1 652 ? 6.201 -6.064 -25.940 1.00 97.38 652 LEU A N 1
ATOM 5444 C CA . LEU A 1 652 ? 5.343 -5.078 -25.288 1.00 97.38 652 LEU A CA 1
ATOM 5445 C C . LEU A 1 652 ? 4.813 -4.064 -26.306 1.00 97.38 652 LEU A C 1
ATOM 5447 O O . LEU A 1 652 ? 5.578 -3.262 -26.842 1.00 97.38 652 LEU A O 1
ATOM 5451 N N . ASP A 1 653 ? 3.498 -4.060 -26.508 1.00 96.88 653 ASP A N 1
ATOM 5452 C CA . ASP A 1 653 ? 2.778 -2.979 -27.176 1.00 96.88 653 ASP A CA 1
ATOM 5453 C C . ASP A 1 653 ? 1.913 -2.222 -26.161 1.00 96.88 653 ASP A C 1
ATOM 5455 O O . ASP A 1 653 ? 0.935 -2.747 -25.626 1.00 96.88 653 ASP A O 1
ATOM 5459 N N . CYS A 1 654 ? 2.295 -0.974 -25.888 1.00 95.69 654 CYS A N 1
ATOM 5460 C CA . CYS A 1 654 ? 1.552 -0.034 -25.052 1.00 95.69 654 CYS A CA 1
ATOM 5461 C C . CYS A 1 654 ? 1.190 1.257 -25.818 1.00 95.69 654 CYS A C 1
ATOM 5463 O O . CYS A 1 654 ? 1.010 2.333 -25.238 1.00 95.69 654 CYS A O 1
ATOM 5465 N N . SER A 1 655 ? 1.059 1.154 -27.140 1.00 95.50 655 SER A N 1
ATOM 5466 C CA . SER A 1 655 ? 0.734 2.262 -28.039 1.00 95.50 655 SER A CA 1
ATOM 5467 C C . SER A 1 655 ? -0.620 2.939 -27.786 1.00 95.50 655 SER A C 1
ATOM 5469 O O . SER A 1 655 ? -1.500 2.389 -27.124 1.00 95.50 655 SER A O 1
ATOM 5471 N N . ASN A 1 656 ? -0.806 4.150 -28.327 1.00 94.81 656 ASN A N 1
ATOM 5472 C CA . ASN A 1 656 ? -2.087 4.874 -28.336 1.00 94.81 656 ASN A CA 1
ATOM 5473 C C . ASN A 1 656 ? -2.709 5.055 -26.926 1.00 94.81 656 ASN A C 1
ATOM 5475 O O . ASN A 1 656 ? -3.894 4.784 -26.714 1.00 94.81 656 ASN A O 1
ATOM 5479 N N . ASN A 1 657 ? -1.908 5.489 -25.946 1.00 96.25 657 ASN A N 1
ATOM 5480 C CA . ASN A 1 657 ? -2.291 5.593 -24.531 1.00 96.25 657 ASN A CA 1
ATOM 5481 C C . ASN A 1 657 ? -2.082 7.022 -23.968 1.00 96.25 657 ASN A C 1
ATOM 5483 O O . ASN A 1 657 ? -2.182 8.019 -24.685 1.00 96.25 657 ASN A O 1
ATOM 5487 N N . SER A 1 658 ? -1.920 7.175 -22.650 1.00 93.25 658 SER A N 1
ATOM 5488 C CA . SER A 1 658 ? -1.747 8.465 -21.962 1.00 93.25 658 SER A CA 1
ATOM 5489 C C . SER A 1 658 ? -0.570 8.452 -20.976 1.00 93.25 658 SER A C 1
ATOM 5491 O O . SER A 1 658 ? -0.622 9.106 -19.930 1.00 93.25 658 SER A O 1
ATOM 5493 N N . PHE A 1 659 ? 0.501 7.725 -21.312 1.00 92.69 659 PHE A N 1
ATOM 5494 C CA . PHE A 1 659 ? 1.724 7.685 -20.507 1.00 92.69 659 PHE A CA 1
ATOM 5495 C C . PHE A 1 659 ? 2.420 9.053 -20.471 1.00 92.69 659 PHE A C 1
ATOM 5497 O O . PHE A 1 659 ? 2.536 9.745 -21.485 1.00 92.69 659 PHE A O 1
ATOM 5504 N N . LYS A 1 660 ? 2.899 9.443 -19.283 1.00 90.88 660 LYS A N 1
ATOM 5505 C CA . LYS A 1 660 ? 3.607 10.719 -19.046 1.00 90.88 660 LYS A CA 1
ATOM 5506 C C . LYS A 1 660 ? 5.121 10.561 -18.964 1.00 90.88 660 LYS A C 1
ATOM 5508 O O . LYS A 1 660 ? 5.855 11.511 -19.224 1.00 90.88 660 LYS A O 1
ATOM 5513 N N . ASP A 1 661 ? 5.600 9.368 -18.642 1.00 90.06 661 ASP A N 1
ATOM 5514 C CA . ASP A 1 661 ? 7.008 8.998 -18.698 1.00 90.06 661 ASP A CA 1
ATOM 5515 C C . ASP A 1 661 ? 7.155 7.483 -18.930 1.00 90.06 661 ASP A C 1
ATOM 5517 O O . ASP A 1 661 ? 6.164 6.786 -19.138 1.00 90.06 661 ASP A O 1
ATOM 5521 N N . LEU A 1 662 ? 8.399 6.996 -18.955 1.00 89.88 662 LEU A N 1
ATOM 5522 C CA . LEU A 1 662 ? 8.742 5.585 -19.165 1.00 89.88 662 LEU A CA 1
ATOM 5523 C C . LEU A 1 662 ? 9.256 4.896 -17.887 1.00 89.88 662 LEU A C 1
ATOM 5525 O O . LEU A 1 662 ? 9.974 3.901 -17.970 1.00 89.88 662 LEU A O 1
ATOM 5529 N N . ASN A 1 663 ? 8.961 5.421 -16.693 1.00 88.94 663 ASN A N 1
ATOM 5530 C CA . ASN A 1 663 ? 9.434 4.815 -15.447 1.00 88.94 663 ASN A CA 1
ATOM 5531 C C . ASN A 1 663 ? 8.845 3.415 -15.226 1.00 88.94 663 ASN A C 1
ATOM 5533 O O . ASN A 1 663 ? 9.531 2.590 -14.625 1.00 88.94 663 ASN A O 1
ATOM 5537 N N . PHE A 1 664 ? 7.663 3.110 -15.775 1.00 90.19 664 PHE A N 1
ATOM 5538 C CA . PHE A 1 664 ? 7.090 1.760 -15.760 1.00 90.19 664 PHE A CA 1
ATOM 5539 C C . PHE A 1 664 ? 8.036 0.698 -16.332 1.00 90.19 664 PHE A C 1
ATOM 5541 O O . PHE A 1 664 ? 8.129 -0.401 -15.791 1.00 90.19 664 PHE A O 1
ATOM 5548 N N . LEU A 1 665 ? 8.826 1.030 -17.360 1.00 91.56 665 LEU A N 1
ATOM 5549 C CA . LEU A 1 665 ? 9.801 0.108 -17.951 1.00 91.56 665 LEU A CA 1
ATOM 5550 C C . LEU A 1 665 ? 10.924 -0.291 -16.977 1.00 91.56 665 LEU A C 1
ATOM 5552 O O . LEU A 1 665 ? 11.571 -1.313 -17.184 1.00 91.56 665 LEU A O 1
ATOM 5556 N N . LYS A 1 666 ? 11.143 0.471 -15.895 1.00 90.12 666 LYS A N 1
ATOM 5557 C CA . LYS A 1 666 ? 12.100 0.133 -14.826 1.00 90.12 666 LYS A CA 1
ATOM 5558 C C . LYS A 1 666 ? 11.567 -0.925 -13.853 1.00 90.12 666 LYS A C 1
ATOM 5560 O O . LYS A 1 666 ? 12.338 -1.401 -13.027 1.00 90.12 666 LYS A O 1
ATOM 5565 N N . THR A 1 667 ? 10.276 -1.267 -13.916 1.00 90.38 667 THR A N 1
ATOM 5566 C CA . THR A 1 667 ? 9.683 -2.337 -13.090 1.00 90.38 667 THR A CA 1
ATOM 5567 C C . THR A 1 667 ? 9.997 -3.733 -13.635 1.00 90.38 667 THR A C 1
ATOM 5569 O O . THR A 1 667 ? 9.979 -4.696 -12.873 1.00 90.38 667 THR A O 1
ATOM 5572 N N . LEU A 1 668 ? 10.352 -3.850 -14.922 1.00 91.19 668 LEU A N 1
ATOM 5573 C CA . LEU A 1 668 ? 10.764 -5.112 -15.540 1.00 91.19 668 LEU A CA 1
ATOM 5574 C C . LEU A 1 668 ? 12.006 -5.683 -14.843 1.00 91.19 668 LEU A C 1
ATOM 5576 O O . LEU A 1 668 ? 13.069 -5.064 -14.848 1.00 91.19 668 LEU A O 1
ATOM 5580 N N . LYS A 1 669 ? 11.881 -6.899 -14.297 1.00 90.31 669 LYS A N 1
ATOM 5581 C CA . LYS A 1 669 ? 12.985 -7.628 -13.638 1.00 90.31 669 LYS A CA 1
ATOM 5582 C C . LYS A 1 669 ? 14.079 -8.093 -14.616 1.00 90.31 669 LYS A C 1
ATOM 5584 O O . LYS A 1 669 ? 15.224 -8.229 -14.200 1.00 90.31 669 LYS A O 1
ATOM 5589 N N . SER A 1 670 ? 13.724 -8.309 -15.886 1.00 91.00 670 SER A N 1
ATOM 5590 C CA . SER A 1 670 ? 14.609 -8.795 -16.961 1.00 91.00 670 SER A CA 1
ATOM 5591 C C . SER A 1 670 ? 14.478 -7.940 -18.236 1.00 91.00 670 SER A C 1
ATOM 5593 O O . SER A 1 670 ? 13.971 -8.421 -19.253 1.00 91.00 670 SER A O 1
ATOM 5595 N N . PRO A 1 671 ? 14.881 -6.652 -18.217 1.00 91.44 671 PRO A N 1
ATOM 5596 C CA . PRO A 1 671 ? 14.799 -5.778 -19.393 1.00 91.44 671 PRO A CA 1
ATOM 5597 C C . PRO A 1 671 ? 15.621 -6.310 -20.578 1.00 91.44 671 PRO A C 1
ATOM 5599 O O . PRO A 1 671 ? 15.285 -6.070 -21.733 1.00 91.44 671 PRO A O 1
ATOM 5602 N N . GLU A 1 672 ? 16.665 -7.095 -20.323 1.00 90.06 672 GLU A N 1
ATOM 5603 C CA . GLU A 1 672 ? 17.462 -7.749 -21.353 1.00 90.06 672 GLU A CA 1
ATOM 5604 C C . GLU A 1 672 ? 16.691 -8.792 -22.176 1.00 90.06 672 GLU A C 1
ATOM 5606 O O . GLU A 1 672 ? 17.182 -9.168 -23.233 1.00 90.06 672 GLU A O 1
ATOM 5611 N N . LYS A 1 673 ? 15.509 -9.270 -21.760 1.00 93.94 673 LYS A N 1
ATOM 5612 C CA . LYS A 1 673 ? 14.705 -10.216 -22.563 1.00 93.94 673 LYS A CA 1
ATOM 5613 C C . LYS A 1 673 ? 13.844 -9.553 -23.638 1.00 93.94 673 LYS A C 1
ATOM 5615 O O . LYS A 1 673 ? 13.446 -10.237 -24.578 1.00 93.94 673 LYS A O 1
ATOM 5620 N N . LEU A 1 674 ? 13.559 -8.256 -23.517 1.00 96.50 674 LEU A N 1
ATOM 5621 C CA . LEU A 1 674 ? 12.610 -7.577 -24.395 1.00 96.50 674 LEU A CA 1
ATOM 5622 C C . LEU A 1 674 ? 13.174 -7.468 -25.822 1.00 96.50 674 LEU A C 1
ATOM 5624 O O . LEU A 1 674 ? 14.183 -6.804 -26.055 1.00 96.50 674 LEU A O 1
ATOM 5628 N N . GLU A 1 675 ? 12.511 -8.115 -26.780 1.00 97.44 675 GLU A N 1
ATOM 5629 C CA . GLU A 1 675 ? 12.869 -8.104 -28.201 1.00 97.44 675 GLU A CA 1
ATOM 5630 C C . GLU A 1 675 ? 12.036 -7.108 -29.018 1.00 97.44 675 GLU A C 1
ATOM 5632 O O . GLU A 1 675 ? 12.517 -6.624 -30.044 1.00 97.44 675 GLU A O 1
ATOM 5637 N N . LYS A 1 676 ? 10.817 -6.762 -28.584 1.00 97.81 676 LYS A N 1
ATOM 5638 C CA . LYS A 1 676 ? 9.990 -5.743 -29.249 1.00 97.81 676 LYS A CA 1
ATOM 5639 C C . LYS A 1 676 ? 9.327 -4.786 -28.267 1.00 97.81 676 LYS A C 1
ATOM 5641 O O . LYS A 1 676 ? 8.781 -5.215 -27.250 1.00 97.81 676 LYS A O 1
ATOM 5646 N N . LEU A 1 677 ? 9.324 -3.503 -28.619 1.00 97.50 677 LEU A N 1
ATOM 5647 C CA . LEU A 1 677 ? 8.737 -2.431 -27.822 1.00 97.50 677 LEU A CA 1
ATOM 5648 C C . LEU A 1 677 ? 8.048 -1.399 -28.723 1.00 97.50 677 LEU A C 1
ATOM 5650 O O . LEU A 1 677 ? 8.711 -0.706 -29.495 1.00 97.50 677 LEU A O 1
ATOM 5654 N N . SER A 1 678 ? 6.728 -1.279 -28.592 1.00 97.00 678 SER A N 1
ATOM 5655 C CA . SER A 1 678 ? 5.907 -0.259 -29.251 1.00 97.00 678 SER A CA 1
ATOM 5656 C C . SER A 1 678 ? 5.298 0.670 -28.202 1.00 97.00 678 SER A C 1
ATOM 5658 O O . SER A 1 678 ? 4.541 0.238 -27.333 1.00 97.00 678 SER A O 1
ATOM 5660 N N . ILE A 1 679 ? 5.649 1.956 -28.275 1.00 93.69 679 ILE A N 1
ATOM 5661 C CA . ILE A 1 679 ? 5.167 3.029 -27.381 1.00 93.69 679 ILE A CA 1
ATOM 5662 C C . ILE A 1 679 ? 4.523 4.159 -28.210 1.00 93.69 679 ILE A C 1
ATOM 5664 O O . ILE A 1 679 ? 4.319 5.265 -27.709 1.00 93.69 679 ILE A O 1
ATOM 5668 N N . GLN A 1 680 ? 4.240 3.915 -29.495 1.00 92.19 680 GLN A N 1
ATOM 5669 C CA . GLN A 1 680 ? 3.796 4.941 -30.444 1.00 92.19 680 GLN A CA 1
ATOM 5670 C C . GLN A 1 680 ? 2.570 5.739 -29.957 1.00 92.19 680 GLN A C 1
ATOM 5672 O O . GLN A 1 680 ? 1.729 5.221 -29.215 1.00 92.19 680 GLN A O 1
ATOM 5677 N N . ASN A 1 681 ? 2.464 6.996 -30.395 1.00 91.25 681 ASN A N 1
ATOM 5678 C CA . ASN A 1 681 ? 1.351 7.909 -30.123 1.00 91.25 681 ASN A CA 1
ATOM 5679 C C . ASN A 1 681 ? 0.985 8.016 -28.626 1.00 91.25 681 ASN A C 1
ATOM 5681 O O . ASN A 1 681 ? -0.151 7.803 -28.196 1.00 91.25 681 ASN A O 1
ATOM 5685 N N . ASN A 1 682 ? 1.979 8.378 -27.815 1.00 91.81 682 ASN A N 1
ATOM 5686 C CA . ASN A 1 682 ? 1.812 8.793 -26.423 1.00 91.81 682 ASN A CA 1
ATOM 5687 C C . ASN A 1 682 ? 2.217 10.279 -26.273 1.00 91.81 682 ASN A C 1
ATOM 5689 O O . ASN A 1 682 ? 3.288 10.598 -25.743 1.00 91.81 682 ASN A O 1
ATOM 5693 N N . PRO A 1 683 ? 1.373 11.233 -26.724 1.00 85.81 683 PRO A N 1
ATOM 5694 C CA . PRO A 1 683 ? 1.736 12.652 -26.831 1.00 85.81 683 PRO A CA 1
ATOM 5695 C C . PRO A 1 683 ? 1.923 13.368 -25.481 1.00 85.81 683 PRO A C 1
ATOM 5697 O O . PRO A 1 683 ? 2.394 14.503 -25.447 1.00 85.81 683 PRO A O 1
ATOM 5700 N N . GLN A 1 684 ? 1.558 12.731 -24.360 1.00 87.25 684 GLN A N 1
ATOM 5701 C CA . GLN A 1 684 ? 1.757 13.272 -23.008 1.00 87.25 684 GLN A CA 1
ATOM 5702 C C . GLN A 1 684 ? 3.143 12.966 -22.415 1.00 87.25 684 GLN A C 1
ATOM 5704 O O . GLN A 1 684 ? 3.452 13.476 -21.335 1.00 87.25 684 GLN A O 1
ATOM 5709 N N . LEU A 1 685 ? 3.984 12.174 -23.094 1.00 87.69 685 LEU A N 1
ATOM 5710 C CA . LEU A 1 685 ? 5.322 11.837 -22.608 1.00 87.69 685 LEU A CA 1
ATOM 5711 C C . LEU A 1 685 ? 6.182 13.098 -22.412 1.00 87.69 685 LEU A C 1
ATOM 5713 O O . LEU A 1 685 ? 6.397 13.890 -23.323 1.00 87.69 685 LEU A O 1
ATOM 5717 N N . VAL A 1 686 ? 6.757 13.259 -21.223 1.00 74.38 686 VAL A N 1
ATOM 5718 C CA . VAL A 1 686 ? 7.688 14.353 -20.882 1.00 74.38 686 VAL A CA 1
ATOM 5719 C C . VAL A 1 686 ? 9.152 13.936 -21.142 1.00 74.38 686 VAL A C 1
ATOM 5721 O O . VAL A 1 686 ? 10.099 14.660 -20.825 1.00 74.38 686 VAL A O 1
ATOM 5724 N N . ALA A 1 687 ? 9.362 12.755 -21.736 1.00 66.25 687 ALA A N 1
ATOM 5725 C CA . ALA A 1 687 ? 10.668 12.159 -21.995 1.00 66.25 687 ALA A CA 1
ATOM 5726 C C . ALA A 1 687 ? 11.514 13.008 -22.968 1.00 66.25 687 ALA A C 1
ATOM 5728 O O . ALA A 1 687 ? 11.261 13.080 -24.169 1.00 66.25 687 ALA A O 1
ATOM 5729 N N . LYS A 1 688 ? 12.563 13.650 -22.440 1.00 69.44 688 LYS A N 1
ATOM 5730 C CA . LYS A 1 688 ? 13.439 14.555 -23.208 1.00 69.44 688 LYS A CA 1
ATOM 5731 C C . LYS A 1 688 ? 14.476 13.844 -24.082 1.00 69.44 688 LYS A C 1
ATOM 5733 O O . LYS A 1 688 ? 15.072 14.506 -24.928 1.00 69.44 688 LYS A O 1
ATOM 5738 N N . ASN A 1 689 ? 14.727 12.557 -23.845 1.00 84.31 689 ASN A N 1
ATOM 5739 C CA . ASN A 1 689 ? 15.723 11.731 -24.529 1.00 84.31 689 ASN A CA 1
ATOM 5740 C C . ASN A 1 689 ? 15.352 10.235 -24.446 1.00 84.31 689 ASN A C 1
ATOM 5742 O O . ASN A 1 689 ? 14.302 9.880 -23.911 1.00 84.31 689 ASN A O 1
ATOM 5746 N N . LEU A 1 690 ? 16.223 9.376 -24.985 1.00 90.81 690 LEU A N 1
ATOM 5747 C CA . LEU A 1 690 ? 16.032 7.925 -25.080 1.00 90.81 690 LEU A CA 1
ATOM 5748 C C . LEU A 1 690 ? 16.830 7.126 -24.028 1.00 90.81 690 LEU A C 1
ATOM 5750 O O . LEU A 1 690 ? 16.944 5.911 -24.153 1.00 90.81 690 LEU A O 1
ATOM 5754 N N . ASP A 1 691 ? 17.386 7.769 -22.992 1.00 88.88 691 ASP A N 1
ATOM 5755 C CA . ASP A 1 691 ? 18.323 7.127 -22.047 1.00 88.88 691 ASP A CA 1
ATOM 5756 C C . ASP A 1 691 ? 17.716 5.893 -21.361 1.00 88.88 691 ASP A C 1
ATOM 5758 O O . ASP A 1 691 ? 18.386 4.877 -21.182 1.00 88.88 691 ASP A O 1
ATOM 5762 N N . SER A 1 692 ? 16.415 5.952 -21.050 1.00 86.00 692 SER A N 1
ATOM 5763 C CA . SER A 1 692 ? 15.677 4.848 -20.415 1.00 86.00 692 SER A CA 1
ATOM 5764 C C . SER A 1 692 ? 15.591 3.589 -21.286 1.00 86.00 692 SER A C 1
ATOM 5766 O O . SER A 1 692 ? 15.310 2.522 -20.755 1.00 86.00 692 SER A O 1
ATOM 5768 N N . LEU A 1 693 ? 15.843 3.697 -22.598 1.00 90.69 693 LEU A N 1
ATOM 5769 C CA . LEU A 1 693 ? 15.792 2.579 -23.543 1.00 90.69 693 LEU A CA 1
ATOM 5770 C C . LEU A 1 693 ? 17.149 1.879 -23.743 1.00 90.69 693 LEU A C 1
ATOM 5772 O O . LEU A 1 693 ? 17.215 0.844 -24.399 1.00 90.69 693 LEU A O 1
ATOM 5776 N N . SER A 1 694 ? 18.234 2.408 -23.171 1.00 90.44 694 SER A N 1
ATOM 5777 C CA . SER A 1 694 ? 19.593 1.873 -23.378 1.00 90.44 694 SER A CA 1
ATOM 5778 C C . SER A 1 694 ? 19.835 0.476 -22.778 1.00 90.44 694 SER A C 1
ATOM 5780 O O . SER A 1 694 ? 20.770 -0.210 -23.190 1.00 90.44 694 SER A O 1
ATOM 5782 N N . ASN A 1 695 ? 18.982 0.031 -21.847 1.00 88.94 695 ASN A N 1
ATOM 5783 C CA . ASN A 1 695 ? 19.109 -1.255 -21.149 1.00 88.94 695 ASN A CA 1
ATOM 5784 C C . ASN A 1 695 ? 18.513 -2.461 -21.907 1.00 88.94 695 ASN A C 1
ATOM 5786 O O . ASN A 1 695 ? 18.817 -3.599 -21.555 1.00 88.94 695 ASN A O 1
ATOM 5790 N N . PHE A 1 696 ? 17.686 -2.250 -22.938 1.00 93.75 696 PHE A N 1
ATOM 5791 C CA . PHE A 1 696 ? 16.990 -3.326 -23.666 1.00 93.75 696 PHE A CA 1
ATOM 5792 C C . PHE A 1 696 ? 17.896 -3.957 -24.737 1.00 93.75 696 PHE A C 1
ATOM 5794 O O . PHE A 1 696 ? 17.630 -3.885 -25.931 1.00 93.75 696 PHE A O 1
ATOM 5801 N N . THR A 1 697 ? 19.026 -4.539 -24.332 1.00 92.81 697 THR A N 1
ATOM 5802 C CA . THR A 1 697 ? 20.128 -4.918 -25.245 1.00 92.81 697 THR A CA 1
ATOM 5803 C C . THR A 1 697 ? 19.779 -5.968 -26.307 1.00 92.81 697 THR A C 1
ATOM 5805 O O . THR A 1 697 ? 20.463 -6.033 -27.331 1.00 92.81 697 THR A O 1
ATOM 5808 N N . ASN A 1 698 ? 18.716 -6.759 -26.110 1.00 95.12 698 ASN A N 1
ATOM 5809 C CA . ASN A 1 698 ? 18.211 -7.714 -27.103 1.00 95.12 698 ASN A CA 1
ATOM 5810 C C . ASN A 1 698 ? 17.090 -7.168 -28.005 1.00 95.12 698 ASN A C 1
ATOM 5812 O O . ASN A 1 698 ? 16.604 -7.912 -28.858 1.00 95.12 698 ASN A O 1
ATOM 5816 N N . LEU A 1 699 ? 16.708 -5.897 -27.857 1.00 97.25 699 LEU A N 1
ATOM 5817 C CA . LEU A 1 699 ? 15.632 -5.273 -28.621 1.00 97.25 699 LEU A CA 1
ATOM 5818 C C . LEU A 1 699 ? 15.935 -5.300 -30.125 1.00 97.25 699 LEU A C 1
ATOM 5820 O O . LEU A 1 699 ? 16.967 -4.794 -30.559 1.00 97.25 699 LEU A O 1
ATOM 5824 N N . LYS A 1 700 ? 15.019 -5.883 -30.903 1.00 97.44 700 LYS A N 1
ATOM 5825 C CA . LYS A 1 700 ? 15.047 -6.014 -32.369 1.00 97.44 700 LYS A CA 1
ATOM 5826 C C . LYS A 1 700 ? 14.162 -4.985 -33.061 1.00 97.44 700 LYS A C 1
ATOM 5828 O O . LYS A 1 700 ? 14.507 -4.513 -34.141 1.00 97.44 700 LYS A O 1
ATOM 5833 N N . GLU A 1 701 ? 13.037 -4.630 -32.448 1.00 97.56 701 GLU A N 1
ATOM 5834 C CA . GLU A 1 701 ? 12.047 -3.710 -33.012 1.00 97.56 701 GLU A CA 1
ATOM 5835 C C . GLU A 1 701 ? 11.655 -2.658 -31.969 1.00 97.56 701 GLU A C 1
ATOM 5837 O O . GLU A 1 701 ? 11.187 -2.995 -30.880 1.00 97.56 701 GLU A O 1
ATOM 5842 N N . LEU A 1 702 ? 11.880 -1.383 -32.302 1.00 97.25 702 LEU A N 1
ATOM 5843 C CA . LEU A 1 702 ? 11.519 -0.236 -31.470 1.00 97.25 702 LEU A CA 1
ATOM 5844 C C . LEU A 1 702 ? 10.641 0.732 -32.263 1.00 97.25 702 LEU A C 1
ATOM 5846 O O . LEU A 1 702 ? 11.115 1.349 -33.221 1.00 97.25 702 LEU A O 1
ATOM 5850 N N . ASP A 1 703 ? 9.397 0.910 -31.824 1.00 95.88 703 ASP A N 1
ATOM 5851 C CA . ASP A 1 703 ? 8.512 1.949 -32.342 1.00 95.88 703 ASP A CA 1
ATOM 5852 C C . ASP A 1 703 ? 8.229 3.022 -31.283 1.00 95.88 703 ASP A C 1
ATOM 5854 O O . ASP A 1 703 ? 7.651 2.761 -30.223 1.00 95.88 703 ASP A O 1
ATOM 5858 N N . ILE A 1 704 ? 8.672 4.244 -31.584 1.00 93.12 704 ILE A N 1
ATOM 5859 C CA . ILE A 1 704 ? 8.468 5.445 -30.771 1.00 93.12 704 ILE A CA 1
ATOM 5860 C C . ILE A 1 704 ? 7.819 6.576 -31.581 1.00 93.12 704 ILE A C 1
ATOM 5862 O O . ILE A 1 704 ? 8.021 7.748 -31.256 1.00 93.12 704 ILE A O 1
ATOM 5866 N N . ASN A 1 705 ? 7.082 6.251 -32.649 1.00 91.25 705 ASN A N 1
ATOM 5867 C CA . ASN A 1 705 ? 6.465 7.267 -33.496 1.00 91.25 705 ASN A CA 1
ATOM 5868 C C . ASN A 1 705 ? 5.398 8.096 -32.758 1.00 91.25 705 ASN A C 1
ATOM 5870 O O . ASN A 1 705 ? 4.875 7.682 -31.725 1.00 91.25 705 ASN A O 1
ATOM 5874 N N . ASP A 1 706 ? 5.125 9.307 -33.251 1.00 90.12 706 ASP A N 1
ATOM 5875 C CA . ASP A 1 706 ? 4.146 10.253 -32.680 1.00 90.12 706 ASP A CA 1
ATOM 5876 C C . ASP A 1 706 ? 4.356 10.584 -31.182 1.00 90.12 706 ASP A C 1
ATOM 5878 O O . ASP A 1 706 ? 3.474 11.111 -30.496 1.00 90.12 706 ASP A O 1
ATOM 5882 N N . CYS A 1 707 ? 5.565 10.336 -30.669 1.00 90.25 707 CYS A N 1
ATOM 5883 C CA . CYS A 1 707 ? 5.967 10.639 -29.302 1.00 90.25 707 CYS A CA 1
ATOM 5884 C C . CYS A 1 707 ? 6.970 11.807 -29.263 1.00 90.25 707 CYS A C 1
ATOM 5886 O O . CYS A 1 707 ? 7.914 11.859 -30.053 1.00 90.25 707 CYS A O 1
ATOM 5888 N N . PRO A 1 708 ? 6.858 12.738 -28.300 1.00 89.19 708 PRO A N 1
ATOM 5889 C CA . PRO A 1 708 ? 7.639 13.980 -28.260 1.00 89.19 708 PRO A CA 1
ATOM 5890 C C . PRO A 1 708 ? 9.143 13.831 -27.933 1.00 89.19 708 PRO A C 1
ATOM 5892 O O . PRO A 1 708 ? 9.779 14.839 -27.606 1.00 89.19 708 PRO A O 1
ATOM 5895 N N . PHE A 1 709 ? 9.732 12.633 -28.044 1.00 90.12 709 PHE A N 1
ATOM 5896 C CA . PHE A 1 709 ? 11.135 12.342 -27.719 1.00 90.12 709 PHE A CA 1
ATOM 5897 C C . PHE A 1 709 ? 12.106 13.319 -28.384 1.00 90.12 709 PHE A C 1
ATOM 5899 O O . PHE A 1 709 ? 12.110 13.486 -29.602 1.00 90.12 709 PHE A O 1
ATOM 5906 N N . GLY A 1 710 ? 12.943 13.963 -27.572 1.00 87.25 710 GLY A N 1
ATOM 5907 C CA . GLY A 1 710 ? 13.958 14.914 -28.021 1.00 87.25 710 GLY A CA 1
ATOM 5908 C C . GLY A 1 710 ? 15.383 14.357 -27.988 1.00 87.25 710 GLY A C 1
ATOM 5909 O O . GLY A 1 710 ? 15.631 13.200 -27.658 1.00 87.25 710 GLY A O 1
ATOM 5910 N N . GLY A 1 711 ? 16.348 15.224 -28.294 1.00 89.69 711 GLY A N 1
ATOM 5911 C CA . GLY A 1 711 ? 17.770 14.918 -28.132 1.00 89.69 711 GLY A CA 1
ATOM 5912 C C . GLY A 1 711 ? 18.366 14.137 -29.304 1.00 89.69 711 GLY A C 1
ATOM 5913 O O . GLY A 1 711 ? 18.206 14.533 -30.460 1.00 89.69 711 GLY A O 1
ATOM 5914 N N . SER A 1 712 ? 19.105 13.075 -28.987 1.00 92.56 712 SER A N 1
ATOM 5915 C CA . SER A 1 712 ? 19.949 12.314 -29.914 1.00 92.56 712 SER A CA 1
ATOM 5916 C C . SER A 1 712 ? 19.627 10.821 -29.858 1.00 92.56 712 SER A C 1
ATOM 5918 O O . SER A 1 712 ? 19.246 10.310 -28.806 1.00 92.56 712 SER A O 1
ATOM 5920 N N . LEU A 1 713 ? 19.857 10.116 -30.967 1.00 94.75 713 LEU A N 1
ATOM 5921 C CA . LEU A 1 713 ? 19.784 8.651 -31.064 1.00 94.75 713 LEU A CA 1
ATOM 5922 C C . LEU A 1 713 ? 20.916 7.915 -30.318 1.00 94.75 713 LEU A C 1
ATOM 5924 O O . LEU A 1 713 ? 20.863 6.694 -30.188 1.00 94.75 713 LEU A O 1
ATOM 5928 N N . LYS A 1 714 ? 21.920 8.637 -29.795 1.00 94.81 714 LYS A N 1
ATOM 5929 C CA . LYS A 1 714 ? 23.079 8.068 -29.081 1.00 94.81 714 LYS A CA 1
ATOM 5930 C C . LYS A 1 714 ? 22.752 7.002 -28.011 1.00 94.81 714 LYS A C 1
ATOM 5932 O O . LYS A 1 714 ? 23.504 6.034 -27.945 1.00 94.81 714 LYS A O 1
ATOM 5937 N N . PRO A 1 715 ? 21.679 7.096 -27.197 1.00 95.31 715 PRO A N 1
ATOM 5938 C CA . PRO A 1 715 ? 21.369 6.061 -26.204 1.00 95.31 715 PRO A CA 1
ATOM 5939 C C . PRO A 1 715 ? 21.087 4.671 -26.791 1.00 95.31 715 PRO A C 1
ATOM 5941 O O . PRO A 1 715 ? 21.216 3.679 -26.080 1.00 95.31 715 PRO A O 1
ATOM 5944 N N . LEU A 1 716 ? 20.748 4.582 -28.083 1.00 95.19 716 LEU A N 1
ATOM 5945 C CA . LEU A 1 716 ? 20.495 3.317 -28.780 1.00 95.19 716 LEU A CA 1
ATOM 5946 C C . LEU A 1 716 ? 21.784 2.638 -29.293 1.00 95.19 716 LEU A C 1
ATOM 5948 O O . LEU A 1 716 ? 21.708 1.570 -29.896 1.00 95.19 716 LEU A O 1
ATOM 5952 N N . GLN A 1 717 ? 22.965 3.233 -29.073 1.00 93.56 717 GLN A N 1
ATOM 5953 C CA . GLN A 1 717 ? 24.232 2.797 -29.681 1.00 93.56 717 GLN A CA 1
ATOM 5954 C C . GLN A 1 717 ? 24.609 1.340 -29.385 1.00 93.56 717 GLN A C 1
ATOM 5956 O O . GLN A 1 717 ? 25.196 0.678 -30.236 1.00 93.56 717 GLN A O 1
ATOM 5961 N N . ASN A 1 718 ? 24.270 0.842 -28.194 1.00 92.06 718 ASN A N 1
ATOM 5962 C CA . ASN A 1 718 ? 24.641 -0.502 -27.744 1.00 92.06 718 ASN A CA 1
ATOM 5963 C C . ASN A 1 718 ? 23.557 -1.561 -28.021 1.00 92.06 718 ASN A C 1
ATOM 5965 O O . ASN A 1 718 ? 23.721 -2.716 -27.626 1.00 92.06 718 ASN A O 1
ATOM 5969 N N . LEU A 1 719 ? 22.454 -1.197 -28.688 1.00 94.88 719 LEU A N 1
ATOM 5970 C CA . LEU A 1 719 ? 21.354 -2.113 -29.012 1.00 94.88 719 LEU A CA 1
ATOM 5971 C C . LEU A 1 719 ? 21.707 -2.966 -30.240 1.00 94.88 719 LEU A C 1
ATOM 5973 O O . LEU A 1 719 ? 21.076 -2.881 -31.286 1.00 94.88 719 LEU A O 1
ATOM 5977 N N . ASN A 1 720 ? 22.746 -3.792 -30.118 1.00 93.56 720 ASN A N 1
ATOM 5978 C CA . ASN A 1 720 ? 23.384 -4.524 -31.223 1.00 93.56 720 ASN A CA 1
ATOM 5979 C C . ASN A 1 720 ? 22.500 -5.593 -31.903 1.00 93.56 720 ASN A C 1
ATOM 5981 O O . ASN A 1 720 ? 22.965 -6.271 -32.819 1.00 93.56 720 ASN A O 1
ATOM 5985 N N . LYS A 1 721 ? 21.252 -5.771 -31.450 1.00 95.94 721 LYS A N 1
ATOM 5986 C CA . LYS A 1 721 ? 20.225 -6.602 -32.096 1.00 95.94 721 LYS A CA 1
ATOM 5987 C C . LYS A 1 721 ? 19.103 -5.794 -32.755 1.00 95.94 721 LYS A C 1
ATOM 5989 O O . LYS A 1 721 ? 18.249 -6.401 -33.385 1.00 95.94 721 LYS A O 1
ATOM 5994 N N . LEU A 1 722 ? 19.106 -4.462 -32.652 1.00 97.00 722 LEU A N 1
ATOM 5995 C CA . LEU A 1 722 ? 18.057 -3.599 -33.194 1.00 97.00 722 LEU A CA 1
ATOM 5996 C C . LEU A 1 722 ? 18.077 -3.671 -34.719 1.00 97.00 722 LEU A C 1
ATOM 5998 O O . LEU A 1 722 ? 19.029 -3.196 -35.330 1.00 97.00 722 LEU A O 1
ATOM 6002 N N . GLU A 1 723 ? 17.047 -4.268 -35.314 1.00 96.31 723 GLU A N 1
ATOM 6003 C CA . GLU A 1 723 ? 16.869 -4.467 -36.757 1.00 96.31 723 GLU A CA 1
ATOM 6004 C C . GLU A 1 723 ? 15.998 -3.367 -37.375 1.00 96.31 723 GLU A C 1
ATOM 6006 O O . GLU A 1 723 ? 16.273 -2.900 -38.486 1.00 96.31 723 GLU A O 1
ATOM 6011 N N . LYS A 1 724 ? 14.964 -2.939 -36.641 1.00 96.31 724 LYS A N 1
ATOM 6012 C CA . LYS A 1 724 ? 13.972 -1.950 -37.069 1.00 96.31 724 LYS A CA 1
ATOM 6013 C C . LYS A 1 724 ? 13.792 -0.854 -36.027 1.00 96.31 724 LYS A C 1
ATOM 6015 O O . LYS A 1 724 ? 13.636 -1.134 -34.838 1.00 96.31 724 LYS A O 1
ATOM 6020 N N . LEU A 1 725 ? 13.726 0.384 -36.497 1.00 96.44 725 LEU A N 1
ATOM 6021 C CA . LEU A 1 725 ? 13.496 1.560 -35.670 1.00 96.44 725 LEU A CA 1
ATOM 6022 C C . LEU A 1 725 ? 12.516 2.515 -36.363 1.00 96.44 725 LEU A C 1
ATOM 6024 O O . LEU A 1 725 ? 12.733 2.896 -37.512 1.00 96.44 725 LEU A O 1
ATOM 6028 N N . ASN A 1 726 ? 11.471 2.952 -35.662 1.00 94.25 726 ASN A N 1
ATOM 6029 C CA . ASN A 1 726 ? 10.561 3.994 -36.137 1.00 94.25 726 ASN A CA 1
ATOM 6030 C C . ASN A 1 726 ? 10.642 5.231 -35.232 1.00 94.25 726 ASN A C 1
ATOM 6032 O O . ASN A 1 726 ? 10.350 5.161 -34.040 1.00 94.25 726 ASN A O 1
ATOM 6036 N N . ILE A 1 727 ? 11.068 6.356 -35.816 1.00 92.56 727 ILE A N 1
ATOM 6037 C CA . ILE A 1 727 ? 11.217 7.667 -35.155 1.00 92.56 727 ILE A CA 1
ATOM 6038 C C . ILE A 1 727 ? 10.377 8.763 -35.817 1.00 92.56 727 ILE A C 1
ATOM 6040 O O . ILE A 1 727 ? 10.621 9.956 -35.602 1.00 92.56 727 ILE A O 1
ATOM 6044 N N . SER A 1 728 ? 9.423 8.364 -36.657 1.00 90.62 728 SER A N 1
ATOM 6045 C CA . SER A 1 728 ? 8.521 9.275 -37.359 1.00 90.62 728 SER A CA 1
ATOM 6046 C C . SER A 1 728 ? 7.788 10.169 -36.367 1.00 90.62 728 SER A C 1
ATOM 6048 O O . SER A 1 728 ? 7.393 9.715 -35.296 1.00 90.62 728 SER A O 1
ATOM 6050 N N . ASN A 1 729 ? 7.616 11.446 -36.705 1.00 88.69 729 ASN A N 1
ATOM 6051 C CA . ASN A 1 729 ? 6.876 12.392 -35.869 1.00 88.69 729 ASN A CA 1
ATOM 6052 C C . ASN A 1 729 ? 7.407 12.514 -34.419 1.00 88.69 729 ASN A C 1
ATOM 6054 O O . ASN A 1 729 ? 6.639 12.665 -33.469 1.00 88.69 729 ASN A O 1
ATOM 6058 N N . THR A 1 730 ? 8.732 12.466 -34.239 1.00 90.62 730 THR A N 1
ATOM 6059 C CA . THR A 1 730 ? 9.408 12.758 -32.958 1.00 90.62 730 THR A CA 1
ATOM 6060 C C . THR A 1 730 ? 10.140 14.112 -32.997 1.00 90.62 730 THR A C 1
ATOM 6062 O O . THR A 1 730 ? 10.104 14.829 -33.997 1.00 90.62 730 THR A O 1
ATOM 6065 N N . ASN A 1 731 ? 10.800 14.515 -31.902 1.00 89.12 731 ASN A N 1
ATOM 6066 C CA . ASN A 1 731 ? 11.621 15.737 -31.814 1.00 89.12 731 ASN A CA 1
ATOM 6067 C C . ASN A 1 731 ? 13.140 15.448 -31.833 1.00 89.12 731 ASN A C 1
ATOM 6069 O O . ASN A 1 731 ? 13.941 16.305 -31.431 1.00 89.12 731 ASN A O 1
ATOM 6073 N N . LEU A 1 732 ? 13.557 14.253 -32.269 1.00 90.69 732 LEU A N 1
ATOM 6074 C CA . LEU A 1 732 ? 14.963 13.836 -32.335 1.00 90.69 732 LEU A CA 1
ATOM 6075 C C . LEU A 1 732 ? 15.746 14.680 -33.355 1.00 90.69 732 LEU A C 1
ATOM 6077 O O . LEU A 1 732 ? 15.236 15.018 -34.426 1.00 90.69 732 LEU A O 1
ATOM 6081 N N . ARG A 1 733 ? 16.983 15.057 -33.008 1.00 88.56 733 ARG A N 1
ATOM 6082 C CA . ARG A 1 733 ? 17.747 16.109 -33.706 1.00 88.56 733 ARG A CA 1
ATOM 6083 C C . ARG A 1 733 ? 19.016 15.636 -34.405 1.00 88.56 733 ARG A C 1
ATOM 6085 O O . ARG A 1 733 ? 19.452 16.316 -35.329 1.00 88.56 733 ARG A O 1
ATOM 6092 N N . GLU A 1 734 ? 19.622 14.546 -33.947 1.00 90.25 734 GLU A N 1
ATOM 6093 C CA . GLU A 1 734 ? 20.953 14.085 -34.371 1.00 90.25 734 GLU A CA 1
ATOM 6094 C C . GLU A 1 734 ? 21.225 12.644 -33.899 1.00 90.25 734 GLU A C 1
ATOM 6096 O O . GLU A 1 734 ? 20.406 12.044 -33.199 1.00 90.25 734 GLU A O 1
ATOM 6101 N N . GLY A 1 735 ? 22.394 12.094 -34.243 1.00 90.19 735 GLY A N 1
ATOM 6102 C CA . GLY A 1 735 ? 22.862 10.804 -33.734 1.00 90.19 735 GLY A CA 1
ATOM 6103 C C . GLY A 1 735 ? 22.660 9.604 -34.659 1.00 90.19 735 GLY A C 1
ATOM 6104 O O . GLY A 1 735 ? 22.859 8.478 -34.211 1.00 90.19 735 GLY A O 1
ATOM 6105 N N . LEU A 1 736 ? 22.301 9.808 -35.931 1.00 92.12 736 LEU A N 1
ATOM 6106 C CA . LEU A 1 736 ? 22.203 8.731 -36.931 1.00 92.12 736 LEU A CA 1
ATOM 6107 C C . LEU A 1 736 ? 23.507 7.909 -37.035 1.00 92.12 736 LEU A C 1
ATOM 6109 O O . LEU A 1 736 ? 23.469 6.697 -37.239 1.00 92.12 736 LEU A O 1
ATOM 6113 N N . GLU A 1 737 ? 24.668 8.544 -36.837 1.00 88.56 737 GLU A N 1
ATOM 6114 C CA . GLU A 1 737 ? 25.973 7.872 -36.769 1.00 88.56 737 GLU A CA 1
ATOM 6115 C C . GLU A 1 737 ? 26.088 6.829 -35.646 1.00 88.56 737 GLU A C 1
ATOM 6117 O O . GLU A 1 737 ? 26.821 5.853 -35.814 1.00 88.56 737 GLU A O 1
ATOM 6122 N N . TYR A 1 738 ? 25.346 6.996 -34.546 1.00 93.06 738 TYR A N 1
ATOM 6123 C CA . TYR A 1 738 ? 25.359 6.086 -33.401 1.00 93.06 738 TYR A CA 1
ATOM 6124 C C . TYR A 1 738 ? 24.448 4.868 -33.568 1.00 93.06 738 TYR A C 1
ATOM 6126 O O . TYR A 1 738 ? 24.549 3.958 -32.755 1.00 93.06 738 TYR A O 1
ATOM 6134 N N . LEU A 1 739 ? 23.581 4.811 -34.588 1.00 93.44 739 LEU A N 1
ATOM 6135 C CA . LEU A 1 739 ? 22.736 3.631 -34.805 1.00 93.44 739 LEU A CA 1
ATOM 6136 C C . LEU A 1 739 ? 23.602 2.372 -35.021 1.00 93.44 739 LEU A C 1
ATOM 6138 O O . LEU A 1 739 ? 24.591 2.450 -35.759 1.00 93.44 739 LEU A O 1
ATOM 6142 N N . PRO A 1 740 ? 23.260 1.220 -34.418 1.00 91.00 740 PRO A N 1
ATOM 6143 C CA . PRO A 1 740 ? 24.033 -0.014 -34.555 1.00 91.00 740 PRO A CA 1
ATOM 6144 C C . PRO A 1 740 ? 23.986 -0.546 -35.996 1.00 91.00 740 PRO A C 1
ATOM 6146 O O . PRO A 1 740 ? 23.057 -0.257 -36.750 1.00 91.00 740 PRO A O 1
ATOM 6149 N N . GLU A 1 741 ? 24.990 -1.331 -36.403 1.00 88.19 741 GLU A N 1
ATOM 6150 C CA . GLU A 1 741 ? 25.043 -1.912 -37.761 1.00 88.19 741 GLU A CA 1
ATOM 6151 C C . GLU A 1 741 ? 23.938 -2.945 -38.023 1.00 88.19 741 GLU A C 1
ATOM 6153 O O . GLU A 1 741 ? 23.588 -3.181 -39.177 1.00 88.19 741 GLU A O 1
ATOM 6158 N N . SER A 1 742 ? 23.349 -3.505 -36.962 1.00 93.19 742 SER A N 1
ATOM 6159 C CA . SER A 1 742 ? 22.162 -4.359 -37.031 1.00 93.19 742 SER A CA 1
ATOM 6160 C C . SER A 1 742 ? 20.933 -3.637 -37.592 1.00 93.19 742 SER A C 1
ATOM 6162 O O . SER A 1 742 ? 20.047 -4.301 -38.128 1.00 93.19 742 SER A O 1
ATOM 6164 N N . CYS A 1 743 ? 20.873 -2.302 -37.481 1.00 94.19 743 CYS A N 1
ATOM 6165 C CA . CYS A 1 743 ? 19.698 -1.510 -37.831 1.00 94.19 743 CYS A CA 1
ATOM 6166 C C . CYS A 1 743 ? 19.578 -1.389 -39.353 1.00 94.19 743 CYS A C 1
ATOM 6168 O O . CYS A 1 743 ? 20.279 -0.608 -40.005 1.00 94.19 743 CYS A O 1
ATOM 6170 N N . GLN A 1 744 ? 18.689 -2.207 -39.913 1.00 91.44 744 GLN A N 1
ATOM 6171 C CA . GLN A 1 744 ? 18.456 -2.350 -41.347 1.00 91.44 744 GLN A CA 1
ATOM 6172 C C . GLN A 1 744 ? 17.379 -1.386 -41.845 1.00 91.44 744 GLN A C 1
ATOM 6174 O O . GLN A 1 744 ? 17.489 -0.886 -42.964 1.00 91.44 744 GLN A O 1
ATOM 6179 N N . ILE A 1 745 ? 16.359 -1.116 -41.023 1.00 92.69 745 ILE A N 1
ATOM 6180 C CA . ILE A 1 745 ? 15.178 -0.335 -41.405 1.00 92.69 745 ILE A CA 1
ATOM 6181 C C . ILE A 1 745 ? 14.966 0.811 -40.414 1.00 92.69 745 ILE A C 1
ATOM 6183 O O . ILE A 1 745 ? 14.737 0.585 -39.226 1.00 92.69 745 ILE A O 1
ATOM 6187 N N . LEU A 1 746 ? 14.995 2.042 -40.925 1.00 94.19 746 LEU A N 1
ATOM 6188 C CA . LEU A 1 746 ? 14.651 3.259 -40.198 1.00 94.19 746 LEU A CA 1
ATOM 6189 C C . LEU A 1 746 ? 13.435 3.931 -40.846 1.00 94.19 746 LEU A C 1
ATOM 6191 O O . LEU A 1 746 ? 13.516 4.368 -41.993 1.00 94.19 746 LEU A O 1
ATOM 6195 N N . TYR A 1 747 ? 12.336 4.075 -40.110 1.00 91.81 747 TYR A N 1
ATOM 6196 C CA . TYR A 1 747 ? 11.190 4.895 -40.514 1.00 91.81 747 TYR A CA 1
ATOM 6197 C C . TYR A 1 747 ? 11.311 6.299 -39.907 1.00 91.81 747 TYR A C 1
ATOM 6199 O O . TYR A 1 747 ? 11.627 6.445 -38.723 1.00 91.81 747 TYR A O 1
ATOM 6207 N N . CYS A 1 748 ? 11.104 7.335 -40.724 1.00 89.50 748 CYS A N 1
ATOM 6208 C CA . CYS A 1 748 ? 11.182 8.731 -40.291 1.00 89.50 748 CYS A CA 1
ATOM 6209 C C . CYS A 1 748 ? 10.328 9.645 -41.189 1.00 89.50 748 CYS A C 1
ATOM 6211 O O . CYS A 1 748 ? 10.803 10.115 -42.228 1.00 89.50 748 CYS A O 1
ATOM 6213 N N . ASP A 1 749 ? 9.103 9.926 -40.748 1.00 82.56 749 ASP A N 1
ATOM 6214 C CA . ASP A 1 749 ? 8.187 10.915 -41.336 1.00 82.56 749 ASP A CA 1
ATOM 6215 C C . ASP A 1 749 ? 7.981 12.173 -40.450 1.00 82.56 749 ASP A C 1
ATOM 6217 O O . ASP A 1 749 ? 8.538 12.264 -39.350 1.00 82.56 749 ASP A O 1
ATOM 6221 N N . SER A 1 750 ? 7.252 13.181 -40.949 1.00 68.38 750 SER A N 1
ATOM 6222 C CA . SER A 1 750 ? 7.073 14.500 -40.315 1.00 68.38 750 SER A CA 1
ATOM 6223 C C . SER A 1 750 ? 5.687 15.136 -40.489 1.00 68.38 750 SER A C 1
ATOM 6225 O O . SER A 1 750 ? 5.551 16.353 -40.323 1.00 68.38 750 SER A O 1
ATOM 6227 N N . ASP A 1 751 ? 4.653 14.365 -40.815 1.00 69.69 751 ASP A N 1
ATOM 6228 C CA . ASP A 1 751 ? 3.296 14.883 -41.047 1.00 69.69 751 ASP A CA 1
ATOM 6229 C C . ASP A 1 751 ? 2.586 15.409 -39.781 1.00 69.69 751 ASP A C 1
ATOM 6231 O O . ASP A 1 751 ? 1.575 16.107 -39.881 1.00 69.69 751 ASP A O 1
ATOM 6235 N N . TYR A 1 752 ? 3.140 15.168 -38.587 1.00 68.50 752 TYR A N 1
ATOM 6236 C CA . TYR A 1 752 ? 2.532 15.554 -37.308 1.00 68.50 752 TYR A CA 1
ATOM 6237 C C . TYR A 1 752 ? 3.115 16.835 -36.671 1.00 68.50 752 TYR A C 1
ATOM 6239 O O . TYR A 1 752 ? 3.912 17.570 -37.263 1.00 68.50 752 TYR A O 1
ATOM 6247 N N . GLN A 1 753 ? 2.684 17.143 -35.438 1.00 73.06 753 GLN A N 1
ATOM 6248 C CA . GLN A 1 753 ? 3.084 18.348 -34.695 1.00 73.06 753 GLN A CA 1
ATOM 6249 C C . GLN A 1 753 ? 4.575 18.358 -34.303 1.00 73.06 753 GLN A C 1
ATOM 6251 O O . GLN A 1 753 ? 5.180 19.429 -34.216 1.00 73.06 753 GLN A O 1
ATOM 6256 N N . TYR A 1 754 ? 5.164 17.187 -34.059 1.00 78.50 754 TYR A N 1
ATOM 6257 C CA . TYR A 1 754 ? 6.585 17.024 -33.755 1.00 78.50 754 TYR A CA 1
ATOM 6258 C C . TYR A 1 754 ? 7.333 16.635 -35.026 1.00 78.50 754 TYR A C 1
ATOM 6260 O O . TYR A 1 754 ? 6.855 15.807 -35.800 1.00 78.50 754 TYR A O 1
ATOM 6268 N N . LYS A 1 755 ? 8.495 17.248 -35.265 1.00 77.38 755 LYS A N 1
ATOM 6269 C CA . LYS A 1 755 ? 9.241 17.056 -36.512 1.00 77.38 755 LYS A CA 1
ATOM 6270 C C . LYS A 1 755 ? 10.730 16.895 -36.238 1.00 77.38 755 LYS A C 1
ATOM 6272 O O . LYS A 1 755 ? 11.412 17.850 -35.853 1.00 77.38 755 LYS A O 1
ATOM 6277 N N . SER A 1 756 ? 11.266 15.720 -36.559 1.00 83.81 756 SER A N 1
ATOM 6278 C CA . SER A 1 756 ? 12.703 15.416 -36.566 1.00 83.81 756 SER A CA 1
ATOM 6279 C C . SER A 1 756 ? 13.419 16.051 -37.763 1.00 83.81 756 SER A C 1
ATOM 6281 O O . SER A 1 756 ? 14.202 15.413 -38.465 1.00 83.81 756 SER A O 1
ATOM 6283 N N . GLU A 1 757 ? 13.161 17.341 -38.009 1.00 81.38 757 GLU A N 1
ATOM 6284 C CA . GLU A 1 757 ? 13.520 18.040 -39.246 1.00 81.38 757 GLU A CA 1
ATOM 6285 C C . GLU A 1 757 ? 15.002 17.937 -39.601 1.00 81.38 757 GLU A C 1
ATOM 6287 O O . GLU A 1 757 ? 15.346 17.931 -40.777 1.00 81.38 757 GLU A O 1
ATOM 6292 N N . LYS A 1 758 ? 15.896 17.911 -38.607 1.00 84.62 758 LYS A N 1
ATOM 6293 C CA . LYS A 1 758 ? 17.340 17.800 -38.848 1.00 84.62 758 LYS A CA 1
ATOM 6294 C C . LYS A 1 758 ? 17.712 16.429 -39.407 1.00 84.62 758 LYS A C 1
ATOM 6296 O O . LYS A 1 758 ? 18.370 16.370 -40.440 1.00 84.62 758 LYS A O 1
ATOM 6301 N N . ILE A 1 759 ? 17.250 15.366 -38.745 1.00 89.50 759 ILE A N 1
ATOM 6302 C CA . ILE A 1 759 ? 17.452 13.972 -39.153 1.00 89.50 759 ILE A CA 1
ATOM 6303 C C . ILE A 1 759 ? 16.833 13.759 -40.537 1.00 89.50 759 ILE A C 1
ATOM 6305 O O . ILE A 1 759 ? 17.520 13.310 -41.447 1.00 89.50 759 ILE A O 1
ATOM 6309 N N . MET A 1 760 ? 15.587 14.194 -40.742 1.00 85.88 760 MET A N 1
ATOM 6310 C CA . MET A 1 760 ? 14.913 14.107 -42.039 1.00 85.88 760 MET A CA 1
ATOM 6311 C C . MET A 1 760 ? 15.659 14.868 -43.147 1.00 85.88 760 MET A C 1
ATOM 6313 O O . MET A 1 760 ? 15.953 14.288 -44.186 1.00 85.88 760 MET A O 1
ATOM 6317 N N . LYS A 1 761 ? 16.065 16.129 -42.925 1.00 84.88 761 LYS A N 1
ATOM 6318 C CA . LYS A 1 761 ? 16.847 16.916 -43.906 1.00 84.88 761 LYS A CA 1
ATOM 6319 C C . LYS A 1 761 ? 18.226 16.321 -44.206 1.00 84.88 761 LYS A C 1
ATOM 6321 O O . LYS A 1 761 ? 18.843 16.735 -45.188 1.00 84.88 761 LYS A O 1
ATOM 6326 N N . GLU A 1 762 ? 18.741 15.428 -43.363 1.00 86.81 762 GLU A N 1
ATOM 6327 C CA . GLU A 1 762 ? 19.977 14.681 -43.606 1.00 86.81 762 GLU A CA 1
ATOM 6328 C C . GLU A 1 762 ? 19.705 13.365 -44.356 1.00 86.81 762 GLU A C 1
ATOM 6330 O O . GLU A 1 762 ? 20.449 13.037 -45.278 1.00 86.81 762 GLU A O 1
ATOM 6335 N N . LEU A 1 763 ? 18.613 12.664 -44.030 1.00 87.75 763 LEU A N 1
ATOM 6336 C CA . LEU A 1 763 ? 18.160 11.451 -44.718 1.00 87.75 763 LEU A CA 1
ATOM 6337 C C . LEU A 1 763 ? 17.684 11.735 -46.154 1.00 87.75 763 LEU A C 1
ATOM 6339 O O . LEU A 1 763 ? 18.175 11.095 -47.078 1.00 87.75 763 LEU A O 1
ATOM 6343 N N . ASP A 1 764 ? 16.823 12.735 -46.374 1.00 82.06 764 ASP A N 1
ATOM 6344 C CA . ASP A 1 764 ? 16.281 13.099 -47.700 1.00 82.06 764 ASP A CA 1
ATOM 6345 C C . ASP A 1 764 ? 17.339 13.607 -48.690 1.00 82.06 764 ASP A C 1
ATOM 6347 O O . ASP A 1 764 ? 17.143 13.558 -49.904 1.00 82.06 764 ASP A O 1
ATOM 6351 N N . LYS A 1 765 ? 18.474 14.111 -48.191 1.00 80.75 765 LYS A N 1
ATOM 6352 C CA . LYS A 1 765 ? 19.619 14.487 -49.037 1.00 80.75 765 LYS A CA 1
ATOM 6353 C C . LYS A 1 765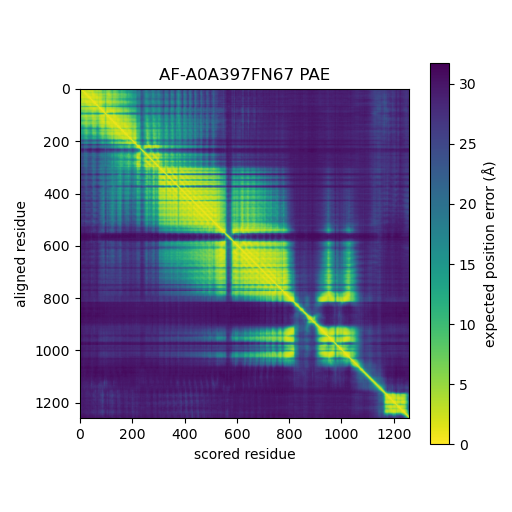 ? 20.461 13.291 -49.467 1.00 80.75 765 LYS A C 1
ATOM 6355 O O . LYS A 1 765 ? 21.281 13.439 -50.370 1.00 80.75 765 LYS A O 1
ATOM 6360 N N . SER A 1 766 ? 20.300 12.156 -48.796 1.00 77.38 766 SER A N 1
ATOM 6361 C CA . SER A 1 766 ? 21.091 10.953 -49.018 1.00 77.38 766 SER A CA 1
ATOM 6362 C C . SER A 1 766 ? 20.330 9.928 -49.850 1.00 77.38 766 SER A C 1
ATOM 6364 O O . SER A 1 766 ? 19.102 9.871 -49.840 1.00 77.38 766 SER A O 1
ATOM 6366 N N . LYS A 1 767 ? 21.058 9.057 -50.545 1.00 74.31 767 LYS A N 1
ATOM 6367 C CA . LYS A 1 767 ? 20.460 7.995 -51.376 1.00 74.31 767 LYS A CA 1
ATOM 6368 C C . LYS A 1 767 ? 20.143 6.711 -50.596 1.00 74.31 767 LYS A C 1
ATOM 6370 O O . LYS A 1 767 ? 20.347 5.607 -51.100 1.00 74.31 767 LYS A O 1
ATOM 6375 N N . CYS A 1 768 ? 19.705 6.839 -49.345 1.00 82.44 768 CYS A N 1
ATOM 6376 C CA . CYS A 1 768 ? 19.472 5.696 -48.459 1.00 82.44 768 CYS A CA 1
ATOM 6377 C C . CYS A 1 768 ? 18.008 5.235 -48.385 1.00 82.44 768 CYS A C 1
ATOM 6379 O O . CYS A 1 768 ? 17.752 4.213 -47.750 1.00 82.44 768 CYS A O 1
ATOM 6381 N N . SER A 1 769 ? 17.073 5.967 -48.998 1.00 84.50 769 SER A N 1
ATOM 6382 C CA . SER A 1 769 ? 15.651 5.623 -49.009 1.00 84.50 769 SER A CA 1
ATOM 6383 C C . SER A 1 769 ? 15.321 4.465 -49.954 1.00 84.50 769 SER A C 1
ATOM 6385 O O . SER A 1 769 ? 15.918 4.309 -51.021 1.00 84.50 769 SER A O 1
ATOM 6387 N N . GLU A 1 770 ? 14.330 3.670 -49.562 1.00 81.12 770 GLU A N 1
ATOM 6388 C CA . GLU A 1 770 ? 13.677 2.638 -50.366 1.00 81.12 770 GLU A CA 1
ATOM 6389 C C . GLU A 1 770 ? 12.158 2.651 -50.109 1.00 81.12 770 GLU A C 1
ATOM 6391 O O . GLU A 1 770 ? 11.685 3.203 -49.113 1.00 81.12 770 GLU A O 1
ATOM 6396 N N . GLY A 1 771 ? 11.393 2.048 -51.022 1.00 74.50 771 GLY A N 1
ATOM 6397 C CA . GLY A 1 771 ? 9.927 2.082 -51.011 1.00 74.50 771 GLY A CA 1
ATOM 6398 C C . GLY A 1 771 ? 9.328 3.323 -51.689 1.00 74.50 771 GLY A C 1
ATOM 6399 O O . GLY A 1 771 ? 10.032 4.261 -52.060 1.00 74.50 771 GLY A O 1
ATOM 6400 N N . GLU A 1 772 ? 8.006 3.308 -51.862 1.00 66.00 772 GLU A N 1
ATOM 6401 C CA . GLU A 1 772 ? 7.209 4.407 -52.425 1.00 66.00 772 GLU A CA 1
ATOM 6402 C C . GLU A 1 772 ? 6.016 4.716 -51.502 1.00 66.00 772 GLU A C 1
ATOM 6404 O O . GLU A 1 772 ? 5.461 3.808 -50.876 1.00 66.00 772 GLU A O 1
ATOM 6409 N N . GLY A 1 773 ? 5.616 5.992 -51.432 1.00 66.50 773 GLY A N 1
ATOM 6410 C CA . GLY A 1 773 ? 4.510 6.465 -50.586 1.00 66.50 773 GLY A CA 1
ATOM 6411 C C . GLY A 1 773 ? 4.720 6.169 -49.096 1.00 66.50 773 GLY A C 1
ATOM 6412 O O . GLY A 1 773 ? 5.848 6.197 -48.607 1.00 66.50 773 GLY A O 1
ATOM 6413 N N . ASP A 1 774 ? 3.637 5.812 -48.407 1.00 58.53 774 ASP A N 1
ATOM 6414 C CA . ASP A 1 774 ? 3.557 5.520 -46.962 1.00 58.53 774 ASP A CA 1
ATOM 6415 C C . ASP A 1 774 ? 4.454 4.348 -46.495 1.00 58.53 774 ASP A C 1
ATOM 6417 O O . ASP A 1 774 ? 4.512 4.022 -45.312 1.00 58.53 774 ASP A O 1
ATOM 6421 N N . LYS A 1 775 ? 5.148 3.674 -47.423 1.00 67.94 775 LYS A N 1
ATOM 6422 C CA . LYS A 1 775 ? 6.123 2.605 -47.151 1.00 67.94 775 LYS A CA 1
ATOM 6423 C C . LYS A 1 775 ? 7.574 3.056 -47.331 1.00 67.94 775 LYS A C 1
ATOM 6425 O O . LYS A 1 775 ? 8.457 2.208 -47.440 1.00 67.94 775 LYS A O 1
ATOM 6430 N N . LYS A 1 776 ? 7.833 4.365 -47.394 1.00 83.44 776 LYS A N 1
ATOM 6431 C CA . LYS A 1 776 ? 9.186 4.932 -47.448 1.00 83.44 776 LYS A CA 1
ATOM 6432 C C . LYS A 1 776 ? 9.939 4.613 -46.152 1.00 83.44 776 LYS A C 1
ATOM 6434 O O . LYS A 1 776 ? 9.568 5.075 -45.075 1.00 83.44 776 LYS A O 1
ATOM 6439 N N . TYR A 1 777 ? 11.037 3.876 -46.266 1.00 89.25 777 TYR A N 1
ATOM 6440 C CA . TYR A 1 777 ? 12.000 3.668 -45.184 1.00 89.25 777 TYR A CA 1
ATOM 6441 C C . TYR A 1 777 ? 13.404 4.051 -45.645 1.00 89.25 777 TYR A C 1
ATOM 6443 O O . TYR A 1 777 ? 13.672 4.213 -46.834 1.00 89.25 777 TYR A O 1
ATOM 6451 N N . TYR A 1 778 ? 14.312 4.205 -44.691 1.00 91.00 778 TYR A N 1
ATOM 6452 C CA . TYR A 1 778 ? 15.714 4.522 -44.920 1.00 91.00 778 TYR A CA 1
ATOM 6453 C C . TYR A 1 778 ? 16.585 3.381 -44.404 1.00 91.00 778 TYR A C 1
ATOM 6455 O O . TYR A 1 778 ? 16.260 2.753 -43.398 1.00 91.00 778 TYR A O 1
ATOM 6463 N N . ILE A 1 779 ? 17.712 3.131 -45.068 1.00 89.50 779 ILE A N 1
ATOM 6464 C CA . ILE A 1 779 ? 18.694 2.124 -44.652 1.00 89.50 779 ILE A CA 1
ATOM 6465 C C . ILE A 1 779 ? 19.889 2.841 -43.995 1.00 89.50 779 ILE A C 1
ATOM 6467 O O . ILE A 1 779 ? 20.688 3.466 -44.708 1.00 89.50 779 ILE A O 1
ATOM 6471 N N . PRO A 1 780 ? 20.069 2.758 -42.659 1.00 89.44 780 PRO A N 1
ATOM 6472 C CA . PRO A 1 780 ? 21.129 3.476 -41.943 1.00 89.44 780 PRO A CA 1
ATOM 6473 C C . PRO A 1 780 ? 22.543 3.182 -42.454 1.00 89.44 780 PRO A C 1
ATOM 6475 O O . PRO A 1 780 ? 23.376 4.085 -42.526 1.00 89.44 780 PRO A O 1
ATOM 6478 N N . THR A 1 781 ? 22.826 1.943 -42.865 1.00 84.75 781 THR A N 1
ATOM 6479 C CA . THR A 1 781 ? 24.141 1.555 -43.405 1.00 84.75 781 THR A CA 1
ATOM 6480 C C . THR A 1 781 ? 24.448 2.245 -44.739 1.00 84.75 781 THR A C 1
ATOM 6482 O O . THR A 1 781 ? 25.543 2.789 -44.900 1.00 84.75 781 THR A O 1
ATOM 6485 N N . LYS A 1 782 ? 23.470 2.346 -45.655 1.00 86.62 782 LYS A N 1
ATOM 6486 C CA . LYS A 1 782 ? 23.595 3.137 -46.896 1.00 86.62 782 LYS A CA 1
ATOM 6487 C C . LYS A 1 782 ? 23.826 4.617 -46.600 1.00 86.62 782 LYS A C 1
ATOM 6489 O O . LYS A 1 782 ? 24.673 5.238 -47.235 1.00 86.62 782 LYS A O 1
ATOM 6494 N N . TRP A 1 783 ? 23.120 5.177 -45.617 1.00 89.50 783 TRP A N 1
ATOM 6495 C CA . TRP A 1 783 ? 23.320 6.566 -45.195 1.00 89.50 783 TRP A CA 1
ATOM 6496 C C . TRP A 1 783 ? 24.730 6.806 -44.630 1.00 89.50 783 TRP A C 1
ATOM 6498 O O . TRP A 1 783 ? 25.372 7.784 -45.010 1.00 89.50 783 TRP A O 1
ATOM 6508 N N . LYS A 1 784 ? 25.261 5.901 -43.790 1.00 86.44 784 LYS A N 1
ATOM 6509 C CA . LYS A 1 784 ? 26.637 6.003 -43.258 1.00 86.44 784 LYS A CA 1
ATOM 6510 C C . LYS A 1 784 ? 27.670 6.017 -44.388 1.00 86.44 784 LYS A C 1
ATOM 6512 O O . LYS A 1 784 ? 28.600 6.823 -44.361 1.00 86.44 784 LYS A O 1
ATOM 6517 N N . ILE A 1 785 ? 27.485 5.152 -45.387 1.00 83.25 785 ILE A N 1
ATOM 6518 C CA . ILE A 1 785 ? 28.315 5.073 -46.596 1.00 83.25 785 ILE A CA 1
ATOM 6519 C C . ILE A 1 785 ? 28.230 6.371 -47.414 1.00 83.25 785 ILE A C 1
ATOM 6521 O O . ILE A 1 785 ? 29.260 6.922 -47.802 1.00 83.25 785 ILE A O 1
ATOM 6525 N N . ASP A 1 786 ? 27.028 6.899 -47.640 1.00 83.56 786 ASP A N 1
ATOM 6526 C CA . ASP A 1 786 ? 26.820 8.127 -48.413 1.00 83.56 786 ASP A CA 1
ATOM 6527 C C . ASP A 1 786 ? 27.408 9.361 -47.701 1.00 83.56 786 ASP A C 1
ATOM 6529 O O . ASP A 1 786 ? 28.180 10.115 -48.292 1.00 83.56 786 ASP A O 1
ATOM 6533 N N . LYS A 1 787 ? 27.176 9.507 -46.388 1.00 85.31 787 LYS A N 1
ATOM 6534 C CA . LYS A 1 787 ? 27.784 10.549 -45.538 1.00 85.31 787 LYS A CA 1
ATOM 6535 C C . LYS A 1 787 ? 29.316 10.476 -45.548 1.00 85.31 787 LYS A C 1
ATOM 6537 O O . LYS A 1 787 ? 29.981 11.513 -45.645 1.00 85.31 787 LYS A O 1
ATOM 6542 N N . ALA A 1 788 ? 29.882 9.268 -45.499 1.00 82.62 788 ALA A N 1
ATOM 6543 C CA . ALA A 1 788 ? 31.322 9.044 -45.593 1.00 82.62 788 ALA A CA 1
ATOM 6544 C C . ALA A 1 788 ? 31.890 9.445 -46.966 1.00 82.62 788 ALA A C 1
ATOM 6546 O O . ALA A 1 788 ? 32.908 10.140 -47.012 1.00 82.62 788 ALA A O 1
ATOM 6547 N N . ASN A 1 789 ? 31.218 9.065 -48.061 1.00 84.31 789 ASN A N 1
ATOM 6548 C CA . ASN A 1 789 ? 31.591 9.463 -49.420 1.00 84.31 789 ASN A CA 1
ATOM 6549 C C . ASN A 1 789 ? 31.525 10.989 -49.589 1.00 84.31 789 ASN A C 1
ATOM 6551 O O . ASN A 1 789 ? 32.488 11.586 -50.064 1.00 84.31 789 ASN A O 1
ATOM 6555 N N . ASN A 1 790 ? 30.435 11.633 -49.158 1.00 83.69 790 ASN A N 1
ATOM 6556 C CA . ASN A 1 790 ? 30.224 13.079 -49.270 1.00 83.69 790 ASN A CA 1
ATOM 6557 C C . ASN A 1 790 ? 31.279 13.900 -48.514 1.00 83.69 790 ASN A C 1
ATOM 6559 O O . ASN A 1 790 ? 31.818 14.874 -49.044 1.00 83.69 790 ASN A O 1
ATOM 6563 N N . THR A 1 791 ? 31.616 13.486 -47.289 1.00 83.56 791 THR A N 1
ATOM 6564 C CA . THR A 1 791 ? 32.623 14.169 -46.460 1.00 83.56 791 THR A CA 1
ATOM 6565 C C . THR A 1 791 ? 33.968 14.270 -47.184 1.00 83.56 791 THR A C 1
ATOM 6567 O O . THR A 1 791 ? 34.531 15.353 -47.290 1.00 83.56 791 THR A O 1
ATOM 6570 N N . THR A 1 792 ? 34.455 13.178 -47.772 1.00 83.75 792 THR A N 1
ATOM 6571 C CA . THR A 1 792 ? 35.719 13.191 -48.527 1.00 83.75 792 THR A CA 1
ATOM 6572 C C . THR A 1 792 ? 35.558 13.813 -49.917 1.00 83.75 792 THR A C 1
ATOM 6574 O O . THR A 1 792 ? 36.388 14.618 -50.339 1.00 83.75 792 THR A O 1
ATOM 6577 N N . ALA A 1 793 ? 34.474 13.493 -50.633 1.00 83.88 793 ALA A N 1
ATOM 6578 C CA . ALA A 1 793 ? 34.219 13.989 -51.986 1.00 83.88 793 ALA A CA 1
ATOM 6579 C C . ALA A 1 793 ? 34.061 15.512 -52.049 1.00 83.88 793 ALA A C 1
ATOM 6581 O O . ALA A 1 793 ? 34.325 16.094 -53.100 1.00 83.88 793 ALA A O 1
ATOM 6582 N N . SER A 1 794 ? 33.626 16.158 -50.965 1.00 83.56 794 SER A N 1
ATOM 6583 C CA . SER A 1 794 ? 33.516 17.619 -50.872 1.00 83.56 794 SER A CA 1
ATOM 6584 C C . SER A 1 794 ? 34.860 18.310 -50.609 1.00 83.56 794 SER A C 1
ATOM 6586 O O . SER A 1 794 ? 35.060 19.418 -51.100 1.00 83.56 794 SER A O 1
ATOM 6588 N N . ILE A 1 795 ? 35.799 17.647 -49.922 1.00 86.44 795 ILE A N 1
ATOM 6589 C CA . ILE A 1 795 ? 37.124 18.196 -49.583 1.00 86.44 795 ILE A CA 1
ATOM 6590 C C . ILE A 1 795 ? 38.134 18.020 -50.733 1.00 86.44 795 ILE A C 1
ATOM 6592 O O . ILE A 1 795 ? 39.012 18.862 -50.908 1.00 86.44 795 ILE A O 1
ATOM 6596 N N . ILE A 1 796 ? 38.017 16.961 -51.547 1.00 86.62 796 ILE A N 1
ATOM 6597 C CA . ILE A 1 796 ? 38.968 16.680 -52.640 1.00 86.62 796 ILE A CA 1
ATOM 6598 C C . ILE A 1 796 ? 39.013 17.827 -53.684 1.00 86.62 796 ILE A C 1
ATOM 6600 O O . ILE A 1 796 ? 37.998 18.105 -54.343 1.00 86.62 796 ILE A O 1
ATOM 6604 N N . PRO A 1 797 ? 40.192 18.446 -53.922 1.00 88.75 797 PRO A N 1
ATOM 6605 C CA . PRO A 1 797 ? 40.361 19.532 -54.885 1.00 88.75 797 PRO A CA 1
ATOM 6606 C C . PRO A 1 797 ? 40.566 18.981 -56.308 1.00 88.75 797 PRO A C 1
ATOM 6608 O O . PRO A 1 797 ? 41.682 18.940 -56.825 1.00 88.75 797 PRO A O 1
ATOM 6611 N N . LEU A 1 798 ? 39.474 18.555 -56.955 1.00 87.44 798 LEU A N 1
ATOM 6612 C CA . LEU A 1 798 ? 39.496 17.942 -58.298 1.00 87.44 798 LEU A CA 1
ATOM 6613 C C . LEU A 1 798 ? 40.300 18.732 -59.342 1.00 87.44 798 LEU A C 1
ATOM 6615 O O . LEU A 1 798 ? 41.024 18.135 -60.132 1.00 87.44 798 LEU A O 1
ATOM 6619 N N . GLU A 1 799 ? 40.196 20.062 -59.341 1.00 87.12 799 GLU A N 1
ATOM 6620 C CA . GLU A 1 799 ? 40.910 20.925 -60.290 1.00 87.12 799 GLU A CA 1
ATOM 6621 C C . GLU A 1 799 ? 42.435 20.837 -60.121 1.00 87.12 799 GLU A C 1
ATOM 6623 O O . GLU A 1 799 ? 43.166 20.808 -61.110 1.00 87.12 799 GLU A O 1
ATOM 6628 N N . ARG A 1 800 ? 42.921 20.724 -58.876 1.00 91.00 800 ARG A N 1
ATOM 6629 C CA . ARG A 1 800 ? 44.352 20.575 -58.575 1.00 91.00 800 ARG A CA 1
ATOM 6630 C C . ARG A 1 800 ? 44.855 19.183 -58.908 1.00 91.00 800 ARG A C 1
ATOM 6632 O O . ARG A 1 800 ? 45.873 19.062 -59.580 1.00 91.00 800 ARG A O 1
ATOM 6639 N N . LEU A 1 801 ? 44.093 18.145 -58.560 1.00 89.38 801 LEU A N 1
ATOM 6640 C CA . LEU A 1 801 ? 44.405 16.774 -58.969 1.00 89.38 801 LEU A CA 1
ATOM 6641 C C . LEU A 1 801 ? 44.498 16.633 -60.497 1.00 89.38 801 LEU A C 1
ATOM 6643 O O . LEU A 1 801 ? 45.434 16.003 -60.986 1.00 89.38 801 LEU A O 1
ATOM 6647 N N . PHE A 1 802 ? 43.611 17.290 -61.251 1.00 88.81 802 PHE A N 1
ATOM 6648 C CA . PHE A 1 802 ? 43.660 17.304 -62.714 1.00 88.81 802 PHE A CA 1
ATOM 6649 C C . PHE A 1 802 ? 44.934 17.974 -63.260 1.00 88.81 802 PHE A C 1
ATOM 6651 O O . PHE A 1 802 ? 45.550 17.449 -64.191 1.00 88.81 802 PHE A O 1
ATOM 6658 N N . VAL A 1 803 ? 45.352 19.107 -62.678 1.00 90.06 803 VAL A N 1
ATOM 6659 C CA . VAL A 1 803 ? 46.598 19.807 -63.046 1.00 90.06 803 VAL A CA 1
ATOM 6660 C C . VAL A 1 803 ? 47.821 18.946 -62.728 1.00 90.06 803 VAL A C 1
ATOM 6662 O O . VAL A 1 803 ? 48.607 18.669 -63.634 1.00 90.06 803 VAL A O 1
ATOM 6665 N N . ILE A 1 804 ? 47.930 18.437 -61.498 1.00 88.94 804 ILE A N 1
ATOM 6666 C CA . ILE A 1 804 ? 49.011 17.546 -61.050 1.00 88.94 804 ILE A CA 1
ATOM 6667 C C . ILE A 1 804 ? 49.100 16.317 -61.960 1.00 88.94 804 ILE A C 1
ATOM 6669 O O . ILE A 1 804 ? 50.155 16.025 -62.522 1.00 88.94 804 ILE A O 1
ATOM 6673 N N . ARG A 1 805 ? 47.980 15.621 -62.195 1.00 91.81 805 ARG A N 1
ATOM 6674 C CA . ARG A 1 805 ? 47.925 14.461 -63.095 1.00 91.81 805 ARG A CA 1
ATOM 6675 C C . ARG A 1 805 ? 48.330 14.827 -64.520 1.00 91.81 805 ARG A C 1
ATOM 6677 O O . ARG A 1 805 ? 48.978 14.024 -65.192 1.00 91.81 805 ARG A O 1
ATOM 6684 N N . GLY A 1 806 ? 47.949 16.011 -64.995 1.00 85.88 806 GLY A N 1
ATOM 6685 C CA . GLY A 1 806 ? 48.360 16.556 -66.285 1.00 85.88 806 GLY A CA 1
ATOM 6686 C C . GLY A 1 806 ? 49.872 16.754 -66.379 1.00 85.88 806 GLY A C 1
ATOM 6687 O O . GLY A 1 806 ? 50.479 16.296 -67.348 1.00 85.88 806 GLY A O 1
ATOM 6688 N N . ASN A 1 807 ? 50.474 17.372 -65.365 1.00 87.69 807 ASN A N 1
ATOM 6689 C CA . ASN A 1 807 ? 51.901 17.683 -65.295 1.00 87.69 807 ASN A CA 1
ATOM 6690 C C . ASN A 1 807 ? 52.748 16.413 -65.131 1.00 87.69 807 ASN A C 1
ATOM 6692 O O . ASN A 1 807 ? 53.630 16.165 -65.953 1.00 87.69 807 ASN A O 1
ATOM 6696 N N . LEU A 1 808 ? 52.403 15.531 -64.185 1.00 85.25 808 LEU A N 1
ATOM 6697 C CA . LEU A 1 808 ? 53.044 14.220 -64.015 1.00 85.25 808 LEU A CA 1
ATOM 6698 C C . LEU A 1 808 ? 52.956 13.382 -65.300 1.00 85.25 808 LEU A C 1
ATOM 6700 O O . LEU A 1 808 ? 53.948 12.816 -65.754 1.00 85.25 808 LEU A O 1
ATOM 6704 N N . LYS A 1 809 ? 51.792 13.348 -65.964 1.00 85.44 809 LYS A N 1
ATOM 6705 C CA . LYS A 1 809 ? 51.632 12.646 -67.247 1.00 85.44 809 LYS A CA 1
ATOM 6706 C C . LYS A 1 809 ? 52.456 13.281 -68.373 1.00 85.44 809 LYS A C 1
ATOM 6708 O O . LYS A 1 809 ? 52.919 12.555 -69.253 1.00 85.44 809 LYS A O 1
ATOM 6713 N N . GLN A 1 810 ? 52.620 14.603 -68.400 1.00 84.19 810 GLN A N 1
ATOM 6714 C CA . GLN A 1 810 ? 53.485 15.276 -69.375 1.00 84.19 810 GLN A CA 1
ATOM 6715 C C . GLN A 1 810 ? 54.958 14.951 -69.125 1.00 84.19 810 GLN A C 1
ATOM 6717 O O . GLN A 1 810 ? 55.631 14.537 -70.068 1.00 84.19 810 GLN A O 1
ATOM 6722 N N . PHE A 1 811 ? 55.416 15.035 -67.873 1.00 83.00 811 PHE A N 1
ATOM 6723 C CA . PHE A 1 811 ? 56.758 14.640 -67.447 1.00 83.00 811 PHE A CA 1
ATOM 6724 C C . PHE A 1 811 ? 57.067 13.199 -67.872 1.00 83.00 811 PHE A C 1
ATOM 6726 O O . PHE A 1 811 ? 58.002 12.960 -68.639 1.00 83.00 811 PHE A O 1
ATOM 6733 N N . ILE A 1 812 ? 56.200 12.249 -67.500 1.00 77.44 812 ILE A N 1
ATOM 6734 C CA . ILE A 1 812 ? 56.324 10.848 -67.911 1.00 77.44 812 ILE A CA 1
ATOM 6735 C C . ILE A 1 812 ? 56.347 10.742 -69.441 1.00 77.44 812 ILE A C 1
ATOM 6737 O O . ILE A 1 812 ? 57.287 10.185 -69.977 1.00 77.44 812 ILE A O 1
ATOM 6741 N N . ASN A 1 813 ? 55.397 11.298 -70.199 1.00 79.56 813 ASN A N 1
ATOM 6742 C CA . ASN A 1 813 ? 55.394 11.136 -71.667 1.00 79.56 813 ASN A CA 1
ATOM 6743 C C . ASN A 1 813 ? 56.573 11.816 -72.393 1.00 79.56 813 ASN A C 1
ATOM 6745 O O . ASN A 1 813 ? 56.893 11.446 -73.530 1.00 79.56 813 ASN A O 1
ATOM 6749 N N . LYS A 1 814 ? 57.192 12.833 -71.782 1.00 78.31 814 LYS A N 1
ATOM 6750 C CA . LYS A 1 814 ? 58.367 13.529 -72.319 1.00 78.31 814 LYS A CA 1
ATOM 6751 C C . LYS A 1 814 ? 59.641 12.702 -72.107 1.00 78.31 814 LYS A C 1
ATOM 6753 O O . LYS A 1 814 ? 60.448 12.632 -73.035 1.00 78.31 814 LYS A O 1
ATOM 6758 N N . TRP A 1 815 ? 59.758 12.012 -70.967 1.00 73.94 815 TRP A N 1
ATOM 6759 C CA . TRP A 1 815 ? 60.974 11.300 -70.544 1.00 73.94 815 TRP A CA 1
ATOM 6760 C C . TRP A 1 815 ? 60.896 9.750 -70.595 1.00 73.94 815 TRP A C 1
ATOM 6762 O O . TRP A 1 815 ? 61.931 9.107 -70.730 1.00 73.94 815 TRP A O 1
ATOM 6772 N N . ASN A 1 816 ? 59.700 9.147 -70.636 1.00 66.19 816 ASN A N 1
ATOM 6773 C CA . ASN A 1 816 ? 59.399 7.716 -70.891 1.00 66.19 816 ASN A CA 1
ATOM 6774 C C . ASN A 1 816 ? 59.370 7.409 -72.401 1.00 66.19 816 ASN A C 1
ATOM 6776 O O . ASN A 1 816 ? 58.438 6.810 -72.943 1.00 66.19 816 ASN A O 1
ATOM 6780 N N . LYS A 1 817 ? 60.365 7.903 -73.138 1.00 57.47 817 LYS A N 1
ATOM 6781 C CA . LYS A 1 817 ? 60.584 7.485 -74.526 1.00 57.47 817 LYS A CA 1
ATOM 6782 C C . LYS A 1 817 ? 61.790 6.560 -74.533 1.00 57.47 817 LYS A C 1
ATOM 6784 O O . LYS A 1 817 ? 62.862 7.020 -74.136 1.00 57.47 817 LYS A O 1
ATOM 6789 N N . PRO A 1 818 ? 61.664 5.303 -75.003 1.00 43.91 818 PRO A N 1
ATOM 6790 C CA . PRO A 1 818 ? 62.820 4.431 -75.121 1.00 43.91 818 PRO A CA 1
ATOM 6791 C C . PRO A 1 818 ? 63.848 5.133 -76.004 1.00 43.91 818 PRO A C 1
ATOM 6793 O O . PRO A 1 818 ? 63.550 5.535 -77.132 1.00 43.91 818 PRO A O 1
ATOM 6796 N N . HIS A 1 819 ? 65.046 5.339 -75.461 1.00 42.09 819 HIS A N 1
ATOM 6797 C CA . HIS A 1 819 ? 66.111 6.033 -76.167 1.00 42.09 819 HIS A CA 1
ATOM 6798 C C . HIS A 1 819 ? 66.445 5.263 -77.452 1.00 42.09 819 HIS A C 1
ATOM 6800 O O . HIS A 1 819 ? 67.044 4.193 -77.404 1.00 42.09 819 HIS A O 1
ATOM 6806 N N . GLU A 1 820 ? 66.147 5.848 -78.615 1.00 38.16 820 GLU A N 1
ATOM 6807 C CA . GLU A 1 820 ? 66.433 5.258 -79.937 1.00 38.16 820 GLU A CA 1
ATOM 6808 C C . GLU A 1 820 ? 67.948 5.168 -80.253 1.00 38.16 820 GLU A C 1
ATOM 6810 O O . GLU A 1 820 ? 68.364 4.877 -81.369 1.00 38.16 820 GLU A O 1
ATOM 6815 N N . ASN A 1 821 ? 68.804 5.423 -79.258 1.00 40.88 821 ASN A N 1
ATOM 6816 C CA . ASN A 1 821 ? 70.233 5.140 -79.271 1.00 40.88 821 ASN A CA 1
ATOM 6817 C C . ASN A 1 821 ? 70.682 4.682 -77.878 1.00 40.88 821 ASN A C 1
ATOM 6819 O O . ASN A 1 821 ? 71.182 5.461 -77.066 1.00 40.88 821 ASN A O 1
ATOM 6823 N N . ASP A 1 822 ? 70.500 3.389 -77.634 1.00 42.34 822 ASP A N 1
ATOM 6824 C CA . ASP A 1 822 ? 71.066 2.645 -76.514 1.00 42.34 822 ASP A CA 1
ATOM 6825 C C . ASP A 1 822 ? 72.608 2.696 -76.545 1.00 42.34 822 ASP A C 1
ATOM 6827 O O . ASP A 1 822 ? 73.265 2.028 -77.351 1.00 42.34 822 ASP A O 1
ATOM 6831 N N . TRP A 1 823 ? 73.187 3.558 -75.699 1.00 42.22 823 TRP A N 1
ATOM 6832 C CA . TRP A 1 823 ? 74.629 3.844 -75.677 1.00 42.22 823 TRP A CA 1
ATOM 6833 C C . TRP A 1 823 ? 75.400 3.123 -74.558 1.00 42.22 823 TRP A C 1
ATOM 6835 O O . TRP A 1 823 ? 76.631 3.193 -74.526 1.00 42.22 823 TRP A O 1
ATOM 6845 N N . TYR A 1 824 ? 74.703 2.399 -73.672 1.00 35.72 824 TYR A N 1
ATOM 6846 C CA . TYR A 1 824 ? 75.326 1.695 -72.545 1.00 35.72 824 TYR A CA 1
ATOM 6847 C C . TYR A 1 824 ? 75.428 0.178 -72.783 1.00 35.72 824 TYR A C 1
ATOM 6849 O O . TYR A 1 824 ? 76.508 -0.385 -72.601 1.00 35.72 824 TYR A O 1
ATOM 6857 N N . GLU A 1 825 ? 74.379 -0.485 -73.288 1.00 35.56 825 GLU A N 1
ATOM 6858 C CA . GLU A 1 825 ? 74.423 -1.937 -73.551 1.00 35.56 825 GLU A CA 1
ATOM 6859 C C . GLU A 1 825 ? 75.280 -2.291 -74.783 1.00 35.56 825 GLU A C 1
ATOM 6861 O O . GLU A 1 825 ? 76.037 -3.266 -74.759 1.00 35.56 825 GLU A O 1
ATOM 6866 N N . LYS A 1 826 ? 75.292 -1.458 -75.835 1.00 35.03 826 LYS A N 1
ATOM 6867 C CA . LYS A 1 826 ? 76.162 -1.680 -77.015 1.00 35.03 826 LYS A CA 1
ATOM 6868 C C . LYS A 1 826 ? 77.667 -1.598 -76.730 1.00 35.03 826 LYS A C 1
ATOM 6870 O O . LYS A 1 826 ? 78.450 -2.208 -77.454 1.00 35.03 826 LYS A O 1
ATOM 6875 N N . SER A 1 827 ? 78.074 -0.899 -75.671 1.00 38.50 827 SER A N 1
ATOM 6876 C CA . SER A 1 827 ? 79.481 -0.813 -75.245 1.00 38.50 827 SER A CA 1
ATOM 6877 C C . SER A 1 827 ? 79.914 -2.026 -74.409 1.00 38.50 827 SER A C 1
ATOM 6879 O O . SER A 1 827 ? 81.093 -2.372 -74.371 1.00 38.50 827 SER A O 1
ATOM 6881 N N . LYS A 1 828 ? 78.953 -2.695 -73.763 1.00 33.72 828 LYS A N 1
ATOM 6882 C CA . LYS A 1 828 ? 79.162 -3.865 -72.905 1.00 33.72 828 LYS A CA 1
ATOM 6883 C C . LYS A 1 828 ? 79.209 -5.159 -73.725 1.00 33.72 828 LYS A C 1
ATOM 6885 O O . LYS A 1 828 ? 80.141 -5.951 -73.589 1.00 33.72 828 LYS A O 1
ATOM 6890 N N . ASN A 1 829 ? 78.281 -5.315 -74.670 1.00 33.75 829 ASN A N 1
ATOM 6891 C CA . ASN A 1 829 ? 78.163 -6.534 -75.474 1.00 33.75 829 ASN A CA 1
ATOM 6892 C C . ASN A 1 829 ? 79.271 -6.710 -76.537 1.00 33.75 829 ASN A C 1
ATOM 6894 O O . ASN A 1 829 ? 79.530 -7.835 -76.952 1.00 33.75 829 ASN A O 1
ATOM 6898 N N . PHE A 1 830 ? 80.017 -5.659 -76.913 1.00 34.03 830 PHE A N 1
ATOM 6899 C CA . PHE A 1 830 ? 81.169 -5.802 -77.826 1.00 34.03 830 PHE A CA 1
ATOM 6900 C C . PHE A 1 830 ? 82.414 -6.439 -77.170 1.00 34.03 830 PHE A C 1
ATOM 6902 O O . PHE A 1 830 ? 83.265 -6.993 -77.865 1.00 34.03 830 PHE A O 1
ATOM 6909 N N . LEU A 1 831 ? 82.529 -6.394 -75.837 1.00 34.38 831 LEU A N 1
ATOM 6910 C CA . LEU A 1 831 ? 83.639 -7.011 -75.093 1.00 34.38 831 LEU A CA 1
ATOM 6911 C C . LEU A 1 831 ? 83.270 -8.365 -74.468 1.00 34.38 831 LEU A C 1
ATOM 6913 O O . LEU A 1 831 ? 84.163 -9.135 -74.113 1.00 34.38 831 LEU A O 1
ATOM 6917 N N . GLN A 1 832 ? 81.977 -8.682 -74.362 1.00 34.75 832 GLN A N 1
ATOM 6918 C CA . GLN A 1 832 ? 81.496 -9.859 -73.634 1.00 34.75 832 GLN A CA 1
ATOM 6919 C C . GLN A 1 832 ? 81.321 -11.120 -74.509 1.00 34.75 832 GLN A C 1
ATOM 6921 O O . GLN A 1 832 ? 81.181 -12.216 -73.971 1.00 34.75 832 GLN A O 1
ATOM 6926 N N . GLU A 1 833 ? 81.421 -11.013 -75.842 1.00 32.09 833 GLU A N 1
ATOM 6927 C CA . GLU A 1 833 ? 81.153 -12.132 -76.770 1.00 32.09 833 GLU A CA 1
ATOM 6928 C C . GLU A 1 833 ? 82.401 -12.889 -77.291 1.00 32.09 833 GLU A C 1
ATOM 6930 O O . GLU A 1 833 ? 82.283 -13.764 -78.149 1.00 32.09 833 GLU A O 1
ATOM 6935 N N . LYS A 1 834 ? 83.617 -12.605 -76.786 1.00 34.44 834 LYS A N 1
ATOM 6936 C CA . LYS A 1 834 ? 84.855 -13.266 -77.279 1.00 34.44 834 LYS A CA 1
ATOM 6937 C C . LYS A 1 834 ? 85.757 -13.944 -76.240 1.00 34.44 834 LYS A C 1
ATOM 6939 O O . LYS A 1 834 ? 86.818 -14.442 -76.612 1.00 34.44 834 LYS A O 1
ATOM 6944 N N . LEU A 1 835 ? 85.355 -14.029 -74.970 1.00 34.94 835 LEU A N 1
ATOM 6945 C CA . LEU A 1 835 ? 86.145 -14.693 -73.917 1.00 34.94 835 LEU A CA 1
ATOM 6946 C C . LEU A 1 835 ? 85.303 -15.609 -73.015 1.00 34.94 835 LEU A C 1
ATOM 6948 O O . LEU A 1 835 ? 85.264 -15.448 -71.801 1.00 34.94 835 LEU A O 1
ATOM 6952 N N . LEU A 1 836 ? 84.675 -16.629 -73.611 1.00 28.98 836 LEU A N 1
ATOM 6953 C CA . LEU A 1 836 ? 84.146 -17.778 -72.864 1.00 28.98 836 LEU A CA 1
ATOM 6954 C C . LEU A 1 836 ? 84.197 -19.081 -73.686 1.00 28.98 836 LEU A C 1
ATOM 6956 O O . LEU A 1 836 ? 83.202 -19.572 -74.215 1.00 28.98 836 LEU A O 1
ATOM 6960 N N . ARG A 1 837 ? 85.391 -19.686 -73.766 1.00 27.53 837 ARG A N 1
ATOM 6961 C CA . ARG A 1 837 ? 85.555 -21.130 -74.019 1.00 27.53 837 ARG A CA 1
ATOM 6962 C C . ARG A 1 837 ? 86.674 -21.708 -73.141 1.00 27.53 837 ARG A C 1
ATOM 6964 O O . ARG A 1 837 ? 87.813 -21.280 -73.260 1.00 27.53 837 ARG A O 1
ATOM 6971 N N . LYS A 1 838 ? 86.316 -22.765 -72.392 1.00 27.92 838 LYS A N 1
ATOM 6972 C CA . LYS A 1 838 ? 87.145 -23.700 -71.587 1.00 27.92 838 LYS A CA 1
ATOM 6973 C C . LYS A 1 838 ? 87.442 -23.358 -70.109 1.00 27.92 838 LYS A C 1
ATOM 6975 O O . LYS A 1 838 ? 88.492 -22.842 -69.761 1.00 27.92 838 LYS A O 1
ATOM 6980 N N . SER A 1 839 ? 86.520 -23.839 -69.264 1.00 28.02 839 SER A N 1
ATOM 6981 C CA . SER A 1 839 ? 86.753 -24.710 -68.087 1.00 28.02 839 SER A CA 1
ATOM 6982 C C . SER A 1 839 ? 87.734 -24.299 -66.972 1.00 28.02 839 SER A C 1
ATOM 6984 O O . SER A 1 839 ? 88.936 -24.535 -67.057 1.00 28.02 839 SER A O 1
ATOM 6986 N N . THR A 1 840 ? 87.143 -23.884 -65.848 1.00 37.19 840 THR A N 1
ATOM 6987 C CA . THR A 1 840 ? 87.462 -24.278 -64.454 1.00 37.19 840 THR A CA 1
ATOM 6988 C C . THR A 1 840 ? 88.647 -25.236 -64.209 1.00 37.19 840 THR A C 1
ATOM 6990 O O . THR A 1 840 ? 88.507 -26.439 -64.458 1.00 37.19 840 THR A O 1
ATOM 6993 N N . LYS A 1 841 ? 89.715 -24.754 -63.537 1.00 36.53 841 LYS A N 1
ATOM 6994 C CA . LYS A 1 841 ? 90.433 -25.555 -62.510 1.00 36.53 841 LYS A CA 1
ATOM 6995 C C . LYS A 1 841 ? 91.326 -24.827 -61.475 1.00 36.53 841 LYS A C 1
ATOM 6997 O O . LYS A 1 841 ? 91.767 -25.497 -60.550 1.00 36.53 841 LYS A O 1
ATOM 7002 N N . GLU A 1 842 ? 91.586 -23.515 -61.561 1.00 33.41 842 GLU A N 1
ATOM 7003 C CA . GLU A 1 842 ? 92.683 -22.872 -60.783 1.00 33.41 842 GLU A CA 1
ATOM 7004 C C . GLU A 1 842 ? 92.321 -21.561 -60.039 1.00 33.41 842 GLU A C 1
ATOM 7006 O O . GLU A 1 842 ? 93.085 -20.605 -60.046 1.00 33.41 842 GLU A O 1
ATOM 7011 N N . VAL A 1 843 ? 91.168 -21.493 -59.355 1.00 36.28 843 VAL A N 1
ATOM 7012 C CA . VAL A 1 843 ? 90.807 -20.323 -58.499 1.00 36.28 843 VAL A CA 1
ATOM 7013 C C . VAL A 1 843 ? 90.600 -20.695 -57.015 1.00 36.28 843 VAL A C 1
ATOM 7015 O O . VAL A 1 843 ? 90.406 -19.836 -56.165 1.00 36.28 843 VAL A O 1
ATOM 7018 N N . SER A 1 844 ? 90.723 -21.975 -56.647 1.00 28.59 844 SER A N 1
ATOM 7019 C CA . SER A 1 844 ? 90.409 -22.458 -55.289 1.00 28.59 844 SER A CA 1
ATOM 7020 C C . SER A 1 844 ? 91.475 -22.183 -54.205 1.00 28.59 844 SER A C 1
ATOM 7022 O O . SER A 1 844 ? 91.277 -22.632 -53.080 1.00 28.59 844 SER A O 1
ATOM 7024 N N . ASN A 1 845 ? 92.598 -21.510 -54.508 1.00 34.50 845 ASN A N 1
ATOM 7025 C CA . ASN A 1 845 ? 93.798 -21.529 -53.643 1.00 34.50 845 ASN A CA 1
ATOM 7026 C C . ASN A 1 845 ? 94.391 -20.172 -53.204 1.00 34.50 845 ASN A C 1
ATOM 7028 O O . ASN A 1 845 ? 95.363 -20.181 -52.458 1.00 34.50 845 ASN A O 1
ATOM 7032 N N . GLU A 1 846 ? 93.820 -19.023 -53.582 1.00 30.47 846 GLU A N 1
ATOM 7033 C CA . GLU A 1 846 ? 94.273 -17.694 -53.094 1.00 30.47 846 GLU A CA 1
ATOM 7034 C C . GLU A 1 846 ? 93.196 -16.971 -52.257 1.00 30.47 846 GLU A C 1
ATOM 7036 O O . GLU A 1 846 ? 93.184 -15.751 -52.121 1.00 30.47 846 GLU A O 1
ATOM 7041 N N . LEU A 1 847 ? 92.291 -17.741 -51.642 1.00 30.36 847 LEU A N 1
ATOM 7042 C CA . LEU A 1 847 ? 91.243 -17.247 -50.735 1.00 30.36 847 LEU A CA 1
ATOM 7043 C C . LEU A 1 847 ? 91.679 -17.276 -49.251 1.00 30.36 847 LEU A C 1
ATOM 7045 O O . LEU A 1 847 ? 90.860 -17.098 -48.356 1.00 30.36 847 LEU A O 1
ATOM 7049 N N . THR A 1 848 ? 92.973 -17.499 -48.981 1.00 34.41 848 THR A N 1
ATOM 7050 C CA . THR A 1 848 ? 93.481 -17.878 -47.645 1.00 34.41 848 THR A CA 1
ATOM 7051 C C . THR A 1 848 ? 94.672 -17.036 -47.167 1.00 34.41 848 THR A C 1
ATOM 7053 O O . THR A 1 848 ? 95.486 -17.536 -46.390 1.00 34.41 848 THR A O 1
ATOM 7056 N N . LYS A 1 849 ? 94.845 -15.784 -47.634 1.00 27.30 849 LYS A N 1
ATOM 7057 C CA . LYS A 1 849 ? 96.048 -14.996 -47.274 1.00 27.30 849 LYS A CA 1
ATOM 7058 C C . LYS A 1 849 ? 95.926 -13.541 -46.831 1.00 27.30 849 LYS A C 1
ATOM 7060 O O . LYS A 1 849 ? 96.889 -13.080 -46.231 1.00 27.30 849 LYS A O 1
ATOM 7065 N N . LEU A 1 850 ? 94.824 -12.819 -47.059 1.00 28.61 850 LEU A N 1
ATOM 7066 C CA . LEU A 1 850 ? 94.729 -11.402 -46.647 1.00 28.61 850 LEU A CA 1
ATOM 7067 C C . LEU A 1 850 ? 93.404 -11.022 -45.959 1.00 28.61 850 LEU A C 1
ATOM 7069 O O . LEU A 1 850 ? 92.846 -9.952 -46.179 1.00 28.61 850 LEU A O 1
ATOM 7073 N N . GLN A 1 851 ? 92.976 -11.852 -45.004 1.00 28.97 851 GLN A N 1
ATOM 7074 C CA . GLN A 1 851 ? 92.511 -11.292 -43.730 1.00 28.97 851 GLN A CA 1
ATOM 7075 C C . GLN A 1 851 ? 93.748 -10.780 -42.972 1.00 28.97 851 GLN A C 1
ATOM 7077 O O . GLN A 1 851 ? 94.426 -11.590 -42.353 1.00 28.97 851 GLN A O 1
ATOM 7082 N N . SER A 1 852 ? 94.057 -9.479 -43.034 1.00 25.08 852 SER A N 1
ATOM 7083 C CA . SER A 1 852 ? 94.919 -8.793 -42.048 1.00 25.08 852 SER A CA 1
ATOM 7084 C C . SER A 1 852 ? 94.993 -7.280 -42.297 1.00 25.08 852 SER A C 1
ATOM 7086 O O . SER A 1 852 ? 95.654 -6.842 -43.228 1.00 25.08 852 SER A O 1
ATOM 7088 N N . SER A 1 853 ? 94.353 -6.514 -41.404 1.00 25.72 853 SER A N 1
ATOM 7089 C CA . SER A 1 853 ? 94.739 -5.174 -40.905 1.00 25.72 853 SER A CA 1
ATOM 7090 C C . SER A 1 853 ? 95.291 -4.089 -41.854 1.00 25.72 853 SER A C 1
ATOM 7092 O O . SER A 1 853 ? 96.384 -4.227 -42.395 1.00 25.72 853 SER A O 1
ATOM 7094 N N . GLY A 1 854 ? 94.682 -2.896 -41.798 1.00 25.55 854 GLY A N 1
ATOM 7095 C CA . GLY A 1 854 ? 95.408 -1.630 -41.998 1.00 25.55 854 GLY A CA 1
ATOM 7096 C C . GLY A 1 854 ? 94.672 -0.603 -42.854 1.00 25.55 854 GLY A C 1
ATOM 7097 O O . GLY A 1 854 ? 94.694 -0.692 -44.074 1.00 25.55 854 GLY A O 1
ATOM 7098 N N . ASN A 1 855 ? 94.054 0.383 -42.202 1.00 32.06 855 ASN A N 1
ATOM 7099 C CA . ASN A 1 855 ? 93.401 1.538 -42.828 1.00 32.06 855 ASN A CA 1
ATOM 7100 C C . ASN A 1 855 ? 94.378 2.358 -43.701 1.00 32.06 855 ASN A C 1
ATOM 7102 O O . ASN A 1 855 ? 95.505 2.599 -43.260 1.00 32.06 855 ASN A O 1
ATOM 7106 N N . PRO A 1 856 ? 93.939 2.850 -44.873 1.00 26.61 856 PRO A N 1
ATOM 7107 C CA . PRO A 1 856 ? 94.226 4.250 -45.185 1.00 26.61 856 PRO A CA 1
ATOM 7108 C C . PRO A 1 856 ? 93.085 4.988 -45.908 1.00 26.61 856 PRO A C 1
ATOM 7110 O O . PRO A 1 856 ? 92.670 4.615 -47.008 1.00 26.61 856 PRO A O 1
ATOM 7113 N N . ASP A 1 857 ? 92.724 6.155 -45.372 1.00 25.92 857 ASP A N 1
ATOM 7114 C CA . ASP A 1 857 ? 92.406 7.297 -46.227 1.00 25.92 857 ASP A CA 1
ATOM 7115 C C . ASP A 1 857 ? 93.669 7.673 -47.019 1.00 25.92 857 ASP A C 1
ATOM 7117 O O . ASP A 1 857 ? 94.624 8.188 -46.441 1.00 25.92 857 ASP A O 1
ATOM 7121 N N . GLU A 1 858 ? 93.665 7.496 -48.342 1.00 25.11 858 GLU A N 1
ATOM 7122 C CA . GLU A 1 858 ? 94.187 8.568 -49.195 1.00 25.11 858 GLU A CA 1
ATOM 7123 C C . GLU A 1 858 ? 93.509 8.615 -50.573 1.00 25.11 858 GLU A C 1
ATOM 7125 O O . GLU A 1 858 ? 93.602 7.718 -51.415 1.00 25.11 858 GLU A O 1
ATOM 7130 N N . LEU A 1 859 ? 92.815 9.730 -50.796 1.00 25.45 859 LEU A N 1
ATOM 7131 C CA . LEU A 1 859 ? 92.171 10.120 -52.043 1.00 25.45 859 LEU A CA 1
ATOM 7132 C C . LEU A 1 859 ? 93.191 10.318 -53.177 1.00 25.45 859 LEU A C 1
ATOM 7134 O O . LEU A 1 859 ? 93.648 11.430 -53.439 1.00 25.45 859 LEU A O 1
ATOM 7138 N N . GLY A 1 860 ? 93.447 9.264 -53.951 1.00 26.73 860 GLY A N 1
ATOM 7139 C CA . GLY A 1 860 ? 94.112 9.338 -55.258 1.00 26.73 860 GLY A CA 1
ATOM 7140 C C . GLY A 1 860 ? 93.217 9.916 -56.366 1.00 26.73 860 GLY A C 1
ATOM 7141 O O . GLY A 1 860 ? 93.010 9.263 -57.389 1.00 26.73 860 GLY A O 1
ATOM 7142 N N . LYS A 1 861 ? 92.650 11.113 -56.157 1.00 24.88 861 LYS A N 1
ATOM 7143 C CA . LYS A 1 861 ? 91.797 11.813 -57.134 1.00 24.88 861 LYS A CA 1
ATOM 7144 C C . LYS A 1 861 ? 92.522 12.096 -58.461 1.00 24.88 861 LYS A C 1
ATOM 7146 O O . LYS A 1 861 ? 93.724 12.340 -58.506 1.00 24.88 861 LYS A O 1
ATOM 7151 N N . ASP A 1 862 ? 91.720 12.130 -59.524 1.00 33.88 862 ASP A N 1
ATOM 7152 C CA . ASP A 1 862 ? 91.940 12.860 -60.778 1.00 33.88 862 ASP A CA 1
ATOM 7153 C C . ASP A 1 862 ? 93.221 12.551 -61.577 1.00 33.88 862 ASP A C 1
ATOM 7155 O O . ASP A 1 862 ? 94.197 13.300 -61.625 1.00 33.88 862 ASP A O 1
ATOM 7159 N N . ARG A 1 863 ? 93.142 11.460 -62.349 1.00 24.30 863 ARG A N 1
ATOM 7160 C CA . ARG A 1 863 ? 94.087 11.097 -63.415 1.00 24.30 863 ARG A CA 1
ATOM 7161 C C . ARG A 1 863 ? 93.333 10.782 -64.721 1.00 24.30 863 ARG A C 1
ATOM 7163 O O . ARG A 1 863 ? 92.755 9.711 -64.835 1.00 24.30 863 ARG A O 1
ATOM 7170 N N . TRP A 1 864 ? 93.309 11.633 -65.752 1.00 27.16 864 TRP A N 1
ATOM 7171 C CA . TRP A 1 864 ? 93.961 12.941 -65.918 1.00 27.16 864 TRP A CA 1
ATOM 7172 C C . TRP A 1 864 ? 93.118 13.911 -66.762 1.00 27.16 864 TRP A C 1
ATOM 7174 O O . TRP A 1 864 ? 92.762 13.618 -67.905 1.00 27.16 864 TRP A O 1
ATOM 7184 N N . ILE A 1 865 ? 92.965 15.132 -66.245 1.00 32.00 865 ILE A N 1
ATOM 7185 C CA . ILE A 1 865 ? 92.964 16.366 -67.044 1.00 32.00 865 ILE A CA 1
ATOM 7186 C C . ILE A 1 865 ? 94.380 16.465 -67.651 1.00 32.00 865 ILE A C 1
ATOM 7188 O O . ILE A 1 865 ? 95.338 16.762 -66.950 1.00 32.00 865 ILE A O 1
ATOM 7192 N N . ILE A 1 866 ? 94.625 16.166 -68.926 1.00 29.53 866 ILE A N 1
ATOM 7193 C CA . ILE A 1 866 ? 93.699 15.869 -70.025 1.00 29.53 866 ILE A CA 1
ATOM 7194 C C . ILE A 1 866 ? 94.329 14.737 -70.864 1.00 29.53 866 ILE A C 1
ATOM 7196 O O . ILE A 1 866 ? 95.537 14.496 -70.804 1.00 29.53 866 ILE A O 1
ATOM 7200 N N . TYR A 1 867 ? 93.540 14.166 -71.774 1.00 36.00 867 TYR A N 1
ATOM 7201 C CA . TYR A 1 867 ? 93.862 14.138 -73.212 1.00 36.00 867 TYR A CA 1
ATOM 7202 C C . TYR A 1 867 ? 94.574 15.448 -73.680 1.00 36.00 867 TYR A C 1
ATOM 7204 O O . TYR A 1 867 ? 94.032 16.252 -74.431 1.00 36.00 867 TYR A O 1
ATOM 7212 N N . GLY A 1 868 ? 95.790 15.710 -73.195 1.00 30.05 868 GLY A N 1
ATOM 7213 C CA . GLY A 1 868 ? 96.468 17.007 -73.206 1.00 30.05 868 GLY A CA 1
ATOM 7214 C C . GLY A 1 868 ? 97.932 16.847 -73.606 1.00 30.05 868 GLY A C 1
ATOM 7215 O O . GLY A 1 868 ? 98.700 16.200 -72.902 1.00 30.05 868 GLY A O 1
ATOM 7216 N N . THR A 1 869 ? 98.390 17.409 -74.716 1.00 40.53 869 THR A N 1
ATOM 7217 C CA . THR A 1 869 ? 97.775 18.385 -75.641 1.00 40.53 869 THR A CA 1
ATOM 7218 C C . THR A 1 869 ? 96.929 17.740 -76.757 1.00 40.53 869 THR A C 1
ATOM 7220 O O . THR A 1 869 ? 97.082 18.086 -77.920 1.00 40.53 869 THR A O 1
ATOM 7223 N N . GLN A 1 870 ? 96.046 16.795 -76.408 1.00 42.53 870 GLN A N 1
ATOM 7224 C CA . GLN A 1 870 ? 96.034 15.402 -76.893 1.00 42.53 870 GLN A CA 1
ATOM 7225 C C . GLN A 1 870 ? 97.293 14.647 -76.410 1.00 42.53 870 GLN A C 1
ATOM 7227 O O . GLN A 1 870 ? 98.426 15.066 -76.646 1.00 42.53 870 GLN A O 1
ATOM 7232 N N . ALA A 1 871 ? 97.087 13.604 -75.591 1.00 33.44 871 ALA A N 1
ATOM 7233 C CA . ALA A 1 871 ? 98.014 13.185 -74.526 1.00 33.44 871 ALA A CA 1
ATOM 7234 C C . ALA A 1 871 ? 99.258 12.389 -74.967 1.00 33.44 871 ALA A C 1
ATOM 7236 O O . ALA A 1 871 ? 99.469 11.262 -74.530 1.00 33.44 871 ALA A O 1
ATOM 7237 N N . PHE A 1 872 ? 100.125 13.004 -75.773 1.00 33.75 872 PHE A N 1
ATOM 7238 C CA . PHE A 1 872 ? 101.483 12.503 -76.029 1.00 33.75 872 PHE A CA 1
ATOM 7239 C C . PHE A 1 872 ? 102.589 13.513 -75.653 1.00 33.75 872 PHE A C 1
ATOM 7241 O O . PHE A 1 872 ? 103.697 13.117 -75.304 1.00 33.75 872 PHE A O 1
ATOM 7248 N N . GLY A 1 873 ? 102.295 14.823 -75.638 1.00 32.03 873 GLY A N 1
ATOM 7249 C CA . GLY A 1 873 ? 103.317 15.870 -75.463 1.00 32.03 873 GLY A CA 1
ATOM 7250 C C . GLY A 1 873 ? 103.878 16.054 -74.043 1.00 32.03 873 GLY A C 1
ATOM 7251 O O . GLY A 1 873 ? 105.063 16.337 -73.882 1.00 32.03 873 GLY A O 1
ATOM 7252 N N . ARG A 1 874 ? 103.074 15.891 -72.981 1.00 35.78 874 ARG A N 1
ATOM 7253 C CA . ARG A 1 874 ? 103.534 16.199 -71.604 1.00 35.78 874 ARG A CA 1
ATOM 7254 C C . ARG A 1 874 ? 104.304 15.072 -70.911 1.00 35.78 874 ARG A C 1
ATOM 7256 O O . ARG A 1 874 ? 105.085 15.363 -70.009 1.00 35.78 874 ARG A O 1
ATOM 7263 N N . GLY A 1 875 ? 104.195 13.832 -71.396 1.00 37.47 875 GLY A N 1
ATOM 7264 C CA . GLY A 1 875 ? 105.142 12.769 -71.036 1.00 37.47 875 GLY A CA 1
ATOM 7265 C C . GLY A 1 875 ? 106.567 13.097 -71.501 1.00 37.47 875 GLY A C 1
ATOM 7266 O O . GLY A 1 875 ? 107.521 12.901 -70.751 1.00 37.47 875 GLY A O 1
ATOM 7267 N N . ALA A 1 876 ? 106.705 13.696 -72.691 1.00 37.00 876 ALA A N 1
ATOM 7268 C CA . ALA A 1 876 ? 107.995 14.130 -73.225 1.00 37.00 876 ALA A CA 1
ATOM 7269 C C . ALA A 1 876 ? 108.582 15.338 -72.473 1.00 37.00 876 ALA A C 1
ATOM 7271 O O . ALA A 1 876 ? 109.792 15.395 -72.288 1.00 37.00 876 ALA A O 1
ATOM 7272 N N . ALA A 1 877 ? 107.753 16.269 -71.984 1.00 33.38 877 ALA A N 1
ATOM 7273 C CA . ALA A 1 877 ? 108.237 17.398 -71.184 1.00 33.38 877 ALA A CA 1
ATOM 7274 C C . ALA A 1 877 ? 108.817 16.947 -69.832 1.00 33.38 877 ALA A C 1
ATOM 7276 O O . ALA A 1 877 ? 109.923 17.349 -69.491 1.00 33.38 877 ALA A O 1
ATOM 7277 N N . ILE A 1 878 ? 108.129 16.069 -69.092 1.00 41.59 878 ILE A N 1
ATOM 7278 C CA . ILE A 1 878 ? 108.629 15.582 -67.792 1.00 41.59 878 ILE A CA 1
ATOM 7279 C C . ILE A 1 878 ? 109.901 14.734 -67.978 1.00 41.59 878 ILE A C 1
ATOM 7281 O O . ILE A 1 878 ? 110.853 14.901 -67.220 1.00 41.59 878 ILE A O 1
ATOM 7285 N N . ALA A 1 879 ? 109.978 13.910 -69.031 1.00 38.03 879 ALA A N 1
ATOM 7286 C CA . ALA A 1 879 ? 111.216 13.214 -69.394 1.00 38.03 879 ALA A CA 1
ATOM 7287 C C . ALA A 1 879 ? 112.344 14.187 -69.803 1.00 38.03 879 ALA A C 1
ATOM 7289 O O . ALA A 1 879 ?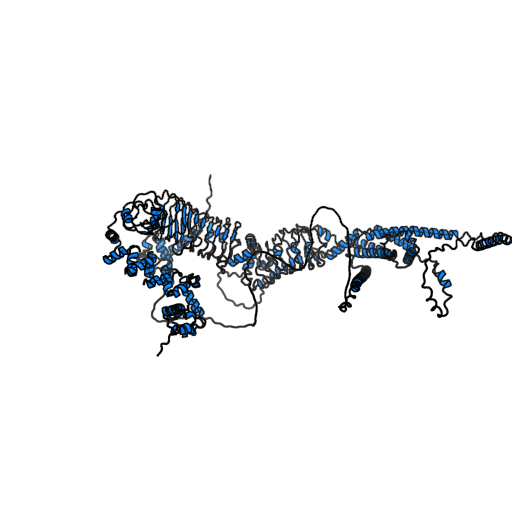 113.482 14.030 -69.369 1.00 38.03 879 ALA A O 1
ATOM 7290 N N . GLY A 1 880 ? 112.033 15.221 -70.590 1.00 39.16 880 GLY A N 1
ATOM 7291 C CA . GLY A 1 880 ? 112.987 16.241 -71.027 1.00 39.16 880 GLY A CA 1
ATOM 7292 C C . GLY A 1 880 ? 113.530 17.096 -69.881 1.00 39.16 880 GLY A C 1
ATOM 7293 O O . GLY A 1 880 ? 114.718 17.392 -69.869 1.00 39.16 880 GLY A O 1
ATOM 7294 N N . THR A 1 881 ? 112.700 17.434 -68.888 1.00 37.94 881 THR A N 1
ATOM 7295 C CA . THR A 1 881 ? 113.137 18.142 -67.674 1.00 37.94 881 THR A CA 1
ATOM 7296 C C . THR A 1 881 ? 113.991 17.246 -66.774 1.00 37.94 881 THR A C 1
ATOM 7298 O O . THR A 1 881 ? 115.006 17.702 -66.260 1.00 37.94 881 THR A O 1
ATOM 7301 N N . VAL A 1 882 ? 113.657 15.957 -66.633 1.00 37.22 882 VAL A N 1
ATOM 7302 C CA . VAL A 1 882 ? 114.533 14.991 -65.939 1.00 37.22 882 VAL A CA 1
ATOM 7303 C C . VAL A 1 882 ? 115.895 14.867 -66.642 1.00 37.22 882 VAL A C 1
ATOM 7305 O O . VAL A 1 882 ? 116.915 14.797 -65.964 1.00 37.22 882 VAL A O 1
ATOM 7308 N N . LEU A 1 883 ? 115.939 14.924 -67.978 1.00 40.31 883 LEU A N 1
ATOM 7309 C CA . LEU A 1 883 ? 117.182 14.843 -68.759 1.00 40.31 883 LEU A CA 1
ATOM 7310 C C . LEU A 1 883 ? 118.001 16.149 -68.794 1.00 40.31 883 LEU A C 1
ATOM 7312 O O . LEU A 1 883 ? 119.228 16.084 -68.879 1.00 40.31 883 LEU A O 1
ATOM 7316 N N . THR A 1 884 ? 117.385 17.332 -68.672 1.00 40.09 884 THR A N 1
ATOM 7317 C CA . THR A 1 884 ? 118.140 18.587 -68.475 1.00 40.09 884 THR A CA 1
ATOM 7318 C C . THR A 1 884 ? 118.693 18.739 -67.059 1.00 40.09 884 THR A C 1
ATOM 7320 O O . THR A 1 884 ? 119.706 19.410 -66.896 1.00 40.09 884 THR A O 1
ATOM 7323 N N . PHE A 1 885 ? 118.123 18.056 -66.060 1.00 38.41 885 PHE A N 1
ATOM 7324 C CA . PHE A 1 885 ? 118.748 17.871 -64.740 1.00 38.41 885 PHE A CA 1
ATOM 7325 C C . PHE A 1 885 ? 119.767 16.704 -64.689 1.00 38.41 885 PHE A C 1
ATOM 7327 O O . PHE A 1 885 ? 120.303 16.414 -63.621 1.00 38.41 885 PHE A O 1
ATOM 7334 N N . GLN A 1 886 ? 120.062 16.050 -65.822 1.00 32.88 886 GLN A N 1
ATOM 7335 C CA . GLN A 1 886 ? 121.053 14.965 -65.966 1.00 32.88 886 GLN A CA 1
ATOM 7336 C C . GLN A 1 886 ? 122.094 15.244 -67.079 1.00 32.88 886 GLN A C 1
ATOM 7338 O O . GLN A 1 886 ? 122.580 14.323 -67.733 1.00 32.88 886 GLN A O 1
ATOM 7343 N N . ASP A 1 887 ? 122.439 16.518 -67.306 1.00 37.91 887 ASP A N 1
ATOM 7344 C CA . ASP A 1 887 ? 123.522 16.969 -68.203 1.00 37.91 887 ASP A CA 1
ATOM 7345 C C . ASP A 1 887 ? 123.441 16.518 -69.686 1.00 37.91 887 ASP A C 1
ATOM 7347 O O . ASP A 1 887 ? 124.458 16.414 -70.374 1.00 37.91 887 ASP A O 1
ATOM 7351 N N . GLN A 1 888 ? 122.236 16.335 -70.253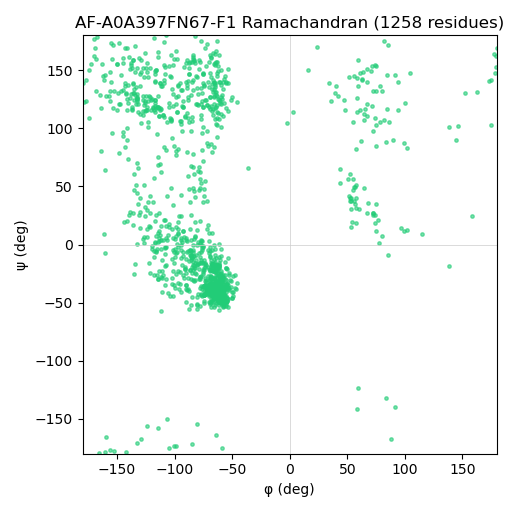 1.00 38.81 888 GLN A N 1
ATOM 7352 C CA . GLN A 1 888 ? 122.046 16.097 -71.703 1.00 38.81 888 GLN A CA 1
ATOM 7353 C C . GLN A 1 888 ? 121.223 17.187 -72.418 1.00 38.81 888 GLN A C 1
ATOM 7355 O O . GLN A 1 888 ? 120.214 16.931 -73.081 1.00 38.81 888 GLN A O 1
ATOM 7360 N N . GLY A 1 889 ? 121.689 18.438 -72.326 1.00 35.50 889 GLY A N 1
ATOM 7361 C CA . GLY A 1 889 ? 120.970 19.624 -72.818 1.00 35.50 889 GLY A CA 1
ATOM 7362 C C . GLY A 1 889 ? 120.659 19.677 -74.326 1.00 35.50 889 GLY A C 1
ATOM 7363 O O . GLY A 1 889 ? 119.656 20.274 -74.714 1.00 35.50 889 GLY A O 1
ATOM 7364 N N . THR A 1 890 ? 121.452 19.041 -75.194 1.00 39.38 890 THR A N 1
ATOM 7365 C CA . THR A 1 890 ? 121.221 19.056 -76.656 1.00 39.38 890 THR A CA 1
ATOM 7366 C C . THR A 1 890 ? 120.028 18.206 -77.094 1.00 39.38 890 THR A C 1
ATOM 7368 O O . THR A 1 890 ? 119.327 18.581 -78.033 1.00 39.38 890 THR A O 1
ATOM 7371 N N . LEU A 1 891 ? 119.741 17.106 -76.391 1.00 40.81 891 LEU A N 1
ATOM 7372 C CA . LEU A 1 891 ? 118.554 16.275 -76.630 1.00 40.81 891 LEU A CA 1
ATOM 7373 C C . LEU A 1 891 ? 117.263 16.990 -76.197 1.00 40.81 891 LEU A C 1
ATOM 7375 O O . LEU A 1 891 ? 116.247 16.892 -76.884 1.00 40.81 891 LEU A O 1
ATOM 7379 N N . GLY A 1 892 ? 117.325 17.788 -75.124 1.00 38.19 892 GLY A N 1
ATOM 7380 C CA . GLY A 1 892 ? 116.212 18.634 -74.678 1.00 38.19 892 GLY A CA 1
ATOM 7381 C C . GLY A 1 892 ? 115.806 19.725 -75.681 1.00 38.19 892 GLY A C 1
ATOM 7382 O O . GLY A 1 892 ? 114.646 20.130 -75.703 1.00 38.19 892 GLY A O 1
ATOM 7383 N N . GLY A 1 893 ? 116.723 20.173 -76.548 1.00 36.41 893 GLY A N 1
ATOM 7384 C CA . GLY A 1 893 ? 116.447 21.210 -77.550 1.00 36.41 893 GLY A CA 1
ATOM 7385 C C . GLY A 1 893 ? 115.669 20.731 -78.785 1.00 36.41 893 GLY A C 1
ATOM 7386 O O . GLY A 1 893 ? 114.915 21.505 -79.369 1.00 36.41 893 GLY A O 1
ATOM 7387 N N . GLY A 1 894 ? 115.816 19.463 -79.186 1.00 41.94 894 GLY A N 1
ATOM 7388 C CA . GLY A 1 894 ? 115.268 18.961 -80.458 1.00 41.94 894 GLY A CA 1
ATOM 7389 C C . GLY A 1 894 ? 113.749 18.746 -80.486 1.00 41.94 894 GLY A C 1
ATOM 7390 O O . GLY A 1 894 ? 113.153 18.695 -81.558 1.00 41.94 894 GLY A O 1
ATOM 7391 N N . ILE A 1 895 ? 113.108 18.627 -79.320 1.00 44.41 895 ILE A N 1
ATOM 7392 C CA . ILE A 1 895 ? 111.699 18.204 -79.193 1.00 44.41 895 ILE A CA 1
ATOM 7393 C C . ILE A 1 895 ? 110.707 19.380 -79.362 1.00 44.41 895 ILE A C 1
ATOM 7395 O O . ILE A 1 895 ? 109.514 19.169 -79.559 1.00 44.41 895 ILE A O 1
ATOM 7399 N N . LEU A 1 896 ? 111.186 20.629 -79.360 1.00 37.97 896 LEU A N 1
ATOM 7400 C CA . LEU A 1 896 ? 110.357 21.847 -79.407 1.00 37.97 896 LEU A CA 1
ATOM 7401 C C . LEU A 1 896 ? 109.944 22.313 -80.829 1.00 37.97 896 LEU A C 1
ATOM 7403 O O . LEU A 1 896 ? 109.339 23.373 -80.966 1.00 37.97 896 LEU A O 1
ATOM 7407 N N . GLY A 1 897 ? 110.283 21.569 -81.891 1.00 41.78 897 GLY A N 1
ATOM 7408 C CA . GLY A 1 897 ? 110.406 22.115 -83.257 1.00 41.78 897 GLY A CA 1
ATOM 7409 C C . GLY A 1 897 ? 109.222 22.046 -84.247 1.00 41.78 897 GLY A C 1
ATOM 7410 O O . GLY A 1 897 ? 109.407 22.491 -85.377 1.00 41.78 897 GLY A O 1
ATOM 7411 N N . ALA A 1 898 ? 108.050 21.491 -83.910 1.00 35.34 898 ALA A N 1
ATOM 7412 C CA . ALA A 1 898 ? 106.926 21.285 -84.856 1.00 35.34 898 ALA A CA 1
ATOM 7413 C C . ALA A 1 898 ? 105.577 21.188 -84.093 1.00 35.34 898 ALA A C 1
ATOM 7415 O O . ALA A 1 898 ? 105.511 20.435 -83.127 1.00 35.34 898 ALA A O 1
ATOM 7416 N N . TYR A 1 899 ? 104.462 21.901 -84.353 1.00 33.38 899 TYR A N 1
ATOM 7417 C CA . TYR A 1 899 ? 103.934 22.654 -85.519 1.00 33.38 899 TYR A CA 1
ATOM 7418 C C . TYR A 1 899 ? 103.676 21.784 -86.772 1.00 33.38 899 TYR A C 1
ATOM 7420 O O . TYR A 1 899 ? 104.526 20.973 -87.112 1.00 33.38 899 TYR A O 1
ATOM 7428 N N . PRO A 1 900 ? 102.617 22.019 -87.573 1.00 35.75 900 PRO A N 1
ATOM 7429 C CA . PRO A 1 900 ? 101.175 22.037 -87.284 1.00 35.75 900 PRO A CA 1
ATOM 7430 C C . PRO A 1 900 ? 100.419 20.943 -88.108 1.00 35.75 900 PRO A C 1
ATOM 7432 O O . PRO A 1 900 ? 101.038 20.275 -88.923 1.00 35.75 900 PRO A O 1
ATOM 7435 N N . ILE A 1 901 ? 99.091 20.790 -87.921 1.00 39.38 901 ILE A N 1
ATOM 7436 C CA . ILE A 1 901 ? 98.040 20.134 -88.773 1.00 39.38 901 ILE A CA 1
ATOM 7437 C C . ILE A 1 901 ? 97.014 19.452 -87.842 1.00 39.38 901 ILE A C 1
ATOM 7439 O O . ILE A 1 901 ? 97.171 18.293 -87.471 1.00 39.38 901 ILE A O 1
ATOM 7443 N N . ALA A 1 902 ? 95.958 20.175 -87.440 1.00 30.98 902 ALA A N 1
ATOM 7444 C CA . ALA A 1 902 ? 94.798 19.603 -86.723 1.00 30.98 902 ALA A CA 1
ATOM 7445 C C . ALA A 1 902 ? 93.521 20.483 -86.751 1.00 30.98 902 ALA A C 1
ATOM 7447 O O . ALA A 1 902 ? 92.557 20.205 -86.043 1.00 30.98 902 ALA A O 1
ATOM 7448 N N . GLU A 1 903 ? 93.482 21.558 -87.545 1.00 32.94 903 GLU A N 1
ATOM 7449 C CA . GLU A 1 903 ? 92.536 22.673 -87.341 1.00 32.94 903 GLU A CA 1
ATOM 7450 C C . GLU A 1 903 ? 91.207 22.563 -88.129 1.00 32.94 903 GLU A C 1
ATOM 7452 O O . GLU A 1 903 ? 90.439 23.516 -88.195 1.00 32.94 903 GLU A O 1
ATOM 7457 N N . LEU A 1 904 ? 90.901 21.401 -88.731 1.00 34.22 904 LEU A N 1
ATOM 7458 C CA . LEU A 1 904 ? 89.811 21.262 -89.721 1.00 34.22 904 LEU A CA 1
ATOM 7459 C C . LEU A 1 904 ? 88.617 20.365 -89.309 1.00 34.22 904 LEU A C 1
ATOM 7461 O O . LEU A 1 904 ? 87.785 20.042 -90.154 1.00 34.22 904 LEU A O 1
ATOM 7465 N N . LEU A 1 905 ? 88.507 19.932 -88.044 1.00 38.25 905 LEU A N 1
ATOM 7466 C CA . LEU A 1 905 ? 87.451 18.989 -87.599 1.00 38.25 905 LEU A CA 1
ATOM 7467 C C . LEU A 1 905 ? 86.668 19.403 -86.333 1.00 38.25 905 LEU A C 1
ATOM 7469 O O . LEU A 1 905 ? 85.937 18.593 -85.766 1.00 38.25 905 LEU A O 1
ATOM 7473 N N . VAL A 1 906 ? 86.766 20.662 -85.894 1.00 40.28 906 VAL A N 1
ATOM 7474 C CA . VAL A 1 906 ? 86.178 21.116 -84.612 1.00 40.28 906 VAL A CA 1
ATOM 7475 C C . VAL A 1 906 ? 84.733 21.648 -84.738 1.00 40.28 906 VAL A C 1
ATOM 7477 O O . VAL A 1 906 ? 83.974 21.603 -83.771 1.00 40.28 906 VAL A O 1
ATOM 7480 N N . SER A 1 907 ? 84.278 22.060 -85.926 1.00 35.12 907 SER A N 1
ATOM 7481 C CA . SER A 1 907 ? 82.990 22.765 -86.108 1.00 35.12 907 SER A CA 1
ATOM 7482 C C . SER A 1 907 ? 81.707 21.914 -86.030 1.00 35.12 907 SER A C 1
ATOM 7484 O O . SER A 1 907 ? 80.619 22.472 -86.124 1.00 35.12 907 SER A O 1
ATOM 7486 N N . LYS A 1 908 ? 81.787 20.585 -85.839 1.00 39.78 908 LYS A N 1
ATOM 7487 C CA . LYS A 1 908 ? 80.609 19.679 -85.745 1.00 39.78 908 LYS A CA 1
ATOM 7488 C C . LYS A 1 908 ? 80.392 19.010 -84.378 1.00 39.78 908 LYS A C 1
ATOM 7490 O O . LYS A 1 908 ? 79.472 18.204 -84.232 1.00 39.78 908 LYS A O 1
ATOM 7495 N N . LEU A 1 909 ? 81.227 19.312 -83.381 1.00 39.81 909 LEU A N 1
ATOM 7496 C CA . LEU A 1 909 ? 81.122 18.741 -82.027 1.00 39.81 909 LEU A CA 1
ATOM 7497 C C . LEU A 1 909 ? 80.488 19.702 -81.010 1.00 39.81 909 LEU A C 1
ATOM 7499 O O . LEU A 1 909 ? 79.729 19.249 -80.155 1.00 39.81 909 LEU A O 1
ATOM 7503 N N . ASP A 1 910 ? 80.725 21.007 -81.153 1.00 43.19 910 ASP A N 1
ATOM 7504 C CA . ASP A 1 910 ? 80.175 22.060 -80.285 1.00 43.19 910 ASP A CA 1
ATOM 7505 C C . ASP A 1 910 ? 78.630 22.070 -80.281 1.00 43.19 910 ASP A C 1
ATOM 7507 O O . ASP A 1 910 ? 77.986 22.059 -79.232 1.00 43.19 910 ASP A O 1
ATOM 7511 N N . GLU A 1 911 ? 78.020 21.930 -81.461 1.00 44.81 911 GLU A N 1
ATOM 7512 C CA . GLU A 1 911 ? 76.564 21.857 -81.650 1.00 44.81 911 GLU A CA 1
ATOM 7513 C C . GLU A 1 911 ? 75.928 20.629 -80.960 1.00 44.81 911 GLU A C 1
ATOM 7515 O O . GLU A 1 911 ? 74.801 20.686 -80.470 1.00 44.81 911 GLU A O 1
ATOM 7520 N N . ARG A 1 912 ? 76.655 19.505 -80.852 1.00 43.56 912 ARG A N 1
ATOM 7521 C CA . ARG A 1 912 ? 76.171 18.284 -80.176 1.00 43.56 912 ARG A CA 1
ATOM 7522 C C . ARG A 1 912 ? 76.322 18.323 -78.657 1.00 43.56 912 ARG A C 1
ATOM 7524 O O . ARG A 1 912 ? 75.586 17.607 -77.981 1.00 43.56 912 ARG A O 1
ATOM 7531 N N . LEU A 1 913 ? 77.259 19.108 -78.127 1.00 43.19 913 LEU A N 1
ATOM 7532 C CA . LEU A 1 913 ? 77.409 19.311 -76.684 1.00 43.19 913 LEU A CA 1
ATOM 7533 C C . LEU A 1 913 ? 76.395 20.338 -76.175 1.00 43.19 913 LEU A C 1
ATOM 7535 O O . LEU A 1 913 ? 75.657 20.020 -75.246 1.00 43.19 913 LEU A O 1
ATOM 7539 N N . LYS A 1 914 ? 76.229 21.470 -76.873 1.00 50.06 914 LYS A N 1
ATOM 7540 C CA . LYS A 1 914 ? 75.169 22.453 -76.584 1.00 50.06 914 LYS A CA 1
ATOM 7541 C C . LYS A 1 914 ? 73.774 21.822 -76.612 1.00 50.06 914 LYS A C 1
ATOM 7543 O O . LYS A 1 914 ? 73.008 21.989 -75.673 1.00 50.06 914 LYS A O 1
ATOM 7548 N N . ASN A 1 915 ? 73.472 20.982 -77.607 1.00 50.94 915 ASN A N 1
ATOM 7549 C CA . ASN A 1 915 ? 72.200 20.245 -77.660 1.00 50.94 915 ASN A CA 1
ATOM 7550 C C . ASN A 1 915 ? 72.015 19.190 -76.544 1.00 50.94 915 ASN A C 1
ATOM 7552 O O . ASN A 1 915 ? 70.893 18.732 -76.333 1.00 50.94 915 ASN A O 1
ATOM 7556 N N . LYS A 1 916 ? 73.076 18.770 -75.839 1.00 49.72 916 LYS A N 1
ATOM 7557 C CA . LYS A 1 916 ? 72.966 17.912 -74.643 1.00 49.72 916 LYS A CA 1
ATOM 7558 C C . LYS A 1 916 ? 72.784 18.732 -73.369 1.00 49.72 916 LYS A C 1
ATOM 7560 O O . LYS A 1 916 ? 71.991 18.338 -72.526 1.00 49.72 916 LYS A O 1
ATOM 7565 N N . GLU A 1 917 ? 73.484 19.855 -73.255 1.00 51.28 917 GLU A N 1
ATOM 7566 C CA . GLU A 1 917 ? 73.356 20.805 -72.147 1.00 51.28 917 GLU A CA 1
ATOM 7567 C C . GLU A 1 917 ? 71.956 21.435 -72.111 1.00 51.28 917 GLU A C 1
ATOM 7569 O O . GLU A 1 917 ? 71.299 21.397 -71.077 1.00 51.28 917 GLU A O 1
ATOM 7574 N N . ILE A 1 918 ? 71.438 21.876 -73.264 1.00 60.03 918 ILE A N 1
ATOM 7575 C CA . ILE A 1 918 ? 70.056 22.361 -73.413 1.00 60.03 918 ILE A CA 1
ATOM 7576 C C . ILE A 1 918 ? 69.057 21.295 -72.944 1.00 60.03 918 ILE A C 1
ATOM 7578 O O . ILE A 1 918 ? 68.219 21.586 -72.100 1.00 60.03 918 ILE A O 1
ATOM 7582 N N . LYS A 1 919 ? 69.190 20.040 -73.399 1.00 60.34 919 LYS A N 1
ATOM 7583 C CA . LYS A 1 919 ? 68.303 18.942 -72.971 1.00 60.34 919 LYS A CA 1
ATOM 7584 C C . LYS A 1 919 ? 68.431 18.563 -71.495 1.00 60.34 919 LYS A C 1
ATOM 7586 O O . LYS A 1 919 ? 67.470 18.064 -70.920 1.00 60.34 919 LYS A O 1
ATOM 7591 N N . TRP A 1 920 ? 69.600 18.756 -70.889 1.00 61.22 920 TRP A N 1
ATOM 7592 C CA . TRP A 1 920 ? 69.793 18.527 -69.457 1.00 61.22 920 TRP A CA 1
ATOM 7593 C C . TRP A 1 920 ? 69.144 19.641 -68.628 1.00 61.22 920 TRP A C 1
ATOM 7595 O O . TRP A 1 920 ? 68.460 19.348 -67.655 1.00 61.22 920 TRP A O 1
ATOM 7605 N N . ASN A 1 921 ? 69.255 20.896 -69.065 1.00 66.31 921 ASN A N 1
ATOM 7606 C CA . ASN A 1 921 ? 68.572 22.024 -68.429 1.00 66.31 921 ASN A CA 1
ATOM 7607 C C . ASN A 1 921 ? 67.043 21.957 -68.635 1.00 66.31 921 ASN A C 1
ATOM 7609 O O . ASN A 1 921 ? 66.289 22.268 -67.720 1.00 66.31 921 ASN A O 1
ATOM 7613 N N . GLU A 1 922 ? 66.571 21.471 -69.791 1.00 70.38 922 GLU A N 1
ATOM 7614 C CA . GLU A 1 922 ? 65.157 21.117 -70.010 1.00 70.38 922 GLU A CA 1
ATOM 7615 C C . GLU A 1 922 ? 64.685 20.019 -69.043 1.00 70.38 922 GLU A C 1
ATOM 7617 O O . GLU A 1 922 ? 63.588 20.129 -68.504 1.00 70.38 922 GLU A O 1
ATOM 7622 N N . PHE A 1 923 ? 65.500 18.982 -68.800 1.00 72.38 923 PHE A N 1
ATOM 7623 C CA . PHE A 1 923 ? 65.186 17.940 -67.816 1.00 72.38 923 PHE A CA 1
ATOM 7624 C C . PHE A 1 923 ? 65.132 18.494 -66.391 1.00 72.38 923 PHE A C 1
ATOM 7626 O O . PHE A 1 923 ? 64.203 18.161 -65.667 1.00 72.38 923 PHE A O 1
ATOM 7633 N N . LEU A 1 924 ? 66.081 19.346 -65.991 1.00 69.12 924 LEU A N 1
ATOM 7634 C CA . LEU A 1 924 ? 66.093 19.945 -64.653 1.00 69.12 924 LEU A CA 1
ATOM 7635 C C . LEU A 1 924 ? 64.861 20.830 -64.409 1.00 69.12 924 LEU A C 1
ATOM 7637 O O . LEU A 1 924 ? 64.203 20.650 -63.394 1.00 69.12 924 LEU A O 1
ATOM 7641 N N . ASN A 1 925 ? 64.486 21.697 -65.355 1.00 74.75 925 ASN A N 1
ATOM 7642 C CA . ASN A 1 925 ? 63.283 22.535 -65.227 1.00 74.75 925 ASN A CA 1
ATOM 7643 C C . ASN A 1 925 ? 61.982 21.706 -65.177 1.00 74.75 925 ASN A C 1
ATOM 7645 O O . ASN A 1 925 ? 61.041 22.034 -64.453 1.00 74.75 925 ASN A O 1
ATOM 7649 N N . ASP A 1 926 ? 61.914 20.620 -65.952 1.00 76.06 926 ASP A N 1
ATOM 7650 C CA . ASP A 1 926 ? 60.792 19.681 -65.892 1.00 76.06 926 ASP A CA 1
ATOM 7651 C C . ASP A 1 926 ? 60.768 18.886 -64.572 1.00 76.06 926 ASP A C 1
ATOM 7653 O O . ASP A 1 926 ? 59.690 18.548 -64.085 1.00 76.06 926 ASP A O 1
ATOM 7657 N N . ALA A 1 927 ? 61.940 18.549 -64.021 1.00 73.81 927 ALA A N 1
ATOM 7658 C CA . ALA A 1 927 ? 62.102 17.788 -62.782 1.00 73.81 927 ALA A CA 1
ATOM 7659 C C . ALA A 1 927 ? 61.761 18.630 -61.543 1.00 73.81 927 ALA A C 1
ATOM 7661 O O . ALA A 1 927 ? 61.129 18.117 -60.627 1.00 73.81 927 ALA A O 1
ATOM 7662 N N . ASP A 1 928 ? 62.093 19.919 -61.568 1.00 77.56 928 ASP A N 1
ATOM 7663 C CA . ASP A 1 928 ? 61.671 20.941 -60.602 1.00 77.56 928 ASP A CA 1
ATOM 7664 C C . ASP A 1 928 ? 60.135 21.029 -60.557 1.00 77.56 928 ASP A C 1
ATOM 7666 O O . ASP A 1 928 ? 59.503 20.760 -59.536 1.00 77.56 928 ASP A O 1
ATOM 7670 N N . THR A 1 929 ? 59.516 21.195 -61.734 1.00 80.50 929 THR A N 1
ATOM 7671 C CA . THR A 1 929 ? 58.050 21.160 -61.892 1.00 80.50 929 THR A CA 1
ATOM 7672 C C . THR A 1 929 ? 57.445 19.834 -61.402 1.00 80.50 929 THR A C 1
ATOM 7674 O O . THR A 1 929 ? 56.358 19.819 -60.823 1.00 80.50 929 THR A O 1
ATOM 7677 N N . PHE A 1 930 ? 58.112 18.700 -61.639 1.00 83.56 930 PHE A N 1
ATOM 7678 C CA . PHE A 1 930 ? 57.686 17.392 -61.134 1.00 83.56 930 PHE A CA 1
ATOM 7679 C C . PHE A 1 930 ? 57.742 17.325 -59.599 1.00 83.56 930 PHE A C 1
ATOM 7681 O O . PHE A 1 930 ? 56.774 16.847 -59.007 1.00 83.56 930 PHE A O 1
ATOM 7688 N N . SER A 1 931 ? 58.811 17.834 -58.974 1.00 79.75 931 SER A N 1
ATOM 7689 C CA . SER A 1 931 ? 58.981 17.888 -57.515 1.00 79.75 931 SER A CA 1
ATOM 7690 C C . SER A 1 931 ? 57.853 18.683 -56.864 1.00 79.75 931 SER A C 1
ATOM 7692 O O . SER A 1 931 ? 57.144 18.149 -56.013 1.00 79.75 931 SER A O 1
ATOM 7694 N N . ASP A 1 932 ? 57.592 19.899 -57.353 1.00 82.88 932 ASP A N 1
ATOM 7695 C CA . ASP A 1 932 ? 56.500 20.757 -56.877 1.00 82.88 932 ASP A CA 1
ATOM 7696 C C . ASP A 1 932 ? 55.136 20.053 -56.950 1.00 82.88 932 ASP A C 1
ATOM 7698 O O . ASP A 1 932 ? 54.382 20.013 -55.977 1.00 82.88 932 ASP A O 1
ATOM 7702 N N . ASN A 1 933 ? 54.815 19.451 -58.101 1.00 87.25 933 ASN A N 1
ATOM 7703 C CA . ASN A 1 933 ? 53.527 18.781 -58.307 1.00 87.25 933 ASN A CA 1
ATOM 7704 C C . ASN A 1 933 ? 53.395 17.495 -57.473 1.00 87.25 933 ASN A C 1
ATOM 7706 O O . ASN A 1 933 ? 52.281 17.122 -57.094 1.00 87.25 933 ASN A O 1
ATOM 7710 N N . PHE A 1 934 ? 54.503 16.805 -57.191 1.00 87.00 934 PHE A N 1
ATOM 7711 C CA . PHE A 1 934 ? 54.507 15.634 -56.320 1.00 87.00 934 PHE A CA 1
ATOM 7712 C C . PHE A 1 934 ? 54.352 16.031 -54.846 1.00 87.00 934 PHE A C 1
ATOM 7714 O O . PHE A 1 934 ? 53.537 15.438 -54.140 1.00 87.00 934 PHE A O 1
ATOM 7721 N N . ASN A 1 935 ? 55.052 17.071 -54.392 1.00 84.69 935 ASN A N 1
ATOM 7722 C CA . ASN A 1 935 ? 54.929 17.583 -53.029 1.00 84.69 935 ASN A CA 1
ATOM 7723 C C . ASN A 1 935 ? 53.533 18.200 -52.784 1.00 84.69 935 ASN A C 1
ATOM 7725 O O . ASN A 1 935 ? 52.943 17.965 -51.730 1.00 84.69 935 ASN A O 1
ATOM 7729 N N . GLU A 1 936 ? 52.920 18.869 -53.776 1.00 88.31 936 GLU A N 1
ATOM 7730 C CA . GLU A 1 936 ? 51.511 19.308 -53.706 1.00 88.31 936 GLU A CA 1
ATOM 7731 C C . GLU A 1 936 ? 50.556 18.106 -53.541 1.00 88.31 936 GLU A C 1
ATOM 7733 O O . GLU A 1 936 ? 49.661 18.124 -52.691 1.00 88.31 936 GLU A O 1
ATOM 7738 N N . LEU A 1 937 ? 50.768 17.017 -54.293 1.00 88.88 937 LEU A N 1
ATOM 7739 C CA . LEU A 1 937 ? 49.988 15.778 -54.171 1.00 88.88 937 LEU A CA 1
ATOM 7740 C C . LEU A 1 937 ? 50.157 15.108 -52.799 1.00 88.88 937 LEU A C 1
ATOM 7742 O O . LEU A 1 937 ? 49.192 14.594 -52.223 1.00 88.88 937 LEU A O 1
ATOM 7746 N N . LEU A 1 938 ? 51.377 15.118 -52.269 1.00 84.81 938 LEU A N 1
ATOM 7747 C CA . LEU A 1 938 ? 51.708 14.605 -50.946 1.00 84.81 938 LEU A CA 1
ATOM 7748 C C . LEU A 1 938 ? 51.044 15.447 -49.842 1.00 84.81 938 LEU A C 1
ATOM 7750 O O . LEU A 1 938 ? 50.452 14.890 -48.919 1.00 84.81 938 LEU A O 1
ATOM 7754 N N . GLY A 1 939 ? 51.022 16.774 -49.985 1.00 83.69 939 GLY A N 1
ATOM 7755 C CA . GLY A 1 939 ? 50.269 17.682 -49.117 1.00 83.69 939 GLY A CA 1
ATOM 7756 C C . GLY A 1 939 ? 48.757 17.424 -49.148 1.00 83.69 939 GLY A C 1
ATOM 7757 O O . GLY A 1 939 ? 48.126 17.310 -48.095 1.00 83.69 939 GLY A O 1
ATOM 7758 N N . ILE A 1 940 ? 48.170 17.240 -50.338 1.00 87.00 940 ILE A N 1
ATOM 7759 C CA . ILE A 1 940 ? 46.746 16.884 -50.500 1.00 87.00 940 ILE A CA 1
ATOM 7760 C C . ILE A 1 940 ? 46.436 15.526 -49.846 1.00 87.00 940 ILE A C 1
ATOM 7762 O O . ILE A 1 940 ? 45.409 15.383 -49.181 1.00 87.00 940 ILE A O 1
ATOM 7766 N N . THR A 1 941 ? 47.311 14.528 -50.002 1.00 86.00 941 THR A N 1
ATOM 7767 C CA . THR A 1 941 ? 47.092 13.181 -49.443 1.00 86.00 941 THR A CA 1
ATOM 7768 C C . THR A 1 941 ? 47.328 13.098 -47.933 1.00 86.00 941 THR A C 1
ATOM 7770 O O . THR A 1 941 ? 46.548 12.433 -47.255 1.00 86.00 941 THR A O 1
ATOM 7773 N N . LYS A 1 942 ? 48.304 13.830 -47.372 1.00 83.06 942 LYS A N 1
ATOM 7774 C CA . LYS A 1 942 ? 48.471 13.998 -45.912 1.00 83.06 942 LYS A CA 1
ATOM 7775 C C . LYS A 1 942 ? 47.324 14.808 -45.280 1.00 83.06 942 LYS A C 1
ATOM 7777 O O . LYS A 1 942 ? 46.930 14.532 -44.147 1.00 83.06 942 LYS A O 1
ATOM 7782 N N . GLY A 1 943 ? 46.787 15.807 -45.988 1.00 78.69 943 GLY A N 1
ATOM 7783 C CA . GLY A 1 943 ? 45.814 16.766 -45.447 1.00 78.69 943 GLY A CA 1
ATOM 7784 C C . GLY A 1 943 ? 44.379 16.248 -45.273 1.00 78.69 943 GLY A C 1
ATOM 7785 O O . GLY A 1 943 ? 43.635 16.786 -44.452 1.00 78.69 943 GLY A O 1
ATOM 7786 N N . ILE A 1 944 ? 43.968 15.208 -46.009 1.00 83.81 944 ILE A N 1
ATOM 7787 C CA . ILE A 1 944 ? 42.580 14.711 -46.006 1.00 83.81 944 ILE A CA 1
ATOM 7788 C C . ILE A 1 944 ? 42.467 13.428 -45.173 1.00 83.81 944 ILE A C 1
ATOM 7790 O O . ILE A 1 944 ? 42.849 12.340 -45.601 1.00 83.81 944 ILE A O 1
ATOM 7794 N N . LYS A 1 945 ? 41.863 13.534 -43.984 1.00 76.38 945 LYS A N 1
ATOM 7795 C CA . LYS A 1 945 ? 41.548 12.372 -43.136 1.00 76.38 945 LYS A CA 1
ATOM 7796 C C . LYS A 1 945 ? 40.324 11.628 -43.679 1.00 76.38 945 LYS A C 1
ATOM 7798 O O . LYS A 1 945 ? 39.251 12.214 -43.789 1.00 76.38 945 LYS A O 1
ATOM 7803 N N . THR A 1 946 ? 40.466 10.332 -43.965 1.00 74.12 946 THR A N 1
ATOM 7804 C CA . THR A 1 946 ? 39.394 9.482 -44.521 1.00 74.12 946 THR A CA 1
ATOM 7805 C C . THR A 1 946 ? 39.106 8.254 -43.651 1.00 74.12 946 THR A C 1
ATOM 7807 O O . THR A 1 946 ? 40.008 7.650 -43.065 1.00 74.12 946 THR A O 1
ATOM 7810 N N . ASN A 1 947 ? 37.833 7.850 -43.573 1.00 70.06 947 ASN A N 1
ATOM 7811 C CA . ASN A 1 947 ? 37.431 6.598 -42.919 1.00 70.06 947 ASN A CA 1
ATOM 7812 C C . ASN A 1 947 ? 37.538 5.402 -43.900 1.00 70.06 947 ASN A C 1
ATOM 7814 O O . ASN A 1 947 ? 38.149 5.517 -44.961 1.00 70.06 947 ASN A O 1
ATOM 7818 N N . GLU A 1 948 ? 37.048 4.215 -43.536 1.00 70.75 948 GLU A N 1
ATOM 7819 C CA . GLU A 1 948 ? 37.103 3.007 -44.394 1.00 70.75 948 GLU A CA 1
ATOM 7820 C C . GLU A 1 948 ? 35.810 2.737 -45.184 1.00 70.75 948 GLU A C 1
ATOM 7822 O O . GLU A 1 948 ? 35.748 1.810 -45.994 1.00 70.75 948 GLU A O 1
ATOM 7827 N N . LEU A 1 949 ? 34.787 3.571 -44.988 1.00 74.00 949 LEU A N 1
ATOM 7828 C CA . LEU A 1 949 ? 33.459 3.413 -45.570 1.00 74.00 949 LEU A CA 1
ATOM 7829 C C . LEU A 1 949 ? 33.319 4.221 -46.866 1.00 74.00 949 LEU A C 1
ATOM 7831 O O . LEU A 1 949 ? 33.736 5.375 -46.944 1.00 74.00 949 LEU A O 1
ATOM 7835 N N . GLY A 1 950 ? 32.674 3.613 -47.862 1.00 78.44 950 GLY A N 1
ATOM 7836 C CA . GLY A 1 950 ? 32.361 4.241 -49.145 1.00 78.44 950 GLY A CA 1
ATOM 7837 C C . GLY A 1 950 ? 33.478 4.195 -50.195 1.00 78.44 950 GLY A C 1
ATOM 7838 O O . GLY A 1 950 ? 34.677 4.238 -49.905 1.00 78.44 950 GLY A O 1
ATOM 7839 N N . MET A 1 951 ? 33.058 4.081 -51.455 1.00 78.81 951 MET A N 1
ATOM 7840 C CA . MET A 1 951 ? 33.933 3.932 -52.621 1.00 78.81 951 MET A CA 1
ATOM 7841 C C . MET A 1 951 ? 34.887 5.119 -52.854 1.00 78.81 951 MET A C 1
ATOM 7843 O O . MET A 1 951 ? 36.021 4.916 -53.295 1.00 78.81 951 MET A O 1
ATOM 7847 N N . VAL A 1 952 ? 34.481 6.351 -52.521 1.00 83.25 952 VAL A N 1
ATOM 7848 C CA . VAL A 1 952 ? 35.348 7.543 -52.615 1.00 83.25 952 VAL A CA 1
ATOM 7849 C C . VAL A 1 952 ? 36.545 7.401 -51.672 1.00 83.25 952 VAL A C 1
ATOM 7851 O O . VAL A 1 952 ? 37.686 7.604 -52.083 1.00 83.25 952 VAL A O 1
ATOM 7854 N N . ASN A 1 953 ? 36.298 6.985 -50.428 1.00 84.25 953 ASN A N 1
ATOM 7855 C CA . ASN A 1 953 ? 37.318 6.897 -49.377 1.00 84.25 953 ASN A CA 1
ATOM 7856 C C . ASN A 1 953 ? 38.279 5.740 -49.647 1.00 84.25 953 ASN A C 1
ATOM 7858 O O . ASN A 1 953 ? 39.494 5.893 -49.542 1.00 84.25 953 ASN A O 1
ATOM 7862 N N . LYS A 1 954 ? 37.729 4.607 -50.094 1.00 83.75 954 LYS A N 1
ATOM 7863 C CA . LYS A 1 954 ? 38.486 3.458 -50.601 1.00 83.75 954 LYS A CA 1
ATOM 7864 C C . LYS A 1 954 ? 39.438 3.853 -51.734 1.00 83.75 954 LYS A C 1
ATOM 7866 O O . LYS A 1 954 ? 40.623 3.539 -51.667 1.00 83.75 954 LYS A O 1
ATOM 7871 N N . THR A 1 955 ? 38.952 4.594 -52.730 1.00 84.56 955 THR A N 1
ATOM 7872 C CA . THR A 1 955 ? 39.773 5.043 -53.871 1.00 84.56 955 THR A CA 1
ATOM 7873 C C . THR A 1 955 ? 40.827 6.070 -53.446 1.00 84.56 955 THR A C 1
ATOM 7875 O O . THR A 1 955 ? 41.971 6.001 -53.890 1.00 84.56 955 THR A O 1
ATOM 7878 N N . PHE A 1 956 ? 40.486 6.980 -52.527 1.00 88.81 956 PHE A N 1
ATOM 7879 C CA . PHE A 1 956 ? 41.441 7.938 -51.968 1.00 88.81 956 PHE A CA 1
ATOM 7880 C C . PHE A 1 956 ? 42.592 7.236 -51.233 1.00 88.81 956 PHE A C 1
ATOM 7882 O O . PHE A 1 956 ? 43.751 7.579 -51.448 1.00 88.81 956 PHE A O 1
ATOM 7889 N N . LYS A 1 957 ? 42.297 6.196 -50.443 1.00 85.31 957 LYS A N 1
ATOM 7890 C CA . LYS A 1 957 ? 43.315 5.381 -49.757 1.00 85.31 957 LYS A CA 1
ATOM 7891 C C . LYS A 1 957 ? 44.220 4.602 -50.714 1.00 85.31 957 LYS A C 1
ATOM 7893 O O . LYS A 1 957 ? 45.390 4.396 -50.397 1.00 85.31 957 LYS A O 1
ATOM 7898 N N . VAL A 1 958 ? 43.726 4.201 -51.889 1.00 86.19 958 VAL A N 1
ATOM 7899 C CA . VAL A 1 958 ? 44.578 3.619 -52.944 1.00 86.19 958 VAL A CA 1
ATOM 7900 C C . VAL A 1 958 ? 45.565 4.664 -53.472 1.00 86.19 958 VAL A C 1
ATOM 7902 O O . VAL A 1 958 ? 46.754 4.365 -53.562 1.00 86.19 958 VAL A O 1
ATOM 7905 N N . LEU A 1 959 ? 45.117 5.896 -53.749 1.00 89.00 959 LEU A N 1
ATOM 7906 C CA . LEU A 1 959 ? 46.011 6.992 -54.146 1.00 89.00 959 LEU A CA 1
ATOM 7907 C C . LEU A 1 959 ? 47.038 7.322 -53.050 1.00 89.00 959 LEU A C 1
ATOM 7909 O O . LEU A 1 959 ? 48.232 7.374 -53.336 1.00 89.00 959 LEU A O 1
ATOM 7913 N N . GLU A 1 960 ? 46.592 7.487 -51.803 1.00 87.38 960 GLU A N 1
ATOM 7914 C CA . GLU A 1 960 ? 47.458 7.744 -50.645 1.00 87.38 960 GLU A CA 1
ATOM 7915 C C . GLU A 1 960 ? 48.535 6.657 -50.495 1.00 87.38 960 GLU A C 1
ATOM 7917 O O . GLU A 1 960 ? 49.710 6.981 -50.317 1.00 87.38 960 GLU A O 1
ATOM 7922 N N . LYS A 1 961 ? 48.166 5.370 -50.632 1.00 85.50 961 LYS A N 1
ATOM 7923 C CA . LYS A 1 961 ? 49.144 4.275 -50.616 1.00 85.50 961 LYS A CA 1
ATOM 7924 C C . LYS A 1 961 ? 50.126 4.399 -51.781 1.00 85.50 961 LYS A C 1
ATOM 7926 O O . LYS A 1 961 ? 51.322 4.358 -51.539 1.00 85.50 961 LYS A O 1
ATOM 7931 N N . LYS A 1 962 ? 49.667 4.596 -53.023 1.00 87.00 962 LYS A N 1
ATOM 7932 C CA . LYS A 1 962 ? 50.562 4.673 -54.196 1.00 87.00 962 LYS A CA 1
ATOM 7933 C C . LYS A 1 962 ? 51.573 5.823 -54.109 1.00 87.00 962 LYS A C 1
ATOM 7935 O O . LYS A 1 962 ? 52.716 5.636 -54.513 1.00 87.00 962 LYS A O 1
ATOM 7940 N N . VAL A 1 963 ? 51.174 6.971 -53.557 1.00 86.62 963 VAL A N 1
ATOM 7941 C CA . VAL A 1 963 ? 52.074 8.110 -53.294 1.00 86.62 963 VAL A CA 1
ATOM 7942 C C . VAL A 1 963 ? 53.113 7.754 -52.223 1.00 86.62 963 VAL A C 1
ATOM 7944 O O . VAL A 1 963 ? 54.299 8.007 -52.424 1.00 86.62 963 VAL A O 1
ATOM 7947 N N . LYS A 1 964 ? 52.697 7.109 -51.123 1.00 82.75 964 LYS A N 1
ATOM 7948 C CA . LYS A 1 964 ? 53.603 6.658 -50.050 1.00 82.75 964 LYS A CA 1
ATOM 7949 C C . LYS A 1 964 ? 54.553 5.544 -50.488 1.00 82.75 964 LYS A C 1
ATOM 7951 O O . LYS A 1 964 ? 55.725 5.604 -50.148 1.00 82.75 964 LYS A O 1
ATOM 7956 N N . ASP A 1 965 ? 54.071 4.559 -51.244 1.00 80.69 965 ASP A N 1
ATOM 7957 C CA . ASP A 1 965 ? 54.887 3.472 -51.795 1.00 80.69 965 ASP A CA 1
ATOM 7958 C C . ASP A 1 965 ? 56.020 4.063 -52.653 1.00 80.69 965 ASP A C 1
ATOM 7960 O O . ASP A 1 965 ? 57.187 3.777 -52.404 1.00 80.69 965 ASP A O 1
ATOM 7964 N N . PHE A 1 966 ? 55.693 4.970 -53.587 1.00 81.44 966 PHE A N 1
ATOM 7965 C CA . PHE A 1 966 ? 56.694 5.651 -54.413 1.00 81.44 966 PHE A CA 1
ATOM 7966 C C . PHE A 1 966 ? 57.733 6.419 -53.584 1.00 81.44 966 PHE A C 1
ATOM 7968 O O . PHE A 1 966 ? 58.921 6.314 -53.884 1.00 81.44 966 PHE A O 1
ATOM 7975 N N . LEU A 1 967 ? 57.311 7.151 -52.545 1.00 76.75 967 LEU A N 1
ATOM 7976 C CA . LEU A 1 967 ? 58.240 7.874 -51.672 1.00 76.75 967 LEU A CA 1
ATOM 7977 C C . LEU A 1 967 ? 59.153 6.908 -50.895 1.00 76.75 967 LEU A C 1
ATOM 7979 O O . LEU A 1 967 ? 60.364 7.073 -50.918 1.00 76.75 967 LEU A O 1
ATOM 7983 N N . ASN A 1 968 ? 58.606 5.840 -50.306 1.00 74.50 968 ASN A N 1
ATOM 7984 C CA . ASN A 1 968 ? 59.386 4.830 -49.572 1.00 74.50 968 ASN A CA 1
ATOM 7985 C C . ASN A 1 968 ? 60.439 4.118 -50.449 1.00 74.50 968 ASN A C 1
ATOM 7987 O O . ASN A 1 968 ? 61.487 3.712 -49.959 1.00 74.50 968 ASN A O 1
ATOM 7991 N N . ASP A 1 969 ? 60.163 3.929 -51.743 1.00 67.88 969 ASP A N 1
ATOM 7992 C CA . ASP A 1 969 ? 61.117 3.356 -52.705 1.00 67.88 969 ASP A CA 1
ATOM 7993 C C . ASP A 1 969 ? 62.204 4.356 -53.157 1.00 67.88 969 ASP A C 1
ATOM 7995 O O . ASP A 1 969 ? 63.309 3.968 -53.577 1.00 67.88 969 ASP A O 1
ATOM 7999 N N . TYR A 1 970 ? 61.863 5.646 -53.117 1.00 67.38 970 TYR A N 1
ATOM 8000 C CA . TYR A 1 970 ? 62.723 6.770 -53.467 1.00 67.38 970 TYR A CA 1
ATOM 8001 C C . TYR A 1 970 ? 63.688 7.104 -52.314 1.00 67.38 970 TYR A C 1
ATOM 8003 O O . TYR A 1 970 ? 64.893 7.242 -52.552 1.00 67.38 970 TYR A O 1
ATOM 8011 N N . ASP A 1 971 ? 63.188 7.105 -51.076 1.00 66.31 971 ASP A N 1
ATOM 8012 C CA . ASP A 1 971 ? 63.912 7.398 -49.836 1.00 66.31 971 ASP A CA 1
ATOM 8013 C C . ASP A 1 971 ? 64.389 6.136 -49.107 1.00 66.31 971 ASP A C 1
ATOM 8015 O O . ASP A 1 971 ? 63.812 5.662 -48.129 1.00 66.31 971 ASP A O 1
ATOM 8019 N N . GLU A 1 972 ? 65.529 5.610 -49.561 1.00 56.59 972 GLU A N 1
ATOM 8020 C CA . GLU A 1 972 ? 66.315 4.644 -48.786 1.00 56.59 972 GLU A CA 1
ATOM 8021 C C . GLU A 1 972 ? 67.003 5.336 -47.601 1.00 56.59 972 GLU A C 1
ATOM 8023 O O . GLU A 1 972 ? 68.168 5.740 -47.684 1.00 56.59 972 GLU A O 1
ATOM 8028 N N . ASN A 1 973 ? 66.303 5.433 -46.471 1.00 52.38 973 ASN A N 1
ATOM 8029 C CA . ASN A 1 973 ? 66.945 5.819 -45.222 1.00 52.38 973 ASN A CA 1
ATOM 8030 C C . ASN A 1 973 ? 67.929 4.742 -44.753 1.00 52.38 973 ASN A C 1
ATOM 8032 O O . ASN A 1 973 ? 67.599 3.560 -44.625 1.00 52.38 973 ASN A O 1
ATOM 8036 N N . LYS A 1 974 ? 69.139 5.189 -44.406 1.00 48.72 974 LYS A N 1
ATOM 8037 C CA . LYS A 1 974 ? 69.999 4.455 -43.477 1.00 48.72 974 LYS A CA 1
ATOM 8038 C C . LYS A 1 974 ? 69.297 4.387 -42.121 1.00 48.72 974 LYS A C 1
ATOM 8040 O O . LYS A 1 974 ? 68.633 5.337 -41.718 1.00 48.72 974 LYS A O 1
ATOM 8045 N N . GLU A 1 975 ? 69.476 3.277 -41.418 1.00 38.22 975 GLU A N 1
ATOM 8046 C CA . GLU A 1 975 ? 68.918 3.058 -40.082 1.00 38.22 975 GLU A CA 1
ATOM 8047 C C . GLU A 1 975 ? 69.306 4.205 -39.124 1.00 38.22 975 GLU A C 1
ATOM 8049 O O . GLU A 1 975 ? 70.486 4.364 -38.811 1.00 38.22 975 GLU A O 1
ATOM 8054 N N . GLY A 1 976 ? 68.329 4.990 -38.641 1.00 48.25 976 GLY A N 1
ATOM 8055 C CA . GLY A 1 976 ? 68.520 5.876 -37.481 1.00 48.25 976 GLY A CA 1
ATOM 8056 C C . GLY A 1 976 ? 67.917 7.286 -37.528 1.00 48.25 976 GLY A C 1
ATOM 8057 O O . GLY A 1 976 ? 67.743 7.864 -36.459 1.00 48.25 976 GLY A O 1
ATOM 8058 N N . GLU A 1 977 ? 67.571 7.837 -38.694 1.00 43.22 977 GLU A N 1
ATOM 8059 C CA . GLU A 1 977 ? 66.988 9.191 -38.812 1.00 43.22 977 GLU A CA 1
ATOM 8060 C C . GLU A 1 977 ? 65.605 9.154 -39.491 1.00 43.22 977 GLU A C 1
ATOM 8062 O O . GLU A 1 977 ? 65.311 8.244 -40.273 1.00 43.22 977 GLU A O 1
ATOM 8067 N N . GLU A 1 978 ? 64.731 10.115 -39.167 1.00 46.59 978 GLU A N 1
ATOM 8068 C CA . GLU A 1 978 ? 63.439 10.298 -39.845 1.00 46.59 978 GLU A CA 1
ATOM 8069 C C . GLU A 1 978 ? 63.678 10.828 -41.270 1.00 46.59 978 GLU A C 1
ATOM 8071 O O . GLU A 1 978 ? 64.542 11.675 -41.490 1.00 46.59 978 GLU A O 1
ATOM 8076 N N . GLY A 1 979 ? 62.972 10.272 -42.259 1.00 49.47 979 GLY A N 1
ATOM 8077 C CA . GLY A 1 979 ? 63.191 10.593 -43.674 1.00 49.47 979 GLY A CA 1
ATOM 8078 C C . GLY A 1 979 ? 62.743 12.000 -44.047 1.00 49.47 979 GLY A C 1
ATOM 8079 O O . GLY A 1 979 ? 61.872 12.578 -43.397 1.00 49.47 979 GLY A O 1
ATOM 8080 N N . TYR A 1 980 ? 63.317 12.532 -45.126 1.00 53.34 980 TYR A N 1
ATOM 8081 C CA . TYR A 1 980 ? 62.859 13.789 -45.707 1.00 53.34 980 TYR A CA 1
ATOM 8082 C C . TYR A 1 980 ? 61.382 13.656 -46.103 1.00 53.34 980 TYR A C 1
ATOM 8084 O O . TYR A 1 980 ? 60.987 12.732 -46.807 1.00 53.34 980 TYR A O 1
ATOM 8092 N N . GLU A 1 981 ? 60.536 14.559 -45.606 1.00 61.28 981 GLU A N 1
ATOM 8093 C CA . GLU A 1 981 ? 59.084 14.455 -45.795 1.00 61.28 981 GLU A CA 1
ATOM 8094 C C . GLU A 1 981 ? 58.598 14.885 -47.197 1.00 61.28 981 GLU A C 1
ATOM 8096 O O . GLU A 1 981 ? 57.389 14.833 -47.446 1.00 61.28 981 GLU A O 1
ATOM 8101 N N . GLU A 1 982 ? 59.511 15.311 -48.080 1.00 69.75 982 GLU A N 1
ATOM 8102 C CA . GLU A 1 982 ? 59.287 15.971 -49.377 1.00 69.75 982 GLU A CA 1
ATOM 8103 C C . GLU A 1 982 ? 60.429 15.641 -50.367 1.00 69.75 982 GLU A C 1
ATOM 8105 O O . GLU A 1 982 ? 61.550 15.359 -49.946 1.00 69.75 982 GLU A O 1
ATOM 8110 N N . ILE A 1 983 ? 60.172 15.710 -51.682 1.00 71.31 983 ILE A N 1
ATOM 8111 C CA . ILE A 1 983 ? 61.189 15.504 -52.734 1.00 71.31 983 ILE A CA 1
ATOM 8112 C C . ILE A 1 983 ? 61.893 16.827 -53.077 1.00 71.31 983 ILE A C 1
ATOM 8114 O O . ILE A 1 983 ? 61.227 17.791 -53.466 1.00 71.31 983 ILE A O 1
ATOM 8118 N N . ASP A 1 984 ? 63.229 16.843 -53.034 1.00 69.69 984 ASP A N 1
ATOM 8119 C CA . ASP A 1 984 ? 64.082 17.985 -53.412 1.00 69.69 984 ASP A CA 1
ATOM 8120 C C . ASP A 1 984 ? 64.752 17.783 -54.796 1.00 69.69 984 ASP A C 1
ATOM 8122 O O . ASP A 1 984 ? 65.157 16.676 -55.181 1.00 69.69 984 ASP A O 1
ATOM 8126 N N . LEU A 1 985 ? 64.907 18.877 -55.548 1.00 64.88 985 LEU A N 1
ATOM 8127 C CA . LEU A 1 985 ? 65.632 18.938 -56.816 1.00 64.88 985 LEU A CA 1
ATOM 8128 C C . LEU A 1 985 ? 67.103 18.511 -56.684 1.00 64.88 985 LEU A C 1
ATOM 8130 O O . LEU A 1 985 ? 67.618 17.839 -57.583 1.00 64.88 985 LEU A O 1
ATOM 8134 N N . GLU A 1 986 ? 67.788 18.852 -55.587 1.00 62.91 986 GLU A N 1
ATOM 8135 C CA . GLU A 1 986 ? 69.186 18.452 -55.378 1.00 62.91 986 GLU A CA 1
ATOM 8136 C C . GLU A 1 986 ? 69.323 16.920 -55.344 1.00 62.91 986 GLU A C 1
ATOM 8138 O O . GLU A 1 986 ? 70.235 16.353 -55.962 1.00 62.91 986 GLU A O 1
ATOM 8143 N N . GLU A 1 987 ? 68.356 16.221 -54.747 1.00 62.56 987 GLU A N 1
ATOM 8144 C CA . GLU A 1 987 ? 68.317 14.759 -54.719 1.00 62.56 987 GLU A CA 1
ATOM 8145 C C . GLU A 1 987 ? 68.041 14.130 -56.085 1.00 62.56 987 GLU A C 1
ATOM 8147 O O . GLU A 1 987 ? 68.649 13.111 -56.432 1.00 62.56 987 GLU A O 1
ATOM 8152 N N . LEU A 1 988 ? 67.185 14.756 -56.898 1.00 60.50 988 LEU A N 1
ATOM 8153 C CA . LEU A 1 988 ? 66.903 14.330 -58.273 1.00 60.50 988 LEU A CA 1
ATOM 8154 C C . LEU A 1 988 ? 68.166 14.371 -59.163 1.00 60.50 988 LEU A C 1
ATOM 8156 O O . LEU A 1 988 ? 68.231 13.691 -60.195 1.00 60.50 988 LEU A O 1
ATOM 8160 N N . THR A 1 989 ? 69.213 15.104 -58.756 1.00 52.44 989 THR A N 1
ATOM 8161 C CA . THR A 1 989 ? 70.524 15.092 -59.430 1.00 52.44 989 THR A CA 1
ATOM 8162 C C . THR A 1 989 ? 71.461 13.964 -58.977 1.00 52.44 989 THR A C 1
ATOM 8164 O O . THR A 1 989 ? 72.375 13.600 -59.735 1.00 52.44 989 THR A O 1
ATOM 8167 N N . ASN A 1 990 ? 71.232 13.360 -57.800 1.00 64.31 990 ASN A N 1
ATOM 8168 C CA . ASN A 1 990 ? 72.053 12.272 -57.266 1.00 64.31 990 ASN A CA 1
ATOM 8169 C C . ASN A 1 990 ? 72.057 11.089 -58.245 1.00 64.31 990 ASN A C 1
ATOM 8171 O O . ASN A 1 990 ? 71.018 10.597 -58.681 1.00 64.31 990 ASN A O 1
ATOM 8175 N N . LYS A 1 991 ? 73.253 10.602 -58.594 1.00 51.97 991 LYS A N 1
ATOM 8176 C CA . LYS A 1 991 ? 73.453 9.568 -59.617 1.00 51.97 991 LYS A CA 1
ATOM 8177 C C . LYS A 1 991 ? 72.656 8.281 -59.357 1.00 51.97 991 LYS A C 1
ATOM 8179 O O . LYS A 1 991 ? 72.295 7.628 -60.337 1.00 51.97 991 LYS A O 1
ATOM 8184 N N . GLU A 1 992 ? 72.398 7.918 -58.101 1.00 57.47 992 GLU A N 1
ATOM 8185 C CA . GLU A 1 992 ? 71.684 6.686 -57.739 1.00 57.47 992 GLU A CA 1
ATOM 8186 C C . GLU A 1 992 ? 70.164 6.893 -57.653 1.00 57.47 992 GLU A C 1
ATOM 8188 O O . GLU A 1 992 ? 69.441 6.184 -58.358 1.00 57.47 992 GLU A O 1
ATOM 8193 N N . LYS A 1 993 ? 69.673 7.928 -56.947 1.00 62.34 993 LYS A N 1
ATOM 8194 C CA . LYS A 1 993 ? 68.241 8.313 -56.959 1.00 62.34 993 LYS A CA 1
ATOM 8195 C C . LYS A 1 993 ? 67.747 8.611 -58.388 1.00 62.34 993 LYS A C 1
ATOM 8197 O O . LYS A 1 993 ? 66.757 8.038 -58.840 1.00 62.34 993 LYS A O 1
ATOM 8202 N N . ARG A 1 994 ? 68.518 9.360 -59.189 1.00 62.75 994 ARG A N 1
ATOM 8203 C CA . ARG A 1 994 ? 68.242 9.599 -60.622 1.00 62.75 994 ARG A CA 1
ATOM 8204 C C . ARG A 1 994 ? 68.206 8.316 -61.455 1.00 62.75 994 ARG A C 1
ATOM 8206 O O . ARG A 1 994 ? 67.471 8.248 -62.436 1.00 62.75 994 ARG A O 1
ATOM 8213 N N . LYS A 1 995 ? 68.997 7.294 -61.103 1.00 63.41 995 LYS A N 1
ATOM 8214 C CA . LYS A 1 995 ? 68.966 5.992 -61.788 1.00 63.41 995 LYS A CA 1
ATOM 8215 C C . LYS A 1 995 ? 67.679 5.233 -61.458 1.00 63.41 995 LYS A C 1
ATOM 8217 O O . LYS A 1 995 ? 67.099 4.681 -62.386 1.00 63.41 995 LYS A O 1
ATOM 8222 N N . LYS A 1 996 ? 67.206 5.266 -60.205 1.00 65.00 996 LYS A N 1
ATOM 8223 C CA . LYS A 1 996 ? 65.896 4.713 -59.814 1.00 65.00 996 LYS A CA 1
ATOM 8224 C C . LYS A 1 996 ? 64.748 5.412 -60.544 1.00 65.00 996 LYS A C 1
ATOM 8226 O O . LYS A 1 996 ? 63.945 4.740 -61.183 1.00 65.00 996 LYS A O 1
ATOM 8231 N N . LEU A 1 997 ? 64.728 6.748 -60.553 1.00 69.50 997 LEU A N 1
ATOM 8232 C CA . LEU A 1 997 ? 63.727 7.520 -61.300 1.00 69.50 997 LEU A CA 1
ATOM 8233 C C . LEU A 1 997 ? 63.767 7.199 -62.803 1.00 69.50 997 LEU A C 1
ATOM 8235 O O . LEU A 1 997 ? 62.728 6.987 -63.417 1.00 69.50 997 LEU A O 1
ATOM 8239 N N . ALA A 1 998 ? 64.957 7.090 -63.400 1.00 64.00 998 ALA A N 1
ATOM 8240 C CA . ALA A 1 998 ? 65.107 6.691 -64.800 1.00 64.00 998 ALA A CA 1
ATOM 8241 C C . ALA A 1 998 ? 64.741 5.216 -65.068 1.00 64.00 998 ALA A C 1
ATOM 8243 O O . ALA A 1 998 ? 64.431 4.874 -66.207 1.00 64.00 998 ALA A O 1
ATOM 8244 N N . GLN A 1 999 ? 64.784 4.334 -64.066 1.00 67.38 999 GLN A N 1
ATOM 8245 C CA . GLN A 1 999 ? 64.288 2.959 -64.174 1.00 67.38 999 GLN A CA 1
ATOM 8246 C C . GLN A 1 999 ? 62.757 2.937 -64.147 1.00 67.38 999 GLN A C 1
ATOM 8248 O O . GLN A 1 999 ? 62.163 2.358 -65.053 1.00 67.38 999 GLN A O 1
ATOM 8253 N N . ASP A 1 1000 ? 62.126 3.634 -63.195 1.00 68.19 1000 ASP A N 1
ATOM 8254 C CA . ASP A 1 1000 ? 60.663 3.764 -63.135 1.00 68.19 1000 ASP A CA 1
ATOM 8255 C C . ASP A 1 1000 ? 60.125 4.452 -64.407 1.00 68.19 1000 ASP A C 1
ATOM 8257 O O . ASP A 1 1000 ? 59.185 3.977 -65.032 1.00 68.19 1000 ASP A O 1
ATOM 8261 N N . LEU A 1 1001 ? 60.792 5.495 -64.910 1.00 68.75 1001 LEU A N 1
ATOM 8262 C CA . LEU A 1 1001 ? 60.409 6.154 -66.165 1.00 68.75 1001 LEU A CA 1
ATOM 8263 C C . LEU A 1 1001 ? 60.554 5.290 -67.432 1.00 68.75 1001 LEU A C 1
ATOM 8265 O O . LEU A 1 1001 ? 60.050 5.714 -68.464 1.00 68.75 1001 LEU A O 1
ATOM 8269 N N . ASN A 1 1002 ? 61.219 4.128 -67.408 1.00 61.19 1002 ASN A N 1
ATOM 8270 C CA . ASN A 1 1002 ? 61.413 3.285 -68.601 1.00 61.19 1002 ASN A CA 1
ATOM 8271 C C . ASN A 1 1002 ? 60.452 2.083 -68.699 1.00 61.19 1002 ASN A C 1
ATOM 8273 O O . ASN A 1 1002 ? 60.469 1.398 -69.725 1.00 61.19 1002 ASN A O 1
ATOM 8277 N N . ASP A 1 1003 ? 59.628 1.808 -67.680 1.00 63.53 1003 ASP A N 1
ATOM 8278 C CA . ASP A 1 1003 ? 58.740 0.636 -67.667 1.00 63.53 1003 ASP A CA 1
ATOM 8279 C C . ASP A 1 1003 ? 57.267 0.981 -67.980 1.00 63.53 1003 ASP A C 1
ATOM 8281 O O . ASP A 1 1003 ? 56.723 2.016 -67.579 1.00 63.53 1003 ASP A O 1
ATOM 8285 N N . LYS A 1 1004 ? 56.579 0.080 -68.690 1.00 56.41 1004 LYS A N 1
ATOM 8286 C CA . LYS A 1 1004 ? 55.143 0.176 -69.005 1.00 56.41 1004 LYS A CA 1
ATOM 8287 C C . LYS A 1 1004 ? 54.299 -0.413 -67.874 1.00 56.41 1004 LYS A C 1
ATOM 8289 O O . LYS A 1 1004 ? 53.609 -1.414 -68.042 1.00 56.41 1004 LYS A O 1
ATOM 8294 N N . GLY A 1 1005 ? 54.333 0.270 -66.740 1.00 60.22 1005 GLY A N 1
ATOM 8295 C CA . GLY A 1 1005 ? 53.598 -0.096 -65.524 1.00 60.22 1005 GLY A CA 1
ATOM 8296 C C . GLY A 1 1005 ? 54.202 0.525 -64.269 1.00 60.22 1005 GLY A C 1
ATOM 8297 O O . GLY A 1 1005 ? 54.093 -0.044 -63.188 1.00 60.22 1005 GLY A O 1
ATOM 8298 N N . SER A 1 1006 ? 54.906 1.645 -64.434 1.00 72.44 1006 SER A N 1
ATOM 8299 C CA . SER A 1 1006 ? 55.745 2.235 -63.401 1.00 72.44 1006 SER A CA 1
ATOM 8300 C C . SER A 1 1006 ? 54.954 2.799 -62.225 1.00 72.44 1006 SER A C 1
ATOM 8302 O O . SER A 1 1006 ? 53.762 3.098 -62.346 1.00 72.44 1006 SER A O 1
ATOM 8304 N N . LYS A 1 1007 ? 55.619 2.993 -61.083 1.00 78.31 1007 LYS A N 1
ATOM 8305 C CA . LYS A 1 1007 ? 54.992 3.498 -59.853 1.00 78.31 1007 LYS A CA 1
ATOM 8306 C C . LYS A 1 1007 ? 54.411 4.899 -60.075 1.00 78.31 1007 LYS A C 1
ATOM 8308 O O . LYS A 1 1007 ? 53.277 5.159 -59.671 1.00 78.31 1007 LYS A O 1
ATOM 8313 N N . LEU A 1 1008 ? 55.099 5.748 -60.844 1.00 79.25 1008 LEU A N 1
ATOM 8314 C CA . LEU A 1 1008 ? 54.562 7.037 -61.300 1.00 79.25 1008 LEU A CA 1
ATOM 8315 C C . LEU A 1 1008 ? 53.340 6.913 -62.225 1.00 79.25 1008 LEU A C 1
ATOM 8317 O O . LEU A 1 1008 ? 52.415 7.725 -62.135 1.00 79.25 1008 LEU A O 1
ATOM 8321 N N . TRP A 1 1009 ? 53.294 5.907 -63.103 1.00 83.12 1009 TRP A N 1
ATOM 8322 C CA . TRP A 1 1009 ? 52.123 5.671 -63.958 1.00 83.12 1009 TRP A CA 1
ATOM 8323 C C . TRP A 1 1009 ? 50.919 5.178 -63.147 1.00 83.12 1009 TRP A C 1
ATOM 8325 O O . TRP A 1 1009 ? 49.794 5.614 -63.391 1.00 83.12 1009 TRP A O 1
ATOM 8335 N N . GLU A 1 1010 ? 51.154 4.330 -62.145 1.00 83.81 1010 GLU A N 1
ATOM 8336 C CA . GLU A 1 1010 ? 50.131 3.860 -61.209 1.00 83.81 1010 GLU A CA 1
ATOM 8337 C C . GLU A 1 1010 ? 49.587 4.994 -60.323 1.00 83.81 1010 GLU A C 1
ATOM 8339 O O . GLU A 1 1010 ? 48.384 5.029 -60.073 1.00 83.81 1010 GLU A O 1
ATOM 8344 N N . ILE A 1 1011 ? 50.406 5.981 -59.935 1.00 86.38 1011 ILE A N 1
ATOM 8345 C CA . ILE A 1 1011 ? 49.920 7.221 -59.298 1.00 86.38 1011 ILE A CA 1
ATOM 8346 C C . ILE A 1 1011 ? 49.035 8.019 -60.267 1.00 86.38 1011 ILE A C 1
ATOM 8348 O O . ILE A 1 1011 ? 47.905 8.367 -59.928 1.00 86.38 1011 ILE A O 1
ATOM 8352 N N . VAL A 1 1012 ? 49.489 8.266 -61.503 1.00 86.38 1012 VAL A N 1
ATOM 8353 C CA . VAL A 1 1012 ? 48.699 8.980 -62.530 1.00 86.38 1012 VAL A CA 1
ATOM 8354 C C . VAL A 1 1012 ? 47.367 8.276 -62.830 1.00 86.38 1012 VAL A C 1
ATOM 8356 O O . VAL A 1 1012 ? 46.362 8.944 -63.095 1.00 86.38 1012 VAL A O 1
ATOM 8359 N N . LYS A 1 1013 ? 47.340 6.940 -62.764 1.00 85.94 1013 LYS A N 1
ATOM 8360 C CA . LYS A 1 1013 ? 46.129 6.118 -62.859 1.00 85.94 1013 LYS A CA 1
ATOM 8361 C C . LYS A 1 1013 ? 45.238 6.289 -61.622 1.00 85.94 1013 LYS A C 1
ATOM 8363 O O . LYS A 1 1013 ? 44.079 6.655 -61.784 1.00 85.94 1013 LYS A O 1
ATOM 8368 N N . ALA A 1 1014 ? 45.778 6.152 -60.411 1.00 86.50 1014 ALA A N 1
ATOM 8369 C CA . ALA A 1 1014 ? 45.026 6.314 -59.165 1.00 86.50 1014 ALA A CA 1
ATOM 8370 C C . ALA A 1 1014 ? 44.390 7.712 -59.019 1.00 86.50 1014 ALA A C 1
ATOM 8372 O O . ALA A 1 1014 ? 43.236 7.812 -58.602 1.00 86.50 1014 ALA A O 1
ATOM 8373 N N . ILE A 1 1015 ? 45.078 8.787 -59.435 1.00 89.25 1015 ILE A N 1
ATOM 8374 C CA . ILE A 1 1015 ? 44.482 10.136 -59.471 1.00 89.25 1015 ILE A CA 1
ATOM 8375 C C . ILE A 1 1015 ? 43.302 10.176 -60.456 1.00 89.25 1015 ILE A C 1
ATOM 8377 O O . ILE A 1 1015 ? 42.245 10.711 -60.130 1.00 89.25 1015 ILE A O 1
ATOM 8381 N N . LYS A 1 1016 ? 43.446 9.583 -61.650 1.00 89.19 1016 LYS A N 1
ATOM 8382 C CA . LYS A 1 1016 ? 42.381 9.540 -62.669 1.00 89.19 1016 LYS A CA 1
ATOM 8383 C C . LYS A 1 1016 ? 41.150 8.768 -62.183 1.00 89.19 1016 LYS A C 1
ATOM 8385 O O . LYS A 1 1016 ? 40.022 9.175 -62.457 1.00 89.19 1016 LYS A O 1
ATOM 8390 N N . ASP A 1 1017 ? 41.369 7.654 -61.494 1.00 86.62 1017 ASP A N 1
ATOM 8391 C CA . ASP A 1 1017 ? 40.295 6.794 -61.003 1.00 86.62 1017 ASP A CA 1
ATOM 8392 C C . ASP A 1 1017 ? 39.554 7.481 -59.839 1.00 86.62 1017 ASP A C 1
ATOM 8394 O O . ASP A 1 1017 ? 38.320 7.492 -59.815 1.00 86.62 1017 ASP A O 1
ATOM 8398 N N . LEU A 1 1018 ? 40.281 8.188 -58.962 1.00 88.75 1018 LEU A N 1
ATOM 8399 C CA . LEU A 1 1018 ? 39.705 9.063 -57.935 1.00 88.75 1018 LEU A CA 1
ATOM 8400 C C . LEU A 1 1018 ? 38.903 10.229 -58.537 1.00 88.75 1018 LEU A C 1
ATOM 8402 O O . LEU A 1 1018 ? 37.763 10.452 -58.128 1.00 88.75 1018 LEU A O 1
ATOM 8406 N N . GLU A 1 1019 ? 39.455 10.948 -59.522 1.00 88.56 1019 GLU A N 1
ATOM 8407 C CA . GLU A 1 1019 ? 38.739 12.001 -60.260 1.00 88.56 1019 GLU A CA 1
ATOM 8408 C C . GLU A 1 1019 ? 37.424 11.469 -60.841 1.00 88.56 1019 GLU A C 1
ATOM 8410 O O . GLU A 1 1019 ? 36.373 12.097 -60.690 1.00 88.56 1019 GLU A O 1
ATOM 8415 N N . GLY A 1 1020 ? 37.472 10.297 -61.482 1.00 84.06 1020 GLY A N 1
ATOM 8416 C CA . GLY A 1 1020 ? 36.314 9.645 -62.081 1.00 84.06 1020 GLY A CA 1
ATOM 8417 C C . GLY A 1 1020 ? 35.244 9.279 -61.053 1.00 84.06 1020 GLY A C 1
ATOM 8418 O O . GLY A 1 1020 ? 34.069 9.577 -61.267 1.00 84.06 1020 GLY A O 1
ATOM 8419 N N . ILE A 1 1021 ? 35.634 8.685 -59.923 1.00 85.06 1021 ILE A N 1
ATOM 8420 C CA . ILE A 1 1021 ? 34.704 8.255 -58.870 1.00 85.06 1021 ILE A CA 1
ATOM 8421 C C . ILE A 1 1021 ? 34.092 9.450 -58.134 1.00 85.06 1021 ILE A C 1
ATOM 8423 O O . ILE A 1 1021 ? 32.873 9.491 -57.972 1.00 85.06 1021 ILE A O 1
ATOM 8427 N N . VAL A 1 1022 ? 34.880 10.468 -57.774 1.00 86.81 1022 VAL A N 1
ATOM 8428 C CA . VAL A 1 1022 ? 34.359 11.703 -57.158 1.00 86.81 1022 VAL A CA 1
ATOM 8429 C C . VAL A 1 1022 ? 33.447 12.460 -58.131 1.00 86.81 1022 VAL A C 1
ATOM 8431 O O . VAL A 1 1022 ? 32.416 12.984 -57.713 1.00 86.81 1022 VAL A O 1
ATOM 8434 N N . THR A 1 1023 ? 33.760 12.477 -59.431 1.00 84.44 1023 THR A N 1
ATOM 8435 C CA . THR A 1 1023 ? 32.896 13.098 -60.453 1.00 84.44 1023 THR A CA 1
ATOM 8436 C C . THR A 1 1023 ? 31.579 12.337 -60.613 1.00 84.44 1023 THR A C 1
ATOM 8438 O O . THR A 1 1023 ? 30.517 12.951 -60.508 1.00 84.44 1023 THR A O 1
ATOM 8441 N N . LYS A 1 1024 ? 31.617 11.004 -60.779 1.00 82.69 1024 LYS A N 1
ATOM 8442 C CA . LYS A 1 1024 ? 30.415 10.147 -60.822 1.00 82.69 1024 LYS A CA 1
ATOM 8443 C C . LYS A 1 1024 ? 29.564 10.298 -59.556 1.00 82.69 1024 LYS A C 1
ATOM 8445 O O . LYS A 1 1024 ? 28.337 10.322 -59.648 1.00 82.69 1024 LYS A O 1
ATOM 8450 N N . TYR A 1 1025 ? 30.201 10.419 -58.389 1.00 85.19 1025 TYR A N 1
ATOM 8451 C CA . TYR A 1 1025 ? 29.530 10.633 -57.109 1.00 85.19 1025 TYR A CA 1
ATOM 8452 C C . TYR A 1 1025 ? 28.824 11.996 -57.060 1.00 85.19 1025 TYR A C 1
ATOM 8454 O O . TYR A 1 1025 ? 27.612 12.042 -56.866 1.00 85.19 1025 TYR A O 1
ATOM 8462 N N . ARG A 1 1026 ? 29.541 13.097 -57.343 1.00 82.75 1026 ARG A N 1
ATOM 8463 C CA . ARG A 1 1026 ? 28.980 14.465 -57.388 1.00 82.75 1026 ARG A CA 1
ATOM 8464 C C . ARG A 1 1026 ? 27.872 14.630 -58.443 1.00 82.75 1026 ARG A C 1
ATOM 8466 O O . ARG A 1 1026 ? 26.986 15.455 -58.260 1.00 82.75 1026 ARG A O 1
ATOM 8473 N N . GLN A 1 1027 ? 27.904 13.852 -59.527 1.00 80.94 1027 GLN A N 1
ATOM 8474 C CA . GLN A 1 1027 ? 26.846 13.795 -60.548 1.00 80.94 1027 GLN A CA 1
ATOM 8475 C C . GLN A 1 1027 ? 25.662 12.891 -60.164 1.00 80.94 1027 GLN A C 1
ATOM 8477 O O . GLN A 1 1027 ? 24.652 12.879 -60.862 1.00 80.94 1027 GLN A O 1
ATOM 8482 N N . GLY A 1 1028 ? 25.769 12.117 -59.081 1.00 73.50 1028 GLY A N 1
ATOM 8483 C CA . GLY A 1 1028 ? 24.728 11.192 -58.645 1.00 73.50 1028 GLY A CA 1
ATOM 8484 C C . GLY A 1 1028 ? 24.583 9.940 -59.518 1.00 73.50 1028 GLY A C 1
ATOM 8485 O O . GLY A 1 1028 ? 23.494 9.374 -59.547 1.00 73.50 1028 GLY A O 1
ATOM 8486 N N . ILE A 1 1029 ? 25.643 9.487 -60.196 1.00 76.00 1029 ILE A N 1
ATOM 8487 C CA . ILE A 1 1029 ? 25.628 8.337 -61.130 1.00 76.00 1029 ILE A CA 1
ATOM 8488 C C . ILE A 1 1029 ? 26.443 7.139 -60.586 1.00 76.00 1029 ILE A C 1
ATOM 8490 O O . ILE A 1 1029 ? 26.471 6.071 -61.186 1.00 76.00 1029 ILE A O 1
ATOM 8494 N N . LEU A 1 1030 ? 27.114 7.279 -59.437 1.00 72.81 1030 LEU A N 1
ATOM 8495 C CA . LEU A 1 1030 ? 27.910 6.196 -58.846 1.00 72.81 1030 LEU A CA 1
ATOM 8496 C C . LEU A 1 1030 ? 27.030 5.045 -58.306 1.00 72.81 1030 LEU A C 1
ATOM 8498 O O . LEU A 1 1030 ? 26.262 5.255 -57.368 1.00 72.81 1030 LEU A O 1
ATOM 8502 N N . ASP A 1 1031 ? 27.198 3.839 -58.859 1.00 62.75 1031 ASP A N 1
ATOM 8503 C CA . ASP A 1 1031 ? 26.729 2.561 -58.297 1.00 62.75 1031 ASP A CA 1
ATOM 8504 C C . ASP A 1 1031 ? 27.920 1.835 -57.644 1.00 62.75 1031 ASP A C 1
ATOM 8506 O O . ASP A 1 1031 ? 28.974 1.674 -58.264 1.00 62.75 1031 ASP A O 1
ATOM 8510 N N . GLU A 1 1032 ? 27.774 1.385 -56.394 1.00 61.12 1032 GLU A N 1
ATOM 8511 C CA . GLU A 1 1032 ? 28.828 0.650 -55.678 1.00 61.12 1032 GLU A CA 1
ATOM 8512 C C . GLU A 1 1032 ? 29.103 -0.749 -56.261 1.00 61.12 1032 GLU A C 1
ATOM 8514 O O . GLU A 1 1032 ? 30.137 -1.347 -55.956 1.00 61.12 1032 GLU A O 1
ATOM 8519 N N . LYS A 1 1033 ? 28.227 -1.269 -57.132 1.00 57.06 1033 LYS A N 1
ATOM 8520 C CA . LYS A 1 1033 ? 28.436 -2.544 -57.838 1.00 57.06 1033 LYS A CA 1
ATOM 8521 C C . LYS A 1 1033 ? 29.420 -2.440 -59.015 1.00 57.06 1033 LYS A C 1
ATOM 8523 O O . LYS A 1 1033 ? 29.934 -3.467 -59.458 1.00 57.06 1033 LYS A O 1
ATOM 8528 N N . GLU A 1 1034 ? 29.737 -1.238 -59.504 1.00 53.09 1034 GLU A N 1
ATOM 8529 C CA . GLU A 1 1034 ? 30.635 -1.029 -60.652 1.00 53.09 1034 GLU A CA 1
ATOM 8530 C C . GLU A 1 1034 ? 32.084 -0.662 -60.260 1.00 53.09 1034 GLU A C 1
ATOM 8532 O O . GLU A 1 1034 ? 32.489 0.492 -60.394 1.00 53.09 1034 GLU A O 1
ATOM 8537 N N . THR A 1 1035 ? 32.899 -1.636 -59.826 1.00 54.72 1035 THR A N 1
ATOM 8538 C CA . THR A 1 1035 ? 34.324 -1.822 -60.246 1.00 54.72 1035 THR A CA 1
ATOM 8539 C C . THR A 1 1035 ? 35.008 -2.955 -59.455 1.00 54.72 1035 THR A C 1
ATOM 8541 O O . THR A 1 1035 ? 35.437 -2.750 -58.317 1.00 54.72 1035 THR A O 1
ATOM 8544 N N . PRO A 1 1036 ? 35.192 -4.155 -60.043 1.00 52.81 1036 PRO A N 1
ATOM 8545 C CA . PRO A 1 1036 ? 35.885 -5.261 -59.371 1.00 52.81 1036 PRO A CA 1
ATOM 8546 C C . PRO A 1 1036 ? 37.364 -4.982 -59.055 1.00 52.81 1036 PRO A C 1
ATOM 8548 O O . PRO A 1 1036 ? 37.862 -5.431 -58.025 1.00 52.81 1036 PRO A O 1
ATOM 8551 N N . GLU A 1 1037 ? 38.067 -4.229 -59.910 1.00 57.44 1037 GLU A N 1
ATOM 8552 C CA . GLU A 1 1037 ? 39.520 -4.010 -59.799 1.00 57.44 1037 GLU A CA 1
ATOM 8553 C C . GLU A 1 1037 ? 39.935 -3.275 -58.515 1.00 57.44 1037 GLU A C 1
ATOM 8555 O O . GLU A 1 1037 ? 40.937 -3.645 -57.908 1.00 57.44 1037 GLU A O 1
ATOM 8560 N N . ILE A 1 1038 ? 39.152 -2.294 -58.050 1.00 58.56 1038 ILE A N 1
ATOM 8561 C CA . ILE A 1 1038 ? 39.474 -1.511 -56.841 1.00 58.56 1038 ILE A CA 1
ATOM 8562 C C . ILE A 1 1038 ? 39.351 -2.380 -55.583 1.00 58.56 1038 ILE A C 1
ATOM 8564 O O . ILE A 1 1038 ? 40.220 -2.347 -54.711 1.00 58.56 1038 ILE A O 1
ATOM 8568 N N . ASN A 1 1039 ? 38.313 -3.221 -55.511 1.00 56.56 1039 ASN A N 1
ATOM 8569 C CA . ASN A 1 1039 ? 38.163 -4.186 -54.421 1.00 56.56 1039 ASN A CA 1
ATOM 8570 C C . ASN A 1 1039 ? 39.273 -5.252 -54.455 1.00 56.56 1039 ASN A C 1
ATOM 8572 O O . ASN A 1 1039 ? 39.778 -5.626 -53.399 1.00 56.56 1039 ASN A O 1
ATOM 8576 N N . LEU A 1 1040 ? 39.704 -5.695 -55.644 1.00 58.19 1040 LEU A N 1
ATOM 8577 C CA . LEU A 1 1040 ? 40.803 -6.657 -55.793 1.00 58.19 1040 LEU A CA 1
ATOM 8578 C C . LEU A 1 1040 ? 42.146 -6.078 -55.308 1.00 58.19 1040 LEU A C 1
ATOM 8580 O O . LEU A 1 1040 ? 42.874 -6.742 -54.570 1.00 58.19 1040 LEU A O 1
ATOM 8584 N N . GLN A 1 1041 ? 42.442 -4.824 -55.671 1.00 58.38 1041 GLN A N 1
ATOM 8585 C CA . GLN A 1 1041 ? 43.630 -4.096 -55.212 1.00 58.38 1041 GLN A CA 1
ATOM 8586 C C . GLN A 1 1041 ? 43.611 -3.874 -53.694 1.00 58.38 1041 GLN A C 1
ATOM 8588 O O . GLN A 1 1041 ? 44.615 -4.111 -53.026 1.00 58.38 1041 GLN A O 1
ATOM 8593 N N . LEU A 1 1042 ? 42.467 -3.486 -53.120 1.00 57.00 1042 LEU A N 1
ATOM 8594 C CA . LEU A 1 1042 ? 42.329 -3.345 -51.667 1.00 57.00 1042 LEU A CA 1
ATOM 8595 C C . LEU A 1 1042 ? 42.504 -4.675 -50.930 1.00 57.00 1042 LEU A C 1
ATOM 8597 O O . LEU A 1 1042 ? 43.145 -4.695 -49.885 1.00 57.00 1042 LEU A O 1
ATOM 8601 N N . HIS A 1 1043 ? 42.016 -5.793 -51.472 1.00 55.72 1043 HIS A N 1
ATOM 8602 C CA . HIS A 1 1043 ? 42.196 -7.101 -50.837 1.00 55.72 1043 HIS A CA 1
ATOM 8603 C C . HIS A 1 1043 ? 43.676 -7.522 -50.793 1.00 55.72 1043 HIS A C 1
ATOM 8605 O O . HIS A 1 1043 ? 44.139 -8.037 -49.777 1.00 55.72 1043 HIS A O 1
ATOM 8611 N N . GLN A 1 1044 ? 44.445 -7.219 -51.846 1.00 57.56 1044 GLN A N 1
ATOM 8612 C CA . GLN A 1 1044 ? 45.903 -7.397 -51.858 1.00 57.56 1044 GLN A CA 1
ATOM 8613 C C . GLN A 1 1044 ? 46.590 -6.517 -50.793 1.00 57.56 1044 GLN A C 1
ATOM 8615 O O . GLN A 1 1044 ? 47.401 -7.018 -50.018 1.00 57.56 1044 GLN A O 1
ATOM 8620 N N . ILE A 1 1045 ? 46.195 -5.242 -50.679 1.00 56.91 1045 ILE A N 1
ATOM 8621 C CA . ILE A 1 1045 ? 46.724 -4.291 -49.681 1.00 56.91 1045 ILE A CA 1
ATOM 8622 C C . ILE A 1 1045 ? 46.417 -4.728 -48.234 1.00 56.91 1045 ILE A C 1
ATOM 8624 O O . ILE A 1 1045 ? 47.264 -4.590 -47.347 1.00 56.91 1045 ILE A O 1
ATOM 8628 N N . THR A 1 1046 ? 45.218 -5.252 -47.966 1.00 54.31 1046 THR A N 1
ATOM 8629 C CA . THR A 1 1046 ? 44.836 -5.723 -46.623 1.00 54.31 1046 THR A CA 1
ATOM 8630 C C . THR A 1 1046 ? 45.594 -6.992 -46.239 1.00 54.31 1046 THR A C 1
ATOM 8632 O O . THR A 1 1046 ? 46.037 -7.103 -45.095 1.00 54.31 1046 THR A O 1
ATOM 8635 N N . ASN A 1 1047 ? 45.819 -7.905 -47.190 1.00 56.31 1047 ASN A N 1
ATOM 8636 C CA . ASN A 1 1047 ? 46.618 -9.110 -46.964 1.00 56.31 1047 ASN A CA 1
ATOM 8637 C C . ASN A 1 1047 ? 48.084 -8.768 -46.649 1.00 56.31 1047 ASN A C 1
ATOM 8639 O O . ASN A 1 1047 ? 48.637 -9.328 -45.708 1.00 56.31 1047 ASN A O 1
ATOM 8643 N N . GLU A 1 1048 ? 48.687 -7.794 -47.343 1.00 54.41 1048 GLU A N 1
ATOM 8644 C CA . GLU A 1 1048 ? 50.024 -7.278 -47.000 1.00 54.41 1048 GLU A CA 1
ATOM 8645 C C . GLU A 1 1048 ? 50.071 -6.722 -45.567 1.00 54.41 1048 GLU A C 1
ATOM 8647 O O . GLU A 1 1048 ? 50.962 -7.078 -44.796 1.00 54.41 1048 GLU A O 1
ATOM 8652 N N . LYS A 1 1049 ? 49.087 -5.902 -45.162 1.00 54.34 1049 LYS A N 1
ATOM 8653 C CA . LYS A 1 1049 ? 49.011 -5.375 -43.787 1.00 54.34 1049 LYS A CA 1
ATOM 8654 C C . LYS A 1 1049 ? 48.802 -6.466 -42.736 1.00 54.34 1049 LYS A C 1
ATOM 8656 O O . LYS A 1 1049 ? 49.411 -6.385 -41.674 1.00 54.34 1049 LYS A O 1
ATOM 8661 N N . GLN A 1 1050 ? 47.982 -7.483 -43.007 1.00 54.81 1050 GLN A N 1
ATOM 8662 C CA . GLN A 1 1050 ? 47.819 -8.620 -42.096 1.00 54.81 1050 GLN A CA 1
ATOM 8663 C C . GLN A 1 1050 ? 49.095 -9.460 -42.005 1.00 54.81 1050 GLN A C 1
ATOM 8665 O O . GLN A 1 1050 ? 49.482 -9.818 -40.899 1.00 54.81 1050 GLN A O 1
ATOM 8670 N N . SER A 1 1051 ? 49.799 -9.704 -43.115 1.00 52.25 1051 SER A N 1
ATOM 8671 C CA . SER A 1 1051 ? 51.100 -10.388 -43.099 1.00 52.25 1051 SER A CA 1
ATOM 8672 C C . SER A 1 1051 ? 52.170 -9.592 -42.345 1.00 52.25 1051 SER A C 1
ATOM 8674 O O . SER A 1 1051 ? 52.938 -10.181 -41.592 1.00 52.25 1051 SER A O 1
ATOM 8676 N N . ILE A 1 1052 ? 52.197 -8.260 -42.473 1.00 54.78 1052 ILE A N 1
ATOM 8677 C CA . ILE A 1 1052 ? 53.133 -7.389 -41.741 1.00 54.78 1052 ILE A CA 1
ATOM 8678 C C . ILE A 1 1052 ? 52.777 -7.306 -40.249 1.00 54.78 1052 ILE A C 1
ATOM 8680 O O . ILE A 1 1052 ? 53.675 -7.361 -39.414 1.00 54.78 1052 ILE A O 1
ATOM 8684 N N . ASN A 1 1053 ? 51.495 -7.223 -39.883 1.00 50.81 1053 ASN A N 1
ATOM 8685 C CA . ASN A 1 1053 ? 51.086 -7.220 -38.475 1.00 50.81 1053 ASN A CA 1
ATOM 8686 C C . ASN A 1 1053 ? 51.271 -8.594 -37.818 1.00 50.81 1053 ASN A C 1
ATOM 8688 O O . ASN A 1 1053 ? 51.721 -8.650 -36.680 1.00 50.81 1053 ASN A O 1
ATOM 8692 N N . GLN A 1 1054 ? 51.024 -9.698 -38.531 1.00 53.59 1054 GLN A N 1
ATOM 8693 C CA . GLN A 1 1054 ? 51.383 -11.036 -38.054 1.00 53.59 1054 GLN A CA 1
ATOM 8694 C C . GLN A 1 1054 ? 52.901 -11.199 -37.939 1.00 53.59 1054 GLN A C 1
ATOM 8696 O O . GLN A 1 1054 ? 53.359 -11.781 -36.962 1.00 53.59 1054 GLN A O 1
ATOM 8701 N N . ALA A 1 1055 ? 53.695 -10.651 -38.865 1.00 49.19 1055 ALA A N 1
ATOM 8702 C CA . ALA A 1 1055 ? 55.152 -10.642 -38.744 1.00 49.19 1055 ALA A CA 1
ATOM 8703 C C . ALA A 1 1055 ? 55.622 -9.830 -37.524 1.00 49.19 1055 ALA A C 1
ATOM 8705 O O . ALA A 1 1055 ? 56.464 -10.322 -36.780 1.00 49.19 1055 ALA A O 1
ATOM 8706 N N . LYS A 1 1056 ? 55.034 -8.654 -37.256 1.00 47.16 1056 LYS A N 1
ATOM 8707 C CA . LYS A 1 1056 ? 55.328 -7.848 -36.058 1.00 47.16 1056 LYS A CA 1
ATOM 8708 C C . LYS A 1 1056 ? 54.900 -8.539 -34.766 1.00 47.16 1056 LYS A C 1
ATOM 8710 O O . LYS A 1 1056 ? 55.719 -8.665 -33.869 1.00 47.16 1056 LYS A O 1
ATOM 8715 N N . GLU A 1 1057 ? 53.693 -9.101 -34.696 1.00 49.56 1057 GLU A N 1
ATOM 8716 C CA . GLU A 1 1057 ? 53.288 -9.924 -33.550 1.00 49.56 1057 GLU A CA 1
ATOM 8717 C C . GLU A 1 1057 ? 54.185 -11.153 -33.365 1.00 49.56 1057 GLU A C 1
ATOM 8719 O O . GLU A 1 1057 ? 54.426 -11.564 -32.236 1.00 49.56 1057 GLU A O 1
ATOM 8724 N N . THR A 1 1058 ? 54.679 -11.759 -34.447 1.00 50.16 1058 THR A N 1
ATOM 8725 C CA . THR A 1 1058 ? 55.612 -12.896 -34.372 1.00 50.16 1058 THR A CA 1
ATOM 8726 C C . THR A 1 1058 ? 57.004 -12.439 -33.931 1.00 50.16 1058 THR A C 1
ATOM 8728 O O . THR A 1 1058 ? 57.687 -13.185 -33.238 1.00 50.16 1058 THR A O 1
ATOM 8731 N N . GLN A 1 1059 ? 57.408 -11.210 -34.260 1.00 45.16 1059 GLN A N 1
ATOM 8732 C CA . GLN A 1 1059 ? 58.668 -10.604 -33.832 1.00 45.16 1059 GLN A CA 1
ATOM 8733 C C . GLN A 1 1059 ? 58.621 -10.179 -32.354 1.00 45.16 1059 GLN A C 1
ATOM 8735 O O . GLN A 1 1059 ? 59.533 -10.531 -31.612 1.00 45.16 1059 GLN A O 1
ATOM 8740 N N . ASP A 1 1060 ? 57.531 -9.554 -31.896 1.00 44.69 1060 ASP A N 1
ATOM 8741 C CA . ASP A 1 1060 ? 57.301 -9.215 -30.481 1.00 44.69 1060 ASP A CA 1
ATOM 8742 C C . ASP A 1 1060 ? 57.093 -10.471 -29.609 1.00 44.69 1060 ASP A C 1
ATOM 8744 O O . ASP A 1 1060 ? 57.548 -10.534 -28.464 1.00 44.69 1060 ASP A O 1
ATOM 8748 N N . LYS A 1 1061 ? 56.474 -11.530 -30.158 1.00 47.72 1061 LYS A N 1
ATOM 8749 C CA . LYS A 1 1061 ? 56.432 -12.854 -29.509 1.00 47.72 1061 LYS A CA 1
ATOM 8750 C C . LYS A 1 1061 ? 57.811 -13.525 -29.504 1.00 47.72 1061 LYS A C 1
ATOM 8752 O O . LYS A 1 1061 ? 58.134 -14.199 -28.527 1.00 47.72 1061 LYS A O 1
ATOM 8757 N N . ALA A 1 1062 ? 58.655 -13.332 -30.521 1.00 44.44 1062 ALA A N 1
ATOM 8758 C CA . ALA A 1 1062 ? 60.014 -13.883 -30.543 1.00 44.44 1062 ALA A CA 1
ATOM 8759 C C . ALA A 1 1062 ? 60.917 -13.254 -29.465 1.00 44.44 1062 ALA A C 1
ATOM 8761 O O . ALA A 1 1062 ? 61.562 -13.996 -28.721 1.00 44.44 1062 ALA A O 1
ATOM 8762 N N . THR A 1 1063 ? 60.891 -11.928 -29.278 1.00 42.16 1063 THR A N 1
ATOM 8763 C CA . THR A 1 1063 ? 61.636 -11.252 -28.191 1.00 42.16 1063 THR A CA 1
ATOM 8764 C C . THR A 1 1063 ? 61.117 -11.579 -26.787 1.00 42.16 1063 THR A C 1
ATOM 8766 O O . THR A 1 1063 ? 61.886 -11.500 -25.828 1.00 42.16 1063 THR A O 1
ATOM 8769 N N . GLN A 1 1064 ? 59.861 -12.017 -26.635 1.00 42.78 1064 GLN A N 1
ATOM 8770 C CA . GLN A 1 1064 ? 59.375 -12.608 -25.377 1.00 42.78 1064 GLN A CA 1
ATOM 8771 C C . GLN A 1 1064 ? 59.710 -14.103 -25.214 1.00 42.78 1064 GLN A C 1
ATOM 8773 O O . GLN A 1 1064 ? 59.709 -14.598 -24.088 1.00 42.78 1064 GLN A O 1
ATOM 8778 N N . THR A 1 1065 ? 60.044 -14.826 -26.289 1.00 38.50 1065 THR A N 1
ATOM 8779 C CA . THR A 1 1065 ? 60.304 -16.279 -26.230 1.00 38.50 1065 THR A CA 1
ATOM 8780 C C . THR A 1 1065 ? 61.786 -16.620 -26.011 1.00 38.50 1065 THR A C 1
ATOM 8782 O O . THR A 1 1065 ? 62.078 -17.639 -25.389 1.00 38.50 1065 THR A O 1
ATOM 8785 N N . GLU A 1 1066 ? 62.738 -15.760 -26.401 1.00 37.12 1066 GLU A N 1
ATOM 8786 C CA . GLU A 1 1066 ? 64.170 -15.985 -26.098 1.00 37.12 1066 GLU A CA 1
ATOM 8787 C C . GLU A 1 1066 ? 64.551 -15.740 -24.620 1.00 37.12 1066 GLU A C 1
ATOM 8789 O O . GLU A 1 1066 ? 65.576 -16.243 -24.159 1.00 37.12 1066 GLU A O 1
ATOM 8794 N N . ASN A 1 1067 ? 63.707 -15.057 -23.835 1.00 38.75 1067 ASN A N 1
ATOM 8795 C CA . ASN A 1 1067 ? 63.934 -14.820 -22.400 1.00 38.75 1067 ASN A CA 1
ATOM 8796 C C . ASN A 1 1067 ? 63.351 -15.904 -21.466 1.00 38.75 1067 ASN A C 1
ATOM 8798 O O . ASN A 1 1067 ? 63.457 -15.772 -20.249 1.00 38.75 1067 ASN A O 1
ATOM 8802 N N . LEU A 1 1068 ? 62.763 -16.985 -21.998 1.00 38.91 1068 LEU A N 1
ATOM 8803 C CA . LEU A 1 1068 ? 62.128 -18.051 -21.198 1.00 38.91 1068 LEU A CA 1
ATOM 8804 C C . LEU A 1 1068 ? 62.797 -19.436 -21.310 1.00 38.91 1068 LEU A C 1
ATOM 8806 O O . LEU A 1 1068 ? 62.310 -20.408 -20.735 1.00 38.91 1068 LEU A O 1
ATOM 8810 N N . THR A 1 1069 ? 63.951 -19.544 -21.977 1.00 35.81 1069 THR A N 1
ATOM 8811 C CA . THR A 1 1069 ? 64.701 -20.812 -22.122 1.00 35.81 1069 THR A CA 1
ATOM 8812 C C . THR A 1 1069 ? 65.997 -20.900 -21.304 1.00 35.81 1069 THR A C 1
ATOM 8814 O O . THR A 1 1069 ? 66.802 -21.803 -21.528 1.00 35.81 1069 THR A O 1
ATOM 8817 N N . SER A 1 1070 ? 66.196 -20.025 -20.312 1.00 38.12 1070 SER A N 1
ATOM 8818 C CA . SER A 1 1070 ? 67.354 -20.047 -19.395 1.00 38.12 1070 SER A CA 1
ATOM 8819 C C . SER A 1 1070 ? 67.043 -20.501 -17.955 1.00 38.12 1070 SER A C 1
ATOM 8821 O O . SER A 1 1070 ? 67.978 -20.694 -17.181 1.00 38.12 1070 SER A O 1
ATOM 8823 N N . GLU A 1 1071 ? 65.784 -20.807 -17.604 1.00 34.16 1071 GLU A N 1
ATOM 8824 C CA . GLU A 1 1071 ? 65.418 -21.348 -16.273 1.00 34.16 1071 GLU A CA 1
ATOM 8825 C C . GLU A 1 1071 ? 65.063 -22.849 -16.242 1.00 34.16 1071 GLU A C 1
ATOM 8827 O O . GLU A 1 1071 ? 64.746 -23.402 -15.191 1.00 34.16 1071 GLU A O 1
ATOM 8832 N N . SER A 1 1072 ? 65.257 -23.587 -17.342 1.00 35.88 1072 SER A N 1
ATOM 8833 C CA . SER A 1 1072 ? 65.203 -25.063 -17.304 1.00 35.88 1072 SER A CA 1
ATOM 8834 C C . SER A 1 1072 ? 66.491 -25.714 -16.755 1.00 35.88 1072 SER A C 1
ATOM 8836 O O . SER A 1 1072 ? 66.526 -26.933 -16.571 1.00 35.88 1072 SER A O 1
ATOM 8838 N N . TRP A 1 1073 ? 67.559 -24.941 -16.508 1.00 35.06 1073 TRP A N 1
ATOM 8839 C CA . TRP A 1 1073 ? 68.893 -25.462 -16.152 1.00 35.06 1073 TRP A CA 1
ATOM 8840 C C . TRP A 1 1073 ? 69.385 -25.134 -14.731 1.00 35.06 1073 TRP A C 1
ATOM 8842 O O . TRP A 1 1073 ? 70.476 -25.568 -14.362 1.00 35.06 1073 TRP A O 1
ATOM 8852 N N . LEU A 1 1074 ? 68.581 -24.461 -13.894 1.00 34.62 1074 LEU A N 1
ATOM 8853 C CA . LEU A 1 1074 ? 68.959 -24.118 -12.508 1.00 34.62 1074 LEU A CA 1
ATOM 8854 C C . LEU A 1 1074 ? 68.118 -24.775 -11.399 1.00 34.62 1074 LEU A C 1
ATOM 8856 O O . LEU A 1 1074 ? 68.541 -24.780 -10.244 1.00 34.62 1074 LEU A O 1
ATOM 8860 N N . ALA A 1 1075 ? 67.072 -25.534 -11.742 1.00 33.00 1075 ALA A N 1
ATOM 8861 C CA . ALA A 1 1075 ? 66.456 -26.505 -10.821 1.00 33.00 1075 ALA A CA 1
ATOM 8862 C C . ALA A 1 1075 ? 67.399 -27.673 -10.428 1.00 33.00 1075 ALA A C 1
ATOM 8864 O O . ALA A 1 1075 ? 67.045 -28.524 -9.612 1.00 33.00 1075 ALA A O 1
ATOM 8865 N N . LYS A 1 1076 ? 68.612 -27.729 -11.004 1.00 32.62 1076 LYS A N 1
ATOM 8866 C CA . LYS A 1 1076 ? 69.604 -28.801 -10.818 1.00 32.62 1076 LYS A CA 1
ATOM 8867 C C . LYS A 1 1076 ? 70.847 -28.394 -10.011 1.00 32.62 1076 LYS A C 1
ATOM 8869 O O . LYS A 1 1076 ? 71.744 -29.217 -9.854 1.00 32.62 1076 LYS A O 1
ATOM 8874 N N . ALA A 1 1077 ? 70.899 -27.168 -9.478 1.00 27.78 1077 ALA A N 1
ATOM 8875 C CA . ALA A 1 1077 ? 72.046 -26.657 -8.717 1.00 27.78 1077 ALA A CA 1
ATOM 8876 C C . ALA A 1 1077 ? 71.675 -26.097 -7.329 1.00 27.78 1077 ALA A C 1
ATOM 8878 O O . ALA A 1 1077 ? 72.132 -25.033 -6.918 1.00 27.78 1077 ALA A O 1
ATOM 8879 N N . LYS A 1 1078 ? 70.942 -26.885 -6.528 1.00 32.53 1078 LYS A N 1
ATOM 8880 C CA . LYS A 1 1078 ? 71.159 -26.858 -5.071 1.00 32.53 1078 LYS A CA 1
ATOM 8881 C C . LYS A 1 1078 ? 72.566 -27.401 -4.783 1.00 32.53 1078 LYS A C 1
ATOM 8883 O O . LYS A 1 1078 ? 72.696 -28.591 -4.524 1.00 32.53 1078 LYS A O 1
ATOM 8888 N N . ASN A 1 1079 ? 73.598 -26.559 -4.879 1.00 29.44 1079 ASN A N 1
ATOM 8889 C CA . ASN A 1 1079 ? 74.906 -26.726 -4.227 1.00 29.44 1079 ASN A CA 1
ATOM 8890 C C . ASN A 1 1079 ? 75.823 -25.516 -4.498 1.00 29.44 1079 ASN A C 1
ATOM 8892 O O . ASN A 1 1079 ? 75.901 -25.062 -5.632 1.00 29.44 1079 ASN A O 1
ATOM 8896 N N . LEU A 1 1080 ? 76.589 -25.114 -3.469 1.00 27.02 1080 LEU A N 1
ATOM 8897 C CA . LEU A 1 1080 ? 77.612 -24.043 -3.431 1.00 27.02 1080 LEU A CA 1
ATOM 8898 C C . LEU A 1 1080 ? 77.037 -22.600 -3.406 1.00 27.02 1080 LEU A C 1
ATOM 8900 O O . LEU A 1 1080 ? 76.446 -22.145 -4.372 1.00 27.02 1080 LEU A O 1
ATOM 8904 N N . LEU A 1 1081 ? 77.004 -21.881 -2.274 1.00 26.34 1081 LEU A N 1
ATOM 8905 C CA . LEU A 1 1081 ? 78.082 -21.292 -1.441 1.00 26.34 1081 LEU A CA 1
ATOM 8906 C C . LEU A 1 1081 ? 78.573 -19.887 -1.871 1.00 26.34 1081 LEU A C 1
ATOM 8908 O O . LEU A 1 1081 ? 79.455 -19.750 -2.707 1.00 26.34 1081 LEU A O 1
ATOM 8912 N N . CYS A 1 1082 ? 78.138 -18.900 -1.075 1.00 24.03 1082 CYS A N 1
ATOM 8913 C CA . CYS A 1 1082 ? 78.918 -17.775 -0.529 1.00 24.03 1082 CYS A CA 1
ATOM 8914 C C . CYS A 1 1082 ? 79.357 -16.544 -1.368 1.00 24.03 1082 CYS A C 1
ATOM 8916 O O . CYS A 1 1082 ? 80.130 -16.633 -2.313 1.00 24.03 1082 CYS A O 1
ATOM 8918 N N . CYS A 1 1083 ? 79.091 -15.386 -0.732 1.00 25.50 1083 CYS A N 1
ATOM 8919 C CA . CYS A 1 1083 ? 79.979 -14.223 -0.511 1.00 25.50 1083 CYS A CA 1
ATOM 8920 C C . CYS A 1 1083 ? 79.905 -12.951 -1.392 1.00 25.50 1083 CYS A C 1
ATOM 8922 O O . CYS A 1 1083 ? 80.366 -12.940 -2.524 1.00 25.50 1083 CYS A O 1
ATOM 8924 N N . ARG A 1 1084 ? 79.646 -11.834 -0.671 1.00 25.08 1084 ARG A N 1
ATOM 8925 C CA . ARG A 1 1084 ? 80.180 -10.451 -0.830 1.00 25.08 1084 ARG A CA 1
ATOM 8926 C C . ARG A 1 1084 ? 79.652 -9.575 -1.988 1.00 25.08 1084 ARG A C 1
ATOM 8928 O O . ARG A 1 1084 ? 79.360 -10.090 -3.050 1.00 25.08 1084 ARG A O 1
ATOM 8935 N N . LYS A 1 1085 ? 79.658 -8.231 -1.893 1.00 26.41 1085 LYS A N 1
ATOM 8936 C CA . LYS A 1 1085 ? 79.472 -7.249 -0.780 1.00 26.41 1085 LYS A CA 1
ATOM 8937 C C . LYS A 1 1085 ? 79.617 -5.820 -1.356 1.00 26.41 1085 LYS A C 1
ATOM 8939 O O . LYS A 1 1085 ? 80.463 -5.650 -2.221 1.00 26.41 1085 LYS A O 1
ATOM 8944 N N . ASP A 1 1086 ? 78.968 -4.832 -0.720 1.00 28.75 1086 ASP A N 1
ATOM 8945 C CA . ASP A 1 1086 ? 79.317 -3.385 -0.709 1.00 28.75 1086 ASP A CA 1
ATOM 8946 C C . ASP A 1 1086 ? 79.183 -2.576 -2.050 1.00 28.75 1086 ASP A C 1
ATOM 8948 O O . ASP A 1 1086 ? 79.367 -3.149 -3.114 1.00 28.75 1086 ASP A O 1
ATOM 8952 N N . LYS A 1 1087 ? 78.907 -1.248 -2.132 1.00 29.09 1087 LYS A N 1
ATOM 8953 C CA . LYS A 1 1087 ? 78.375 -0.201 -1.202 1.00 29.09 1087 LYS A CA 1
ATOM 8954 C C . LYS A 1 1087 ? 78.090 1.161 -1.916 1.00 29.09 1087 LYS A C 1
ATOM 8956 O O . LYS A 1 1087 ? 78.814 1.505 -2.838 1.00 29.09 1087 LYS A O 1
ATOM 8961 N N . ASN A 1 1088 ? 77.176 1.960 -1.332 1.00 27.34 1088 ASN A N 1
ATOM 8962 C CA . ASN A 1 1088 ? 77.126 3.447 -1.192 1.00 27.34 1088 ASN A CA 1
ATOM 8963 C C . ASN A 1 1088 ? 76.998 4.432 -2.400 1.00 27.34 1088 ASN A C 1
ATOM 8965 O O . ASN A 1 1088 ? 77.954 4.637 -3.138 1.00 27.34 1088 ASN A O 1
ATOM 8969 N N . GLU A 1 1089 ? 75.847 5.131 -2.513 1.00 23.55 1089 GLU A N 1
ATOM 8970 C CA . GLU A 1 1089 ? 75.521 6.515 -2.016 1.00 23.55 1089 GLU A CA 1
ATOM 8971 C C . GLU A 1 1089 ? 76.633 7.585 -1.750 1.00 23.55 1089 GLU A C 1
ATOM 8973 O O . GLU A 1 1089 ? 77.791 7.193 -1.594 1.00 23.55 1089 GLU A O 1
ATOM 8978 N N . PRO A 1 1090 ? 76.328 8.903 -1.493 1.00 48.81 1090 PRO A N 1
ATOM 8979 C CA . PRO A 1 1090 ? 75.069 9.700 -1.627 1.00 48.81 1090 PRO A CA 1
ATOM 8980 C C . PRO A 1 1090 ? 75.232 11.183 -2.124 1.00 48.81 1090 PRO A C 1
ATOM 8982 O O . PRO A 1 1090 ? 76.344 11.678 -2.295 1.00 48.81 1090 PRO A O 1
ATOM 8985 N N . SER A 1 1091 ? 74.135 11.963 -2.243 1.00 27.09 1091 SER A N 1
ATOM 8986 C CA . SER A 1 1091 ? 73.962 13.312 -1.608 1.00 27.09 1091 SER A CA 1
ATOM 8987 C C . SER A 1 1091 ? 72.608 13.991 -1.943 1.00 27.09 1091 SER A C 1
ATOM 8989 O O . SER A 1 1091 ? 71.901 13.559 -2.846 1.00 27.09 1091 SER A O 1
ATOM 8991 N N . LEU A 1 1092 ? 72.209 15.000 -1.149 1.00 25.52 1092 LEU A N 1
ATOM 8992 C CA . LEU A 1 1092 ? 70.819 15.468 -0.944 1.00 25.52 1092 LEU A CA 1
ATOM 8993 C C . LEU A 1 1092 ? 70.716 17.008 -0.796 1.00 25.52 1092 LEU A C 1
ATOM 8995 O O . LEU A 1 1092 ? 71.728 17.643 -0.493 1.00 25.52 1092 LEU A O 1
ATOM 8999 N N . ARG A 1 1093 ? 69.464 17.520 -0.844 1.00 24.41 1093 ARG A N 1
ATOM 9000 C CA . ARG A 1 1093 ? 68.900 18.846 -0.440 1.00 24.41 1093 ARG A CA 1
ATOM 9001 C C . ARG A 1 1093 ? 68.563 19.833 -1.565 1.00 24.41 1093 ARG A C 1
ATOM 9003 O O . ARG A 1 1093 ? 69.338 19.951 -2.502 1.00 24.41 1093 ARG A O 1
ATOM 9010 N N . ASP A 1 1094 ? 67.554 20.711 -1.504 1.00 28.47 1094 ASP A N 1
ATOM 9011 C CA . ASP A 1 1094 ? 66.277 20.930 -0.764 1.00 28.47 1094 ASP A CA 1
ATOM 9012 C C . ASP A 1 1094 ? 65.736 22.260 -1.379 1.00 28.47 1094 ASP A C 1
ATOM 9014 O O . ASP A 1 1094 ? 66.528 23.170 -1.620 1.00 28.47 1094 ASP A O 1
ATOM 9018 N N . SER A 1 1095 ? 64.453 22.500 -1.686 1.00 24.77 1095 SER A N 1
ATOM 9019 C CA . SER A 1 1095 ? 63.416 22.883 -0.707 1.00 24.77 1095 SER A CA 1
ATOM 9020 C C . SER A 1 1095 ? 62.070 23.262 -1.391 1.00 24.77 1095 SER A C 1
ATOM 9022 O O . SER A 1 1095 ? 62.086 23.905 -2.432 1.00 24.77 1095 SER A O 1
ATOM 9024 N N . LEU A 1 1096 ? 60.942 22.852 -0.772 1.00 25.70 1096 LEU A N 1
ATOM 9025 C CA . LEU A 1 1096 ? 59.614 23.511 -0.566 1.00 25.70 1096 LEU A CA 1
ATOM 9026 C C . LEU A 1 1096 ? 59.022 24.458 -1.666 1.00 25.70 1096 LEU A C 1
ATOM 9028 O O . LEU A 1 1096 ? 59.710 25.335 -2.162 1.00 25.70 1096 LEU A O 1
ATOM 9032 N N . SER A 1 1097 ? 57.717 24.451 -2.017 1.00 24.42 1097 SER A N 1
ATOM 9033 C CA . SER A 1 1097 ? 56.514 24.185 -1.189 1.00 24.42 1097 SER A CA 1
ATOM 9034 C C . SER A 1 1097 ? 55.176 23.970 -1.964 1.00 24.42 1097 SER A C 1
ATOM 9036 O O . SER A 1 1097 ? 55.002 24.562 -3.024 1.00 24.42 1097 SER A O 1
ATOM 9038 N N . LEU A 1 1098 ? 54.191 23.326 -1.299 1.00 25.22 1098 LEU A N 1
ATOM 9039 C CA . LEU A 1 1098 ? 52.706 23.470 -1.405 1.00 25.22 1098 LEU A CA 1
ATOM 9040 C C . LEU A 1 1098 ? 51.849 22.740 -2.491 1.00 25.22 1098 LEU A C 1
ATOM 9042 O O . LEU A 1 1098 ? 51.425 23.328 -3.476 1.00 25.22 1098 LEU A O 1
ATOM 9046 N N . ASN A 1 1099 ? 51.440 21.512 -2.122 1.00 26.69 1099 ASN A N 1
ATOM 9047 C CA . ASN A 1 1099 ? 50.056 21.011 -1.891 1.00 26.69 1099 ASN A CA 1
ATOM 9048 C C . ASN A 1 1099 ? 48.981 20.719 -2.984 1.00 26.69 1099 ASN A C 1
ATOM 9050 O O . ASN A 1 1099 ? 48.527 21.599 -3.705 1.00 26.69 1099 ASN A O 1
ATOM 9054 N N . ASN A 1 1100 ? 48.397 19.512 -2.796 1.00 27.44 1100 ASN A N 1
ATOM 9055 C CA . ASN A 1 1100 ? 47.037 18.997 -3.101 1.00 27.44 1100 ASN A CA 1
ATOM 9056 C C . ASN A 1 1100 ? 46.691 18.593 -4.561 1.00 27.44 1100 ASN A C 1
ATOM 9058 O O . ASN A 1 1100 ? 46.975 19.341 -5.485 1.00 27.44 1100 ASN A O 1
ATOM 9062 N N . SER A 1 1101 ? 46.013 17.459 -4.840 1.00 24.56 1101 SER A N 1
ATOM 9063 C CA . SER A 1 1101 ? 45.577 16.324 -3.979 1.00 24.56 1101 SER A CA 1
ATOM 9064 C C . SER A 1 1101 ? 45.071 15.093 -4.784 1.00 24.56 1101 SER A C 1
ATOM 9066 O O . SER A 1 1101 ? 44.201 15.273 -5.624 1.00 24.56 1101 SER A O 1
ATOM 9068 N N . GLU A 1 1102 ? 45.552 13.886 -4.422 1.00 26.91 1102 GLU A N 1
ATOM 9069 C CA . GLU A 1 1102 ? 44.883 12.542 -4.388 1.00 26.91 1102 GLU A CA 1
ATOM 9070 C C . GLU A 1 1102 ? 44.264 11.918 -5.686 1.00 26.91 1102 GLU A C 1
ATOM 9072 O O . GLU A 1 1102 ? 43.398 12.519 -6.306 1.00 26.91 1102 GLU A O 1
ATOM 9077 N N . LYS A 1 1103 ? 44.794 10.787 -6.225 1.00 26.00 1103 LYS A N 1
ATOM 9078 C CA . LYS A 1 1103 ? 44.584 9.322 -5.912 1.00 26.00 1103 LYS A CA 1
ATOM 9079 C C . LYS A 1 1103 ? 43.292 8.720 -6.527 1.00 26.00 1103 LYS A C 1
ATOM 9081 O O . LYS A 1 1103 ? 42.248 9.334 -6.366 1.00 26.00 1103 LYS A O 1
ATOM 9086 N N . GLU A 1 1104 ? 43.197 7.560 -7.209 1.00 23.06 1104 GLU A N 1
ATOM 9087 C CA . GLU A 1 1104 ? 44.052 6.358 -7.477 1.00 23.06 1104 GLU A CA 1
ATOM 9088 C C . GLU A 1 1104 ? 44.532 5.533 -6.255 1.00 23.06 1104 GLU A C 1
ATOM 9090 O O . GLU A 1 1104 ? 45.016 6.115 -5.291 1.00 23.06 1104 GLU A O 1
ATOM 9095 N N . LEU A 1 1105 ? 44.521 4.185 -6.211 1.00 27.06 1105 LEU A N 1
ATOM 9096 C CA . LEU A 1 1105 ? 43.898 3.107 -7.021 1.00 27.06 1105 LEU A CA 1
ATOM 9097 C C . LEU A 1 1105 ? 43.845 1.801 -6.147 1.00 27.06 1105 LEU A C 1
ATOM 9099 O O . LEU A 1 1105 ? 44.006 1.871 -4.931 1.00 27.06 1105 LEU A O 1
ATOM 9103 N N . GLU A 1 1106 ? 43.599 0.625 -6.737 1.00 23.58 1106 GLU A N 1
ATOM 9104 C CA . GLU A 1 1106 ? 43.180 -0.650 -6.109 1.00 23.58 1106 GLU A CA 1
ATOM 9105 C C . GLU A 1 1106 ? 44.281 -1.620 -5.573 1.00 23.58 1106 GLU A C 1
ATOM 9107 O O . GLU A 1 1106 ? 45.377 -1.667 -6.117 1.00 23.58 1106 GLU A O 1
ATOM 9112 N N . ILE A 1 1107 ? 43.895 -2.485 -4.598 1.00 21.08 1107 ILE A N 1
ATOM 9113 C CA . ILE A 1 1107 ? 44.272 -3.929 -4.397 1.00 21.08 1107 ILE A CA 1
ATOM 9114 C C . ILE A 1 1107 ? 45.791 -4.256 -4.179 1.00 21.08 1107 ILE A C 1
ATOM 9116 O O . ILE A 1 1107 ? 46.584 -4.114 -5.098 1.00 21.08 1107 ILE A O 1
ATOM 9120 N N . LYS A 1 1108 ? 46.311 -4.780 -3.035 1.00 23.08 1108 LYS A N 1
ATOM 9121 C CA . LYS A 1 1108 ? 46.061 -6.108 -2.394 1.00 23.08 1108 LYS A CA 1
ATOM 9122 C C . LYS A 1 1108 ? 46.914 -6.377 -1.107 1.00 23.08 1108 LYS A C 1
ATOM 9124 O O . LYS A 1 1108 ? 47.920 -5.708 -0.923 1.00 23.08 1108 LYS A O 1
ATOM 9129 N N . GLU A 1 1109 ? 46.505 -7.382 -0.299 1.00 24.34 1109 GLU A N 1
ATOM 9130 C CA . GLU A 1 1109 ? 47.229 -8.335 0.622 1.00 24.34 1109 GLU A CA 1
ATOM 9131 C C . GLU A 1 1109 ? 48.701 -8.068 1.086 1.00 24.34 1109 GLU A C 1
ATOM 9133 O O . GLU A 1 1109 ? 49.522 -7.651 0.283 1.00 24.34 1109 GLU A O 1
ATOM 9138 N N . SER A 1 1110 ? 49.238 -8.459 2.264 1.00 22.83 1110 SER A N 1
ATOM 9139 C CA . SER A 1 1110 ? 48.793 -8.939 3.606 1.00 22.83 1110 SER A CA 1
ATOM 9140 C C . SER A 1 1110 ? 50.060 -9.240 4.467 1.00 22.83 1110 SER A C 1
ATOM 9142 O O . SER A 1 1110 ? 51.024 -9.709 3.870 1.00 22.83 1110 SER A O 1
ATOM 9144 N N . LEU A 1 1111 ? 50.059 -9.053 5.814 1.00 21.84 1111 LEU A N 1
ATOM 9145 C CA . LEU A 1 1111 ? 50.727 -9.878 6.884 1.00 21.84 1111 LEU A CA 1
ATOM 9146 C C . LEU A 1 1111 ? 51.139 -9.127 8.197 1.00 21.84 1111 LEU A C 1
ATOM 9148 O O . LEU A 1 1111 ? 51.858 -8.138 8.165 1.00 21.84 1111 LEU A O 1
ATOM 9152 N N . GLU A 1 1112 ? 50.742 -9.735 9.331 1.00 22.95 1112 GLU A N 1
ATOM 9153 C CA . GLU A 1 1112 ? 51.406 -9.888 10.660 1.00 22.95 1112 GLU A CA 1
ATOM 9154 C C . GLU A 1 1112 ? 51.636 -8.765 11.728 1.00 22.95 1112 GLU A C 1
ATOM 9156 O O . GLU A 1 1112 ? 52.478 -7.885 11.598 1.00 22.95 1112 GLU A O 1
ATOM 9161 N N . TYR A 1 1113 ? 51.025 -9.039 12.907 1.00 21.16 1113 TYR A N 1
ATOM 9162 C CA . TYR A 1 1113 ? 51.570 -9.058 14.298 1.00 21.16 1113 TYR A CA 1
ATOM 9163 C C . TYR A 1 1113 ? 51.515 -7.843 15.279 1.00 21.16 1113 TYR A C 1
ATOM 9165 O O . TYR A 1 1113 ? 52.274 -6.893 15.145 1.00 21.16 1113 TYR A O 1
ATOM 9173 N N . LEU A 1 1114 ? 50.751 -8.055 16.384 1.00 22.14 1114 LEU A N 1
ATOM 9174 C CA . LEU A 1 1114 ? 50.814 -7.493 17.772 1.00 22.14 1114 LEU A CA 1
ATOM 9175 C C . LEU A 1 1114 ? 50.652 -5.953 17.964 1.00 22.14 1114 LEU A C 1
ATOM 9177 O O . LEU A 1 1114 ? 51.072 -5.171 17.128 1.00 22.14 1114 LEU A O 1
ATOM 9181 N N . GLU A 1 1115 ? 50.073 -5.400 19.048 1.00 23.42 1115 GLU A N 1
ATOM 9182 C CA . GLU A 1 1115 ? 49.519 -5.937 20.313 1.00 23.42 1115 GLU A CA 1
ATOM 9183 C C . GLU A 1 1115 ? 48.551 -4.911 20.979 1.00 23.42 1115 GLU A C 1
ATOM 9185 O O . GLU A 1 1115 ? 48.855 -3.727 20.929 1.00 23.42 1115 GLU A O 1
ATOM 9190 N N . ASN A 1 1116 ? 47.479 -5.372 21.660 1.00 24.98 1116 ASN A N 1
ATOM 9191 C CA . ASN A 1 1116 ? 46.775 -4.780 22.841 1.00 24.98 1116 ASN A CA 1
ATOM 9192 C C . ASN A 1 1116 ? 46.292 -3.284 22.846 1.00 24.98 1116 ASN A C 1
ATOM 9194 O O . ASN A 1 1116 ? 46.961 -2.382 22.371 1.00 24.98 1116 ASN A O 1
ATOM 9198 N N . THR A 1 1117 ? 45.147 -2.879 23.436 1.00 25.44 1117 THR A N 1
ATOM 9199 C CA . THR A 1 1117 ? 44.290 -3.480 24.495 1.00 25.44 1117 THR A CA 1
ATOM 9200 C C . THR A 1 1117 ? 42.874 -2.842 24.543 1.00 25.44 1117 THR A C 1
ATOM 9202 O O . THR A 1 1117 ? 42.764 -1.655 24.263 1.00 25.44 1117 THR A O 1
ATOM 9205 N N . GLN A 1 1118 ? 41.872 -3.588 25.060 1.00 25.91 1118 GLN A N 1
ATOM 9206 C CA . GLN A 1 1118 ? 40.602 -3.137 25.713 1.00 25.91 1118 GLN A CA 1
ATOM 9207 C C . GLN A 1 1118 ? 39.520 -2.394 24.864 1.00 25.91 1118 GLN A C 1
ATOM 9209 O O . GLN A 1 1118 ? 39.843 -1.544 24.050 1.00 25.91 1118 GLN A O 1
ATOM 9214 N N . GLU A 1 1119 ? 38.198 -2.626 25.013 1.00 24.91 1119 GLU A N 1
ATOM 9215 C CA . GLU A 1 1119 ? 37.441 -3.540 25.901 1.00 24.91 1119 GLU A CA 1
ATOM 9216 C C . GLU A 1 1119 ? 36.023 -3.898 25.350 1.00 24.91 1119 GLU A C 1
ATOM 9218 O O . GLU A 1 1119 ? 35.276 -2.997 24.989 1.00 24.91 1119 GLU A O 1
ATOM 9223 N N . LYS A 1 1120 ? 35.677 -5.204 25.346 1.00 25.44 1120 LYS A N 1
ATOM 9224 C CA . LYS A 1 1120 ? 34.360 -5.880 25.584 1.00 25.44 1120 LYS A CA 1
ATOM 9225 C C . LYS A 1 1120 ? 33.068 -5.397 24.872 1.00 25.44 1120 LYS A C 1
ATOM 9227 O O . LYS A 1 1120 ? 32.633 -4.274 25.080 1.00 25.44 1120 LYS A O 1
ATOM 9232 N N . ASP A 1 1121 ? 32.418 -6.188 23.997 1.00 27.19 1121 ASP A N 1
ATOM 9233 C CA . ASP A 1 1121 ? 31.647 -7.468 24.178 1.00 27.19 1121 ASP A CA 1
ATOM 9234 C C . ASP A 1 1121 ? 30.134 -7.217 24.428 1.00 27.19 1121 ASP A C 1
ATOM 9236 O O . ASP A 1 1121 ? 29.794 -6.249 25.097 1.00 27.19 1121 ASP A O 1
ATOM 9240 N N . SER A 1 1122 ? 29.151 -8.030 24.001 1.00 26.39 1122 SER A N 1
ATOM 9241 C CA . SER A 1 1122 ? 29.065 -9.208 23.099 1.00 26.39 1122 SER A CA 1
ATOM 9242 C C . SER A 1 1122 ? 27.567 -9.440 22.745 1.00 26.39 1122 SER A C 1
ATOM 9244 O O . SER A 1 1122 ? 26.697 -9.242 23.585 1.00 26.39 1122 SER A O 1
ATOM 9246 N N . TYR A 1 1123 ? 27.175 -9.567 21.472 1.00 24.25 1123 TYR A N 1
ATOM 9247 C CA . TYR A 1 1123 ? 27.024 -10.784 20.640 1.00 24.25 1123 TYR A CA 1
ATOM 9248 C C . TYR A 1 1123 ? 25.921 -11.806 21.000 1.00 24.25 1123 TYR A C 1
ATOM 9250 O O . TYR A 1 1123 ? 25.940 -12.456 22.040 1.00 24.25 1123 TYR A O 1
ATOM 9258 N N . THR A 1 1124 ? 25.032 -12.022 20.023 1.00 22.20 1124 THR A N 1
ATOM 9259 C CA . THR A 1 1124 ? 24.119 -13.165 19.854 1.00 22.20 1124 THR A CA 1
ATOM 9260 C C . THR A 1 1124 ? 24.787 -14.316 19.079 1.00 22.20 1124 THR A C 1
ATOM 9262 O O . THR A 1 1124 ? 25.569 -14.075 18.160 1.00 22.20 1124 THR A O 1
ATOM 9265 N N . SER A 1 1125 ? 24.445 -15.570 19.398 1.00 24.41 1125 SER A N 1
ATOM 9266 C CA . SER A 1 1125 ? 24.790 -16.786 18.630 1.00 24.41 1125 SER A CA 1
ATOM 9267 C C . SER A 1 1125 ? 23.664 -17.127 17.631 1.00 24.41 1125 SER A C 1
ATOM 9269 O O . SER A 1 1125 ? 22.491 -17.084 17.985 1.00 24.41 1125 SER A O 1
ATOM 9271 N N . VAL A 1 1126 ? 23.923 -17.248 16.322 1.00 23.75 1126 VAL A N 1
ATOM 9272 C CA . VAL A 1 1126 ? 24.500 -18.395 15.573 1.00 23.75 1126 VAL A CA 1
ATOM 9273 C C . VAL A 1 1126 ? 23.590 -19.637 15.531 1.00 23.75 1126 VAL A C 1
ATOM 9275 O O . VAL A 1 1126 ? 23.432 -20.346 16.521 1.00 23.75 1126 VAL A O 1
ATOM 9278 N N . LYS A 1 1127 ? 23.058 -19.920 14.329 1.00 23.16 1127 LYS A N 1
ATOM 9279 C CA . LYS A 1 1127 ? 22.512 -21.223 13.904 1.00 23.16 1127 LYS A CA 1
ATOM 9280 C C . LYS A 1 1127 ? 23.647 -22.148 13.435 1.00 23.16 1127 LYS A C 1
ATOM 9282 O O . LYS A 1 1127 ? 24.660 -21.658 12.941 1.00 23.16 1127 LYS A O 1
ATOM 9287 N N . MET A 1 1128 ? 23.424 -23.461 13.477 1.00 22.55 1128 MET A N 1
ATOM 9288 C CA . MET A 1 1128 ? 24.142 -24.442 12.650 1.00 22.55 1128 MET A CA 1
ATOM 9289 C C . MET A 1 1128 ? 23.129 -25.312 11.899 1.00 22.55 1128 MET A C 1
ATOM 9291 O O . MET A 1 1128 ? 22.081 -25.646 12.449 1.00 22.55 1128 MET A O 1
ATOM 9295 N N . GLU A 1 1129 ? 23.465 -25.681 10.667 1.00 24.45 1129 GLU A N 1
ATOM 9296 C CA . GLU A 1 1129 ? 22.786 -26.699 9.856 1.00 24.45 1129 GLU A CA 1
ATOM 9297 C C . GLU A 1 1129 ? 23.688 -27.932 9.726 1.00 24.45 1129 GLU A C 1
ATOM 9299 O O . GLU A 1 1129 ? 24.910 -27.795 9.811 1.00 24.45 1129 GLU A O 1
ATOM 9304 N N . ASN A 1 1130 ? 23.085 -29.108 9.497 1.00 24.48 1130 ASN A N 1
ATOM 9305 C CA . ASN A 1 1130 ? 23.543 -30.089 8.499 1.00 24.48 1130 ASN A CA 1
ATOM 9306 C C . ASN A 1 1130 ? 22.617 -31.332 8.443 1.00 24.48 1130 ASN A C 1
ATOM 9308 O O . ASN A 1 1130 ? 22.460 -32.002 9.459 1.00 24.48 1130 ASN A O 1
ATOM 9312 N N . THR A 1 1131 ? 22.073 -31.600 7.237 1.00 23.75 1131 THR A N 1
ATOM 9313 C CA . THR A 1 1131 ? 22.056 -32.889 6.473 1.00 23.75 1131 THR A CA 1
ATOM 9314 C C . THR A 1 1131 ? 21.489 -34.179 7.114 1.00 23.75 1131 THR A C 1
ATOM 9316 O O . THR A 1 1131 ? 21.748 -34.445 8.280 1.00 23.75 1131 THR A O 1
ATOM 9319 N N . ASP A 1 1132 ? 20.821 -35.118 6.420 1.00 24.05 1132 ASP A N 1
ATOM 9320 C CA . ASP A 1 1132 ? 20.408 -35.277 5.001 1.00 24.05 1132 ASP A CA 1
ATOM 9321 C C . ASP A 1 1132 ? 19.347 -36.419 4.872 1.00 24.05 1132 ASP A C 1
ATOM 9323 O O . ASP A 1 1132 ? 19.065 -37.091 5.866 1.00 24.05 1132 ASP A O 1
ATOM 9327 N N . LEU A 1 1133 ? 18.879 -36.692 3.634 1.00 23.42 1133 LEU A N 1
ATOM 9328 C CA . LEU A 1 1133 ? 18.261 -37.939 3.096 1.00 23.42 1133 LEU A CA 1
ATOM 9329 C C . LEU A 1 1133 ? 16.719 -38.041 2.916 1.00 23.42 1133 LEU A C 1
ATOM 9331 O O . LEU A 1 1133 ? 16.012 -38.636 3.724 1.00 23.42 1133 LEU A O 1
ATOM 9335 N N . ASP A 1 1134 ? 16.254 -37.502 1.780 1.00 23.14 1134 ASP A N 1
ATOM 9336 C CA . ASP A 1 1134 ? 15.857 -38.229 0.543 1.00 23.14 1134 ASP A CA 1
ATOM 9337 C C . ASP A 1 1134 ? 14.607 -39.142 0.364 1.00 23.14 1134 ASP A C 1
ATOM 9339 O O . ASP A 1 1134 ? 14.182 -39.902 1.226 1.00 23.14 1134 ASP A O 1
ATOM 9343 N N . GLU A 1 1135 ? 14.159 -39.098 -0.911 1.00 23.23 1135 GLU A N 1
ATOM 9344 C CA . GLU A 1 1135 ? 13.252 -39.965 -1.706 1.00 23.23 1135 GLU A CA 1
ATOM 9345 C C . GLU A 1 1135 ? 11.723 -39.989 -1.434 1.00 23.23 1135 GLU A C 1
ATOM 9347 O O . GLU A 1 1135 ? 11.268 -39.891 -0.303 1.00 23.23 1135 GLU A O 1
ATOM 9352 N N . HIS A 1 1136 ? 10.843 -40.322 -2.399 1.00 23.22 1136 HIS A N 1
ATOM 9353 C CA . HIS A 1 1136 ? 10.487 -39.859 -3.769 1.00 23.22 1136 HIS A CA 1
ATOM 9354 C C . HIS A 1 1136 ? 9.324 -40.767 -4.289 1.00 23.22 1136 HIS A C 1
ATOM 9356 O O . HIS A 1 1136 ? 9.088 -41.828 -3.718 1.00 23.22 1136 HIS A O 1
ATOM 9362 N N . PHE A 1 1137 ? 8.679 -40.403 -5.416 1.00 21.34 1137 PHE A N 1
ATOM 9363 C CA . PHE A 1 1137 ? 7.598 -41.122 -6.158 1.00 21.34 1137 PHE A CA 1
ATOM 9364 C C . PHE A 1 1137 ? 6.166 -41.134 -5.554 1.00 21.34 1137 PHE A C 1
ATOM 9366 O O . PHE A 1 1137 ? 6.008 -41.111 -4.342 1.00 21.34 1137 PHE A O 1
ATOM 9373 N N . ALA A 1 1138 ? 5.064 -41.280 -6.320 1.00 21.95 1138 ALA A N 1
ATOM 9374 C CA . ALA A 1 1138 ? 4.689 -40.820 -7.681 1.00 21.95 1138 ALA A CA 1
ATOM 9375 C C . ALA A 1 1138 ? 3.202 -41.170 -8.001 1.00 21.95 1138 ALA A C 1
ATOM 9377 O O . ALA A 1 1138 ? 2.708 -42.191 -7.547 1.00 21.95 1138 ALA A O 1
ATOM 9378 N N . GLU A 1 1139 ? 2.558 -40.346 -8.844 1.00 22.77 1139 GLU A N 1
ATOM 9379 C CA . GLU A 1 1139 ? 1.468 -40.637 -9.818 1.00 22.77 1139 GLU A CA 1
ATOM 9380 C C . GLU A 1 1139 ? 0.183 -41.473 -9.492 1.00 22.77 1139 GLU A C 1
ATOM 9382 O O . GLU A 1 1139 ? 0.235 -42.684 -9.310 1.00 22.77 1139 GLU A O 1
ATOM 9387 N N . LYS A 1 1140 ? -0.973 -40.811 -9.749 1.00 23.22 1140 LYS A N 1
ATOM 9388 C CA . LYS A 1 1140 ? -2.085 -41.184 -10.685 1.00 23.22 1140 LYS A CA 1
ATOM 9389 C C . LYS A 1 1140 ? -3.362 -41.969 -10.279 1.00 23.22 1140 LYS A C 1
ATOM 9391 O O . LYS A 1 1140 ? -3.305 -42.998 -9.623 1.00 23.22 1140 LYS A O 1
ATOM 9396 N N . ASP A 1 1141 ? -4.465 -41.471 -10.881 1.00 23.89 1141 ASP A N 1
ATOM 9397 C CA . ASP A 1 1141 ? -5.650 -42.140 -11.484 1.00 23.89 1141 ASP A CA 1
ATOM 9398 C C . ASP A 1 1141 ? -6.611 -42.990 -10.602 1.00 23.89 1141 ASP A C 1
ATOM 9400 O O . ASP A 1 1141 ? -6.179 -43.667 -9.680 1.00 23.89 1141 ASP A O 1
ATOM 9404 N N . GLU A 1 1142 ? -7.936 -43.108 -10.834 1.00 24.59 1142 GLU A N 1
ATOM 9405 C CA . GLU A 1 1142 ? -8.993 -42.310 -11.518 1.00 24.59 1142 GLU A CA 1
ATOM 9406 C C . GLU A 1 1142 ? -10.391 -42.957 -11.180 1.00 24.59 1142 GLU A C 1
ATOM 9408 O O . GLU A 1 1142 ? -10.432 -44.023 -10.571 1.00 24.59 1142 GLU A O 1
ATOM 9413 N N . ILE A 1 1143 ? -11.519 -42.376 -11.642 1.00 23.19 1143 ILE A N 1
ATOM 9414 C CA . ILE A 1 1143 ? -12.837 -43.029 -11.946 1.00 23.19 1143 ILE A CA 1
ATOM 9415 C C . ILE A 1 1143 ? -13.882 -43.327 -10.814 1.00 23.19 1143 ILE A C 1
ATOM 9417 O O . ILE A 1 1143 ? -13.789 -44.308 -10.088 1.00 23.19 1143 ILE A O 1
ATOM 9421 N N . GLU A 1 1144 ? -14.970 -42.519 -10.830 1.00 23.88 1144 GLU A N 1
ATOM 9422 C CA . GLU A 1 1144 ? -16.435 -42.852 -10.778 1.00 23.88 1144 GLU A CA 1
ATOM 9423 C C . GLU A 1 1144 ? -17.081 -43.636 -9.577 1.00 23.88 1144 GLU A C 1
ATOM 9425 O O . GLU A 1 1144 ? -16.405 -44.327 -8.835 1.00 23.88 1144 GLU A O 1
ATOM 9430 N N . GLN A 1 1145 ? -18.401 -43.607 -9.260 1.00 24.41 1145 GLN A N 1
ATOM 9431 C CA . GLN A 1 1145 ? -19.636 -43.211 -9.986 1.00 24.41 1145 GLN A CA 1
ATOM 9432 C C . GLN A 1 1145 ? -20.860 -42.961 -9.026 1.00 24.41 1145 GLN A C 1
ATOM 9434 O O . GLN A 1 1145 ? -21.007 -43.681 -8.049 1.00 24.41 1145 GLN A O 1
ATOM 9439 N N . ILE A 1 1146 ? -21.748 -41.988 -9.345 1.00 23.91 1146 ILE A N 1
ATOM 9440 C CA . ILE A 1 1146 ? -23.258 -41.969 -9.290 1.00 23.91 1146 ILE A CA 1
ATOM 9441 C C . ILE A 1 1146 ? -24.001 -42.650 -8.080 1.00 23.91 1146 ILE A C 1
ATOM 9443 O O . ILE A 1 1146 ? -23.801 -43.824 -7.816 1.00 23.91 1146 ILE A O 1
ATOM 9447 N N . GLN A 1 1147 ? -24.970 -42.035 -7.357 1.00 23.92 1147 GLN A N 1
ATOM 9448 C CA . GLN A 1 1147 ? -26.337 -41.695 -7.838 1.00 23.92 1147 GLN A CA 1
ATOM 9449 C C . GLN A 1 1147 ? -27.194 -40.779 -6.913 1.00 23.92 1147 GLN A C 1
ATOM 9451 O O . GLN A 1 1147 ? -26.972 -40.681 -5.712 1.00 23.92 1147 GLN A O 1
ATOM 9456 N N . VAL A 1 1148 ? -28.252 -40.179 -7.486 1.00 26.64 1148 VAL A N 1
ATOM 9457 C CA . VAL A 1 1148 ? -29.335 -39.398 -6.835 1.00 26.64 1148 VAL A CA 1
ATOM 9458 C C . VAL A 1 1148 ? -30.692 -40.094 -7.038 1.00 26.64 1148 VAL A C 1
ATOM 9460 O O . VAL A 1 1148 ? -30.943 -40.512 -8.164 1.00 26.64 1148 VAL A O 1
ATOM 9463 N N . ILE A 1 1149 ? -31.578 -40.127 -6.022 1.00 25.83 1149 ILE A N 1
ATOM 9464 C CA . ILE A 1 1149 ? -33.074 -40.119 -6.073 1.00 25.83 1149 ILE A CA 1
ATOM 9465 C C . ILE A 1 1149 ? -33.590 -40.086 -4.604 1.00 25.83 1149 ILE A C 1
ATOM 9467 O O . ILE A 1 1149 ? -33.056 -40.82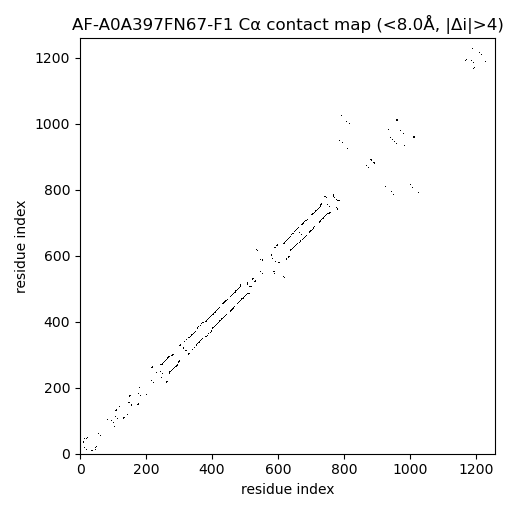3 -3.787 1.00 25.83 1149 ILE A O 1
ATOM 9471 N N . LYS A 1 1150 ? -34.419 -39.151 -4.101 1.00 25.08 1150 LYS A N 1
ATOM 9472 C CA . LYS A 1 1150 ? -35.804 -38.680 -4.390 1.00 25.08 1150 LYS A CA 1
ATOM 9473 C C . LYS A 1 1150 ? -36.940 -39.490 -3.712 1.00 25.08 1150 LYS A C 1
ATOM 9475 O O . LYS A 1 1150 ? -37.197 -40.617 -4.099 1.00 25.08 1150 LYS A O 1
ATOM 9480 N N . GLU A 1 1151 ? -37.673 -38.797 -2.826 1.00 23.55 1151 GLU A N 1
ATOM 9481 C CA . GLU A 1 1151 ? -39.129 -38.891 -2.539 1.00 23.55 1151 GLU A CA 1
ATOM 9482 C C . GLU A 1 1151 ? -39.780 -40.223 -2.084 1.00 23.55 1151 GLU A C 1
ATOM 9484 O O . GLU A 1 1151 ? -39.859 -41.172 -2.854 1.00 23.55 1151 GLU A O 1
ATOM 9489 N N . GLY A 1 1152 ? -40.497 -40.193 -0.941 1.00 23.88 1152 GLY A N 1
ATOM 9490 C CA . GLY A 1 1152 ? -41.844 -40.806 -0.900 1.00 23.88 1152 GLY A CA 1
ATOM 9491 C C . GLY A 1 1152 ? -42.363 -41.490 0.381 1.00 23.88 1152 GLY A C 1
ATOM 9492 O O . GLY A 1 1152 ? -42.149 -42.675 0.581 1.00 23.88 1152 GLY A O 1
ATOM 9493 N N . THR A 1 1153 ? -43.237 -40.779 1.111 1.00 22.97 1153 THR A N 1
ATOM 9494 C CA . THR A 1 1153 ? -44.469 -41.282 1.788 1.00 22.97 1153 THR A CA 1
ATOM 9495 C C . THR A 1 1153 ? -44.437 -42.311 2.944 1.00 22.97 1153 THR A C 1
ATOM 9497 O O . THR A 1 1153 ? -44.391 -43.513 2.727 1.00 22.97 1153 THR A O 1
ATOM 9500 N N . LYS A 1 1154 ? -44.720 -41.785 4.152 1.00 26.98 1154 LYS A N 1
ATOM 9501 C CA . LYS A 1 1154 ? -45.765 -42.189 5.134 1.00 26.98 1154 LYS A CA 1
ATOM 9502 C C . LYS A 1 1154 ? -46.135 -43.681 5.308 1.00 26.98 1154 LYS A C 1
ATOM 9504 O O . LYS A 1 1154 ? -46.834 -44.220 4.455 1.00 26.98 1154 LYS A O 1
ATOM 9509 N N . GLN A 1 1155 ? -46.013 -44.182 6.546 1.00 23.77 1155 GLN A N 1
ATOM 9510 C CA . GLN A 1 1155 ? -47.189 -44.375 7.425 1.00 23.77 1155 GLN A CA 1
ATOM 9511 C C . GLN A 1 1155 ? -46.825 -44.508 8.925 1.00 23.77 1155 GLN A C 1
ATOM 9513 O O . GLN A 1 1155 ? -45.813 -45.096 9.283 1.00 23.77 1155 GLN A O 1
ATOM 9518 N N . GLU A 1 1156 ? -47.678 -43.906 9.756 1.00 23.38 1156 GLU A N 1
ATOM 9519 C CA . GLU A 1 1156 ? -47.763 -43.906 11.236 1.00 23.38 1156 GLU A CA 1
ATOM 9520 C C . GLU A 1 1156 ? -48.309 -45.256 11.785 1.00 23.38 1156 GLU A C 1
ATOM 9522 O O . GLU A 1 1156 ? -48.806 -46.030 10.956 1.00 23.38 1156 GLU A O 1
ATOM 9527 N N . PRO A 1 1157 ? -48.265 -45.577 13.112 1.00 36.75 1157 PRO A N 1
ATOM 9528 C CA . PRO A 1 1157 ? -48.666 -44.675 14.218 1.00 36.75 1157 PRO A CA 1
ATOM 9529 C C . PRO A 1 1157 ? -47.892 -44.714 15.567 1.00 36.75 1157 PRO A C 1
ATOM 9531 O O . PRO A 1 1157 ? -47.238 -45.699 15.887 1.00 36.75 1157 PRO A O 1
ATOM 9534 N N . GLU A 1 1158 ? -48.052 -43.614 16.334 1.00 25.52 1158 GLU A N 1
ATOM 9535 C CA . GLU A 1 1158 ? -48.269 -43.468 17.807 1.00 25.52 1158 GLU A CA 1
ATOM 9536 C C . GLU A 1 1158 ? -47.490 -44.381 18.799 1.00 25.52 1158 GLU A C 1
ATOM 9538 O O . GLU A 1 1158 ? -47.500 -45.597 18.661 1.00 25.52 1158 GLU A O 1
ATOM 9543 N N . ASN A 1 1159 ? -46.904 -43.956 19.934 1.00 27.34 1159 ASN A N 1
ATOM 9544 C CA . ASN A 1 1159 ? -46.746 -42.687 20.691 1.00 27.34 1159 ASN A CA 1
ATOM 9545 C C . ASN A 1 1159 ? -45.676 -42.951 21.809 1.00 27.34 1159 ASN A C 1
ATOM 9547 O O . ASN A 1 1159 ? -45.342 -44.115 22.020 1.00 27.34 1159 ASN A O 1
ATOM 9551 N N . GLN A 1 1160 ? -45.067 -42.042 22.595 1.00 27.97 1160 GLN A N 1
ATOM 9552 C CA . GLN A 1 1160 ? -45.147 -40.590 22.894 1.00 27.97 1160 GLN A CA 1
ATOM 9553 C C . GLN A 1 1160 ? -43.721 -40.142 23.347 1.00 27.97 1160 GLN A C 1
ATOM 9555 O O . GLN A 1 1160 ? -43.034 -40.911 24.012 1.00 27.97 1160 GLN A O 1
ATOM 9560 N N . GLU A 1 1161 ? -43.129 -39.055 22.839 1.00 33.41 1161 GLU A N 1
ATOM 9561 C CA . GLU A 1 1161 ? -43.140 -37.651 23.334 1.00 33.41 1161 GLU A CA 1
ATOM 9562 C C . GLU A 1 1161 ? -42.298 -37.290 24.583 1.00 33.41 1161 GLU A C 1
ATOM 9564 O O . GLU A 1 1161 ? -42.711 -37.509 25.718 1.00 33.41 1161 GLU A O 1
ATOM 9569 N N . GLN A 1 1162 ? -41.212 -36.538 24.344 1.00 29.02 1162 GLN A N 1
ATOM 9570 C CA . GLN A 1 1162 ? -40.995 -35.169 24.860 1.00 29.02 1162 GLN A CA 1
ATOM 9571 C C . GLN A 1 1162 ? -40.426 -34.322 23.693 1.00 29.02 1162 GLN A C 1
ATOM 9573 O O . GLN A 1 1162 ? -39.646 -34.848 22.902 1.00 29.02 1162 GLN A O 1
ATOM 9578 N N . GLN A 1 1163 ? -40.868 -33.067 23.516 1.00 33.25 1163 GLN A N 1
ATOM 9579 C CA . GLN A 1 1163 ? -40.696 -32.284 22.269 1.00 33.25 1163 GLN A CA 1
ATOM 9580 C C . GLN A 1 1163 ? -39.841 -31.011 22.412 1.00 33.25 1163 GLN A C 1
ATOM 9582 O O . GLN A 1 1163 ? -39.885 -30.329 23.435 1.00 33.25 1163 GLN A O 1
ATOM 9587 N N . GLU A 1 1164 ? -39.153 -30.648 21.324 1.00 32.78 1164 GLU A N 1
ATOM 9588 C CA . GLU A 1 1164 ? -38.547 -29.326 21.088 1.00 32.78 1164 GLU A CA 1
ATOM 9589 C C . GLU A 1 1164 ? -39.567 -28.323 20.496 1.00 32.78 1164 GLU A C 1
ATOM 9591 O O . GLU A 1 1164 ? -40.562 -28.713 19.884 1.00 32.78 1164 GLU A O 1
ATOM 9596 N N . ALA A 1 1165 ? -39.324 -27.015 20.655 1.00 34.00 1165 ALA A N 1
ATOM 9597 C CA . ALA A 1 1165 ? -40.263 -25.954 20.261 1.00 34.00 1165 ALA A CA 1
ATOM 9598 C C . ALA A 1 1165 ? -40.230 -25.583 18.757 1.00 34.00 1165 ALA A C 1
ATOM 9600 O O . ALA A 1 1165 ? -39.178 -25.552 18.117 1.00 34.00 1165 ALA A O 1
ATOM 9601 N N . ASN A 1 1166 ? -41.399 -25.235 18.204 1.00 47.47 1166 ASN A N 1
ATOM 9602 C CA . ASN A 1 1166 ? -41.631 -24.979 16.772 1.00 47.47 1166 ASN A CA 1
ATOM 9603 C C . ASN A 1 1166 ? -41.038 -23.617 16.308 1.00 47.47 1166 ASN A C 1
ATOM 9605 O O . ASN A 1 1166 ? -41.263 -22.608 16.983 1.00 47.47 1166 ASN A O 1
ATOM 9609 N N . PRO A 1 1167 ? -40.352 -23.521 15.143 1.00 51.47 1167 PRO A N 1
ATOM 9610 C CA . PRO A 1 1167 ? -39.846 -22.254 14.593 1.00 51.47 1167 PRO A CA 1
ATOM 9611 C C . PRO A 1 1167 ? -40.879 -21.119 14.462 1.00 51.47 1167 PRO A C 1
ATOM 9613 O O . PRO A 1 1167 ? -40.487 -19.956 14.552 1.00 51.47 1167 PRO A O 1
ATOM 9616 N N . GLU A 1 1168 ? -42.177 -21.406 14.313 1.00 55.94 1168 GLU A N 1
ATOM 9617 C CA . GLU A 1 1168 ? -43.216 -20.360 14.314 1.00 55.94 1168 GLU A CA 1
ATOM 9618 C C . GLU A 1 1168 ? -43.290 -19.624 15.667 1.00 55.94 1168 GLU A C 1
ATOM 9620 O O . GLU A 1 1168 ? -43.353 -18.394 15.696 1.00 55.94 1168 GLU A O 1
ATOM 9625 N N . GLN A 1 1169 ? -43.160 -20.334 16.798 1.00 58.94 1169 GLN A N 1
ATOM 9626 C CA . GLN A 1 1169 ? -43.117 -19.718 18.137 1.00 58.94 1169 GLN A CA 1
ATOM 9627 C C . GLN A 1 1169 ? -41.902 -18.794 18.301 1.00 58.94 1169 GLN A C 1
ATOM 9629 O O . GLN A 1 1169 ? -41.994 -17.768 18.973 1.00 58.94 1169 GLN A O 1
ATOM 9634 N N . LYS A 1 1170 ? -40.785 -19.107 17.633 1.00 64.38 1170 LYS A N 1
ATOM 9635 C CA . LYS A 1 1170 ? -39.558 -18.299 17.673 1.00 64.38 1170 LYS A CA 1
ATOM 9636 C C . LYS A 1 1170 ? -39.763 -16.907 17.060 1.00 64.38 1170 LYS A C 1
ATOM 9638 O O . LYS A 1 1170 ? -39.178 -15.940 17.533 1.00 64.38 1170 LYS A O 1
ATOM 9643 N N . ASN A 1 1171 ? -40.638 -16.773 16.057 1.00 68.12 1171 ASN A N 1
ATOM 9644 C CA . ASN A 1 1171 ? -40.974 -15.475 15.462 1.00 68.12 1171 ASN A CA 1
ATOM 9645 C C . ASN A 1 1171 ? -41.808 -14.595 16.416 1.00 68.12 1171 ASN A C 1
ATOM 9647 O O . ASN A 1 1171 ? -41.540 -13.405 16.551 1.00 68.12 1171 ASN A O 1
ATOM 9651 N N . TRP A 1 1172 ? -42.770 -15.181 17.139 1.00 82.56 1172 TRP A N 1
ATOM 9652 C CA . TRP A 1 1172 ? -43.545 -14.467 18.165 1.00 82.56 1172 TRP A CA 1
ATOM 9653 C C . TRP A 1 1172 ? -42.693 -14.072 19.376 1.00 82.56 1172 TRP A C 1
ATOM 9655 O O . TRP A 1 1172 ? -42.809 -12.950 19.870 1.00 82.56 1172 TRP A O 1
ATOM 9665 N N . GLN A 1 1173 ? -41.777 -14.946 19.800 1.00 75.19 1173 GLN A N 1
ATOM 9666 C CA . GLN A 1 1173 ? -40.800 -14.650 20.852 1.00 75.19 1173 GLN A CA 1
ATOM 9667 C C . GLN A 1 1173 ? -39.870 -13.492 20.456 1.00 75.19 1173 GLN A C 1
ATOM 9669 O O . GLN A 1 1173 ? -39.667 -12.584 21.257 1.00 75.19 1173 GLN A O 1
ATOM 9674 N N . ASN A 1 1174 ? -39.399 -13.445 19.203 1.00 74.12 1174 ASN A N 1
ATOM 9675 C CA . ASN A 1 1174 ? -38.622 -12.315 18.670 1.00 74.12 1174 ASN A CA 1
ATOM 9676 C C . ASN A 1 1174 ? -39.411 -10.985 18.627 1.00 74.12 1174 ASN A C 1
ATOM 9678 O O . ASN A 1 1174 ? -38.809 -9.921 18.518 1.00 74.12 1174 ASN A O 1
ATOM 9682 N N . GLN A 1 1175 ? -40.746 -11.033 18.705 1.00 77.44 1175 GLN A N 1
ATOM 9683 C CA . GLN A 1 1175 ? -41.643 -9.872 18.810 1.00 77.44 1175 GLN A CA 1
ATOM 9684 C C . GLN A 1 1175 ? -42.089 -9.592 20.266 1.00 77.44 1175 GLN A C 1
ATOM 9686 O O . GLN A 1 1175 ? -43.035 -8.832 20.508 1.00 77.44 1175 GLN A O 1
ATOM 9691 N N . ASN A 1 1176 ? -41.400 -10.187 21.248 1.00 83.19 1176 ASN A N 1
ATOM 9692 C CA . ASN A 1 1176 ? -41.658 -10.090 22.690 1.00 83.19 1176 ASN A CA 1
ATOM 9693 C C . ASN A 1 1176 ? -43.045 -10.592 23.141 1.00 83.19 1176 ASN A C 1
ATOM 9695 O O . ASN A 1 1176 ? -43.582 -10.105 24.136 1.00 83.19 1176 ASN A O 1
ATOM 9699 N N . PHE A 1 1177 ? -43.633 -11.572 22.447 1.00 77.94 1177 PHE A N 1
ATOM 9700 C CA . PHE A 1 1177 ? -44.814 -12.287 22.943 1.00 77.94 1177 PHE A CA 1
ATOM 9701 C C . PHE A 1 1177 ? -44.409 -13.562 23.693 1.00 77.94 1177 PHE A C 1
ATOM 9703 O O . PHE A 1 1177 ? -43.621 -14.369 23.196 1.00 77.94 1177 PHE A O 1
ATOM 9710 N N . THR A 1 1178 ? -44.983 -13.786 24.878 1.00 85.12 1178 THR A N 1
ATOM 9711 C CA . THR A 1 1178 ? -44.846 -15.075 25.578 1.00 85.12 1178 THR A CA 1
ATOM 9712 C C . THR A 1 1178 ? -45.614 -16.177 24.843 1.00 85.12 1178 THR A C 1
ATOM 9714 O O . THR A 1 1178 ? -46.506 -15.902 24.037 1.00 85.12 1178 THR A O 1
ATOM 9717 N N . THR A 1 1179 ? -45.324 -17.447 25.137 1.00 74.94 1179 THR A N 1
ATOM 9718 C CA . THR A 1 1179 ? -46.066 -18.588 24.567 1.00 74.94 1179 THR A CA 1
ATOM 9719 C C . THR A 1 1179 ? -47.568 -18.512 24.881 1.00 74.94 1179 THR A C 1
ATOM 9721 O O . THR A 1 1179 ? -48.397 -18.809 24.025 1.00 74.94 1179 THR A O 1
ATOM 9724 N N . GLU A 1 1180 ? -47.926 -18.045 26.080 1.00 78.81 1180 GLU A N 1
ATOM 9725 C CA . GLU A 1 1180 ? -49.317 -17.868 26.514 1.00 78.81 1180 GLU A CA 1
ATOM 9726 C C . GLU A 1 1180 ? -50.003 -16.695 25.792 1.00 78.81 1180 GLU A C 1
ATOM 9728 O O . GLU A 1 1180 ? -51.119 -16.843 25.298 1.00 78.81 1180 GLU A O 1
ATOM 9733 N N . GLN A 1 1181 ? -49.320 -15.556 25.632 1.00 81.69 1181 GLN A N 1
ATOM 9734 C CA . GLN A 1 1181 ? -49.830 -14.437 24.829 1.00 81.69 1181 GLN A CA 1
ATOM 9735 C C . GLN A 1 1181 ? -49.994 -14.832 23.357 1.00 81.69 1181 GLN A C 1
ATOM 9737 O O . GLN A 1 1181 ? -51.015 -14.524 22.750 1.00 81.69 1181 GLN A O 1
ATOM 9742 N N . THR A 1 1182 ? -49.023 -15.549 22.788 1.00 86.12 1182 THR A N 1
ATOM 9743 C CA . THR A 1 1182 ? -49.077 -16.069 21.411 1.00 86.12 1182 THR A CA 1
ATOM 9744 C C . THR A 1 1182 ? -50.338 -16.907 21.199 1.00 86.12 1182 THR A C 1
ATOM 9746 O O . THR A 1 1182 ? -51.072 -16.692 20.236 1.00 86.12 1182 THR A O 1
ATOM 9749 N N . GLN A 1 1183 ? -50.648 -17.797 22.147 1.00 80.19 1183 GLN A N 1
ATOM 9750 C CA . GLN A 1 1183 ? -51.871 -18.595 22.125 1.00 80.19 1183 GLN A CA 1
ATOM 9751 C C . GLN A 1 1183 ? -53.137 -17.720 22.203 1.00 80.19 1183 GLN A C 1
ATOM 9753 O O . GLN A 1 1183 ? -54.063 -17.927 21.422 1.00 80.19 1183 GLN A O 1
ATOM 9758 N N . GLN A 1 1184 ? -53.167 -16.700 23.069 1.00 83.06 1184 GLN A N 1
ATOM 9759 C CA . GLN A 1 1184 ? -54.298 -15.764 23.174 1.00 83.06 1184 GLN A CA 1
ATOM 9760 C C . GLN A 1 1184 ? -54.540 -14.971 21.875 1.00 83.06 1184 GLN A C 1
ATOM 9762 O O . GLN A 1 1184 ? -55.688 -14.801 21.467 1.00 83.06 1184 GLN A O 1
ATOM 9767 N N . TRP A 1 1185 ? -53.482 -14.515 21.195 1.00 86.75 1185 TRP A N 1
ATOM 9768 C CA . TRP A 1 1185 ? -53.588 -13.813 19.908 1.00 86.75 1185 TRP A CA 1
ATOM 9769 C C . TRP A 1 1185 ? -54.039 -14.732 18.766 1.00 86.75 1185 TRP A C 1
ATOM 9771 O O . TRP A 1 1185 ? -54.868 -14.327 17.949 1.00 86.75 1185 TRP A O 1
ATOM 9781 N N . ILE A 1 1186 ? -53.570 -15.982 18.733 1.00 84.19 1186 ILE A N 1
ATOM 9782 C CA . ILE A 1 1186 ? -54.050 -16.986 17.771 1.00 84.19 1186 ILE A CA 1
ATOM 9783 C C . ILE A 1 1186 ? -55.537 -17.289 18.010 1.00 84.19 1186 ILE A C 1
ATOM 9785 O O . ILE A 1 1186 ? -56.342 -17.302 17.078 1.00 84.19 1186 ILE A O 1
ATOM 9789 N N . GLU A 1 1187 ? -55.945 -17.432 19.270 1.00 82.62 1187 GLU A N 1
ATOM 9790 C CA . GLU A 1 1187 ? -57.349 -17.600 19.647 1.00 82.62 1187 GLU A CA 1
ATOM 9791 C C . GLU A 1 1187 ? -58.247 -16.394 19.324 1.00 82.62 1187 GLU A C 1
ATOM 9793 O O . GLU A 1 1187 ? -59.463 -16.561 19.212 1.00 82.62 1187 GLU A O 1
ATOM 9798 N N . ALA A 1 1188 ? -57.673 -15.202 19.145 1.00 80.50 1188 ALA A N 1
ATOM 9799 C CA . ALA A 1 1188 ? -58.373 -14.012 18.665 1.00 80.50 1188 ALA A CA 1
ATOM 9800 C C . ALA A 1 1188 ? -58.565 -13.976 17.133 1.00 80.50 1188 ALA A C 1
ATOM 9802 O O . ALA A 1 1188 ? -59.172 -13.040 16.616 1.00 80.50 1188 ALA A O 1
ATOM 9803 N N . GLY A 1 1189 ? -58.087 -14.989 16.397 1.00 79.75 1189 GLY A N 1
ATOM 9804 C CA . GLY A 1 1189 ? -58.263 -15.120 14.944 1.00 79.75 1189 GLY A CA 1
ATOM 9805 C C . GLY A 1 1189 ? -57.040 -14.739 14.099 1.00 79.75 1189 GLY A C 1
ATOM 9806 O O . GLY A 1 1189 ? -57.160 -14.599 12.874 1.00 79.75 1189 GLY A O 1
ATOM 9807 N N . LEU A 1 1190 ? -55.872 -14.570 14.726 1.00 89.06 1190 LEU A N 1
ATOM 9808 C CA . LEU A 1 1190 ? -54.591 -14.468 14.027 1.00 89.06 1190 LEU A CA 1
ATOM 9809 C C . LEU A 1 1190 ? -54.006 -15.869 13.779 1.00 89.06 1190 LEU A C 1
ATOM 9811 O O . LEU A 1 1190 ? -54.336 -16.845 14.445 1.00 89.06 1190 LEU A O 1
ATOM 9815 N N . THR A 1 1191 ? -53.131 -15.978 12.789 1.00 82.81 1191 THR A N 1
ATOM 9816 C CA . THR A 1 1191 ? -52.430 -17.217 12.432 1.00 82.81 1191 THR A CA 1
ATOM 9817 C C . THR A 1 1191 ? -51.007 -17.228 12.991 1.00 82.81 1191 THR A C 1
ATOM 9819 O O . THR A 1 1191 ? -50.429 -16.180 13.269 1.00 82.81 1191 THR A O 1
ATOM 9822 N N . ALA A 1 1192 ? -50.398 -18.412 13.108 1.00 73.06 1192 ALA A N 1
ATOM 9823 C CA . ALA A 1 1192 ? -49.072 -18.596 13.711 1.00 73.06 1192 ALA A CA 1
ATOM 9824 C C . ALA A 1 1192 ? -47.917 -17.828 13.024 1.00 73.06 1192 ALA A C 1
ATOM 9826 O O . ALA A 1 1192 ? -46.839 -17.726 13.599 1.00 73.06 1192 ALA A O 1
ATOM 9827 N N . ASN A 1 1193 ? -48.133 -17.223 11.851 1.00 75.75 1193 ASN A N 1
ATOM 9828 C CA . ASN A 1 1193 ? -47.135 -16.413 11.142 1.00 75.75 1193 ASN A CA 1
ATOM 9829 C C . ASN A 1 1193 ? -47.404 -14.894 11.190 1.00 75.75 1193 ASN A C 1
ATOM 9831 O O . ASN A 1 1193 ? -46.648 -14.116 10.612 1.00 75.75 1193 ASN A O 1
ATOM 9835 N N . GLU A 1 1194 ? -48.440 -14.445 11.905 1.00 84.75 1194 GLU A N 1
ATOM 9836 C CA . GLU A 1 1194 ? -48.868 -13.036 11.967 1.00 84.75 1194 GLU A CA 1
ATOM 9837 C C . GLU A 1 1194 ? -48.289 -12.245 13.155 1.00 84.75 1194 GLU A C 1
ATOM 9839 O O . GLU A 1 1194 ? -48.844 -11.218 13.543 1.00 84.75 1194 GLU A O 1
ATOM 9844 N N . ALA A 1 1195 ? -47.137 -12.663 13.694 1.00 82.00 1195 ALA A N 1
ATOM 9845 C CA . ALA A 1 1195 ? -46.467 -12.000 14.820 1.00 82.00 1195 ALA A CA 1
ATOM 9846 C C . ALA A 1 1195 ? -46.298 -10.481 14.609 1.00 82.00 1195 ALA A C 1
ATOM 9848 O O . ALA A 1 1195 ? -46.665 -9.695 15.474 1.00 82.00 1195 ALA A O 1
ATOM 9849 N N . ASN A 1 1196 ? -45.845 -10.050 13.426 1.00 82.69 1196 ASN A N 1
ATOM 9850 C CA . ASN A 1 1196 ? -45.653 -8.626 13.109 1.00 82.69 1196 ASN A CA 1
ATOM 9851 C C . ASN A 1 1196 ? -46.974 -7.836 13.012 1.00 82.69 1196 ASN A C 1
ATOM 9853 O O . ASN A 1 1196 ? -46.994 -6.631 13.263 1.00 82.69 1196 ASN A O 1
ATOM 9857 N N . PHE A 1 1197 ? -48.075 -8.499 12.647 1.00 86.56 1197 PHE A N 1
ATOM 9858 C CA . PHE A 1 1197 ? -49.408 -7.893 12.615 1.00 86.56 1197 PHE A CA 1
ATOM 9859 C C . PHE A 1 1197 ? -49.975 -7.769 14.037 1.00 86.56 1197 PHE A C 1
ATOM 9861 O O . PHE A 1 1197 ? -50.540 -6.732 14.378 1.00 86.56 1197 PHE A O 1
ATOM 9868 N N . ALA A 1 1198 ? -49.730 -8.761 14.901 1.00 84.62 1198 ALA A N 1
ATOM 9869 C CA . ALA A 1 1198 ? -50.011 -8.659 16.331 1.00 84.62 1198 ALA A CA 1
ATOM 9870 C C . ALA A 1 1198 ? -49.191 -7.545 17.003 1.00 84.62 1198 ALA A C 1
ATOM 9872 O O . ALA A 1 1198 ? -49.753 -6.782 17.782 1.00 84.62 1198 ALA A O 1
ATOM 9873 N N . THR A 1 1199 ? -47.903 -7.386 16.664 1.00 85.50 1199 THR A N 1
ATOM 9874 C CA . THR A 1 1199 ? -47.074 -6.251 17.116 1.00 85.50 1199 THR A CA 1
ATOM 9875 C C . THR A 1 1199 ? -47.699 -4.915 16.711 1.00 85.50 1199 THR A C 1
ATOM 9877 O O . THR A 1 1199 ? -47.854 -4.036 17.549 1.00 85.50 1199 THR A O 1
ATOM 9880 N N . TRP A 1 1200 ? -48.129 -4.754 15.454 1.00 86.44 1200 TRP A N 1
ATOM 9881 C CA . TRP A 1 1200 ? -48.779 -3.518 14.995 1.00 86.44 1200 TRP A CA 1
ATOM 9882 C C . TRP A 1 1200 ? -50.123 -3.252 15.699 1.00 86.44 1200 TRP A C 1
ATOM 9884 O O . TRP A 1 1200 ? -50.397 -2.108 16.064 1.00 86.44 1200 TRP A O 1
ATOM 9894 N N . LEU A 1 1201 ? -50.928 -4.286 15.978 1.00 82.94 1201 LEU A N 1
ATOM 9895 C CA . LEU A 1 1201 ? -52.143 -4.149 16.796 1.00 82.94 1201 LEU A CA 1
ATOM 9896 C C . LEU A 1 1201 ? -51.824 -3.747 18.250 1.00 82.94 1201 LEU A C 1
ATOM 9898 O O . LEU A 1 1201 ? -52.488 -2.870 18.803 1.00 82.94 1201 LEU A O 1
ATOM 9902 N N . ARG A 1 1202 ? -50.790 -4.357 18.847 1.00 86.75 1202 ARG A N 1
ATOM 9903 C CA . ARG A 1 1202 ? -50.346 -4.140 20.235 1.00 86.75 1202 ARG A CA 1
ATOM 9904 C C . ARG A 1 1202 ? -49.690 -2.780 20.462 1.00 86.75 1202 ARG A C 1
ATOM 9906 O O . ARG A 1 1202 ? -49.946 -2.176 21.500 1.00 86.75 1202 ARG A O 1
ATOM 9913 N N . ASP A 1 1203 ? -48.874 -2.310 19.522 1.00 75.94 1203 ASP A N 1
ATOM 9914 C CA . ASP A 1 1203 ? -47.943 -1.193 19.743 1.00 75.94 1203 ASP A CA 1
ATOM 9915 C C . ASP A 1 1203 ? -48.281 0.067 18.936 1.00 75.94 1203 ASP A C 1
ATOM 9917 O O . ASP A 1 1203 ? -47.863 1.156 19.326 1.00 75.94 1203 ASP A O 1
ATOM 9921 N N . ILE A 1 1204 ? -49.015 -0.056 17.820 1.00 74.25 1204 ILE A N 1
ATOM 9922 C CA . ILE A 1 1204 ? -49.363 1.073 16.939 1.00 74.25 1204 ILE A CA 1
ATOM 9923 C C . ILE A 1 1204 ? -50.868 1.358 16.994 1.00 74.25 1204 ILE A C 1
ATOM 9925 O O . ILE A 1 1204 ? -51.254 2.450 17.400 1.00 74.25 1204 ILE A O 1
ATOM 9929 N N . LYS A 1 1205 ? -51.746 0.392 16.685 1.00 70.81 1205 LYS A N 1
ATOM 9930 C CA . LYS A 1 1205 ? -53.208 0.628 16.732 1.00 70.81 1205 LYS A CA 1
ATOM 9931 C C . LYS A 1 1205 ? -53.775 0.798 18.142 1.00 70.81 1205 LYS A C 1
ATOM 9933 O O . LYS A 1 1205 ? -54.822 1.420 18.305 1.00 70.81 1205 LYS A O 1
ATOM 9938 N N . SER A 1 1206 ? -53.072 0.317 19.162 1.00 69.31 1206 SER A N 1
ATOM 9939 C CA . SER A 1 1206 ? -53.387 0.604 20.566 1.00 69.31 1206 SER A CA 1
ATOM 9940 C C . SER A 1 1206 ? -53.226 2.083 20.942 1.00 69.31 1206 SER A C 1
ATOM 9942 O O . SER A 1 1206 ? -53.858 2.526 21.898 1.00 69.31 1206 SER A O 1
ATOM 9944 N N . GLN A 1 1207 ? -52.438 2.860 20.186 1.00 63.06 1207 GLN A N 1
ATOM 9945 C CA . GLN A 1 1207 ? -52.282 4.305 20.398 1.00 63.06 1207 GLN A CA 1
ATOM 9946 C C . GLN A 1 1207 ? -53.519 5.091 19.936 1.00 63.06 1207 GLN A C 1
ATOM 9948 O O . GLN A 1 1207 ? -53.831 6.129 20.516 1.00 63.06 1207 GLN A O 1
ATOM 9953 N N . ASP A 1 1208 ? -54.249 4.577 18.936 1.00 58.50 1208 ASP A N 1
ATOM 9954 C CA . ASP A 1 1208 ? -55.533 5.138 18.494 1.00 58.50 1208 ASP A CA 1
ATOM 9955 C C . ASP A 1 1208 ? -56.650 4.831 19.519 1.00 58.50 1208 ASP A C 1
ATOM 9957 O O . ASP A 1 1208 ? -57.475 5.694 19.823 1.00 58.50 1208 ASP A O 1
ATOM 9961 N N . LEU A 1 1209 ? -56.678 3.601 20.062 1.00 60.22 1209 LEU A N 1
ATOM 9962 C CA . LEU A 1 1209 ? -57.620 3.118 21.086 1.00 60.22 1209 LEU A CA 1
ATOM 9963 C C . LEU A 1 1209 ? -56.986 1.978 21.918 1.00 60.22 1209 LEU A C 1
ATOM 9965 O O . LEU A 1 1209 ? -56.756 0.889 21.392 1.00 60.22 1209 LEU A O 1
ATOM 9969 N N . GLU A 1 1210 ? -56.811 2.175 23.234 1.00 54.62 1210 GLU A N 1
ATOM 9970 C CA . GLU A 1 1210 ? -56.044 1.274 24.132 1.00 54.62 1210 GLU A CA 1
ATOM 9971 C C . GLU A 1 1210 ? -56.430 -0.221 24.057 1.00 54.62 1210 GLU A C 1
ATOM 9973 O O . GLU A 1 1210 ? -55.589 -1.104 24.233 1.00 54.62 1210 GLU A O 1
ATOM 9978 N N . ASN A 1 1211 ? -57.698 -0.533 23.768 1.00 75.31 1211 ASN A N 1
ATOM 9979 C CA . ASN A 1 1211 ? -58.214 -1.906 23.790 1.00 75.31 1211 ASN A CA 1
ATOM 9980 C C . ASN A 1 1211 ? -57.661 -2.818 22.677 1.00 75.31 1211 ASN A C 1
ATOM 9982 O O . ASN A 1 1211 ? -57.775 -4.038 22.798 1.00 75.31 1211 ASN A O 1
ATOM 9986 N N . PHE A 1 1212 ? -57.038 -2.275 21.622 1.00 78.31 1212 PHE A N 1
ATOM 9987 C CA . PHE A 1 1212 ? -56.449 -3.093 20.549 1.00 78.31 1212 PHE A CA 1
ATOM 9988 C C . PHE A 1 1212 ? -55.237 -3.923 20.988 1.00 78.31 1212 PHE A C 1
ATOM 9990 O O . PHE A 1 1212 ? -54.921 -4.903 20.324 1.00 78.31 1212 PHE A O 1
ATOM 9997 N N . ALA A 1 1213 ? -54.609 -3.618 22.128 1.00 79.50 1213 ALA A N 1
ATOM 9998 C CA . ALA A 1 1213 ? -53.568 -4.470 22.704 1.00 79.50 1213 ALA A CA 1
ATOM 9999 C C . ALA A 1 1213 ? -54.113 -5.727 23.420 1.00 79.50 1213 ALA A C 1
ATOM 10001 O O . ALA A 1 1213 ? -53.328 -6.578 23.841 1.00 79.50 1213 ALA A O 1
ATOM 10002 N N . ASN A 1 1214 ? -55.439 -5.863 23.573 1.00 85.31 1214 ASN A N 1
ATOM 10003 C CA . ASN A 1 1214 ? -56.072 -6.984 24.265 1.00 85.31 1214 ASN A CA 1
ATOM 10004 C C . ASN A 1 1214 ? -56.681 -8.000 23.266 1.00 85.31 1214 ASN A C 1
ATOM 10006 O O . ASN A 1 1214 ? -57.760 -7.745 22.717 1.00 85.31 1214 ASN A O 1
ATOM 10010 N N . PRO A 1 1215 ? -56.065 -9.184 23.066 1.00 83.06 1215 PRO A N 1
ATOM 10011 C CA . PRO A 1 1215 ? -56.574 -10.184 22.125 1.00 83.06 1215 PRO A CA 1
ATOM 10012 C C . PRO A 1 1215 ? -57.969 -10.714 22.489 1.00 83.06 1215 PRO A C 1
ATOM 10014 O O . PRO A 1 1215 ? -58.768 -10.997 21.599 1.00 83.06 1215 PRO A O 1
ATOM 10017 N N . GLN A 1 1216 ? -58.315 -10.796 23.778 1.00 81.88 1216 GLN A N 1
ATOM 10018 C CA . GLN A 1 1216 ? -59.638 -11.260 24.206 1.00 81.88 1216 GLN A CA 1
ATOM 10019 C C . GLN A 1 1216 ? -60.744 -10.261 23.818 1.00 81.88 1216 GLN A C 1
ATOM 10021 O O . GLN A 1 1216 ? -61.818 -10.671 23.379 1.00 81.88 1216 GLN A O 1
ATOM 10026 N N . TRP A 1 1217 ? -60.466 -8.954 23.886 1.00 87.81 1217 TRP A N 1
ATOM 10027 C CA . TRP A 1 1217 ? -61.395 -7.916 23.421 1.00 87.81 1217 TRP A CA 1
ATOM 10028 C C . TRP A 1 1217 ? -61.594 -7.973 21.899 1.00 87.81 1217 TRP A C 1
ATOM 10030 O O . TRP A 1 1217 ? -62.725 -7.896 21.415 1.00 87.81 1217 TRP A O 1
ATOM 10040 N N . ILE A 1 1218 ? -60.512 -8.188 21.142 1.00 83.38 1218 ILE A N 1
ATOM 10041 C CA . ILE A 1 1218 ? -60.562 -8.397 19.686 1.00 83.38 1218 ILE A CA 1
ATOM 10042 C C . ILE A 1 1218 ? -61.443 -9.612 19.346 1.00 83.38 1218 ILE A C 1
ATOM 10044 O O . ILE A 1 1218 ? -62.366 -9.492 18.538 1.00 83.38 1218 ILE A O 1
ATOM 10048 N N . LYS A 1 1219 ? -61.224 -10.751 20.017 1.00 84.50 1219 LYS A N 1
ATOM 10049 C CA . LYS A 1 1219 ? -62.006 -11.993 19.870 1.00 84.50 1219 LYS A CA 1
ATOM 10050 C C . LYS A 1 1219 ? -63.507 -11.758 20.085 1.00 84.50 1219 LYS A C 1
ATOM 10052 O O . LYS A 1 1219 ? -64.329 -12.196 19.280 1.00 84.50 1219 LYS A O 1
ATOM 10057 N N . GLU A 1 1220 ? -63.866 -11.023 21.137 1.00 84.69 1220 GLU A N 1
ATOM 10058 C CA . GLU A 1 1220 ? -65.256 -10.679 21.462 1.00 84.69 1220 GLU A CA 1
ATOM 10059 C C . GLU A 1 1220 ? -65.894 -9.753 20.416 1.00 84.69 1220 GLU A C 1
ATOM 10061 O O . GLU A 1 1220 ? -67.039 -9.978 20.019 1.00 84.69 1220 GLU A O 1
ATOM 10066 N N . LYS A 1 1221 ? -65.161 -8.756 19.905 1.00 83.00 1221 LYS A N 1
ATOM 10067 C CA . LYS A 1 1221 ? -65.686 -7.802 18.912 1.00 83.00 1221 LYS A CA 1
ATOM 10068 C C . LYS A 1 1221 ? -65.804 -8.362 17.497 1.00 83.00 1221 LYS A C 1
ATOM 10070 O O . LYS A 1 1221 ? -66.686 -7.937 16.751 1.00 83.00 1221 LYS A O 1
ATOM 10075 N N . ILE A 1 1222 ? -65.004 -9.366 17.145 1.00 83.31 1222 ILE A N 1
ATOM 10076 C CA . ILE A 1 1222 ? -65.234 -10.177 15.939 1.00 83.31 1222 ILE A CA 1
ATOM 10077 C C . ILE A 1 1222 ? -66.516 -10.999 16.101 1.00 83.31 1222 ILE A C 1
ATOM 10079 O O . ILE A 1 1222 ? -67.338 -11.048 15.188 1.00 83.31 1222 ILE A O 1
ATOM 10083 N N . ALA A 1 1223 ? -66.724 -11.609 17.274 1.00 75.00 1223 ALA A N 1
ATOM 10084 C CA . ALA A 1 1223 ? -67.898 -12.437 17.542 1.00 75.00 1223 ALA A CA 1
ATOM 10085 C C . ALA A 1 1223 ? -69.221 -11.644 17.546 1.00 75.00 1223 ALA A C 1
ATOM 10087 O O . ALA A 1 1223 ? -70.252 -12.198 17.163 1.00 75.00 1223 ALA A O 1
ATOM 10088 N N . THR A 1 1224 ? -69.212 -10.356 17.921 1.00 80.62 1224 THR A N 1
ATOM 10089 C CA . THR A 1 1224 ? -70.386 -9.467 17.784 1.00 80.62 1224 THR A CA 1
ATOM 10090 C C . THR A 1 1224 ? -70.535 -8.835 16.394 1.00 80.62 1224 THR A C 1
ATOM 10092 O O . THR A 1 1224 ? -71.555 -8.202 16.127 1.00 80.62 1224 THR A O 1
ATOM 10095 N N . GLY A 1 1225 ? -69.560 -9.016 15.495 1.00 70.44 1225 GLY A N 1
ATOM 10096 C CA . GLY A 1 1225 ? -69.544 -8.403 14.162 1.00 70.44 1225 GLY A CA 1
ATOM 10097 C C . GLY A 1 1225 ? -69.204 -6.907 14.152 1.00 70.44 1225 GLY A C 1
ATOM 10098 O O . GLY A 1 1225 ? -69.381 -6.254 13.127 1.00 70.44 1225 GLY A O 1
ATOM 10099 N N . GLU A 1 1226 ? -68.724 -6.359 15.271 1.00 73.75 1226 GLU A N 1
ATOM 10100 C CA . GLU A 1 1226 ? -68.291 -4.959 15.394 1.00 73.75 1226 GLU A CA 1
ATOM 10101 C C . GLU A 1 1226 ? -66.869 -4.720 14.855 1.00 73.75 1226 GLU A C 1
ATOM 10103 O O . GLU A 1 1226 ? -66.501 -3.576 14.596 1.00 73.75 1226 GLU A O 1
ATOM 10108 N N . LEU A 1 1227 ? -66.067 -5.779 14.686 1.00 79.94 1227 LEU A N 1
ATOM 10109 C CA . LEU A 1 1227 ? -64.684 -5.705 14.211 1.00 79.94 1227 LEU A CA 1
ATOM 10110 C C . LEU A 1 1227 ? -64.411 -6.730 13.099 1.00 79.94 1227 LEU A C 1
ATOM 10112 O O . LEU A 1 1227 ? -64.586 -7.931 13.297 1.00 79.94 1227 LEU A O 1
ATOM 10116 N N . ASN A 1 1228 ? -63.920 -6.272 11.943 1.00 83.94 1228 ASN A N 1
ATOM 10117 C CA . ASN A 1 1228 ? -63.517 -7.141 10.835 1.00 83.94 1228 ASN A CA 1
ATOM 10118 C C . ASN A 1 1228 ? -61.987 -7.259 10.757 1.00 83.94 1228 ASN A C 1
ATOM 10120 O O . ASN A 1 1228 ? -61.292 -6.332 10.337 1.00 83.94 1228 ASN A O 1
ATOM 10124 N N . LEU A 1 1229 ? -61.444 -8.428 11.112 1.00 82.94 1229 LEU A N 1
ATOM 10125 C CA . LEU A 1 1229 ? -59.991 -8.620 11.156 1.00 82.94 1229 LEU A CA 1
ATOM 10126 C C . LEU A 1 1229 ? -59.316 -8.548 9.771 1.00 82.94 1229 LEU A C 1
ATOM 10128 O O . LEU A 1 1229 ? -58.129 -8.245 9.682 1.00 82.94 1229 LEU A O 1
ATOM 10132 N N . ASN A 1 1230 ? -60.054 -8.782 8.679 1.00 81.56 1230 ASN A N 1
ATOM 10133 C CA . ASN A 1 1230 ? -59.505 -8.674 7.323 1.00 81.56 1230 ASN A CA 1
ATOM 10134 C C . ASN A 1 1230 ? -59.375 -7.218 6.849 1.00 81.56 1230 ASN A C 1
ATOM 10136 O O . ASN A 1 1230 ? -58.472 -6.919 6.071 1.00 81.56 1230 ASN A O 1
ATOM 10140 N N . GLU A 1 1231 ? -60.218 -6.310 7.345 1.00 81.56 1231 GLU A N 1
ATOM 10141 C CA . GLU A 1 1231 ? -60.066 -4.867 7.111 1.00 81.56 1231 GLU A CA 1
ATOM 10142 C C . GLU A 1 1231 ? -58.849 -4.325 7.877 1.00 81.56 1231 GLU A C 1
ATOM 10144 O O . GLU A 1 1231 ? -58.055 -3.574 7.315 1.00 81.56 1231 GLU A O 1
ATOM 10149 N N . LEU A 1 1232 ? -58.615 -4.800 9.108 1.00 83.06 1232 LEU A N 1
ATOM 10150 C CA . LEU A 1 1232 ? -57.404 -4.470 9.873 1.00 83.06 1232 LEU A CA 1
ATOM 10151 C C . LEU A 1 1232 ? -56.120 -4.976 9.192 1.00 83.06 1232 LEU A C 1
ATOM 10153 O O . LEU A 1 1232 ? -55.141 -4.236 9.122 1.00 83.06 1232 LEU A O 1
ATOM 10157 N N . ARG A 1 1233 ? -56.127 -6.194 8.626 1.00 87.88 1233 ARG A N 1
ATOM 10158 C CA . ARG A 1 1233 ? -55.010 -6.714 7.808 1.00 87.88 1233 ARG A CA 1
ATOM 10159 C C . ARG A 1 1233 ? -54.726 -5.822 6.592 1.00 87.88 1233 ARG A C 1
ATOM 10161 O O . ARG A 1 1233 ? -53.565 -5.558 6.288 1.00 87.88 1233 ARG A O 1
ATOM 10168 N N . GLN A 1 1234 ? -55.766 -5.325 5.917 1.00 79.19 1234 GLN A N 1
ATOM 10169 C CA . GLN A 1 1234 ? -55.612 -4.401 4.785 1.00 79.19 1234 GLN A CA 1
ATOM 10170 C C . GLN A 1 1234 ? -55.075 -3.028 5.213 1.00 79.19 1234 GLN A C 1
ATOM 10172 O O . GLN A 1 1234 ? -54.213 -2.487 4.523 1.00 79.19 1234 GLN A O 1
ATOM 10177 N N . ALA A 1 1235 ? -55.517 -2.498 6.358 1.00 78.75 1235 ALA A N 1
ATOM 10178 C CA . ALA A 1 1235 ? -54.986 -1.258 6.924 1.00 78.75 1235 ALA A CA 1
ATOM 10179 C C . ALA A 1 1235 ? -53.491 -1.385 7.277 1.00 78.75 1235 ALA A C 1
ATOM 10181 O O . ALA A 1 1235 ? -52.695 -0.542 6.870 1.00 78.75 1235 ALA A O 1
ATOM 10182 N N . TYR A 1 1236 ? -53.081 -2.487 7.917 1.00 84.44 1236 TYR A N 1
ATOM 10183 C CA . TYR A 1 1236 ? -51.668 -2.798 8.169 1.00 84.44 1236 TYR A CA 1
ATOM 10184 C C . TYR A 1 1236 ? -50.842 -2.852 6.875 1.00 84.44 1236 TYR A C 1
ATOM 10186 O O . TYR A 1 1236 ? -49.747 -2.292 6.792 1.00 84.44 1236 TYR A O 1
ATOM 10194 N N . GLU A 1 1237 ? -51.375 -3.485 5.829 1.00 80.12 1237 GLU A N 1
ATOM 10195 C CA . GLU A 1 1237 ? -50.742 -3.541 4.510 1.00 80.12 1237 GLU A CA 1
ATOM 10196 C C . GLU A 1 1237 ? -50.678 -2.194 3.772 1.00 80.12 1237 GLU A C 1
ATOM 10198 O O . GLU A 1 1237 ? -49.883 -2.078 2.834 1.00 80.12 1237 GLU A O 1
ATOM 10203 N N . GLN A 1 1238 ? -51.507 -1.209 4.126 1.00 71.81 1238 GLN A N 1
ATOM 10204 C CA . GLN A 1 1238 ? -51.421 0.156 3.600 1.00 71.81 1238 GLN A CA 1
ATOM 10205 C C . GLN A 1 1238 ? -50.431 0.995 4.411 1.00 71.81 1238 GLN A C 1
ATOM 10207 O O . GLN A 1 1238 ? -49.476 1.505 3.830 1.00 71.81 1238 GLN A O 1
ATOM 10212 N N . GLU A 1 1239 ? -50.565 1.048 5.739 1.00 72.00 1239 GLU A N 1
ATOM 10213 C CA . GLU A 1 1239 ? -49.673 1.822 6.618 1.00 72.00 1239 GLU A CA 1
ATOM 10214 C C . GLU A 1 1239 ? -48.205 1.369 6.488 1.00 72.00 1239 GLU A C 1
ATOM 10216 O O . GLU A 1 1239 ? -47.299 2.191 6.349 1.00 72.00 1239 GLU A O 1
ATOM 10221 N N . SER A 1 1240 ? -47.946 0.057 6.405 1.00 67.00 1240 SER A N 1
ATOM 10222 C CA . SER A 1 1240 ? -46.588 -0.479 6.186 1.00 67.00 1240 SER A CA 1
ATOM 10223 C C . SER A 1 1240 ? -45.996 -0.177 4.798 1.00 67.00 1240 SER A C 1
ATOM 10225 O O . SER A 1 1240 ? -44.778 -0.276 4.611 1.00 67.00 1240 SER A O 1
ATOM 10227 N N . LYS A 1 1241 ? -46.829 0.211 3.820 1.00 55.91 1241 LYS A N 1
ATOM 10228 C CA . LYS A 1 1241 ? -46.392 0.719 2.510 1.00 55.91 1241 LYS A CA 1
ATOM 10229 C C . LYS A 1 1241 ? -46.220 2.239 2.537 1.00 55.91 1241 LYS A C 1
ATOM 10231 O O . LYS A 1 1241 ? -45.245 2.721 1.970 1.00 55.91 1241 LYS A O 1
ATOM 10236 N N . GLU A 1 1242 ? -47.082 2.980 3.231 1.00 49.22 1242 GLU A N 1
ATOM 10237 C CA . GLU A 1 1242 ? -46.957 4.436 3.382 1.00 49.22 1242 GLU A CA 1
ATOM 10238 C C . GLU A 1 1242 ? -45.690 4.831 4.152 1.00 49.22 1242 GLU A C 1
ATOM 10240 O O . GLU A 1 1242 ? -44.950 5.686 3.672 1.00 49.22 1242 GLU A O 1
ATOM 10245 N N . VAL A 1 1243 ? -45.322 4.114 5.222 1.00 48.97 1243 VAL A N 1
ATOM 10246 C CA . VAL A 1 1243 ? -44.035 4.316 5.930 1.00 48.97 1243 VAL A CA 1
ATOM 10247 C C . VAL A 1 1243 ? -42.817 4.132 5.003 1.00 48.97 1243 VAL A C 1
ATOM 10249 O O . VAL A 1 1243 ? -41.790 4.783 5.188 1.00 48.97 1243 VAL A O 1
ATOM 10252 N N . LYS A 1 1244 ? -42.920 3.298 3.956 1.00 43.03 1244 LYS A N 1
ATOM 10253 C CA . LYS A 1 1244 ? -41.869 3.144 2.928 1.00 43.03 1244 LYS A CA 1
ATOM 10254 C C . LYS A 1 1244 ? -41.913 4.206 1.825 1.00 43.03 1244 LYS A C 1
ATOM 10256 O O . LYS A 1 1244 ? -40.904 4.397 1.150 1.00 43.03 1244 LYS A O 1
ATOM 10261 N N . ILE A 1 1245 ? -43.048 4.873 1.626 1.00 37.00 1245 ILE A N 1
ATOM 10262 C CA . ILE A 1 1245 ? -43.228 5.927 0.617 1.00 37.00 1245 ILE A CA 1
ATOM 10263 C C . ILE A 1 1245 ? -42.846 7.295 1.195 1.00 37.00 1245 ILE A C 1
ATOM 10265 O O . ILE A 1 1245 ? -42.182 8.069 0.510 1.00 37.00 1245 ILE A O 1
ATOM 10269 N N . ASP A 1 1246 ? -43.165 7.573 2.461 1.00 32.66 1246 ASP A N 1
ATOM 10270 C CA . ASP A 1 1246 ? -42.847 8.856 3.104 1.00 32.66 1246 ASP A CA 1
ATOM 10271 C C . ASP A 1 1246 ? -41.323 9.034 3.300 1.00 32.66 1246 ASP A C 1
ATOM 10273 O O . ASP A 1 1246 ? -40.772 10.110 3.062 1.00 32.66 1246 ASP A O 1
ATOM 10277 N N . MET A 1 1247 ? -40.593 7.933 3.547 1.00 34.59 1247 MET A N 1
ATOM 10278 C CA . MET A 1 1247 ? -39.118 7.903 3.502 1.00 34.59 1247 MET A CA 1
ATOM 10279 C C . MET A 1 1247 ? -38.519 8.190 2.110 1.00 34.59 1247 MET A C 1
ATOM 10281 O O . MET A 1 1247 ? -37.339 8.520 2.019 1.00 34.59 1247 MET A O 1
ATOM 10285 N N . GLN A 1 1248 ? -39.292 8.070 1.024 1.00 35.78 1248 GLN A N 1
ATOM 10286 C CA . GLN A 1 1248 ? -38.843 8.387 -0.341 1.00 35.78 1248 GLN A CA 1
ATOM 10287 C C . GLN A 1 1248 ? -39.356 9.745 -0.853 1.00 35.78 1248 GLN A C 1
ATOM 10289 O O . GLN A 1 1248 ? -38.850 10.237 -1.860 1.00 35.78 1248 GLN A O 1
ATOM 10294 N N . ALA A 1 1249 ? -40.321 10.373 -0.171 1.00 30.44 1249 ALA A N 1
ATOM 10295 C CA . ALA A 1 1249 ? -40.969 11.607 -0.620 1.00 30.44 1249 ALA A CA 1
ATOM 10296 C C . ALA A 1 1249 ? -40.335 12.905 -0.075 1.00 30.44 1249 ALA A C 1
ATOM 10298 O O . ALA A 1 1249 ? -40.549 13.969 -0.654 1.00 30.44 1249 ALA A O 1
ATOM 10299 N N . GLN A 1 1250 ? -39.530 12.850 0.996 1.00 31.38 1250 GLN A N 1
ATOM 10300 C CA . GLN A 1 1250 ? -38.926 14.051 1.606 1.00 31.38 1250 GLN A CA 1
ATOM 10301 C C . GLN A 1 1250 ? -37.643 14.570 0.925 1.00 31.38 1250 GLN A C 1
ATOM 10303 O O . GLN A 1 1250 ? -37.032 15.526 1.404 1.00 31.38 1250 GLN A O 1
ATOM 10308 N N . VAL A 1 1251 ? -37.245 14.014 -0.225 1.00 36.53 1251 VAL A N 1
ATOM 10309 C CA . VAL A 1 1251 ? -36.143 14.553 -1.038 1.00 36.53 1251 VAL A CA 1
ATOM 10310 C C . VAL A 1 1251 ? -36.691 15.048 -2.379 1.00 36.53 1251 VAL A C 1
ATOM 10312 O O . VAL A 1 1251 ? -37.153 14.255 -3.191 1.00 36.53 1251 VAL A O 1
ATOM 10315 N N . ILE A 1 1252 ? -36.549 16.364 -2.611 1.00 35.78 1252 ILE A N 1
ATOM 10316 C CA . ILE A 1 1252 ? -36.983 17.191 -3.767 1.00 35.78 1252 ILE A CA 1
ATOM 10317 C C . ILE A 1 1252 ? -38.301 17.966 -3.541 1.00 35.78 1252 ILE A C 1
ATOM 10319 O O . ILE A 1 1252 ? -39.356 17.568 -4.018 1.00 35.78 1252 ILE A O 1
ATOM 10323 N N . GLN A 1 1253 ? -38.193 19.176 -2.967 1.00 26.77 1253 GLN A N 1
ATOM 10324 C CA . GLN A 1 1253 ? -38.662 20.435 -3.589 1.00 26.77 1253 GLN A CA 1
ATOM 10325 C C . GLN A 1 1253 ? -37.885 21.651 -3.025 1.00 26.77 1253 GLN A C 1
ATOM 10327 O O . GLN A 1 1253 ? -37.623 21.691 -1.824 1.00 26.77 1253 GLN A O 1
ATOM 10332 N N . PRO A 1 1254 ? -37.511 22.655 -3.848 1.00 33.47 1254 PRO A N 1
ATOM 10333 C CA . PRO A 1 1254 ? -36.795 23.847 -3.388 1.00 33.47 1254 PRO A CA 1
ATOM 10334 C C . PRO A 1 1254 ? -37.731 25.050 -3.128 1.00 33.47 1254 PRO A C 1
ATOM 10336 O O . PRO A 1 1254 ? -38.558 25.374 -3.986 1.00 33.47 1254 PRO A O 1
ATOM 10339 N N . PRO A 1 1255 ? -37.561 25.811 -2.029 1.00 29.86 1255 PRO A N 1
ATOM 10340 C CA . PRO A 1 1255 ? -38.239 27.092 -1.861 1.00 29.86 1255 PRO A CA 1
ATOM 10341 C C . PRO A 1 1255 ? -37.528 28.206 -2.650 1.00 29.86 1255 PRO A C 1
ATOM 10343 O O . PRO A 1 1255 ? -36.366 28.538 -2.410 1.00 29.86 1255 PRO A O 1
ATOM 10346 N N . LYS A 1 1256 ? -38.248 28.834 -3.586 1.00 32.44 1256 LYS A N 1
ATOM 10347 C CA . LYS A 1 1256 ? -37.811 30.074 -4.247 1.00 32.44 1256 LYS A CA 1
ATOM 10348 C C . LYS A 1 1256 ? -38.025 31.285 -3.327 1.00 32.44 1256 LYS A C 1
ATOM 10350 O O . LYS A 1 1256 ? -39.158 31.727 -3.211 1.00 32.44 1256 LYS A O 1
ATOM 10355 N N . GLY A 1 1257 ? -36.925 31.836 -2.804 1.00 30.39 1257 GLY A N 1
ATOM 10356 C CA . GLY A 1 1257 ? -36.638 33.272 -2.599 1.00 30.39 1257 GLY A CA 1
ATOM 10357 C C . GLY A 1 1257 ? -37.550 34.162 -1.728 1.00 30.39 1257 GLY A C 1
ATOM 10358 O O . GLY A 1 1257 ? -38.768 34.136 -1.837 1.00 30.39 1257 GLY A O 1
ATOM 10359 N N . VAL A 1 1258 ? -36.933 35.101 -0.995 1.00 30.81 1258 VAL A N 1
ATOM 10360 C CA . VAL A 1 1258 ? -36.852 36.549 -1.344 1.00 30.81 1258 VAL A CA 1
ATOM 10361 C C . VAL A 1 1258 ? -36.459 37.383 -0.104 1.00 30.81 1258 VAL A C 1
ATOM 10363 O O . VAL A 1 1258 ? -37.122 37.289 0.922 1.00 30.81 1258 VAL A O 1
ATOM 10366 N N . ASN A 1 1259 ? -35.457 38.266 -0.271 1.00 30.53 1259 ASN A N 1
ATOM 10367 C CA . ASN A 1 1259 ? -34.947 39.299 0.661 1.00 30.53 1259 ASN A CA 1
ATOM 10368 C C . ASN A 1 1259 ? -34.342 38.778 1.993 1.00 30.53 1259 ASN A C 1
ATOM 10370 O O . ASN A 1 1259 ? -34.840 37.831 2.587 1.00 30.53 1259 ASN A O 1
ATOM 10374 N N . ASN A 1 1260 ? -33.256 39.351 2.524 1.00 29.78 1260 ASN A N 1
ATOM 10375 C CA . ASN A 1 1260 ? -32.671 40.687 2.322 1.00 29.78 1260 ASN A CA 1
ATOM 10376 C C . ASN A 1 1260 ? -31.131 40.622 2.338 1.00 29.78 1260 ASN A C 1
ATOM 10378 O O . ASN A 1 1260 ? -30.615 39.777 3.103 1.00 29.78 1260 ASN A O 1
#

Nearest PDB structures (foldseek):
  4u08-assembly2_B  TM=4.088E-01  e=7.636E-11  Leptospira interrogans serovar Copenhageni str. Fiocruz L1-130
  4u06-assembly1_A  TM=3.911E-01  e=9.848E-08  Leptospira interrogans serovar Copenhageni str. Fiocruz L1-130
  7yjw-assembly1_B  TM=4.244E-01  e=2.003E-05  Leptospira santarosai serovar Shermani str. LT 821
  6lx0-assembly1_A  TM=7.155E-01  e=1.308E-01  Leptospira santarosai serovar Shermani str. LT 821
  7xzh-assembly1_A  TM=1.638E-01  e=3.958E-06  Homo sapiens

Radius of gyration: 60.91 Å; Cα contacts (8 Å, |Δi|>4): 1796; chains: 1; bounding box: 194×103×166 Å

Solvent-accessible surface area (backbone atoms only — not comparable to full-atom values): 72316 Å² total; per-residue (Å²): 138,79,80,84,73,84,61,53,46,78,71,40,73,68,38,67,40,67,67,52,50,45,52,34,43,74,65,71,37,53,76,68,55,50,42,47,46,43,62,33,44,50,90,80,52,56,88,78,43,47,61,59,52,39,43,36,45,74,74,67,64,46,51,50,69,56,54,55,70,44,98,48,62,69,57,53,53,51,50,56,56,44,60,43,34,76,74,41,61,61,23,69,44,73,44,78,54,101,86,51,78,46,30,23,47,55,48,21,44,77,43,77,44,51,72,67,49,49,68,46,35,40,83,28,74,50,58,54,84,40,27,65,57,56,37,53,41,47,75,70,65,45,50,46,68,56,48,21,51,23,45,76,58,67,67,64,50,64,73,47,48,52,51,43,43,76,74,69,44,51,60,70,51,50,45,42,42,37,58,78,61,65,45,58,80,84,42,54,68,58,52,49,52,47,64,74,65,72,63,91,83,45,78,84,51,47,63,57,53,49,51,68,72,57,76,82,46,69,36,36,45,58,42,45,49,70,79,56,44,62,78,70,74,88,83,74,102,81,52,69,86,66,53,49,82,69,32,66,50,38,83,45,41,72,45,84,49,54,63,60,58,22,30,44,48,36,72,39,68,78,51,58,88,77,56,87,42,61,28,38,35,32,54,41,68,27,92,47,50,48,61,79,36,65,72,48,86,55,49,44,69,30,30,56,25,46,52,60,41,46,51,64,82,56,55,60,36,75,75,39,43,65,50,72,44,77,54,59,33,39,73,34,58,53,35,74,54,64,58,26,59,47,20,31,38,40,41,28,66,55,43,38,44,30,36,28,42,38,41,30,50,22,55,44,24,32,35,41,37,46,30,35,89,73,78,67,92,85,34,57,34,31,34,42,41,37,35,48,24,63,46,24,28,36,42,36,41,28,39,39,48,28,58,41,65,46,46,46,60,29,59,43,29,30,31,42,34,47,23,40,29,50,30,51,74,78,69,74,51,84,23,84,48,28,28,35,42,31,50,22,39,27,49,33,69,45,61,49,66,90,54,41,70,37,36,48,22,31,34,42,34,45,28,44,16,62,27,30,50,47,39,54,38,46,46,60,21,63,49,25,28,37,40,31,48,21,30,12,38,38,53,49,38,70,60,28,54,37,91,47,50,76,45,77,44,57,44,35,89,86,35,81,82,30,44,21,44,60,48,27,57,54,45,68,71,59,74,38,73,67,59,52,35,42,35,50,25,56,32,32,52,50,42,48,73,35,44,26,85,93,39,54,17,57,85,78,92,73,76,87,74,81,88,80,97,80,78,95,74,94,76,77,90,80,93,74,81,80,83,64,65,94,50,91,40,68,74,30,41,45,48,75,32,41,52,47,76,58,21,39,64,50,74,32,67,86,59,86,50,77,90,73,55,71,68,39,27,30,11,40,65,44,76,55,23,48,47,20,26,35,42,34,53,23,53,33,43,34,44,46,52,41,35,59,34,26,58,48,33,29,35,42,34,52,21,40,32,44,30,44,61,69,68,38,67,71,38,35,74,37,46,55,54,23,30,32,43,32,48,24,41,18,71,58,33,69,40,60,48,47,63,90,60,45,63,32,41,45,22,28,36,43,34,43,24,47,16,55,36,22,50,44,44,50,43,48,37,71,24,65,43,22,32,36,40,32,50,19,17,9,38,35,50,47,38,76,86,35,54,27,89,46,30,54,40,34,35,70,51,55,94,53,97,33,51,23,56,55,45,44,63,54,50,75,76,38,92,22,66,46,74,66,74,99,58,49,31,29,26,55,63,52,37,54,27,46,54,41,22,49,60,50,54,71,67,57,61,59,72,56,54,52,49,36,41,50,50,52,51,48,52,44,66,71,64,47,54,83,64,95,69,70,73,63,64,64,66,50,58,74,69,65,79,82,80,87,84,86,82,93,87,88,76,90,79,80,88,79,78,79,92,72,88,81,89,74,95,72,87,84,72,84,89,60,98,50,74,39,87,52,68,64,57,56,66,52,49,57,54,35,53,55,34,53,75,63,82,42,59,72,70,52,60,68,77,78,76,71,87,90,91,79,90,87,74,66,90,75,52,60,66,59,49,51,59,47,53,52,52,48,53,52,47,50,58,51,46,45,53,44,32,55,41,49,42,52,50,48,50,55,48,72,68,59,88,70,67,86,45,33,71,50,30,49,39,46,52,52,32,46,46,42,54,48,53,48,47,58,72,65,54,78,68,67,94,88,65,86,71,78,94,62,69,54,63,75,53,59,66,35,76,63,55,34,46,51,54,55,50,41,42,70,48,101,78,17,60,69,53,52,35,46,45,30,51,51,52,37,51,50,47,40,48,32,46,78,71,72,68,66,56,93,86,75,58,69,65,63,58,52,52,49,53,53,54,49,51,52,52,50,53,50,49,50,47,48,54,51,48,59,49,45,69,60,52,72,76,66,74,75,70,85,73,56,88,79,58,95,68,88,88,87,84,89,79,92,83,81,88,89,90,87,90,85,82,90,87,87,88,88,81,87,82,88,85,85,91,81,91,89,88,89,84,90,79,91,80,89,81,85,89,82,89,85,86,83,87,88,88,80,89,88,88,86,90,82,90,82,87,85,89,83,83,90,81,91,90,87,86,84,89,82,84,90,83,86,82,91,88,85,91,88,85,83,85,59,73,55,58,53,53,29,43,77,68,74,36,51,76,68,54,48,50,45,38,36,73,35,73,47,56,79,84,39,42,72,58,52,45,42,33,45,70,50,49,17,75,82,44,68,62,50,52,37,37,68,56,48,32,52,32,41,73,72,67,78,41,62,72,69,59,53,52,50,49,51,63,46,54,67,47,47,64,63,45,58,78,62,59,81,70,85,86,84,86,82,83,81,87,133

Secondary structure (DSSP, 8-state):
-------GGGT-GGGGSHHHHHHHHHTT--HHHHHHHHHHHGGG--TTTHHHHHHHHHTS---HHHHHH-TTHHHHHHHHHHHHHTT-GGGG-EEE-SSSEEEHHHHHHHTT--HHHHHHHGGGT--TT-HHHHHHHHHTT--HHHHHHHHHTT---HHHHHHHHHTT--HHHHHIIIIIT---TT-HHHHHHHHHHT----HHHHHHHHHHHSTT-SBHHHHHHHHS-----S--TT-HHHHGGG-TTTT--EEE-TT---BEEEE-TTS-SS-SS-EEEE--S-TTEEEEES--TTEEEEBSSHHHHHHHHT--TTT--EEE----B---SEEEEE--TT--EEEEES--S-SEEEEE--TT--EEEEE-SS--TT----EEEEES-TT--EEE--SS--SEEEEET-TT--EEE--SS--S------SSS--EEE--SS---S-GGGGTT-TT-SEEE--SS--EEESGGGTT-TT--EEE-TTSEEEE-GGGS-TT--EEE---SS-TT-TTHHHHHHHHHH--HHHHHHTSSHHHHHHHHHS-TTS-----------------------------SSSS-TT--GGG-SEEE--HHHHTTT---GGG----EEEEE-TT-TT--EEE--SSEEEEEE-TT-TT--EEE--SS--S-SGGGGG-S-GGG--EEE--S-TT----SSGGGTT-TT--EEE-TTS--EEESGGGTT-TT--EEE-TT-EEEE-GGGS-TT--EEE----SSS--HHHHHHHTTSTTEESSGGG-EE-HHHHHHHHHHHHHHHH--HHHHHHHHHHHHHHHHHH-S--SS--SHHHHHHHHSSS--S---S-TTSSSS---------------S-S-SSTTHHHHHHHHHHHHTTT-HHHHHGGG------TTS-TTTHHHHHHHHHHHHHHHHHHHHHHHHHHHHHHHHHH----S-SHHHHHHHHHHHHHHHHHHHH----TTSPPPSS--HHHHHSTTHHHHHHHHTTSTT-HHHHHHHHHHHHHHHHHHHHTT---TTS-HHHHHHHHHHHHHHHHHHHHHHHHHHHHHHTTSSSSSSSTT---------------------------------------------------------------------------------------PPPHHHHHHHHTT--HHHHHHHHHTT--TT-HHHHHHIIIIIHHH-GGGG-HHHHHHHHHTTS--HHHHHHHHHHHHHHHHHHHHHSS---------

Mean predicted aligned error: 22.77 Å

Foldseek 3Di:
DDDPDLDLVVQPVVVVDVLLVVLLVLLPDDSVRSSLLSVLCDPVDDSLCSQVVSCCCPVVVDDSVRSSVDPCVVVSVVVQQVLQVVLPVQQQPWDDDPPGIDGLVSLLSSLVHHSVNSNLQVVLPDDSNCSVVSSLCVVLVDGSVLSSLCVVLVQNDSVLVVVLVVLVAHSVRVSCCCRVQPDHSVCSVLSSVCVVVVDDDDVVCVLVSLCVVLVDAQAPQVCCCVVQNFPQDDDDPPPLPVRLVPTSQQPAAEAEQALNLHAEEAEPCSHRLDHPYQHEYEHPNNPHYYYYPDDHPSYDYEAADQQVVCCPVVVPLAPAQEAELPHSYHADQEDEAEDNANHAEYAYEQNFRYQEYAYEDHANHAEYAYAYPDPPPRGFYAYYHYYQHQNHAYYHYDQGAHQYDHHYNPQNHQEYHHENYAHQDDDDHQQPRHAYYAHHNYAHQEECLSCLRNLNYQEYHHAQYQYAEEPQSCLSVQNHAYYEPENYQHAYHLLSHHPNHNYYHYYCPPPVPRNSVNVVVLCVVPVDSVLSNLQPWQQQVVCCVQANQPFAGHQDPPDPDDDDDDDDDDDDDDPDDPDAQDAPRGRHHLCVGQEDEDEQCRVCVPPPDPVPRAATGGEHESPNNQNHQEDAHEQHAYAAYACLNDQNHAYDHHANYAYQEDVNLVSHPHLCNHQYDAHEQRANHPAAACQSVLRNQNHQYYHHHNYAHEEEPQSQLNNQNHQEYEHAQYQYAYHLVSHHLNHAWYHYHHPDPHHNPNVVVLQVVFPQWDDDDPPIIGGSQSSVQLVQLCQQLVLQPLVLLVVLLVLLVVLLVVQQDPPPDPPPVVVVVVPPPPPDDDDDDPDPPPPPPPPDDDDDDDDPDDDDDDCVVPPDPVVVVVVLVVVVVVPPVVVSPPSPDDDDDDPPPDVPVVVVVVVVVVVVVVNLVSVQVNQVSLVVLLCSLVVDDHDPHYPLRLLSVQLSVLSVVVVCVLDPDDPDDDTDSGDDSVSCPPPVSVVVVSVLSHDPPHSSVSNSVSSVVSSVQSVCSVVVNDDPVPDPVSVVVVVVVVVVVVVVVVVVVVVVVVVVVVVPPPPVPCVPDPDDDDDDDDDDDDDDDDDDDDDDDDDDDDDDDDDDDDDDDDDDDDDDDDDDDDDDDDDDDDDDDDDDDDDDDDDDDDDDDDDDDDDDDDVLVVLLVVLVADPVNLVLQVLLVDDSNCSVLLSCQQPPVCVVPVCSNGSVVSSVCVVVVNDDVVVSVVVCVVVVVVVVVVVVPPPDDDDDDDDD